Protein 4G5O (pdb70)

InterPro domains:
  IPR001019 Guanine nucleotide binding protein, alpha subunit [PF00503] (14-343)
  IPR001019 Guanine nucleotide binding protein, alpha subunit [PR00318] (35-50)
  IPR001019 Guanine nucleotide binding protein, alpha subunit [PR00318] (167-189)
  IPR001019 Guanine nucleotide binding protein, alpha subunit [PR00318] (196-213)
  IPR001019 Guanine nucleotide binding protein, alpha subunit [PR00318] (218-246)
  IPR001019 Guanine nucleotide binding protein, alpha subunit [PR00318] (264-273)
  IPR001019 Guanine nucleotide binding protein, alpha subunit [PS51882] (32-354)
  IPR001019 Guanine nucleotide binding protein, alpha subunit [PTHR10218] (7-351)
  IPR001019 Guanine nucleotide binding protein, alpha subunit [SM00275] (13-353)
  IPR001019 Guanine nucleotide binding protein, alpha subunit [cd00066] (34-348)
  IPR001408 G-protein alpha subunit, group I [PR00441] (79-88)
  IPR001408 G-protein alpha subunit, group I [PR00441] (185-195)
  IPR001408 G-protein alpha subunit, group I [PR00441] (278-290)
  IPR001408 G-protein alpha subunit, group I [PR00441] (296-307)
  IPR001408 G-protein alpha subunit, group I [PR00441] (343-354)
  IPR011025 G protein alpha subunit, helical insertion [G3DSA:1.10.400.10] (62-180)
  IPR011025 G protein alpha subunit, helical insertion [SSF47895] (61-181)
  IPR027417 P-loop containing nucleoside triphosphate hydrolase [G3DSA:3.40.50.300] (35-343)
  IPR027417 P-loop containing nucleoside triphosphate hydrolase [SSF52540] (32-349)

Sequence (1364 aa):
AKEVKLLLLGAGESGKSTIVKQMKIIHEDGYSEDECKQYKVVVYSNTIQSIIAIIRAMGRLKIDFGEAARADDARQLFVLAGSAEEGVMTPELAGVIKRLWRDGGVQACFSRSREYLLNDSASYYLNDLDRISQSNYIPTQQDVLRTRVKTTGIVETHFTFKDLYFKMFDVGGQRSERKKWIHCFEGVTAIIFCVALSDYDLVLAEDEEMNRMHESMKLFDSICNNKWFTETSIILFLNKKDLFEEKIKRSPLTICYPEYTGSNTYEEAAAYIQCCQFEDLNRRKDTKEIYTHFTCATDTKNVQFVFDAVTDVIIKNNLKEKEVKLLLLGAGESGKSTIVKQMKIIHEDGYSEDECKQYKVVVYSNTIQSIIAIIRAMGRLKIDFGEAARADDARQLFVLAGSAEEGVMTPELAGVIKRLWRDGGVQACFSRSREYLLNDSASYYLNDLDRISQSNYIPTQQDVLRTRVKTTGIVETHFTFKDLYFKMFDVGGSERKKWIHCFEGVTAIIFCVALSDYDLVLAEDEEMNRMHESMKLFDSICNNKWFTETSIILFLNKKDLFEEKIKRSPLTICYPEYTGSNTYEEAAAYIQCCQFEDLNRRKDTKEIYTHFTCATDTKNVQFVFDAVTDVIIKNNLAKEVKLLLLGAGESGKSTIVKQMKIIHEDGYSEDECKQYKVVVYSNTIQSIIAIIRAMGRLKIDFGEAARADDARQLFVLAGVMTPELAGVIKRLWRDGGVQACFSRSREYLLNDSASYYLNDLDRISQSNYIPTQQDVLRTRVKTTGIVETHFTFKDLYFKMFDVGRSERKKWIHCFEGVTAIIFCVALSDYDLVLADEEMNRMHESMKLFDSICNNKWFTETSIILFLNKKDLFEEKIKRSPLTICYPEYTGSNTYEEAAAYIQCQFEDLNRRKDTKEIYTHFTCATDTKNVQFVFDAVTDVIIKNNLKECGLYAKEVKLLLLGAGESGKSTIVKQMKIIHEDGYSEDECKQYKVVVYSNTIQSIIAIIRAMGRLKIDFGEAARADDARQLFVLAGSAEEGVMTPELAGVIKRLWRDGGVQACFSRSREYLLNDSASYYLNDLDRISQSNYIPTQQDVLRTRVKTTGIVETHHFTFKDLYFKMFDVGGQRSERKKWIHCFEGVTAIIFCVALSDYDLVLAEDEEMNRMHESMKLFDSICNNKWFTETSIILFLNKKDLFEEKIKRSPLTICYPEYTGSNTYEEAAAYIQCQFEDLNRRKDTKEIYTHFTCATDTKNVQFVFDAVTDVIIKNNLKECGLYEDFFSLILRSQAKRMDEQRVLLEDFFSLILRSQAKRMDEQRVLLEDFFSLILRSQAKRMDEQRVLLEDFFSLILRSQAKRMDEQRVLLQ

Structure (mmCIF, N/CA/C/O backbone):
data_4G5O
#
_entry.id   4G5O
#
_cell.length_a   207.326
_cell.length_b   207.326
_cell.length_c   236.545
_cell.angle_alpha   90.000
_cell.angle_beta   90.000
_cell.angle_gamma   120.000
#
_symmetry.space_group_name_H-M   'P 61 2 2'
#
loop_
_entity.id
_entity.type
_entity.pdbx_description
1 polymer 'Guanine nucleotide-binding protein G(k) subunit alpha'
2 polymer 'G-protein-signaling modulator 2'
3 non-polymer "GUANOSINE-5'-DIPHOSPHATE"
4 non-polymer 'CITRIC ACID'
5 non-polymer 'SULFATE ION'
6 water water
#
loop_
_atom_site.group_PDB
_atom_site.id
_atom_site.type_symbol
_atom_site.label_atom_id
_atom_site.label_alt_id
_atom_site.label_comp_id
_atom_site.label_asym_id
_atom_site.label_entity_id
_atom_site.label_seq_id
_atom_site.pdbx_PDB_ins_code
_atom_site.Cartn_x
_atom_site.Cartn_y
_atom_site.Cartn_z
_atom_site.occupancy
_atom_site.B_iso_or_equiv
_atom_site.auth_seq_id
_atom_site.auth_comp_id
_atom_site.auth_asym_id
_atom_site.auth_atom_id
_atom_site.pdbx_PDB_model_num
ATOM 1 N N . ALA A 1 7 ? 55.524 -38.957 8.160 1.00 118.97 31 ALA A N 1
ATOM 2 C CA . ALA A 1 7 ? 55.175 -38.832 9.605 1.00 126.44 31 ALA A CA 1
ATOM 3 C C . ALA A 1 7 ? 56.254 -39.437 10.532 1.00 132.50 31 ALA A C 1
ATOM 4 O O . ALA A 1 7 ? 56.469 -40.658 10.545 1.00 135.70 31 ALA A O 1
ATOM 6 N N . LYS A 1 8 ? 56.938 -38.573 11.289 1.00 127.75 32 LYS A N 1
ATOM 7 C CA . LYS A 1 8 ? 57.858 -39.017 12.344 1.00 118.43 32 LYS A CA 1
ATOM 8 C C . LYS A 1 8 ? 57.073 -39.399 13.617 1.00 113.83 32 LYS A C 1
ATOM 9 O O . LYS A 1 8 ? 56.571 -38.541 14.364 1.00 98.79 32 LYS A O 1
ATOM 11 N N . GLU A 1 9 ? 56.963 -40.708 13.832 1.00 105.33 33 GLU A N 1
ATOM 12 C CA . GLU A 1 9 ? 56.173 -41.284 14.913 1.00 92.82 33 GLU A CA 1
ATOM 13 C C . GLU A 1 9 ? 57.103 -42.049 15.863 1.00 83.28 33 GLU A C 1
ATOM 14 O O . GLU A 1 9 ? 57.971 -42.792 15.399 1.00 81.76 33 GLU A O 1
ATOM 20 N N . VAL A 1 10 ? 56.925 -41.871 17.177 1.00 73.48 34 VAL A N 1
ATOM 21 C CA . VAL A 1 10 ? 57.856 -42.428 18.178 1.00 65.28 34 VAL A CA 1
ATOM 22 C C . VAL A 1 10 ? 57.243 -43.552 18.994 1.00 62.16 34 VAL A C 1
ATOM 23 O O . VAL A 1 10 ? 56.177 -43.384 19.593 1.00 62.21 34 VAL A O 1
ATOM 27 N N . LYS A 1 11 ? 57.930 -44.696 19.032 1.00 58.70 35 LYS A N 1
ATOM 28 C CA . LYS A 1 11 ? 57.449 -45.854 19.798 1.00 58.22 35 LYS A CA 1
ATOM 29 C C . LYS A 1 11 ? 58.346 -46.112 20.993 1.00 57.49 35 LYS A C 1
ATOM 30 O O . LYS A 1 11 ? 59.566 -46.300 20.847 1.00 58.06 35 LYS A O 1
ATOM 36 N N . LEU A 1 12 ? 57.739 -46.134 22.176 1.00 51.93 36 LEU A N 1
ATOM 37 C CA . LEU A 1 12 ? 58.498 -46.309 23.405 1.00 51.28 36 LEU A CA 1
ATOM 38 C C . LEU A 1 12 ? 58.024 -47.540 24.137 1.00 53.47 36 LEU A C 1
ATOM 39 O O . LEU A 1 12 ? 56.826 -47.712 24.374 1.00 56.60 36 LEU A O 1
ATOM 44 N N . LEU A 1 13 ? 58.970 -48.406 24.471 1.00 51.82 37 LEU A N 1
ATOM 45 C CA . LEU A 1 13 ? 58.669 -49.603 25.233 1.00 51.29 37 LEU A CA 1
ATOM 46 C C . LEU A 1 13 ? 59.256 -49.532 26.663 1.00 52.96 37 LEU A C 1
ATOM 47 O O . LEU A 1 13 ? 60.477 -49.396 26.841 1.00 54.80 37 LEU A O 1
ATOM 52 N N . LEU A 1 14 ? 58.386 -49.624 27.669 1.00 48.65 38 LEU A N 1
ATOM 53 C CA . LEU A 1 14 ? 58.815 -49.688 29.058 1.00 47.68 38 LEU A CA 1
ATOM 54 C C . LEU A 1 14 ? 59.086 -51.121 29.487 1.00 51.71 38 LEU A C 1
ATOM 55 O O . LEU A 1 14 ? 58.209 -52.002 29.362 1.00 57.88 38 LEU A O 1
ATOM 60 N N . LEU A 1 15 ? 60.294 -51.350 30.004 1.00 50.35 39 LEU A N 1
ATOM 61 C CA . LEU A 1 15 ? 60.666 -52.643 30.576 1.00 49.71 39 LEU A CA 1
ATOM 62 C C . LEU A 1 15 ? 61.278 -52.491 31.967 1.00 52.17 39 LEU A C 1
ATOM 63 O O . LEU A 1 15 ? 61.701 -51.410 32.357 1.00 55.21 39 LEU A O 1
ATOM 68 N N . GLY A 1 16 ? 61.323 -53.589 32.712 1.00 51.25 40 GLY A N 1
ATOM 69 C CA . GLY A 1 16 ? 61.869 -53.596 34.057 1.00 46.90 40 GLY A CA 1
ATOM 70 C C . GLY A 1 16 ? 61.106 -54.572 34.924 1.00 46.45 40 GLY A C 1
ATOM 71 O O . GLY A 1 16 ? 59.926 -54.841 34.672 1.00 43.19 40 GLY A O 1
ATOM 72 N N . ALA A 1 17 ? 61.780 -55.100 35.946 1.00 45.24 41 ALA A N 1
ATOM 73 C CA . ALA A 1 17 ? 61.144 -55.966 36.934 1.00 44.89 41 ALA A CA 1
ATOM 74 C C . ALA A 1 17 ? 59.841 -55.369 37.445 1.00 45.88 41 ALA A C 1
ATOM 75 O O . ALA A 1 17 ? 59.626 -54.158 37.372 1.00 49.40 41 ALA A O 1
ATOM 77 N N . GLY A 1 18 ? 58.955 -56.217 37.952 1.00 48.85 42 GLY A N 1
ATOM 78 C CA . GLY A 1 18 ? 57.736 -55.722 38.599 1.00 49.22 42 GLY A CA 1
ATOM 79 C C . GLY A 1 18 ? 58.124 -54.794 39.731 1.00 48.40 42 GLY A C 1
ATOM 80 O O . GLY A 1 18 ? 59.094 -55.058 40.446 1.00 48.22 42 GLY A O 1
ATOM 81 N N . GLU A 1 19 ? 57.382 -53.704 39.877 1.00 49.71 43 GLU A N 1
ATOM 82 C CA . GLU A 1 19 ? 57.584 -52.767 40.974 1.00 55.36 43 GLU A CA 1
ATOM 83 C C . GLU A 1 19 ? 58.746 -51.806 40.721 1.00 59.32 43 GLU A C 1
ATOM 84 O O . GLU A 1 19 ? 59.302 -51.204 41.669 1.00 61.44 43 GLU A O 1
ATOM 90 N N . SER A 1 20 ? 59.100 -51.642 39.450 1.00 56.02 44 SER A N 1
ATOM 91 C CA . SER A 1 20 ? 60.177 -50.739 39.095 1.00 55.09 44 SER A CA 1
ATOM 92 C C . SER A 1 20 ? 59.681 -49.334 38.718 1.00 55.80 44 SER A C 1
ATOM 93 O O . SER A 1 20 ? 60.482 -48.405 38.575 1.00 58.50 44 SER A O 1
ATOM 96 N N . GLY A 1 21 ? 58.365 -49.178 38.578 1.00 54.02 45 GLY A N 1
ATOM 97 C CA . GLY A 1 21 ? 57.763 -47.873 38.304 1.00 50.01 45 GLY A CA 1
ATOM 98 C C . GLY A 1 21 ? 57.177 -47.708 36.908 1.00 53.12 45 GLY A C 1
ATOM 99 O O . GLY A 1 21 ? 56.856 -46.575 36.484 1.00 49.62 45 GLY A O 1
ATOM 100 N N . LYS A 1 22 ? 57.001 -48.828 36.194 1.00 52.52 46 LYS A N 1
ATOM 101 C CA . LYS A 1 22 ? 56.580 -48.772 34.787 1.00 49.44 46 LYS A CA 1
ATOM 102 C C . LYS A 1 22 ? 55.188 -48.189 34.628 1.00 49.59 46 LYS A C 1
ATOM 103 O O . LYS A 1 22 ? 54.996 -47.287 33.825 1.00 52.70 46 LYS A O 1
ATOM 109 N N . SER A 1 23 ? 54.235 -48.681 35.417 1.00 52.93 47 SER A N 1
ATOM 110 C CA . SER A 1 23 ? 52.836 -48.247 35.313 1.00 54.76 47 SER A CA 1
ATOM 111 C C . SER A 1 23 ? 52.703 -46.787 35.738 1.00 57.29 47 SER A C 1
ATOM 112 O O . SER A 1 23 ? 51.908 -46.037 35.145 1.00 58.08 47 SER A O 1
ATOM 115 N N . THR A 1 24 ? 53.504 -46.404 36.740 1.00 55.91 48 THR A N 1
ATOM 116 C CA . THR A 1 24 ? 53.625 -45.019 37.186 1.00 53.02 48 THR A CA 1
ATOM 117 C C . THR A 1 24 ? 54.075 -44.084 36.066 1.00 53.14 48 THR A C 1
ATOM 118 O O . THR A 1 24 ? 53.464 -43.029 35.877 1.00 56.47 48 THR A O 1
ATOM 122 N N . ILE A 1 25 ? 55.118 -44.462 35.327 1.00 51.34 49 ILE A N 1
ATOM 123 C CA . ILE A 1 25 ? 55.579 -43.652 34.178 1.00 52.26 49 ILE A CA 1
ATOM 124 C C . ILE A 1 25 ? 54.445 -43.468 33.169 1.00 55.55 49 ILE A C 1
ATOM 125 O O . ILE A 1 25 ? 54.247 -42.369 32.632 1.00 58.31 49 ILE A O 1
ATOM 130 N N . VAL A 1 26 ? 53.701 -44.543 32.911 1.00 58.26 50 VAL A N 1
ATOM 131 C CA . VAL A 1 26 ? 52.545 -44.467 32.008 1.00 58.30 50 VAL A CA 1
ATOM 132 C C . VAL A 1 26 ? 51.514 -43.451 32.518 1.00 60.06 50 VAL A C 1
ATOM 133 O O . VAL A 1 26 ? 51.163 -42.516 31.791 1.00 57.92 50 VAL A O 1
ATOM 137 N N . LYS A 1 27 ? 51.054 -43.626 33.762 1.00 58.46 51 LYS A N 1
ATOM 138 C CA . LYS A 1 27 ? 50.103 -42.693 34.368 1.00 58.09 51 LYS A CA 1
ATOM 139 C C . LYS A 1 27 ? 50.629 -41.257 34.252 1.00 62.11 51 LYS A C 1
ATOM 140 O O . LYS A 1 27 ? 49.866 -40.321 33.969 1.00 60.33 51 LYS A O 1
ATOM 146 N N . GLN A 1 28 ? 51.943 -41.117 34.450 1.00 62.32 52 GLN A N 1
ATOM 147 C CA . GLN A 1 28 ? 52.620 -39.835 34.502 1.00 58.77 52 GLN A CA 1
ATOM 148 C C . GLN A 1 28 ? 52.569 -39.112 33.145 1.00 61.14 52 GLN A C 1
ATOM 149 O O . GLN A 1 28 ? 52.427 -37.884 33.100 1.00 60.98 52 GLN A O 1
ATOM 155 N N . MET A 1 29 ? 52.656 -39.865 32.047 1.00 61.11 53 MET A N 1
ATOM 156 C CA . MET A 1 29 ? 52.453 -39.285 30.711 1.00 61.44 53 MET A CA 1
ATOM 157 C C . MET A 1 29 ? 51.044 -38.722 30.546 1.00 66.97 53 MET A C 1
ATOM 158 O O . MET A 1 29 ? 50.853 -37.697 29.869 1.00 67.73 53 MET A O 1
ATOM 163 N N . LYS A 1 30 ? 50.056 -39.395 31.142 1.00 67.62 54 LYS A N 1
ATOM 164 C CA . LYS A 1 30 ? 48.667 -38.934 31.042 1.00 69.83 54 LYS A CA 1
ATOM 165 C C . LYS A 1 30 ? 48.504 -37.593 31.763 1.00 70.91 54 LYS A C 1
ATOM 166 O O . LYS A 1 30 ? 47.862 -36.680 31.247 1.00 69.45 54 LYS A O 1
ATOM 172 N N . ILE A 1 31 ? 49.112 -37.480 32.945 1.00 68.34 55 ILE A N 1
ATOM 173 C CA . ILE A 1 31 ? 49.114 -36.232 33.694 1.00 61.13 55 ILE A CA 1
ATOM 174 C C . ILE A 1 31 ? 49.872 -35.138 32.935 1.00 60.32 55 ILE A C 1
ATOM 175 O O . ILE A 1 31 ? 49.339 -34.059 32.721 1.00 62.42 55 ILE A O 1
ATOM 180 N N . ILE A 1 32 ? 51.096 -35.434 32.509 1.00 59.42 56 ILE A N 1
ATOM 181 C CA . ILE A 1 32 ? 51.975 -34.436 31.892 1.00 59.05 56 ILE A CA 1
ATOM 182 C C . ILE A 1 32 ? 51.581 -34.046 30.462 1.00 63.27 56 ILE A C 1
ATOM 183 O O . ILE A 1 32 ? 51.782 -32.904 30.068 1.00 69.77 56 ILE A O 1
ATOM 188 N N . HIS A 1 33 ? 51.012 -34.969 29.690 1.00 66.65 57 HIS A N 1
ATOM 189 C CA . HIS A 1 33 ? 50.811 -34.720 28.254 1.00 67.46 57 HIS A CA 1
ATOM 190 C C . HIS A 1 33 ? 49.418 -34.952 27.728 1.00 71.89 57 HIS A C 1
ATOM 191 O O . HIS A 1 33 ? 49.160 -34.769 26.537 1.00 68.95 57 HIS A O 1
ATOM 198 N N . GLU A 1 34 ? 48.510 -35.378 28.597 1.00 77.44 58 GLU A N 1
ATOM 199 C CA . GLU A 1 34 ? 47.144 -35.692 28.179 1.00 78.49 58 GLU A CA 1
ATOM 200 C C . GLU A 1 34 ? 46.116 -35.145 29.180 1.00 82.69 58 GLU A C 1
ATOM 201 O O . GLU A 1 34 ? 45.108 -35.795 29.458 1.00 87.69 58 GLU A O 1
ATOM 207 N N . ASP A 1 35 ? 46.389 -33.968 29.745 1.00 86.04 59 ASP A N 1
ATOM 208 C CA . ASP A 1 35 ? 45.441 -33.266 30.642 1.00 90.25 59 ASP A CA 1
ATOM 209 C C . ASP A 1 35 ? 45.035 -33.990 31.932 1.00 86.38 59 ASP A C 1
ATOM 210 O O . ASP A 1 35 ? 44.093 -33.583 32.606 1.00 86.97 59 ASP A O 1
ATOM 215 N N . GLY A 1 36 ? 45.734 -35.069 32.261 1.00 86.01 60 GLY A N 1
ATOM 216 C CA . GLY A 1 36 ? 45.491 -35.794 33.503 1.00 82.13 60 GLY A CA 1
ATOM 217 C C . GLY A 1 36 ? 44.152 -36.495 33.575 1.00 79.53 60 GLY A C 1
ATOM 218 O O . GLY A 1 36 ? 43.606 -36.932 32.559 1.00 75.94 60 GLY A O 1
ATOM 219 N N . TYR A 1 37 ? 43.641 -36.602 34.796 1.00 81.09 61 TYR A N 1
ATOM 220 C CA . TYR A 1 37 ? 42.393 -37.299 35.083 1.00 84.86 61 TYR A CA 1
ATOM 221 C C . TYR A 1 37 ? 41.323 -36.291 35.450 1.00 90.77 61 TYR A C 1
ATOM 222 O O . TYR A 1 37 ? 41.554 -35.418 36.285 1.00 91.43 61 TYR A O 1
ATOM 231 N N . SER A 1 38 ? 40.151 -36.418 34.827 1.00 99.40 62 SER A N 1
ATOM 232 C CA . SER A 1 38 ? 39.001 -35.570 35.144 1.00 101.06 62 SER A CA 1
ATOM 233 C C . SER A 1 38 ? 38.404 -35.976 36.495 1.00 98.07 62 SER A C 1
ATOM 234 O O . SER A 1 38 ? 38.642 -37.090 36.980 1.00 91.26 62 SER A O 1
ATOM 237 N N . GLU A 1 39 ? 37.645 -35.063 37.098 1.00 100.10 63 GLU A N 1
ATOM 238 C CA . GLU A 1 39 ? 37.044 -35.294 38.404 1.00 101.39 63 GLU A CA 1
ATOM 239 C C . GLU A 1 39 ? 36.252 -36.605 38.459 1.00 98.75 63 GLU A C 1
ATOM 240 O O . GLU A 1 39 ? 36.235 -37.276 39.492 1.00 94.12 63 GLU A O 1
ATOM 246 N N . ASP A 1 40 ? 35.608 -36.956 37.347 1.00 96.89 64 ASP A N 1
ATOM 247 C CA . ASP A 1 40 ? 34.937 -38.249 37.196 1.00 101.39 64 ASP A CA 1
ATOM 248 C C . ASP A 1 40 ? 35.887 -39.422 37.417 1.00 101.37 64 ASP A C 1
ATOM 249 O O . ASP A 1 40 ? 35.595 -40.331 38.208 1.00 97.84 64 ASP A O 1
ATOM 254 N N . GLU A 1 41 ? 37.015 -39.395 36.705 1.00 99.95 65 GLU A N 1
ATOM 255 C CA . GLU A 1 41 ? 38.024 -40.449 36.788 1.00 91.23 65 GLU A CA 1
ATOM 256 C C . GLU A 1 41 ? 38.624 -40.561 38.178 1.00 88.73 65 GLU A C 1
ATOM 257 O O . GLU A 1 41 ? 38.812 -41.668 38.675 1.00 89.61 65 GLU A O 1
ATOM 263 N N . CYS A 1 42 ? 38.899 -39.420 38.805 1.00 84.86 66 CYS A N 1
ATOM 264 C CA . CYS A 1 42 ? 39.376 -39.402 40.187 1.00 86.64 66 CYS A CA 1
ATOM 265 C C . CYS A 1 42 ? 38.414 -40.090 41.142 1.00 89.24 66 CYS A C 1
ATOM 266 O O . CYS A 1 42 ? 38.840 -40.815 42.039 1.00 92.22 66 CYS A O 1
ATOM 269 N N . LYS A 1 43 ? 37.121 -39.861 40.941 1.00 92.26 67 LYS A N 1
ATOM 270 C CA . LYS A 1 43 ? 36.087 -40.519 41.729 1.00 91.78 67 LYS A CA 1
ATOM 271 C C . LYS A 1 43 ? 36.161 -42.038 41.596 1.00 90.15 67 LYS A C 1
ATOM 272 O O . LYS A 1 43 ? 35.928 -42.778 42.566 1.00 89.57 67 LYS A O 1
ATOM 278 N N . GLN A 1 44 ? 36.494 -42.505 40.395 1.00 88.38 68 GLN A N 1
ATOM 279 C CA . GLN A 1 44 ? 36.551 -43.945 40.127 1.00 89.89 68 GLN A CA 1
ATOM 280 C C . GLN A 1 44 ? 37.687 -44.630 40.879 1.00 89.43 68 GLN A C 1
ATOM 281 O O . GLN A 1 44 ? 37.617 -45.837 41.126 1.00 91.97 68 GLN A O 1
ATOM 287 N N . TYR A 1 45 ? 38.721 -43.866 41.243 1.00 80.60 69 TYR A N 1
ATOM 288 C CA . TYR A 1 45 ? 39.858 -44.436 41.962 1.00 76.03 69 TYR A CA 1
ATOM 289 C C . TYR A 1 45 ? 39.693 -44.376 43.467 1.00 73.61 69 TYR A C 1
ATOM 290 O O . TYR A 1 45 ? 40.568 -44.840 44.204 1.00 72.39 69 TYR A O 1
ATOM 299 N N . LYS A 1 46 ? 38.570 -43.813 43.904 1.00 73.39 70 LYS A N 1
ATOM 300 C CA . LYS A 1 46 ? 38.231 -43.731 45.320 1.00 77.24 70 LYS A CA 1
ATOM 301 C C . LYS A 1 46 ? 38.348 -45.106 45.978 1.00 76.26 70 LYS A C 1
ATOM 302 O O . LYS A 1 46 ? 39.060 -45.280 46.982 1.00 71.52 70 LYS A O 1
ATOM 308 N N . VAL A 1 47 ? 37.645 -46.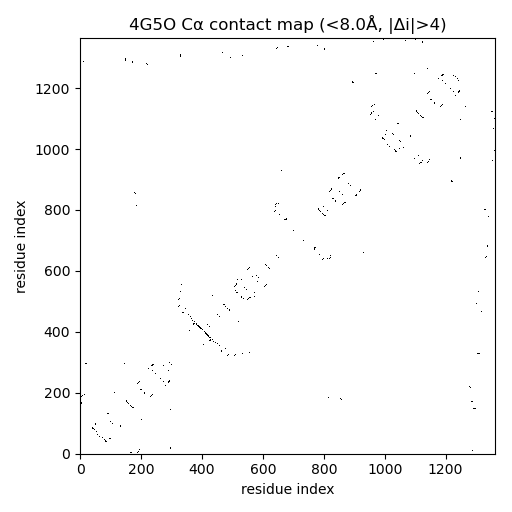075 45.393 1.00 76.93 71 VAL A N 1
ATOM 309 C CA . VAL A 1 47 ? 37.614 -47.452 45.896 1.00 78.32 71 VAL A CA 1
ATOM 310 C C . VAL A 1 47 ? 39.010 -48.103 45.877 1.00 79.19 71 VAL A C 1
ATOM 311 O O . VAL A 1 47 ? 39.373 -48.832 46.813 1.00 78.95 71 VAL A O 1
ATOM 315 N N . VAL A 1 48 ? 39.783 -47.812 44.824 1.00 75.61 72 VAL A N 1
ATOM 316 C CA . VAL A 1 48 ? 41.143 -48.333 44.667 1.00 69.25 72 VAL A CA 1
ATOM 317 C C . VAL A 1 48 ? 42.029 -47.835 45.808 1.00 68.78 72 VAL A C 1
ATOM 318 O O . VAL A 1 48 ? 42.783 -48.609 46.416 1.00 65.63 72 VAL A O 1
ATOM 322 N N . VAL A 1 49 ? 41.916 -46.542 46.101 1.00 66.85 73 VAL A N 1
ATOM 323 C CA . VAL A 1 49 ? 42.673 -45.932 47.180 1.00 67.13 73 VAL A CA 1
ATOM 324 C C . VAL A 1 49 ? 42.355 -46.628 48.485 1.00 68.96 73 VAL A C 1
ATOM 325 O O . VAL A 1 49 ? 43.259 -47.011 49.224 1.00 70.98 73 VAL A O 1
ATOM 329 N N . TYR A 1 50 ? 41.066 -46.810 48.750 1.00 72.77 74 TYR A N 1
ATOM 330 C CA . TYR A 1 50 ? 40.633 -47.481 49.965 1.00 77.49 74 TYR A CA 1
ATOM 331 C C . TYR A 1 50 ? 41.162 -48.914 50.016 1.00 74.80 74 TYR A C 1
ATOM 332 O O . TYR A 1 50 ? 41.771 -49.333 51.013 1.00 70.27 74 TYR A O 1
ATOM 341 N N . SER A 1 51 ? 40.941 -49.649 48.927 1.00 70.18 75 SER A N 1
ATOM 342 C CA . SER A 1 51 ? 41.401 -51.028 48.819 1.00 69.54 75 SER A CA 1
ATOM 343 C C . SER A 1 51 ? 42.911 -51.163 49.089 1.00 73.71 75 SER A C 1
ATOM 344 O O . SER A 1 51 ? 43.326 -51.956 49.949 1.00 73.98 75 SER A O 1
ATOM 347 N N . ASN A 1 52 ? 43.730 -50.379 48.372 1.00 73.73 76 ASN A N 1
ATOM 348 C CA . ASN A 1 52 ? 45.199 -50.423 48.533 1.00 65.44 76 ASN A CA 1
ATOM 349 C C . ASN A 1 52 ? 45.608 -50.120 49.974 1.00 64.56 76 ASN A C 1
ATOM 350 O O . ASN A 1 52 ? 46.556 -50.725 50.489 1.00 63.48 76 ASN A O 1
ATOM 355 N N . THR A 1 53 ? 44.885 -49.198 50.620 1.00 61.17 77 THR A N 1
ATOM 356 C CA . THR A 1 53 ? 45.168 -48.822 52.005 1.00 64.07 77 THR A CA 1
ATOM 357 C C . THR A 1 53 ? 44.934 -50.027 52.901 1.00 64.71 77 THR A C 1
ATOM 358 O O . THR A 1 53 ? 45.767 -50.347 53.760 1.00 60.41 77 THR A O 1
ATOM 362 N N . ILE A 1 54 ? 43.794 -50.683 52.678 1.00 65.61 78 ILE A N 1
ATOM 363 C CA . ILE A 1 54 ? 43.416 -51.886 53.414 1.00 67.12 78 ILE A CA 1
ATOM 364 C C . ILE A 1 54 ? 44.469 -52.979 53.181 1.00 64.50 78 ILE A C 1
ATOM 365 O O . ILE A 1 54 ? 45.001 -53.568 54.134 1.00 61.22 78 ILE A O 1
ATOM 370 N N . GLN A 1 55 ? 44.782 -53.212 51.908 1.00 60.34 79 GLN A N 1
ATOM 371 C CA . GLN A 1 55 ? 45.797 -54.174 51.513 1.00 60.87 79 GLN A CA 1
ATOM 372 C C . GLN A 1 55 ? 47.142 -53.904 52.170 1.00 62.26 79 GLN A C 1
ATOM 373 O O . GLN A 1 55 ? 47.822 -54.853 52.616 1.00 63.49 79 GLN A O 1
ATOM 379 N N . SER A 1 56 ? 47.517 -52.620 52.240 1.00 57.86 80 SER A N 1
ATOM 380 C CA . SER A 1 56 ? 48.834 -52.227 52.754 1.00 55.14 80 SER A CA 1
ATOM 381 C C . SER A 1 56 ? 48.965 -52.504 54.244 1.00 56.35 80 SER A C 1
ATOM 382 O O . SER A 1 56 ? 49.975 -53.063 54.691 1.00 53.22 80 SER A O 1
ATOM 385 N N . ILE A 1 57 ? 47.933 -52.149 55.004 1.00 55.63 81 ILE A N 1
ATOM 386 C CA . ILE A 1 57 ? 47.980 -52.352 56.443 1.00 56.97 81 ILE A CA 1
ATOM 387 C C . ILE A 1 57 ? 47.904 -53.845 56.809 1.00 60.19 81 ILE A C 1
ATOM 388 O O . ILE A 1 57 ? 48.623 -54.315 57.707 1.00 59.24 81 ILE A O 1
ATOM 393 N N . ILE A 1 58 ? 47.060 -54.586 56.086 1.00 60.01 82 ILE A N 1
ATOM 394 C CA . ILE A 1 58 ? 46.998 -56.048 56.205 1.00 61.82 82 ILE A CA 1
ATOM 395 C C . ILE A 1 58 ? 48.394 -56.674 56.004 1.00 61.68 82 ILE A C 1
ATOM 396 O O . ILE A 1 58 ? 48.853 -57.464 56.837 1.00 61.24 82 ILE A O 1
ATOM 401 N N . ALA A 1 59 ? 49.065 -56.293 54.915 1.00 60.00 83 ALA A N 1
ATOM 402 C CA . ALA A 1 59 ? 50.375 -56.843 54.565 1.00 57.56 83 ALA A CA 1
ATOM 403 C C . ALA A 1 59 ? 51.375 -56.706 55.707 1.00 58.94 83 ALA A C 1
ATOM 404 O O . ALA A 1 59 ? 52.165 -57.628 55.958 1.00 59.20 83 ALA A O 1
ATOM 406 N N . ILE A 1 60 ? 51.314 -55.580 56.421 1.00 58.16 84 ILE A N 1
ATOM 407 C CA . ILE A 1 60 ? 52.194 -55.373 57.572 1.00 61.73 84 ILE A CA 1
ATOM 408 C C . ILE A 1 60 ? 51.775 -56.281 58.723 1.00 64.08 84 ILE A C 1
ATOM 409 O O . ILE A 1 60 ? 52.631 -56.927 59.344 1.00 68.11 84 ILE A O 1
ATOM 414 N N . ILE A 1 61 ? 50.466 -56.327 58.981 1.00 62.97 85 ILE A N 1
ATOM 415 C CA . ILE A 1 61 ? 49.902 -57.103 60.078 1.00 63.78 85 ILE A CA 1
ATOM 416 C C . ILE A 1 61 ? 50.284 -58.576 59.940 1.00 71.12 85 ILE A C 1
ATOM 417 O O . ILE A 1 61 ? 50.794 -59.208 60.893 1.00 73.25 85 ILE A O 1
ATOM 422 N N . ARG A 1 62 ? 50.044 -59.117 58.746 1.00 70.55 86 ARG A N 1
ATOM 423 C CA . ARG A 1 62 ? 50.372 -60.504 58.457 1.00 68.28 86 ARG A CA 1
ATOM 424 C C . ARG A 1 62 ? 51.860 -60.756 58.593 1.00 68.37 86 ARG A C 1
ATOM 425 O O . ARG A 1 62 ? 52.267 -61.844 59.005 1.00 71.47 86 ARG A O 1
ATOM 433 N N . ALA A 1 63 ? 52.669 -59.746 58.269 1.00 69.41 87 ALA A N 1
ATOM 434 C CA . ALA A 1 63 ? 54.127 -59.881 58.342 1.00 69.55 87 ALA A CA 1
ATOM 435 C C . ALA A 1 63 ? 54.605 -59.963 59.782 1.00 68.44 87 ALA A C 1
ATOM 436 O O . ALA A 1 63 ? 55.653 -60.545 60.054 1.00 66.81 87 ALA A O 1
ATOM 438 N N . MET A 1 64 ? 53.829 -59.393 60.701 1.00 69.81 88 MET A N 1
ATOM 439 C CA . MET A 1 64 ? 54.194 -59.400 62.116 1.00 78.50 88 MET A CA 1
ATOM 440 C C . MET A 1 64 ? 54.194 -60.826 62.690 1.00 85.14 88 MET A C 1
ATOM 441 O O . MET A 1 64 ? 55.089 -61.212 63.480 1.00 80.34 88 MET A O 1
ATOM 446 N N . GLY A 1 65 ? 53.177 -61.594 62.286 1.00 83.34 89 GLY A N 1
ATOM 447 C CA . GLY A 1 65 ? 53.059 -63.003 62.640 1.00 86.13 89 GLY A CA 1
ATOM 448 C C . GLY A 1 65 ? 54.284 -63.791 62.217 1.00 90.98 89 GLY A C 1
ATOM 449 O O . GLY A 1 65 ? 54.878 -64.505 63.028 1.00 98.41 89 GLY A O 1
ATOM 450 N N . ARG A 1 66 ? 54.680 -63.625 60.955 1.00 89.44 90 ARG A N 1
ATOM 451 C CA . ARG A 1 66 ? 55.830 -64.336 60.387 1.00 86.67 90 ARG A CA 1
ATOM 452 C C . ARG A 1 66 ? 57.166 -63.876 60.979 1.00 81.55 90 ARG A C 1
ATOM 453 O O . ARG A 1 66 ? 57.968 -64.702 61.393 1.00 78.53 90 ARG A O 1
ATOM 461 N N . LEU A 1 67 ? 57.383 -62.563 61.041 1.00 87.33 91 LEU A N 1
ATOM 462 C CA . LEU A 1 67 ? 58.617 -61.989 61.594 1.00 85.97 91 LEU A CA 1
ATOM 463 C C . LEU A 1 67 ? 58.713 -62.051 63.115 1.00 86.08 91 LEU A C 1
ATOM 464 O O . LEU A 1 67 ? 59.734 -61.644 63.686 1.00 79.90 91 LEU A O 1
ATOM 469 N N . LYS A 1 68 ? 57.648 -62.548 63.751 1.00 87.33 92 LYS A N 1
ATOM 470 C CA . LYS A 1 68 ? 57.549 -62.671 65.208 1.00 89.49 92 LYS A CA 1
ATOM 471 C C . LYS A 1 68 ? 57.784 -61.337 65.920 1.00 89.52 92 LYS A C 1
ATOM 472 O O . LYS A 1 68 ? 58.760 -61.154 66.670 1.00 87.17 92 LYS A O 1
ATOM 478 N N . ILE A 1 69 ? 56.868 -60.407 65.656 1.00 82.17 93 ILE A N 1
ATOM 479 C CA . ILE A 1 69 ? 56.898 -59.077 66.241 1.00 82.67 93 ILE A CA 1
ATOM 480 C C . ILE A 1 69 ? 55.589 -58.838 66.988 1.00 83.29 93 ILE A C 1
ATOM 481 O O . ILE A 1 69 ? 54.513 -58.854 66.374 1.00 75.87 93 ILE A O 1
ATOM 486 N N . ASP A 1 70 ? 55.688 -58.626 68.306 1.00 85.26 94 ASP A N 1
ATOM 487 C CA . ASP A 1 70 ? 54.524 -58.306 69.150 1.00 86.15 94 ASP A CA 1
ATOM 488 C C . ASP A 1 70 ? 54.103 -56.865 68.941 1.00 87.27 94 ASP A C 1
ATOM 489 O O . ASP A 1 70 ? 54.950 -56.013 68.644 1.00 91.04 94 ASP A O 1
ATOM 494 N N . PHE A 1 71 ? 52.806 -56.594 69.100 1.00 83.79 95 PHE A N 1
ATOM 495 C CA . PHE A 1 71 ? 52.307 -55.215 69.113 1.00 83.28 95 PHE A CA 1
ATOM 496 C C . PHE A 1 71 ? 52.935 -54.389 70.250 1.00 87.89 95 PHE A C 1
ATOM 497 O O . PHE A 1 71 ? 53.397 -54.944 71.255 1.00 86.13 95 PHE A O 1
ATOM 505 N N . GLY A 1 72 ? 52.950 -53.066 70.074 1.00 90.73 96 GLY A N 1
ATOM 506 C CA . GLY A 1 72 ? 53.373 -52.139 71.119 1.00 93.99 96 GLY A CA 1
ATOM 507 C C . GLY A 1 72 ? 52.415 -52.174 72.296 1.00 100.21 96 GLY A C 1
ATOM 508 O O . GLY A 1 72 ? 52.843 -52.242 73.447 1.00 103.19 96 GLY A O 1
ATOM 509 N N . GLU A 1 73 ? 51.117 -52.121 71.998 1.00 102.74 97 GLU A N 1
ATOM 510 C CA . GLU A 1 73 ? 50.057 -52.247 73.000 1.00 107.91 97 GLU A CA 1
ATOM 511 C C . GLU A 1 73 ? 49.200 -53.485 72.687 1.00 103.54 97 GLU A C 1
ATOM 512 O O . GLU A 1 73 ? 48.748 -53.659 71.555 1.00 99.21 97 GLU A O 1
ATOM 514 N N . ALA A 1 74 ? 48.985 -54.330 73.697 1.00 99.64 98 ALA A N 1
ATOM 515 C CA . ALA A 1 74 ? 48.290 -55.615 73.537 1.00 90.71 98 ALA A CA 1
ATOM 516 C C . ALA A 1 74 ? 46.863 -55.485 72.988 1.00 93.63 98 ALA A C 1
ATOM 517 O O . ALA A 1 74 ? 46.307 -56.437 72.417 1.00 93.29 98 ALA A O 1
ATOM 519 N N . ALA A 1 75 ? 46.277 -54.301 73.157 1.00 97.48 99 ALA A N 1
ATOM 520 C CA . ALA A 1 75 ? 44.899 -54.043 72.730 1.00 94.62 99 ALA A CA 1
ATOM 521 C C . ALA A 1 75 ? 44.709 -54.125 71.205 1.00 95.79 99 ALA A C 1
ATOM 522 O O . ALA A 1 75 ? 43.607 -54.395 70.732 1.00 96.41 99 ALA A O 1
ATOM 524 N N . ARG A 1 76 ? 45.789 -53.918 70.452 1.00 96.37 100 ARG A N 1
ATOM 525 C CA . ARG A 1 76 ? 45.726 -53.819 68.994 1.00 91.99 100 ARG A CA 1
ATOM 526 C C . ARG A 1 76 ? 45.348 -55.140 68.338 1.00 92.89 100 ARG A C 1
ATOM 527 O O . ARG A 1 76 ? 44.876 -55.160 67.192 1.00 91.46 100 ARG A O 1
ATOM 535 N N . ALA A 1 77 ? 45.556 -56.236 69.070 1.00 92.49 101 ALA A N 1
ATOM 536 C CA . ALA A 1 77 ? 45.156 -57.580 68.632 1.00 89.70 101 ALA A CA 1
ATOM 537 C C . ALA A 1 77 ? 43.694 -57.620 68.171 1.00 86.48 101 ALA A C 1
ATOM 538 O O . ALA A 1 77 ? 43.335 -58.317 67.211 1.00 81.20 101 ALA A O 1
ATOM 540 N N . ASP A 1 78 ? 42.861 -56.852 68.866 1.00 90.75 102 ASP A N 1
ATOM 541 C CA . ASP A 1 78 ? 41.441 -56.761 68.566 1.00 92.76 102 ASP A CA 1
ATOM 542 C C . ASP A 1 78 ? 41.226 -56.067 67.238 1.00 89.00 102 ASP A C 1
ATOM 543 O O . ASP A 1 78 ? 40.395 -56.500 66.449 1.00 87.97 102 ASP A O 1
ATOM 548 N N . ASP A 1 79 ? 41.996 -55.004 67.004 1.00 92.40 103 ASP A N 1
ATOM 549 C CA . ASP A 1 79 ? 41.946 -54.244 65.753 1.00 89.31 103 ASP A CA 1
ATOM 550 C C . ASP A 1 79 ? 42.375 -55.098 64.571 1.00 83.94 103 ASP A C 1
ATOM 551 O O . ASP A 1 79 ? 41.790 -55.003 63.489 1.00 77.73 103 ASP A O 1
ATOM 556 N N . ALA A 1 80 ? 43.410 -55.909 64.789 1.00 83.39 104 ALA A N 1
ATOM 557 C CA . ALA A 1 80 ? 43.872 -56.872 63.801 1.00 81.27 104 ALA A CA 1
ATOM 558 C C . ALA A 1 80 ? 42.723 -57.801 63.404 1.00 83.42 104 ALA A C 1
ATOM 559 O O . ALA A 1 80 ? 42.451 -58.012 62.212 1.00 84.50 104 ALA A O 1
ATOM 561 N N . ARG A 1 81 ? 42.035 -58.343 64.407 1.00 83.83 105 ARG A N 1
ATOM 562 C CA . ARG A 1 81 ? 40.885 -59.203 64.155 1.00 83.61 105 ARG A CA 1
ATOM 563 C C . ARG A 1 81 ? 39.755 -58.417 63.508 1.00 80.68 105 ARG A C 1
ATOM 564 O O . ARG A 1 81 ? 39.025 -58.929 62.661 1.00 85.20 105 ARG A O 1
ATOM 572 N N . GLN A 1 82 ? 39.646 -57.150 63.881 1.00 81.55 106 GLN A N 1
ATOM 573 C CA . GLN A 1 82 ? 38.585 -56.287 63.382 1.00 83.37 106 GLN A CA 1
ATOM 574 C C . GLN A 1 82 ? 38.805 -55.890 61.929 1.00 80.08 106 GLN A C 1
ATOM 575 O O . GLN A 1 82 ? 37.849 -55.762 61.156 1.00 73.06 106 GLN A O 1
ATOM 581 N N . LEU A 1 83 ? 40.077 -55.717 61.574 1.00 78.16 107 LEU A N 1
ATOM 582 C CA . LEU A 1 83 ? 40.483 -55.358 60.218 1.00 76.84 107 LEU A CA 1
ATOM 583 C C . LEU A 1 83 ? 40.012 -56.394 59.190 1.00 76.29 107 LEU A C 1
ATOM 584 O O . LEU A 1 83 ? 39.443 -56.044 58.147 1.00 68.22 107 LEU A O 1
ATOM 589 N N . PHE A 1 84 ? 40.226 -57.667 59.509 1.00 81.29 108 PHE A N 1
ATOM 590 C CA . PHE A 1 84 ? 39.841 -58.759 58.614 1.00 91.06 108 PHE A CA 1
ATOM 591 C C . PHE A 1 84 ? 38.324 -58.880 58.452 1.00 87.96 108 PHE A C 1
ATOM 592 O O . PHE A 1 84 ? 37.840 -59.247 57.374 1.00 85.87 108 PHE A O 1
ATOM 600 N N . VAL A 1 85 ? 37.596 -58.550 59.518 1.00 79.43 109 VAL A N 1
ATOM 601 C CA . VAL A 1 85 ? 36.139 -58.490 59.489 1.00 77.81 109 VAL A CA 1
ATOM 602 C C . VAL A 1 85 ? 35.684 -57.356 58.563 1.00 75.36 109 VAL A C 1
ATOM 603 O O . VAL A 1 85 ? 34.788 -57.536 57.737 1.00 71.10 109 VAL A O 1
ATOM 607 N N . LEU A 1 86 ? 36.328 -56.195 58.695 1.00 73.55 110 LEU A N 1
ATOM 608 C CA . LEU A 1 86 ? 35.905 -54.995 57.977 1.00 72.65 110 LEU A CA 1
ATOM 609 C C . LEU A 1 86 ? 36.558 -54.819 56.597 1.00 73.69 110 LEU A C 1
ATOM 610 O O . LEU A 1 86 ? 36.201 -53.911 55.844 1.00 77.21 110 LEU A O 1
ATOM 615 N N . ALA A 1 87 ? 37.506 -55.692 56.270 1.00 69.70 111 ALA A N 1
ATOM 616 C CA . ALA A 1 87 ? 38.248 -55.636 55.015 1.00 67.23 111 ALA A CA 1
ATOM 617 C C . ALA A 1 87 ? 37.410 -55.285 53.771 1.00 71.73 111 ALA A C 1
ATOM 618 O O . ALA A 1 87 ? 37.901 -54.607 52.858 1.00 70.21 111 ALA A O 1
ATOM 620 N N . GLY A 1 88 ? 36.155 -55.739 53.746 1.00 73.71 112 GLY A N 1
ATOM 621 C CA . GLY A 1 88 ? 35.255 -55.511 52.612 1.00 74.80 112 GLY A CA 1
ATOM 622 C C . GLY A 1 88 ? 34.405 -54.246 52.638 1.00 81.09 112 GLY A C 1
ATOM 623 O O . GLY A 1 88 ? 33.854 -53.870 51.593 1.00 81.04 112 GLY A O 1
ATOM 624 N N . SER A 1 89 ? 34.321 -53.599 53.813 1.00 81.02 113 SER A N 1
ATOM 625 C CA . SER A 1 89 ? 33.497 -52.390 54.068 1.00 83.58 113 SER A CA 1
ATOM 626 C C . SER A 1 89 ? 33.588 -51.284 53.023 1.00 91.01 113 SER A C 1
ATOM 627 O O . SER A 1 89 ? 32.611 -50.571 52.771 1.00 96.03 113 SER A O 1
ATOM 630 N N . ALA A 1 90 ? 34.773 -51.124 52.445 1.00 91.91 114 ALA A N 1
ATOM 631 C CA . ALA A 1 90 ? 35.052 -50.012 51.556 1.00 86.26 114 ALA A CA 1
ATOM 632 C C . ALA A 1 90 ? 34.836 -50.334 50.076 1.00 85.44 114 ALA A C 1
ATOM 633 O O . ALA A 1 90 ? 34.957 -49.447 49.229 1.00 87.24 114 ALA A O 1
ATOM 635 N N . GLU A 1 91 ? 34.497 -51.587 49.770 1.00 86.27 115 GLU A N 1
ATOM 636 C CA . GLU A 1 91 ? 34.334 -52.021 48.377 1.00 92.83 115 GLU A CA 1
ATOM 637 C C . GLU A 1 91 ? 33.275 -51.190 47.640 1.00 97.35 115 GLU A C 1
ATOM 638 O O . GLU A 1 91 ? 33.149 -51.243 46.418 1.00 94.09 115 GLU A O 1
ATOM 644 N N . GLU A 1 92 ? 32.523 -50.415 48.404 1.00 103.33 116 GLU A N 1
ATOM 645 C CA . GLU A 1 92 ? 31.727 -49.345 47.848 1.00 102.29 116 GLU A CA 1
ATOM 646 C C . GLU A 1 92 ? 32.026 -48.142 48.685 1.00 105.18 116 GLU A C 1
ATOM 647 O O . GLU A 1 92 ? 32.021 -48.220 49.917 1.00 102.95 116 GLU A O 1
ATOM 653 N N . GLY A 1 93 ? 32.284 -47.030 48.014 1.00 99.47 117 GLY A N 1
ATOM 654 C CA . GLY A 1 93 ? 32.356 -45.737 48.668 1.00 100.57 117 GLY A CA 1
ATOM 655 C C . GLY A 1 93 ? 33.105 -45.678 49.983 1.00 99.42 117 GLY A C 1
ATOM 656 O O . GLY A 1 93 ? 34.307 -45.884 50.019 1.00 104.99 117 GLY A O 1
ATOM 657 N N . VAL A 1 94 ? 32.368 -45.437 51.058 1.00 100.57 118 VAL A N 1
ATOM 658 C CA . VAL A 1 94 ? 32.905 -44.910 52.295 1.00 102.69 118 VAL A CA 1
ATOM 659 C C . VAL A 1 94 ? 33.835 -45.841 53.030 1.00 95.55 118 VAL A C 1
ATOM 660 O O . VAL A 1 94 ? 33.662 -47.046 53.019 1.00 88.82 118 VAL A O 1
ATOM 664 N N . MET A 1 95 ? 34.783 -45.259 53.736 1.00 92.63 119 MET A N 1
ATOM 665 C CA . MET A 1 95 ? 35.448 -45.995 54.764 1.00 91.77 119 MET A CA 1
ATOM 666 C C . MET A 1 95 ? 34.757 -45.615 56.056 1.00 94.73 119 MET A C 1
ATOM 667 O O . MET A 1 95 ? 34.817 -44.460 56.492 1.00 95.26 119 MET A O 1
ATOM 672 N N . THR A 1 96 ? 34.084 -46.566 56.672 1.00 96.84 120 THR A N 1
ATOM 673 C CA . THR A 1 96 ? 33.337 -46.222 57.836 1.00 95.95 120 THR A CA 1
ATOM 674 C C . THR A 1 96 ? 34.330 -45.646 58.780 1.00 98.08 120 THR A C 1
ATOM 675 O O . THR A 1 96 ? 35.520 -45.916 58.684 1.00 93.28 120 THR A O 1
ATOM 679 N N . PRO A 1 97 ? 33.830 -44.862 59.707 1.00 99.94 121 PRO A N 1
ATOM 680 C CA . PRO A 1 97 ? 34.596 -44.302 60.790 1.00 96.59 121 PRO A CA 1
ATOM 681 C C . PRO A 1 97 ? 35.170 -45.422 61.613 1.00 91.29 121 PRO A C 1
ATOM 682 O O . PRO A 1 97 ? 36.267 -45.300 62.157 1.00 84.85 121 PRO A O 1
ATOM 686 N N . GLU A 1 98 ? 34.413 -46.500 61.737 1.00 91.99 122 GLU A N 1
ATOM 687 C CA . GLU A 1 98 ? 34.875 -47.589 62.572 1.00 94.59 122 GLU A CA 1
ATOM 688 C C . GLU A 1 98 ? 36.155 -48.193 61.989 1.00 95.60 122 GLU A C 1
ATOM 689 O O . GLU A 1 98 ? 37.114 -48.485 62.728 1.00 89.80 122 GLU A O 1
ATOM 695 N N . LEU A 1 99 ? 36.160 -48.368 60.663 1.00 94.92 123 LEU A N 1
ATOM 696 C CA . LEU A 1 99 ? 37.311 -48.927 59.938 1.00 92.30 123 LEU A CA 1
ATOM 697 C C . LEU A 1 99 ? 38.536 -48.014 59.992 1.00 90.71 123 LEU A C 1
ATOM 698 O O . LEU A 1 99 ? 39.659 -48.502 60.178 1.00 88.05 123 LEU A O 1
ATOM 703 N N . ALA A 1 100 ? 38.309 -46.707 59.826 1.00 89.42 124 ALA A N 1
ATOM 704 C CA . ALA A 1 100 ? 39.374 -45.702 59.854 1.00 83.04 124 ALA A CA 1
ATOM 705 C C . ALA A 1 100 ? 40.119 -45.693 61.182 1.00 81.13 124 ALA A C 1
ATOM 706 O O . ALA A 1 100 ? 41.337 -45.487 61.217 1.00 83.69 124 ALA A O 1
ATOM 708 N N . GLY A 1 101 ? 39.386 -45.921 62.268 1.00 77.99 125 GLY A N 1
ATOM 709 C CA . GLY A 1 101 ? 39.981 -45.942 63.603 1.00 78.37 125 GLY A CA 1
ATOM 710 C C . GLY A 1 101 ? 40.863 -47.151 63.823 1.00 74.64 125 GLY A C 1
ATOM 711 O O . GLY A 1 101 ? 41.903 -47.061 64.489 1.00 73.07 125 GLY A O 1
ATOM 712 N N . VAL A 1 102 ? 40.420 -48.278 63.272 1.00 72.05 126 VAL A N 1
ATOM 713 C CA . VAL A 1 102 ? 41.168 -49.522 63.289 1.00 74.73 126 VAL A CA 1
ATOM 714 C C . VAL A 1 102 ? 42.548 -49.298 62.664 1.00 76.26 126 VAL A C 1
ATOM 715 O O . VAL A 1 102 ? 43.593 -49.586 63.275 1.00 74.26 126 VAL A O 1
ATOM 719 N N . ILE A 1 103 ? 42.534 -48.768 61.444 1.00 71.68 127 ILE A N 1
ATOM 720 C CA . ILE A 1 103 ? 43.748 -48.502 60.702 1.00 68.72 127 ILE A CA 1
ATOM 721 C C . ILE A 1 103 ? 44.603 -47.444 61.416 1.00 75.01 127 ILE A C 1
ATOM 722 O O . ILE A 1 103 ? 45.808 -47.650 61.606 1.00 74.91 127 ILE A O 1
ATOM 727 N N . LYS A 1 104 ? 43.966 -46.341 61.824 1.00 75.15 128 LYS A N 1
ATOM 728 C CA . LYS A 1 104 ? 44.622 -45.242 62.530 1.00 74.06 128 LYS A CA 1
ATOM 729 C C . LYS A 1 104 ? 45.419 -45.766 63.720 1.00 78.11 128 LYS A C 1
ATOM 730 O O . LYS A 1 104 ? 46.599 -45.419 63.891 1.00 76.86 128 LYS A O 1
ATOM 736 N N . ARG A 1 105 ? 44.765 -46.595 64.537 1.00 80.29 129 ARG A N 1
ATOM 737 C CA . ARG A 1 105 ? 45.360 -47.095 65.775 1.00 87.47 129 ARG A CA 1
ATOM 738 C C . ARG A 1 105 ? 46.459 -48.116 65.523 1.00 89.88 129 ARG A C 1
ATOM 739 O O . ARG A 1 105 ? 47.438 -48.187 66.285 1.00 92.35 129 ARG A O 1
ATOM 747 N N . LEU A 1 106 ? 46.292 -48.904 64.459 1.00 85.58 130 LEU A N 1
ATOM 748 C CA . LEU A 1 106 ? 47.304 -49.889 64.074 1.00 85.70 130 LEU A CA 1
ATOM 749 C C . LEU A 1 106 ? 48.549 -49.204 63.519 1.00 86.78 130 LEU A C 1
ATOM 750 O O . LEU A 1 106 ? 49.662 -49.525 63.932 1.00 82.43 130 LEU A O 1
ATOM 755 N N . TRP A 1 107 ? 48.345 -48.243 62.610 1.00 80.62 131 TRP A N 1
ATOM 756 C CA . TRP A 1 107 ? 49.438 -47.514 61.961 1.00 77.52 131 TRP A CA 1
ATOM 757 C C . TRP A 1 107 ? 50.273 -46.726 62.940 1.00 78.08 131 TRP A C 1
ATOM 758 O O . TRP A 1 107 ? 51.465 -46.526 62.713 1.00 75.27 131 TRP A O 1
ATOM 769 N N . ARG A 1 108 ? 49.639 -46.300 64.037 1.00 84.24 132 ARG A N 1
ATOM 770 C CA . ARG A 1 108 ? 50.270 -45.612 65.170 1.00 82.28 132 ARG A CA 1
ATOM 771 C C . ARG A 1 108 ? 51.181 -46.521 65.984 1.00 78.25 132 ARG A C 1
ATOM 772 O O . ARG A 1 108 ? 52.199 -46.076 66.512 1.00 74.94 132 ARG A O 1
ATOM 780 N N . ASP A 1 109 ? 50.774 -47.780 66.130 1.00 81.14 133 ASP A N 1
ATOM 781 C CA . ASP A 1 109 ? 51.384 -48.708 67.089 1.00 82.39 133 ASP A CA 1
ATOM 782 C C . ASP A 1 109 ? 52.882 -48.972 66.861 1.00 81.40 133 ASP A C 1
ATOM 783 O O . ASP A 1 109 ? 53.330 -49.098 65.722 1.00 87.18 133 ASP A O 1
ATOM 788 N N . GLY A 1 110 ? 53.641 -49.055 67.951 1.00 80.38 134 GLY A N 1
ATOM 789 C CA . GLY A 1 110 ? 55.100 -49.210 67.891 1.00 84.42 134 GLY A CA 1
ATOM 790 C C . GLY A 1 110 ? 55.578 -50.502 67.251 1.00 86.06 134 GLY A C 1
ATOM 791 O O . GLY A 1 110 ? 56.608 -50.520 66.561 1.00 83.87 134 GLY A O 1
ATOM 792 N N . GLY A 1 111 ? 54.833 -51.578 67.509 1.00 88.52 135 GLY A N 1
ATOM 793 C CA . GLY A 1 111 ? 55.104 -52.895 66.936 1.00 84.58 135 GLY A CA 1
ATOM 794 C C . GLY A 1 111 ? 54.902 -52.930 65.433 1.00 80.86 135 GLY A C 1
ATOM 795 O O . GLY A 1 111 ? 55.746 -53.459 64.704 1.00 80.67 135 GLY A O 1
ATOM 796 N N . VAL A 1 112 ? 53.777 -52.381 64.975 1.00 73.95 136 VAL A N 1
ATOM 797 C CA . VAL A 1 112 ? 53.495 -52.241 63.548 1.00 73.20 136 VAL A CA 1
ATOM 798 C C . VAL A 1 112 ? 54.613 -51.464 62.850 1.00 76.19 136 VAL A C 1
ATOM 799 O O . VAL A 1 112 ? 55.053 -51.838 61.755 1.00 78.56 136 VAL A O 1
ATOM 803 N N . GLN A 1 113 ? 55.073 -50.399 63.504 1.00 75.51 137 GLN A N 1
ATOM 804 C CA . GLN A 1 113 ? 56.137 -49.561 62.970 1.00 74.62 137 GLN A CA 1
ATOM 805 C C . GLN A 1 113 ? 57.459 -50.296 62.826 1.00 75.36 137 GLN A C 1
ATOM 806 O O . GLN A 1 113 ? 58.099 -50.191 61.785 1.00 80.24 137 GLN A O 1
ATOM 812 N N . ALA A 1 114 ? 57.862 -51.025 63.866 1.00 78.09 138 ALA A N 1
ATOM 813 C CA . ALA A 1 114 ? 59.089 -51.820 63.827 1.00 75.40 138 ALA A CA 1
ATOM 814 C C . ALA A 1 114 ? 59.063 -52.723 62.607 1.00 74.76 138 ALA A C 1
ATOM 815 O O . ALA A 1 114 ? 60.084 -52.899 61.941 1.00 76.39 138 ALA A O 1
ATOM 817 N N . CYS A 1 115 ? 57.883 -53.276 62.324 1.00 69.81 139 CYS A N 1
ATOM 818 C CA . CYS A 1 115 ? 57.675 -54.159 61.194 1.00 72.20 139 CYS A CA 1
ATOM 819 C C . CYS A 1 115 ? 57.740 -53.401 59.874 1.00 71.58 139 CYS A C 1
ATOM 820 O O . CYS A 1 115 ? 58.209 -53.940 58.855 1.00 69.11 139 CYS A O 1
ATOM 823 N N . PHE A 1 116 ? 57.246 -52.163 59.887 1.00 69.22 140 PHE A N 1
ATOM 824 C CA . PHE A 1 116 ? 57.346 -51.286 58.721 1.00 67.91 140 PHE A CA 1
ATOM 825 C C . PHE A 1 116 ? 58.793 -50.902 58.415 1.00 67.16 140 PHE A C 1
ATOM 826 O O . PHE A 1 116 ? 59.160 -50.854 57.245 1.00 70.93 140 PHE A O 1
ATOM 834 N N . SER A 1 117 ? 59.596 -50.640 59.453 1.00 66.54 141 SER A N 1
ATOM 835 C CA . SER A 1 117 ? 61.040 -50.375 59.309 1.00 69.37 141 SER A CA 1
ATOM 836 C C . SER A 1 117 ? 61.748 -51.539 58.650 1.00 70.89 141 SER A C 1
ATOM 837 O O . SER A 1 117 ? 62.764 -51.362 57.960 1.00 71.77 141 SER A O 1
ATOM 840 N N . ARG A 1 118 ? 61.227 -52.738 58.905 1.00 67.52 142 ARG A N 1
ATOM 841 C CA . ARG A 1 118 ? 61.883 -53.957 58.473 1.00 65.75 142 ARG A CA 1
ATOM 842 C C . ARG A 1 118 ? 61.321 -54.489 57.163 1.00 61.16 142 ARG A C 1
ATOM 843 O O . ARG A 1 118 ? 61.458 -55.674 56.870 1.00 61.73 142 ARG A O 1
ATOM 851 N N . SER A 1 119 ? 60.733 -53.607 56.357 1.00 55.10 143 SER A N 1
ATOM 852 C CA . SER A 1 119 ? 60.075 -54.038 55.133 1.00 53.71 143 SER A CA 1
ATOM 853 C C . SER A 1 119 ? 61.018 -54.703 54.105 1.00 55.28 143 SER A C 1
ATOM 854 O O . SER A 1 119 ? 60.551 -55.390 53.202 1.00 57.39 143 SER A O 1
ATOM 857 N N . ARG A 1 120 ? 62.329 -54.515 54.251 1.00 54.45 144 ARG A N 1
ATOM 858 C CA . ARG A 1 120 ? 63.305 -55.230 53.409 1.00 57.40 144 ARG A CA 1
ATOM 859 C C . ARG A 1 120 ? 63.229 -56.741 53.620 1.00 60.80 144 ARG A C 1
ATOM 860 O O . ARG A 1 120 ? 63.616 -57.518 52.746 1.00 66.00 144 ARG A O 1
ATOM 868 N N . GLU A 1 121 ? 62.713 -57.138 54.782 1.00 60.30 145 GLU A N 1
ATOM 869 C CA . GLU A 1 121 ? 62.614 -58.535 55.178 1.00 57.08 145 GLU A CA 1
ATOM 870 C C . GLU A 1 121 ? 61.376 -59.252 54.643 1.00 58.70 145 GLU A C 1
ATOM 871 O O . GLU A 1 121 ? 61.260 -60.466 54.807 1.00 64.14 145 GLU A O 1
ATOM 877 N N . TYR A 1 122 ? 60.466 -58.512 54.006 1.00 55.68 146 TYR A N 1
ATOM 878 C CA . TYR A 1 122 ? 59.316 -59.104 53.316 1.00 54.05 146 TYR A CA 1
ATOM 879 C C . TYR A 1 122 ? 58.920 -58.289 52.083 1.00 55.12 146 TYR A C 1
ATOM 880 O O . TYR A 1 122 ? 59.786 -57.654 51.487 1.00 59.99 146 TYR A O 1
ATOM 889 N N . LEU A 1 123 ? 57.649 -58.333 51.677 1.00 53.13 147 LEU A N 1
ATOM 890 C CA . LEU A 1 123 ? 57.217 -57.617 50.473 1.00 56.96 147 LEU A CA 1
ATOM 891 C C . LEU A 1 123 ? 56.109 -56.616 50.742 1.00 60.26 147 LEU A C 1
ATOM 892 O O . LEU A 1 123 ? 54.923 -56.970 50.669 1.00 57.68 147 LEU A O 1
ATOM 897 N N . LEU A 1 124 ? 56.507 -55.369 51.032 1.00 57.78 148 LEU A N 1
ATOM 898 C CA . LEU A 1 124 ? 55.582 -54.277 51.307 1.00 53.55 148 LEU A CA 1
ATOM 899 C C . LEU A 1 124 ? 55.605 -53.250 50.208 1.00 53.13 148 LEU A C 1
ATOM 900 O O . LEU A 1 124 ? 56.627 -52.644 49.969 1.00 56.51 148 LEU A O 1
ATOM 905 N N . ASN A 1 125 ? 54.466 -53.007 49.571 1.00 56.55 149 ASN A N 1
ATOM 906 C CA . ASN A 1 125 ? 54.410 -52.078 48.429 1.00 57.39 149 ASN A CA 1
ATOM 907 C C . ASN A 1 125 ? 54.774 -50.636 48.789 1.00 57.93 149 ASN A C 1
ATOM 908 O O . ASN A 1 125 ? 54.517 -50.199 49.906 1.00 56.23 149 ASN A O 1
ATOM 913 N N . ASP A 1 126 ? 55.347 -49.899 47.836 1.00 61.11 150 ASP A N 1
ATOM 914 C CA . ASP A 1 126 ? 55.797 -48.525 48.100 1.00 58.17 150 ASP A CA 1
ATOM 915 C C . ASP A 1 126 ? 54.711 -47.437 48.025 1.00 61.91 150 ASP A C 1
ATOM 916 O O . ASP A 1 126 ? 55.012 -46.239 48.106 1.00 64.72 150 ASP A O 1
ATOM 921 N N . SER A 1 127 ? 53.452 -47.842 47.889 1.00 58.01 151 SER A N 1
ATOM 922 C CA . SER A 1 127 ? 52.360 -46.893 48.064 1.00 59.64 151 SER A CA 1
ATOM 923 C C . SER A 1 127 ? 51.802 -46.948 49.497 1.00 60.83 151 SER A C 1
ATOM 924 O O . SER A 1 127 ? 50.911 -46.166 49.862 1.00 59.74 151 SER A O 1
ATOM 927 N N . ALA A 1 128 ? 52.347 -47.854 50.306 1.00 57.34 152 ALA A N 1
ATOM 928 C CA . ALA A 1 128 ? 51.819 -48.100 51.643 1.00 60.10 152 ALA A CA 1
ATOM 929 C C . ALA A 1 128 ? 51.793 -46.846 52.502 1.00 57.83 152 ALA A C 1
ATOM 930 O O . ALA A 1 128 ? 50.730 -46.303 52.796 1.00 56.69 152 ALA A O 1
ATOM 932 N N . SER A 1 129 ? 52.971 -46.385 52.897 1.00 59.75 153 SER A N 1
ATOM 933 C CA . SER A 1 129 ? 53.073 -45.245 53.795 1.00 60.93 153 SER A CA 1
ATOM 934 C C . SER A 1 129 ? 52.488 -43.968 53.200 1.00 59.81 153 SER A C 1
ATOM 935 O O . SER A 1 129 ? 51.966 -43.146 53.938 1.00 61.49 153 SER A O 1
ATOM 938 N N . TYR A 1 130 ? 52.555 -43.803 51.878 1.00 59.36 154 TYR A N 1
ATOM 939 C CA . TYR A 1 130 ? 51.919 -42.647 51.244 1.00 60.32 154 TYR A CA 1
ATOM 940 C C . TYR A 1 130 ? 50.461 -42.583 51.633 1.00 63.29 154 TYR A C 1
ATOM 941 O O . TYR A 1 130 ? 49.987 -41.545 52.083 1.00 71.09 154 TYR A O 1
ATOM 950 N N . TYR A 1 131 ? 49.750 -43.695 51.470 1.00 64.51 155 TYR A N 1
ATOM 951 C CA . TYR A 1 131 ? 48.322 -43.724 51.785 1.00 64.85 155 TYR A CA 1
ATOM 952 C C . TYR A 1 131 ? 48.023 -43.675 53.277 1.00 65.88 155 TYR A C 1
ATOM 953 O O . TYR A 1 131 ? 47.112 -42.966 53.697 1.00 68.87 155 TYR A O 1
ATOM 962 N N . LEU A 1 132 ? 48.805 -44.397 54.071 1.00 65.96 156 LEU A N 1
ATOM 963 C CA . LEU A 1 132 ? 48.523 -44.526 55.495 1.00 67.77 156 LEU A CA 1
ATOM 964 C C . LEU A 1 132 ? 48.801 -43.252 56.270 1.00 70.61 156 LEU A C 1
ATOM 965 O O . LEU A 1 132 ? 48.077 -42.939 57.216 1.00 75.78 156 LEU A O 1
ATOM 970 N N . ASN A 1 133 ? 49.836 -42.517 55.864 1.00 70.56 157 ASN A N 1
ATOM 971 C CA . ASN A 1 133 ? 50.160 -41.238 56.494 1.00 68.84 157 ASN A CA 1
ATOM 972 C C . ASN A 1 133 ? 49.182 -40.135 56.124 1.00 69.14 157 ASN A C 1
ATOM 973 O O . ASN A 1 133 ? 49.160 -39.089 56.757 1.00 80.48 157 ASN A O 1
ATOM 978 N N . ASP A 1 134 ? 48.373 -40.375 55.104 1.00 67.74 158 ASP A N 1
ATOM 979 C CA . ASP A 1 134 ? 47.321 -39.446 54.727 1.00 70.59 158 ASP A CA 1
ATOM 980 C C . ASP A 1 134 ? 45.954 -40.037 55.049 1.00 71.82 158 ASP A C 1
ATOM 981 O O . ASP A 1 134 ? 44.969 -39.741 54.372 1.00 71.93 158 ASP A O 1
ATOM 986 N N . LEU A 1 135 ? 45.893 -40.869 56.086 1.00 73.27 159 LEU A N 1
ATOM 987 C CA . LEU A 1 135 ? 44.652 -41.562 56.422 1.00 77.87 159 LEU A CA 1
ATOM 988 C C . LEU A 1 135 ? 43.527 -40.589 56.745 1.00 85.52 159 LEU A C 1
ATOM 989 O O . LEU A 1 135 ? 42.416 -40.695 56.198 1.00 85.48 159 LEU A O 1
ATOM 994 N N . ASP A 1 136 ? 43.833 -39.658 57.647 1.00 89.25 160 ASP A N 1
ATOM 995 C CA . ASP A 1 136 ? 42.906 -38.635 58.089 1.00 88.39 160 ASP A CA 1
ATOM 996 C C . ASP A 1 136 ? 42.226 -37.940 56.905 1.00 84.35 160 ASP A C 1
ATOM 997 O O . ASP A 1 136 ? 41.010 -37.743 56.913 1.00 81.64 160 ASP A O 1
ATOM 1002 N N . ARG A 1 137 ? 43.018 -37.588 55.892 1.00 81.10 161 ARG A N 1
ATOM 1003 C CA . ARG A 1 137 ? 42.507 -36.915 54.690 1.00 79.51 161 ARG A CA 1
ATOM 1004 C C . ARG A 1 137 ? 41.563 -37.791 53.834 1.00 79.47 161 ARG A C 1
ATOM 1005 O O . ARG A 1 137 ? 40.513 -37.326 53.366 1.00 75.35 161 ARG A O 1
ATOM 1013 N N . ILE A 1 138 ? 41.937 -39.052 53.628 1.00 84.07 162 ILE A N 1
ATOM 1014 C CA . ILE A 1 138 ? 41.186 -39.941 52.719 1.00 85.41 162 ILE A CA 1
ATOM 1015 C C . ILE A 1 138 ? 39.942 -40.553 53.381 1.00 89.76 162 ILE A C 1
ATOM 1016 O O . ILE A 1 138 ? 39.003 -40.952 52.684 1.00 87.34 162 ILE A O 1
ATOM 1021 N N . SER A 1 139 ? 39.936 -40.607 54.716 1.00 88.44 163 SER A N 1
ATOM 1022 C CA . SER A 1 139 ? 38.811 -41.161 55.483 1.00 88.37 163 SER A CA 1
ATOM 1023 C C . SER A 1 139 ? 37.568 -40.261 55.595 1.00 91.68 163 SER A C 1
ATOM 1024 O O . SER A 1 139 ? 36.544 -40.695 56.117 1.00 90.17 163 SER A O 1
ATOM 1027 N N . GLN A 1 140 ? 37.661 -39.019 55.113 1.00 99.12 164 GLN A N 1
ATOM 1028 C CA . GLN A 1 140 ? 36.513 -38.089 55.060 1.00 99.45 164 GLN A CA 1
ATOM 1029 C C . GLN A 1 140 ? 35.521 -38.571 54.016 1.00 98.35 164 GLN A C 1
ATOM 1030 O O . GLN A 1 140 ? 35.921 -38.940 52.913 1.00 101.45 164 GLN A O 1
ATOM 1036 N N . SER A 1 141 ? 34.235 -38.574 54.350 1.00 94.56 165 SER A N 1
ATOM 1037 C CA . SER A 1 141 ? 33.237 -39.153 53.445 1.00 98.19 165 SER A CA 1
ATOM 1038 C C . SER A 1 141 ? 33.155 -38.429 52.097 1.00 100.47 165 SER A C 1
ATOM 1039 O O . SER A 1 141 ? 32.906 -39.058 51.065 1.00 97.68 165 SER A O 1
ATOM 1042 N N . ASN A 1 142 ? 33.396 -37.118 52.115 1.00 104.09 166 ASN A N 1
ATOM 1043 C CA . ASN A 1 142 ? 33.358 -36.286 50.901 1.00 106.45 166 ASN A CA 1
ATOM 1044 C C . ASN A 1 142 ? 34.591 -36.414 49.995 1.00 105.49 166 ASN A C 1
ATOM 1045 O O . ASN A 1 142 ? 34.593 -35.873 48.885 1.00 104.04 166 ASN A O 1
ATOM 1050 N N . TYR A 1 143 ? 35.617 -37.128 50.475 1.00 99.99 167 TYR A N 1
ATOM 1051 C CA . TYR A 1 143 ? 36.932 -37.238 49.820 1.00 91.19 167 TYR A CA 1
ATOM 1052 C C . TYR A 1 143 ? 36.901 -37.572 48.331 1.00 87.29 167 TYR A C 1
ATOM 1053 O O . TYR A 1 143 ? 36.289 -38.551 47.913 1.00 87.37 167 TYR A O 1
ATOM 1062 N N . ILE A 1 144 ? 37.566 -36.733 47.543 1.00 86.59 168 ILE A N 1
ATOM 1063 C CA . ILE A 1 144 ? 37.808 -37.003 46.129 1.00 87.00 168 ILE A CA 1
ATOM 1064 C C . ILE A 1 144 ? 39.324 -37.143 45.954 1.00 87.74 168 ILE A C 1
ATOM 1065 O O . ILE A 1 144 ? 40.077 -36.256 46.372 1.00 90.98 168 ILE A O 1
ATOM 1070 N N . PRO A 1 145 ? 39.782 -38.267 45.361 1.00 83.52 169 PRO A N 1
ATOM 1071 C CA . PRO A 1 145 ? 41.208 -38.479 45.151 1.00 75.57 169 PRO A CA 1
ATOM 1072 C C . PRO A 1 145 ? 41.856 -37.366 44.333 1.00 73.83 169 PRO A C 1
ATOM 1073 O O . PRO A 1 145 ? 41.329 -36.976 43.272 1.00 73.36 169 PRO A O 1
ATOM 1077 N N . THR A 1 146 ? 42.982 -36.860 44.844 1.00 71.06 170 THR A N 1
ATOM 1078 C CA . THR A 1 146 ? 43.824 -35.908 44.121 1.00 68.02 170 THR A CA 1
ATOM 1079 C C . THR A 1 146 ? 44.524 -36.661 42.997 1.00 68.30 170 THR A C 1
ATOM 1080 O O . THR A 1 146 ? 44.527 -37.887 42.979 1.00 72.84 170 THR A O 1
ATOM 1084 N N . GLN A 1 147 ? 45.109 -35.939 42.052 1.00 70.28 171 GLN A N 1
ATOM 1085 C CA . GLN A 1 147 ? 45.866 -36.582 40.976 1.00 71.91 171 GLN A CA 1
ATOM 1086 C C . GLN A 1 147 ? 47.086 -37.336 41.504 1.00 70.48 171 GLN A C 1
ATOM 1087 O O . GLN A 1 147 ? 47.433 -38.406 40.993 1.00 71.12 171 GLN A O 1
ATOM 1093 N N . GLN A 1 148 ? 47.716 -36.792 42.542 1.00 67.93 172 GLN A N 1
ATOM 1094 C CA . GLN A 1 148 ? 48.813 -37.491 43.200 1.00 69.54 172 GLN A CA 1
ATOM 1095 C C . GLN A 1 148 ? 48.313 -38.797 43.839 1.00 73.38 172 GLN A C 1
ATOM 1096 O O . GLN A 1 148 ? 49.024 -39.800 43.813 1.00 77.38 172 GLN A O 1
ATOM 1102 N N . ASP A 1 149 ? 47.092 -38.790 44.377 1.00 72.55 173 ASP A N 1
ATOM 1103 C CA . ASP A 1 149 ? 46.463 -40.015 44.880 1.00 70.02 173 ASP A CA 1
ATOM 1104 C C . ASP A 1 149 ? 46.252 -41.057 43.775 1.00 68.04 173 ASP A C 1
ATOM 1105 O O . ASP A 1 149 ? 46.562 -42.227 43.959 1.00 70.94 173 ASP A O 1
ATOM 1110 N N . VAL A 1 150 ? 45.731 -40.629 42.629 1.00 65.77 174 VAL A N 1
ATOM 1111 C CA . VAL A 1 150 ? 45.561 -41.533 41.484 1.00 66.00 174 VAL A CA 1
ATOM 1112 C C . VAL A 1 150 ? 46.884 -42.153 41.038 1.00 63.84 174 VAL A C 1
ATOM 1113 O O . VAL A 1 150 ? 46.942 -43.342 40.787 1.00 63.72 174 VAL A O 1
ATOM 1117 N N . LEU A 1 151 ? 47.930 -41.335 40.943 1.00 63.46 175 LEU A N 1
ATOM 1118 C CA . LEU A 1 151 ? 49.266 -41.817 40.613 1.00 61.27 175 LEU A CA 1
ATOM 1119 C C . LEU A 1 151 ? 49.670 -42.981 41.479 1.00 62.99 175 LEU A C 1
ATOM 1120 O O . LEU A 1 151 ? 50.267 -43.946 40.998 1.00 67.30 175 LEU A O 1
ATOM 1125 N N . ARG A 1 152 ? 49.362 -42.865 42.767 1.00 59.62 176 ARG A N 1
ATOM 1126 C CA . ARG A 1 152 ? 49.814 -43.817 43.754 1.00 57.17 176 ARG A CA 1
ATOM 1127 C C . ARG A 1 152 ? 48.970 -45.097 43.795 1.00 59.71 176 ARG A C 1
ATOM 1128 O O . ARG A 1 152 ? 49.314 -46.042 44.502 1.00 58.60 176 ARG A O 1
ATOM 1136 N N . THR A 1 153 ? 47.883 -45.144 43.027 1.00 60.79 177 THR A N 1
ATOM 1137 C CA . THR A 1 153 ? 47.057 -46.354 42.970 1.00 64.98 177 THR A CA 1
ATOM 1138 C C . THR A 1 153 ? 47.813 -47.563 42.394 1.00 64.23 177 THR A C 1
ATOM 1139 O O . THR A 1 153 ? 48.610 -47.425 41.465 1.00 62.62 177 THR A O 1
ATOM 1143 N N . ARG A 1 154 ? 47.549 -48.739 42.959 1.00 62.54 178 ARG A N 1
ATOM 1144 C CA . ARG A 1 154 ? 48.117 -49.985 42.464 1.00 61.84 178 ARG A CA 1
ATOM 1145 C C . ARG A 1 154 ? 47.022 -50.875 41.890 1.00 63.08 178 ARG A C 1
ATOM 1146 O O . ARG A 1 154 ? 46.143 -51.371 42.605 1.00 62.65 178 ARG A O 1
ATOM 1154 N N . VAL A 1 155 ? 47.124 -51.101 40.593 1.00 64.07 179 VAL A N 1
ATOM 1155 C CA . VAL A 1 155 ? 46.091 -51.758 39.825 1.00 64.86 179 VAL A CA 1
ATOM 1156 C C . VAL A 1 155 ? 46.652 -53.048 39.211 1.00 66.18 179 VAL A C 1
ATOM 1157 O O . VAL A 1 155 ? 47.796 -53.085 38.760 1.00 70.19 179 VAL A O 1
ATOM 1161 N N . LYS A 1 156 ? 45.850 -54.108 39.220 1.00 63.95 180 LYS A N 1
ATOM 1162 C CA . LYS A 1 156 ? 46.170 -55.312 38.478 1.00 64.44 180 LYS A CA 1
ATOM 1163 C C . LYS A 1 156 ? 45.794 -55.080 37.039 1.00 71.29 180 LYS A C 1
ATOM 1164 O O . LYS A 1 156 ? 44.657 -54.724 36.764 1.00 79.67 180 LYS A O 1
ATOM 1170 N N . THR A 1 157 ? 46.743 -55.243 36.121 1.00 77.57 181 THR A N 1
ATOM 1171 C CA . THR A 1 157 ? 46.416 -55.287 34.694 1.00 82.69 181 THR A CA 1
ATOM 1172 C C . THR A 1 157 ? 46.633 -56.699 34.226 1.00 86.32 181 THR A C 1
ATOM 1173 O O . THR A 1 157 ? 47.472 -57.417 34.775 1.00 88.44 181 THR A O 1
ATOM 1177 N N . THR A 1 158 ? 45.884 -57.098 33.209 1.00 89.47 182 THR A N 1
ATOM 1178 C CA . THR A 1 158 ? 45.983 -58.461 32.710 1.00 97.09 182 THR A CA 1
ATOM 1179 C C . THR A 1 158 ? 46.451 -58.489 31.251 1.00 92.27 182 THR A C 1
ATOM 1180 O O . THR A 1 158 ? 46.494 -59.548 30.614 1.00 99.11 182 THR A O 1
ATOM 1184 N N . GLY A 1 159 ? 46.835 -57.324 30.738 1.00 86.49 183 GLY A N 1
ATOM 1185 C CA . GLY A 1 159 ? 47.419 -57.243 29.404 1.00 79.29 183 GLY A CA 1
ATOM 1186 C C . GLY A 1 159 ? 48.356 -56.079 29.163 1.00 69.89 183 GLY A C 1
ATOM 1187 O O . GLY A 1 159 ? 48.881 -55.472 30.096 1.00 73.65 183 GLY A O 1
ATOM 1188 N N . ILE A 1 160 ? 48.574 -55.810 27.884 1.00 63.31 184 ILE A N 1
ATOM 1189 C CA . ILE A 1 160 ? 49.335 -54.668 27.412 1.00 62.66 184 ILE A CA 1
ATOM 1190 C C . ILE A 1 160 ? 48.665 -53.350 27.822 1.00 66.41 184 ILE A C 1
ATOM 1191 O O . ILE A 1 160 ? 47.468 -53.135 27.566 1.00 63.71 184 ILE A O 1
ATOM 1196 N N . VAL A 1 161 ? 49.453 -52.476 28.455 1.00 68.96 185 VAL A N 1
ATOM 1197 C CA . VAL A 1 161 ? 49.034 -51.099 28.739 1.00 66.69 185 VAL A CA 1
ATOM 1198 C C . VAL A 1 161 ? 49.658 -50.168 27.701 1.00 65.63 185 VAL A C 1
ATOM 1199 O O . VAL A 1 161 ? 50.819 -50.322 27.333 1.00 64.08 185 VAL A O 1
ATOM 1203 N N . GLU A 1 162 ? 48.857 -49.229 27.211 1.00 64.97 186 GLU A N 1
ATOM 1204 C CA . GLU A 1 162 ? 49.234 -48.362 26.103 1.00 62.58 186 GLU A CA 1
ATOM 1205 C C . GLU A 1 162 ? 48.897 -46.930 26.487 1.00 62.99 186 GLU A C 1
ATOM 1206 O O . GLU A 1 162 ? 47.908 -46.692 27.187 1.00 68.04 186 GLU A O 1
ATOM 1212 N N . THR A 1 163 ? 49.717 -45.979 26.054 1.00 57.98 187 THR A N 1
ATOM 1213 C CA . THR A 1 163 ? 49.313 -44.576 26.080 1.00 57.98 187 THR A CA 1
ATOM 1214 C C . THR A 1 163 ? 49.944 -43.792 24.940 1.00 59.70 187 THR A C 1
ATOM 1215 O O . THR A 1 163 ? 51.062 -44.088 24.485 1.00 56.16 187 THR A O 1
ATOM 1219 N N . HIS A 1 164 ? 49.205 -42.793 24.474 1.00 60.62 188 HIS A N 1
ATOM 1220 C CA . HIS A 1 164 ? 49.600 -42.062 23.282 1.00 66.99 188 HIS A CA 1
ATOM 1221 C C . HIS A 1 164 ? 49.341 -40.604 23.481 1.00 67.66 188 HIS A C 1
ATOM 1222 O O . HIS A 1 164 ? 48.361 -40.223 24.142 1.00 64.19 188 HIS A O 1
ATOM 1229 N N . PHE A 1 165 ? 50.235 -39.784 22.925 1.00 66.70 189 PHE A N 1
ATOM 1230 C CA . PHE A 1 165 ? 50.165 -38.329 23.059 1.00 66.06 189 PHE A CA 1
ATOM 1231 C C . PHE A 1 165 ? 51.000 -37.625 21.997 1.00 67.52 189 PHE A C 1
ATOM 1232 O O . PHE A 1 165 ? 51.885 -38.213 21.377 1.00 68.52 189 PHE A O 1
ATOM 1240 N N . THR A 1 166 ? 50.697 -36.353 21.783 1.00 71.89 190 THR A N 1
ATOM 1241 C CA . THR A 1 166 ? 51.480 -35.525 20.879 1.00 74.18 190 THR A CA 1
ATOM 1242 C C . THR A 1 166 ? 52.253 -34.542 21.737 1.00 70.26 190 THR A C 1
ATOM 1243 O O . THR A 1 166 ? 51.681 -33.872 22.600 1.00 67.99 190 THR A O 1
ATOM 1247 N N . PHE A 1 167 ? 53.562 -34.502 21.524 1.00 66.34 191 PHE A N 1
ATOM 1248 C CA . PHE A 1 167 ? 54.437 -33.620 22.277 1.00 68.96 191 PHE A CA 1
ATOM 1249 C C . PHE A 1 167 ? 55.578 -33.215 21.369 1.00 69.54 191 PHE A C 1
ATOM 1250 O O . PHE A 1 167 ? 56.176 -34.069 20.705 1.00 68.42 191 PHE A O 1
ATOM 1258 N N . LYS A 1 168 ? 55.852 -31.910 21.331 1.00 72.23 192 LYS A N 1
ATOM 1259 C CA . LYS A 1 168 ? 56.878 -31.335 20.449 1.00 75.14 192 LYS A CA 1
ATOM 1260 C C . LYS A 1 168 ? 56.772 -31.845 19.007 1.00 75.06 192 LYS A C 1
ATOM 1261 O O . LYS A 1 168 ? 57.753 -32.356 18.452 1.00 71.87 192 LYS A O 1
ATOM 1267 N N . ASP A 1 169 ? 55.570 -31.709 18.432 1.00 74.54 193 ASP A N 1
ATOM 1268 C CA . ASP A 1 169 ? 55.256 -32.115 17.049 1.00 77.04 193 ASP A CA 1
ATOM 1269 C C . ASP A 1 169 ? 55.654 -33.550 16.729 1.00 77.48 193 ASP A C 1
ATOM 1270 O O . ASP A 1 169 ? 56.128 -33.836 15.624 1.00 79.49 193 ASP A O 1
ATOM 1275 N N . LEU A 1 170 ? 55.485 -34.447 17.692 1.00 72.83 194 LEU A N 1
ATOM 1276 C CA . LEU A 1 170 ? 55.819 -35.847 17.476 1.00 69.88 194 LEU A CA 1
ATOM 1277 C C . LEU A 1 170 ? 54.740 -36.704 18.086 1.00 73.77 194 LEU A C 1
ATOM 1278 O O . LEU A 1 170 ? 54.180 -36.357 19.135 1.00 73.69 194 LEU A O 1
ATOM 1283 N N . TYR A 1 171 ? 54.434 -37.811 17.417 1.00 76.25 195 TYR A N 1
ATOM 1284 C CA . TYR A 1 171 ? 53.410 -38.709 17.918 1.00 80.31 195 TYR A CA 1
ATOM 1285 C C . TYR A 1 171 ? 54.039 -39.843 18.721 1.00 77.26 195 TYR A C 1
ATOM 1286 O O . TYR A 1 171 ? 54.786 -40.654 18.175 1.00 80.84 195 TYR A O 1
ATOM 1295 N N . PHE A 1 172 ? 53.739 -39.876 20.015 1.00 69.69 196 PHE A N 1
ATOM 1296 C CA . PHE A 1 172 ? 54.309 -40.861 20.919 1.00 68.77 196 PHE A CA 1
ATOM 1297 C C . PHE A 1 172 ? 53.327 -42.000 21.201 1.00 70.56 196 PHE A C 1
ATOM 1298 O O . PHE A 1 172 ? 52.155 -41.764 21.533 1.00 70.24 196 PHE A O 1
ATOM 1306 N N . LYS A 1 173 ? 53.817 -43.233 21.084 1.00 69.26 197 LYS A N 1
ATOM 1307 C CA . LYS A 1 173 ? 53.081 -44.422 21.531 1.00 68.33 197 LYS A CA 1
ATOM 1308 C C . LYS A 1 173 ? 53.928 -45.152 22.565 1.00 63.17 197 LYS A C 1
ATOM 1309 O O . LYS A 1 173 ? 55.047 -45.592 22.254 1.00 60.09 197 LYS A O 1
ATOM 1315 N N . MET A 1 174 ? 53.414 -45.270 23.788 1.00 57.78 198 MET A N 1
ATOM 1316 C CA . MET A 1 174 ? 54.182 -45.898 24.862 1.00 56.64 198 MET A CA 1
ATOM 1317 C C . MET A 1 174 ? 53.506 -47.154 25.349 1.00 57.80 198 MET A C 1
ATOM 1318 O O . MET A 1 174 ? 52.320 -47.127 25.679 1.00 62.27 198 MET A O 1
ATOM 1323 N N . PHE A 1 175 ? 54.264 -48.248 25.414 1.00 55.93 199 PHE A N 1
ATOM 1324 C CA . PHE A 1 175 ? 53.712 -49.538 25.833 1.00 53.92 199 PHE A CA 1
ATOM 1325 C C . PHE A 1 175 ? 54.358 -50.078 27.092 1.00 51.36 199 PHE A C 1
ATOM 1326 O O . PHE A 1 175 ? 55.555 -50.298 27.137 1.00 57.08 199 PHE A O 1
ATOM 1334 N N . ASP A 1 176 ? 53.565 -50.291 28.124 1.00 52.55 200 ASP A N 1
ATOM 1335 C CA . ASP A 1 176 ? 53.996 -51.154 29.206 1.00 53.50 200 ASP A CA 1
ATOM 1336 C C . ASP A 1 176 ? 53.423 -52.559 28.975 1.00 60.49 200 ASP A C 1
ATOM 1337 O O . ASP A 1 176 ? 52.386 -52.923 29.553 1.00 69.19 200 ASP A O 1
ATOM 1342 N N . VAL A 1 177 ? 54.075 -53.322 28.096 1.00 62.28 201 VAL A N 1
ATOM 1343 C CA . VAL A 1 177 ? 53.879 -54.773 27.975 1.00 64.47 201 VAL A CA 1
ATOM 1344 C C . VAL A 1 177 ? 53.849 -55.366 29.375 1.00 71.01 201 VAL A C 1
ATOM 1345 O O . VAL A 1 177 ? 54.747 -55.105 30.182 1.00 87.93 201 VAL A O 1
ATOM 1349 N N . GLY A 1 178 ? 52.816 -56.132 29.687 1.00 77.81 202 GLY A N 1
ATOM 1350 C CA . GLY A 1 178 ? 52.636 -56.596 31.061 1.00 88.75 202 GLY A CA 1
ATOM 1351 C C . GLY A 1 178 ? 53.482 -57.803 31.422 1.00 96.37 202 GLY A C 1
ATOM 1352 O O . GLY A 1 178 ? 54.562 -58.012 30.861 1.00 88.28 202 GLY A O 1
ATOM 1353 N N . GLY A 1 179 ? 52.984 -58.586 32.377 1.00 107.09 203 GLY A N 1
ATOM 1354 C CA . GLY A 1 179 ? 53.548 -59.894 32.698 1.00 106.73 203 GLY A CA 1
ATOM 1355 C C . GLY A 1 179 ? 52.746 -61.013 32.047 1.00 110.10 203 GLY A C 1
ATOM 1356 O O . GLY A 1 179 ? 52.928 -62.183 32.392 1.00 110.58 203 GLY A O 1
ATOM 1357 N N . GLN A 1 180 ? 51.864 -60.655 31.106 1.00 104.99 204 GLN A N 1
ATOM 1358 C CA . GLN A 1 180 ? 50.963 -61.620 30.473 1.00 100.39 204 GLN A CA 1
ATOM 1359 C C . GLN A 1 180 ? 51.160 -61.737 28.973 1.00 99.45 204 GLN A C 1
ATOM 1360 O O . GLN A 1 180 ? 50.831 -60.809 28.223 1.00 89.91 204 GLN A O 1
ATOM 1366 N N . ARG A 1 181 ? 51.695 -62.884 28.548 1.00 107.98 205 ARG A N 1
ATOM 1367 C CA . ARG A 1 181 ? 51.757 -63.255 27.123 1.00 109.82 205 ARG A CA 1
ATOM 1368 C C . ARG A 1 181 ? 50.480 -63.991 26.727 1.00 107.46 205 ARG A C 1
ATOM 1369 O O . ARG A 1 181 ? 50.440 -64.662 25.697 1.00 103.93 205 ARG A O 1
ATOM 1371 N N . SER A 1 182 ? 49.444 -63.854 27.559 1.00 110.34 206 SER A N 1
ATOM 1372 C CA . SER A 1 182 ? 48.112 -64.405 27.292 1.00 104.03 206 SER A CA 1
ATOM 1373 C C . SER A 1 182 ? 47.454 -63.742 26.072 1.00 100.56 206 SER A C 1
ATOM 1374 O O . SER A 1 182 ? 46.276 -63.961 25.792 1.00 107.19 206 SER A O 1
ATOM 1377 N N . GLU A 1 183 ? 48.235 -62.930 25.363 1.00 94.86 207 GLU A N 1
ATOM 1378 C CA . GLU A 1 183 ? 47.887 -62.418 24.039 1.00 91.81 207 GLU A CA 1
ATOM 1379 C C . GLU A 1 183 ? 49.143 -62.177 23.184 1.00 87.03 207 GLU A C 1
ATOM 1380 O O . GLU A 1 183 ? 49.431 -61.030 22.829 1.00 88.79 207 GLU A O 1
ATOM 1386 N N . ARG A 1 184 ? 49.887 -63.247 22.871 1.00 77.78 208 ARG A N 1
ATOM 1387 C CA . ARG A 1 184 ? 51.105 -63.176 22.050 1.00 71.90 208 ARG A CA 1
ATOM 1388 C C . ARG A 1 184 ? 50.804 -62.449 20.745 1.00 75.83 208 ARG A C 1
ATOM 1389 O O . ARG A 1 184 ? 49.649 -62.103 20.474 1.00 87.62 208 ARG A O 1
ATOM 1393 N N . LYS A 1 185 ? 51.828 -62.227 19.928 1.00 73.60 209 LYS A N 1
ATOM 1394 C CA . LYS A 1 185 ? 51.684 -61.513 18.638 1.00 76.40 209 LYS A CA 1
ATOM 1395 C C . LYS A 1 185 ? 51.510 -60.008 18.863 1.00 79.24 209 LYS A C 1
ATOM 1396 O O . LYS A 1 185 ? 52.381 -59.233 18.457 1.00 82.05 209 LYS A O 1
ATOM 1402 N N . LYS A 1 186 ? 50.400 -59.597 19.483 1.00 75.14 210 LYS A N 1
ATOM 1403 C CA . LYS A 1 186 ? 50.234 -58.212 19.932 1.00 72.59 210 LYS A CA 1
ATOM 1404 C C . LYS A 1 186 ? 51.329 -57.888 20.955 1.00 72.85 210 LYS A C 1
ATOM 1405 O O . LYS A 1 186 ? 51.924 -56.794 20.943 1.00 74.19 210 LYS A O 1
ATOM 1411 N N . TRP A 1 187 ? 51.587 -58.855 21.833 1.00 64.82 211 TRP A N 1
ATOM 1412 C CA . TRP A 1 187 ? 52.650 -58.776 22.818 1.00 58.90 211 TRP A CA 1
ATOM 1413 C C . TRP A 1 187 ? 54.000 -58.711 22.175 1.00 60.30 211 TRP A C 1
ATOM 1414 O O . TRP A 1 187 ? 54.725 -57.751 22.381 1.00 66.44 211 TRP A O 1
ATOM 1425 N N . ILE A 1 188 ? 54.363 -59.717 21.384 1.00 58.08 212 ILE A N 1
ATOM 1426 C CA . ILE A 1 188 ? 55.615 -59.670 20.621 1.00 54.79 212 ILE A CA 1
ATOM 1427 C C . ILE A 1 188 ? 55.774 -58.361 19.828 1.00 55.73 212 ILE A C 1
ATOM 1428 O O . ILE A 1 188 ? 56.865 -57.814 19.735 1.00 60.19 212 ILE A O 1
ATOM 1433 N N . HIS A 1 189 ? 54.684 -57.846 19.275 1.00 56.29 213 HIS A N 1
ATOM 1434 C CA . HIS A 1 189 ? 54.742 -56.629 18.470 1.00 56.48 213 HIS A CA 1
ATOM 1435 C C . HIS A 1 189 ? 55.231 -55.422 19.217 1.00 58.40 213 HIS A C 1
ATOM 1436 O O . HIS A 1 189 ? 55.790 -54.508 18.617 1.00 55.93 213 HIS A O 1
ATOM 1443 N N . CYS A 1 190 ? 55.007 -55.399 20.526 1.00 54.78 214 CYS A N 1
ATOM 1444 C CA . CYS A 1 190 ? 55.435 -54.293 21.343 1.00 53.84 214 CYS A CA 1
ATOM 1445 C C . CYS A 1 190 ? 56.955 -54.124 21.311 1.00 55.03 214 CYS A C 1
ATOM 1446 O O . CYS A 1 190 ? 57.481 -53.020 21.552 1.00 52.10 214 CYS A O 1
ATOM 1449 N N . PHE A 1 191 ? 57.640 -55.226 21.001 1.00 51.38 215 PHE A N 1
ATOM 1450 C CA . PHE A 1 191 ? 59.089 -55.269 20.925 1.00 49.03 215 PHE A CA 1
ATOM 1451 C C . PHE A 1 191 ? 59.613 -54.872 19.554 1.00 52.29 215 PHE A C 1
ATOM 1452 O O . PHE A 1 191 ? 60.832 -54.708 19.371 1.00 55.09 215 PHE A O 1
ATOM 1460 N N . GLU A 1 192 ? 58.695 -54.701 18.602 1.00 53.19 216 GLU A N 1
ATOM 1461 C CA . GLU A 1 192 ? 59.055 -54.439 17.205 1.00 53.55 216 GLU A CA 1
ATOM 1462 C C . GLU A 1 192 ? 59.006 -52.959 16.847 1.00 53.28 216 GLU A C 1
ATOM 1463 O O . GLU A 1 192 ? 58.087 -52.250 17.259 1.00 52.61 216 GLU A O 1
ATOM 1469 N N . GLY A 1 193 ? 59.998 -52.502 16.079 1.00 52.45 217 GLY A N 1
ATOM 1470 C CA . GLY A 1 193 ? 60.049 -51.124 15.578 1.00 50.36 217 GLY A CA 1
ATOM 1471 C C . GLY A 1 193 ? 59.965 -50.086 16.679 1.00 53.83 217 GLY A C 1
ATOM 1472 O O . GLY A 1 193 ? 59.166 -49.135 16.614 1.00 54.46 217 GLY A O 1
ATOM 1473 N N . VAL A 1 194 ? 60.802 -50.287 17.695 1.00 56.57 218 VAL A N 1
ATOM 1474 C CA . VAL A 1 194 ? 60.862 -49.425 18.865 1.00 53.52 218 VAL A CA 1
ATOM 1475 C C . VAL A 1 194 ? 61.952 -48.353 18.688 1.00 57.06 218 VAL A C 1
ATOM 1476 O O . VAL A 1 194 ? 63.094 -48.662 18.311 1.00 55.75 218 VAL A O 1
ATOM 1480 N N . THR A 1 195 ? 61.587 -47.097 18.942 1.00 55.29 219 THR A N 1
ATOM 1481 C CA . THR A 1 195 ? 62.549 -46.009 18.909 1.00 54.56 219 THR A CA 1
ATOM 1482 C C . THR A 1 195 ? 63.469 -46.099 20.130 1.00 54.39 219 THR A C 1
ATOM 1483 O O . THR A 1 195 ? 64.691 -46.061 20.000 1.00 54.59 219 THR A O 1
ATOM 1487 N N . ALA A 1 196 ? 62.875 -46.236 21.312 1.00 53.38 220 ALA A N 1
ATOM 1488 C CA . ALA A 1 196 ? 63.639 -46.235 22.549 1.00 52.84 220 ALA A CA 1
ATOM 1489 C C . ALA A 1 196 ? 63.034 -47.160 23.593 1.00 52.98 220 ALA A C 1
ATOM 1490 O O . ALA A 1 196 ? 61.812 -47.142 23.807 1.00 58.78 220 ALA A O 1
ATOM 1492 N N . ILE A 1 197 ? 63.886 -47.963 24.233 1.00 48.03 221 ILE A N 1
ATOM 1493 C CA . ILE A 1 197 ? 63.477 -48.834 25.338 1.00 49.31 221 ILE A CA 1
ATOM 1494 C C . ILE A 1 197 ? 63.813 -48.110 26.624 1.00 51.77 221 ILE A C 1
ATOM 1495 O O . ILE A 1 197 ? 64.937 -47.631 26.772 1.00 57.42 221 ILE A O 1
ATOM 1500 N N . ILE A 1 198 ? 62.852 -48.026 27.540 1.00 47.40 222 ILE A N 1
ATOM 1501 C CA . ILE A 1 198 ? 63.105 -47.408 28.824 1.00 46.14 222 ILE A CA 1
ATOM 1502 C C . ILE A 1 198 ? 63.089 -48.461 29.914 1.00 47.06 222 ILE A C 1
ATOM 1503 O O . ILE A 1 198 ? 62.031 -48.882 30.348 1.00 48.75 222 ILE A O 1
ATOM 1508 N N . PHE A 1 199 ? 64.276 -48.885 30.334 1.00 48.29 223 PHE A N 1
ATOM 1509 C CA . PHE A 1 199 ? 64.425 -49.865 31.400 1.00 48.60 223 PHE A CA 1
ATOM 1510 C C . PHE A 1 199 ? 64.414 -49.197 32.777 1.00 50.16 223 PHE A C 1
ATOM 1511 O O . PHE A 1 199 ? 65.248 -48.338 33.064 1.00 54.15 223 PHE A O 1
ATOM 1519 N N . CYS A 1 200 ? 63.454 -49.585 33.615 1.00 47.71 224 CYS A N 1
ATOM 1520 C CA . CYS A 1 200 ? 63.370 -49.106 34.989 1.00 44.16 224 CYS A CA 1
ATOM 1521 C C . CYS A 1 200 ? 64.015 -50.055 35.990 1.00 46.22 224 CYS A C 1
ATOM 1522 O O . CYS A 1 200 ? 63.932 -51.285 35.848 1.00 50.43 224 CYS A O 1
ATOM 1525 N N . VAL A 1 201 ? 64.661 -49.466 36.997 1.00 45.30 225 VAL A N 1
ATOM 1526 C CA . VAL A 1 201 ? 65.279 -50.192 38.094 1.00 42.04 225 VAL A CA 1
ATOM 1527 C C . VAL A 1 201 ? 64.861 -49.540 39.391 1.00 42.81 225 VAL A C 1
ATOM 1528 O O . VAL A 1 201 ? 64.929 -48.327 39.520 1.00 48.82 225 VAL A O 1
ATOM 1532 N N . ALA A 1 202 ? 64.404 -50.334 40.349 1.00 44.26 226 ALA A N 1
ATOM 1533 C CA . ALA A 1 202 ? 64.127 -49.806 41.681 1.00 45.61 226 ALA A CA 1
ATOM 1534 C C . ALA A 1 202 ? 65.439 -49.821 42.419 1.00 48.92 226 ALA A C 1
ATOM 1535 O O . ALA A 1 202 ? 65.912 -50.888 42.849 1.00 52.21 226 ALA A O 1
ATOM 1537 N N . LEU A 1 203 ? 66.042 -48.646 42.562 1.00 47.86 227 LEU A N 1
ATOM 1538 C CA . LEU A 1 203 ? 67.311 -48.550 43.267 1.00 47.00 227 LEU A CA 1
ATOM 1539 C C . LEU A 1 203 ? 67.151 -49.056 44.697 1.00 46.54 227 LEU A C 1
ATOM 1540 O O . LEU A 1 203 ? 68.053 -49.729 45.237 1.00 45.09 227 LEU A O 1
ATOM 1545 N N . SER A 1 204 ? 65.983 -48.775 45.283 1.00 44.59 228 SER A N 1
ATOM 1546 C CA . SER A 1 204 ? 65.726 -49.124 46.680 1.00 47.39 228 SER A CA 1
ATOM 1547 C C . SER A 1 204 ? 65.616 -50.616 46.968 1.00 49.60 228 SER A C 1
ATOM 1548 O O . SER A 1 204 ? 65.479 -50.999 48.131 1.00 55.39 228 SER A O 1
ATOM 1551 N N . ASP A 1 205 ? 65.710 -51.450 45.926 1.00 49.31 229 ASP A N 1
ATOM 1552 C CA . ASP A 1 205 ? 65.729 -52.917 46.065 1.00 47.59 229 ASP A CA 1
ATOM 1553 C C . ASP A 1 205 ? 67.086 -53.429 46.487 1.00 45.44 229 ASP A C 1
ATOM 1554 O O . ASP A 1 205 ? 67.248 -54.620 46.724 1.00 45.29 229 ASP A O 1
ATOM 1559 N N . TYR A 1 206 ? 68.068 -52.538 46.579 1.00 45.11 230 TYR A N 1
ATOM 1560 C CA . TYR A 1 206 ? 69.459 -52.978 46.750 1.00 44.93 230 TYR A CA 1
ATOM 1561 C C . TYR A 1 206 ? 69.627 -53.720 48.063 1.00 44.40 230 TYR A C 1
ATOM 1562 O O . TYR A 1 206 ? 70.510 -54.569 48.182 1.00 45.21 230 TYR A O 1
ATOM 1571 N N . ASP A 1 207 ? 68.777 -53.403 49.041 1.00 43.20 231 ASP A N 1
ATOM 1572 C CA . ASP A 1 207 ? 68.959 -53.940 50.390 1.00 47.07 231 ASP A CA 1
ATOM 1573 C C . ASP A 1 207 ? 67.956 -55.017 50.765 1.00 49.53 231 ASP A C 1
ATOM 1574 O O . ASP A 1 207 ? 67.990 -55.502 51.887 1.00 49.81 231 ASP A O 1
ATOM 1579 N N . LEU A 1 208 ? 67.083 -55.395 49.824 1.00 51.05 232 LEU A N 1
ATOM 1580 C CA . LEU A 1 208 ? 66.102 -56.466 50.041 1.00 49.74 232 LEU A CA 1
ATOM 1581 C C . LEU A 1 208 ? 66.791 -57.794 50.308 1.00 51.77 232 LEU A C 1
ATOM 1582 O O . LEU A 1 208 ? 67.770 -58.129 49.636 1.00 53.34 232 LEU A O 1
ATOM 1587 N N . VAL A 1 209 ? 66.297 -58.527 51.303 1.00 53.37 233 VAL A N 1
ATOM 1588 C CA . VAL A 1 209 ? 66.866 -59.819 51.658 1.00 56.45 233 VAL A CA 1
ATOM 1589 C C . VAL A 1 209 ? 66.707 -60.757 50.471 1.00 56.11 233 VAL A C 1
ATOM 1590 O O . VAL A 1 209 ? 65.671 -60.729 49.784 1.00 54.10 233 VAL A O 1
ATOM 1594 N N . LEU A 1 210 ? 67.724 -61.593 50.241 1.00 54.42 234 LEU A N 1
ATOM 1595 C CA . LEU A 1 210 ? 67.612 -62.659 49.255 1.00 53.61 234 LEU A CA 1
ATOM 1596 C C . LEU A 1 210 ? 66.470 -63.598 49.667 1.00 59.61 234 LEU A C 1
ATOM 1597 O O . LEU A 1 210 ? 66.604 -64.383 50.625 1.00 60.03 234 LEU A O 1
ATOM 1602 N N . ALA A 1 211 ? 65.342 -63.478 48.957 1.00 60.33 235 ALA A N 1
ATOM 1603 C CA . ALA A 1 211 ? 64.154 -64.299 49.202 1.00 56.26 235 ALA A CA 1
ATOM 1604 C C . ALA A 1 211 ? 64.376 -65.777 48.876 1.00 62.86 235 ALA A C 1
ATOM 1605 O O . ALA A 1 211 ? 65.294 -66.168 48.131 1.00 61.19 235 ALA A O 1
ATOM 1607 N N . GLU A 1 212 ? 63.495 -66.599 49.436 1.00 71.10 236 GLU A N 1
ATOM 1608 C CA . GLU A 1 212 ? 63.596 -68.045 49.328 1.00 66.33 236 GLU A CA 1
ATOM 1609 C C . GLU A 1 212 ? 63.357 -68.565 47.908 1.00 60.84 236 GLU A C 1
ATOM 1610 O O . GLU A 1 212 ? 63.755 -69.682 47.582 1.00 60.72 236 GLU A O 1
ATOM 1616 N N . ASP A 1 213 ? 62.738 -67.744 47.069 1.00 53.97 237 ASP A N 1
ATOM 1617 C CA . ASP A 1 213 ? 62.502 -68.103 45.677 1.00 54.23 237 ASP A CA 1
ATOM 1618 C C . ASP A 1 213 ? 63.484 -67.502 44.662 1.00 58.05 237 ASP A C 1
ATOM 1619 O O . ASP A 1 213 ? 63.227 -67.539 43.458 1.00 59.69 237 ASP A O 1
ATOM 1624 N N . GLU A 1 214 ? 64.607 -66.970 45.143 1.00 58.39 238 GLU A N 1
ATOM 1625 C CA . GLU A 1 214 ? 65.558 -66.281 44.280 1.00 57.80 238 GLU A CA 1
ATOM 1626 C C . GLU A 1 214 ? 66.927 -66.959 44.267 1.00 57.32 238 GLU A C 1
ATOM 1627 O O . GLU A 1 214 ? 67.361 -67.487 45.277 1.00 63.54 238 GLU A O 1
ATOM 1633 N N . GLU A 1 215 ? 67.614 -66.925 43.127 1.00 57.94 239 GLU A N 1
ATOM 1634 C CA . GLU A 1 215 ? 68.964 -67.513 43.002 1.00 58.58 239 GLU A CA 1
ATOM 1635 C C . GLU A 1 215 ? 70.096 -66.477 43.057 1.00 61.24 239 GLU A C 1
ATOM 1636 O O . GLU A 1 215 ? 71.274 -66.845 42.963 1.00 56.34 239 GLU A O 1
ATOM 1642 N N . MET A 1 216 ? 69.696 -65.201 43.185 1.00 60.72 240 MET A N 1
ATOM 1643 C CA . MET A 1 216 ? 70.532 -63.990 43.233 1.00 56.55 240 MET A CA 1
ATOM 1644 C C . MET A 1 216 ? 69.584 -62.872 43.705 1.00 56.47 240 MET A C 1
ATOM 1645 O O . MET A 1 216 ? 68.354 -63.037 43.585 1.00 55.14 240 MET A O 1
ATOM 1650 N N . ASN A 1 217 ? 70.109 -61.757 44.239 1.00 53.30 241 ASN A N 1
ATOM 1651 C CA . ASN A 1 217 ? 69.213 -60.705 44.801 1.00 51.17 241 ASN A CA 1
ATOM 1652 C C . ASN A 1 217 ? 68.466 -59.920 43.723 1.00 52.41 241 ASN A C 1
ATOM 1653 O O . ASN A 1 217 ? 68.767 -60.064 42.527 1.00 52.20 241 ASN A O 1
ATOM 1658 N N . ARG A 1 218 ? 67.504 -59.091 44.124 1.00 51.25 242 ARG A N 1
ATOM 1659 C CA . ARG A 1 218 ? 66.648 -58.444 43.127 1.00 51.56 242 ARG A CA 1
ATOM 1660 C C . ARG A 1 218 ? 67.399 -57.560 42.152 1.00 51.69 242 ARG A C 1
ATOM 1661 O O . ARG A 1 218 ? 67.047 -57.489 40.979 1.00 54.23 242 ARG A O 1
ATOM 1669 N N . MET A 1 219 ? 68.436 -56.888 42.637 1.00 53.62 243 MET A N 1
ATOM 1670 C CA . MET A 1 219 ? 69.227 -55.980 41.804 1.00 51.00 243 MET A CA 1
ATOM 1671 C C . MET A 1 219 ? 69.930 -56.748 40.691 1.00 50.90 243 MET A C 1
ATOM 1672 O O . MET A 1 219 ? 69.960 -56.291 39.548 1.00 52.77 243 MET A O 1
ATOM 1677 N N . HIS A 1 220 ? 70.504 -57.903 41.022 1.00 46.47 244 HIS A N 1
ATOM 1678 C CA . HIS A 1 220 ? 71.147 -58.726 40.016 1.00 45.84 244 HIS A CA 1
ATOM 1679 C C . HIS A 1 220 ? 70.166 -59.333 39.051 1.00 48.32 244 HIS A C 1
ATOM 1680 O O . HIS A 1 220 ? 70.497 -59.568 37.901 1.00 50.43 244 HIS A O 1
ATOM 1687 N N . GLU A 1 221 ? 68.943 -59.597 39.505 1.00 52.37 245 GLU A N 1
ATOM 1688 C CA . GLU A 1 221 ? 67.876 -60.032 38.614 1.00 50.53 245 GLU A CA 1
ATOM 1689 C C . GLU A 1 221 ? 67.595 -58.930 37.625 1.00 48.62 245 GLU A C 1
ATOM 1690 O O . GLU A 1 221 ? 67.550 -59.161 36.436 1.00 51.74 245 GLU A O 1
ATOM 1696 N N . SER A 1 222 ? 67.447 -57.708 38.109 1.00 51.51 246 SER A N 1
ATOM 1697 C CA . SER A 1 222 ? 67.300 -56.554 37.217 1.00 48.90 246 SER A CA 1
ATOM 1698 C C . SER A 1 222 ? 68.496 -56.408 36.253 1.00 47.97 246 SER A C 1
ATOM 1699 O O . SER A 1 222 ? 68.324 -56.074 35.095 1.00 49.05 246 SER A O 1
ATOM 1702 N N . MET A 1 223 ? 69.698 -56.683 36.738 1.00 47.41 247 MET A N 1
ATOM 1703 C CA . MET A 1 223 ? 70.893 -56.601 35.921 1.00 47.59 247 MET A CA 1
ATOM 1704 C C . MET A 1 223 ? 70.857 -57.636 34.815 1.00 48.62 247 MET A C 1
ATOM 1705 O O . MET A 1 223 ? 71.032 -57.299 33.648 1.00 51.04 247 MET A O 1
ATOM 1710 N N . LYS A 1 224 ? 70.611 -58.894 35.176 1.00 52.13 248 LYS A N 1
ATOM 1711 C CA . LYS A 1 224 ? 70.514 -59.989 34.192 1.00 54.43 248 LYS A CA 1
ATOM 1712 C C . LYS A 1 224 ? 69.514 -59.667 33.066 1.00 51.04 248 LYS A C 1
ATOM 1713 O O . LYS A 1 224 ? 69.753 -59.929 31.886 1.00 49.59 248 LYS A O 1
ATOM 1719 N N . LEU A 1 225 ? 68.406 -59.066 33.462 1.00 47.67 249 LEU A N 1
ATOM 1720 C CA . LEU A 1 225 ? 67.351 -58.667 32.562 1.00 48.29 249 LEU A CA 1
ATOM 1721 C C . LEU A 1 225 ? 67.854 -57.602 31.609 1.00 49.78 249 LEU A C 1
ATOM 1722 O O . LEU A 1 225 ? 67.664 -57.715 30.386 1.00 50.71 249 LEU A O 1
ATOM 1727 N N . PHE A 1 226 ? 68.505 -56.580 32.179 1.00 50.20 250 PHE A N 1
ATOM 1728 C CA . PHE A 1 226 ? 69.048 -55.460 31.414 1.00 48.16 250 PHE A CA 1
ATOM 1729 C C . PHE A 1 226 ? 70.143 -55.965 30.495 1.00 46.74 250 PHE A C 1
ATOM 1730 O O . PHE A 1 226 ? 70.249 -55.535 29.357 1.00 45.91 250 PHE A O 1
ATOM 1738 N N . ASP A 1 227 ? 70.939 -56.898 30.996 1.00 45.07 251 ASP A N 1
ATOM 1739 C CA . ASP A 1 227 ? 72.009 -57.485 30.221 1.00 47.63 251 ASP A CA 1
ATOM 1740 C C . ASP A 1 227 ? 71.466 -58.064 28.903 1.00 49.13 251 ASP A C 1
ATOM 1741 O O . ASP A 1 227 ? 72.046 -57.858 27.830 1.00 48.88 251 ASP A O 1
ATOM 1746 N N . SER A 1 228 ? 70.325 -58.745 28.980 1.00 51.16 252 SER A N 1
ATOM 1747 C CA . SER A 1 228 ? 69.811 -59.456 27.819 1.00 51.93 252 SER A CA 1
ATOM 1748 C C . SER A 1 228 ? 69.120 -58.514 26.861 1.00 51.23 252 SER A C 1
ATOM 1749 O O . SER A 1 228 ? 69.306 -58.662 25.661 1.00 55.96 252 SER A O 1
ATOM 1752 N N . ILE A 1 229 ? 68.333 -57.565 27.380 1.00 49.36 253 ILE A N 1
ATOM 1753 C CA . ILE A 1 229 ? 67.702 -56.518 26.546 1.00 49.24 253 ILE A CA 1
ATOM 1754 C C . ILE A 1 229 ? 68.759 -55.721 25.774 1.00 51.22 253 ILE A C 1
ATOM 1755 O O . ILE A 1 229 ? 68.753 -55.657 24.543 1.00 52.49 253 ILE A O 1
ATOM 1760 N N . CYS A 1 230 ? 69.676 -55.134 26.524 1.00 53.25 254 CYS A N 1
ATOM 1761 C CA . CYS A 1 230 ? 70.754 -54.310 26.002 1.00 59.12 254 CYS A CA 1
ATOM 1762 C C . CYS A 1 230 ? 71.523 -54.962 24.850 1.00 61.23 254 CYS A C 1
ATOM 1763 O O . CYS A 1 230 ? 71.842 -54.310 23.855 1.00 64.66 254 CYS A O 1
ATOM 1766 N N . ASN A 1 231 ? 71.814 -56.249 24.998 1.00 60.47 255 ASN A N 1
ATOM 1767 C CA . ASN A 1 231 ? 72.673 -56.961 24.063 1.00 61.58 255 ASN A CA 1
ATOM 1768 C C . ASN A 1 231 ? 71.949 -57.824 23.011 1.00 63.74 255 ASN A C 1
ATOM 1769 O O . ASN A 1 231 ? 72.576 -58.624 22.312 1.00 63.05 255 ASN A O 1
ATOM 1774 N N . ASN A 1 232 ? 70.637 -57.649 22.884 1.00 60.49 256 ASN A N 1
ATOM 1775 C CA . ASN A 1 232 ? 69.867 -58.405 21.916 1.00 60.45 256 ASN A CA 1
ATOM 1776 C C . ASN A 1 232 ? 70.026 -57.834 20.515 1.00 63.73 256 ASN A C 1
ATOM 1777 O O . ASN A 1 232 ? 69.744 -56.647 20.321 1.00 70.23 256 ASN A O 1
ATOM 1782 N N . LYS A 1 233 ? 70.444 -58.664 19.545 1.00 62.61 257 LYS A N 1
ATOM 1783 C CA . LYS A 1 233 ? 70.727 -58.192 18.167 1.00 60.18 257 LYS A CA 1
ATOM 1784 C C . LYS A 1 233 ? 69.527 -57.490 17.508 1.00 61.34 257 LYS A C 1
ATOM 1785 O O . LYS A 1 233 ? 69.682 -56.753 16.525 1.00 66.67 257 LYS A O 1
ATOM 1791 N N . TRP A 1 234 ? 68.334 -57.710 18.053 1.00 60.79 258 TRP A N 1
ATOM 1792 C CA . TRP A 1 234 ? 67.117 -57.064 17.563 1.00 61.57 258 TRP A CA 1
ATOM 1793 C C . TRP A 1 234 ? 67.075 -55.591 17.861 1.00 62.69 258 TRP A C 1
ATOM 1794 O O . TRP A 1 234 ? 66.334 -54.857 17.223 1.00 64.44 258 TRP A O 1
ATOM 1805 N N . PHE A 1 235 ? 67.890 -55.147 18.817 1.00 63.87 259 PHE A N 1
ATOM 1806 C CA . PHE A 1 235 ? 67.801 -53.795 19.354 1.00 64.50 259 PHE A CA 1
ATOM 1807 C C . PHE A 1 235 ? 68.983 -52.883 19.001 1.00 69.45 259 PHE A C 1
ATOM 1808 O O . PHE A 1 235 ? 69.063 -51.726 19.459 1.00 69.09 259 PHE A O 1
ATOM 1816 N N . THR A 1 236 ? 69.886 -53.413 18.182 1.00 67.70 260 THR A N 1
ATOM 1817 C CA . THR A 1 236 ? 70.993 -52.665 17.588 1.00 69.88 260 THR A CA 1
ATOM 1818 C C . THR A 1 236 ? 70.680 -51.197 17.246 1.00 71.40 260 THR A C 1
ATOM 1819 O O . THR A 1 236 ? 71.505 -50.327 17.490 1.00 75.38 260 THR A O 1
ATOM 1823 N N . GLU A 1 237 ? 69.500 -50.933 16.689 1.00 71.63 261 GLU A N 1
ATOM 1824 C CA . GLU A 1 237 ? 69.125 -49.588 16.228 1.00 68.02 261 GLU A CA 1
ATOM 1825 C C . GLU A 1 237 ? 68.059 -48.985 17.113 1.00 64.69 261 GLU A C 1
ATOM 1826 O O . GLU A 1 237 ? 67.179 -48.247 16.635 1.00 63.41 261 GLU A O 1
ATOM 1832 N N . THR A 1 238 ? 68.123 -49.319 18.397 1.00 61.30 262 THR A N 1
ATOM 1833 C CA . THR A 1 238 ? 67.162 -48.817 19.373 1.00 59.39 262 THR A CA 1
ATOM 1834 C C . THR A 1 238 ? 67.909 -48.173 20.536 1.00 54.68 262 THR A C 1
ATOM 1835 O O . THR A 1 238 ? 68.828 -48.764 21.104 1.00 52.25 262 THR A O 1
ATOM 1839 N N . SER A 1 239 ? 67.506 -46.960 20.877 1.00 51.50 263 SER A N 1
ATOM 1840 C CA . SER A 1 239 ? 68.040 -46.280 22.029 1.00 50.66 263 SER A CA 1
ATOM 1841 C C . SER A 1 239 ? 67.740 -47.084 23.275 1.00 50.95 263 SER A C 1
ATOM 1842 O O . SER A 1 239 ? 66.612 -47.546 23.466 1.00 55.57 263 SER A O 1
ATOM 1845 N N . ILE A 1 240 ? 68.750 -47.247 24.119 1.00 47.80 264 ILE A N 1
ATOM 1846 C CA . ILE A 1 240 ? 68.547 -47.826 25.433 1.00 47.07 264 ILE A CA 1
ATOM 1847 C C . ILE A 1 240 ? 68.622 -46.707 26.451 1.00 46.92 264 ILE A C 1
ATOM 1848 O O . ILE A 1 240 ? 69.651 -46.029 26.570 1.00 47.79 264 ILE A O 1
ATOM 1853 N N . ILE A 1 241 ? 67.522 -46.520 27.170 1.00 45.72 265 ILE A N 1
ATOM 1854 C CA . ILE A 1 241 ? 67.415 -45.475 28.165 1.00 44.27 265 ILE A CA 1
ATOM 1855 C C . ILE A 1 241 ? 67.222 -46.154 29.502 1.00 46.50 265 ILE A C 1
ATOM 1856 O O . ILE A 1 241 ? 66.343 -46.983 29.673 1.00 49.31 265 ILE A O 1
ATOM 1861 N N . LEU A 1 242 ? 68.050 -45.785 30.466 1.00 48.05 266 LEU A N 1
ATOM 1862 C CA . LEU A 1 242 ? 68.000 -46.385 31.787 1.00 45.47 266 LEU A CA 1
ATOM 1863 C C . LEU A 1 242 ? 67.414 -45.438 32.828 1.00 47.07 266 LEU A C 1
ATOM 1864 O O . LEU A 1 242 ? 67.967 -44.380 33.084 1.00 48.88 266 LEU A O 1
ATOM 1869 N N . PHE A 1 243 ? 66.282 -45.814 33.418 1.00 47.07 267 PHE A N 1
ATOM 1870 C CA . PHE A 1 243 ? 65.724 -45.071 34.546 1.00 45.41 267 PHE A CA 1
ATOM 1871 C C . PHE A 1 243 ? 66.060 -45.763 35.853 1.00 48.58 267 PHE A C 1
ATOM 1872 O O . PHE A 1 243 ? 65.336 -46.667 36.288 1.00 51.13 267 PHE A O 1
ATOM 1880 N N . LEU A 1 244 ? 67.157 -45.346 36.473 1.00 46.34 268 LEU A N 1
ATOM 1881 C CA . LEU A 1 244 ? 67.439 -45.742 37.841 1.00 46.61 268 LEU A CA 1
ATOM 1882 C C . LEU A 1 244 ? 66.470 -44.989 38.744 1.00 46.46 268 LEU A C 1
ATOM 1883 O O . LEU A 1 244 ? 66.663 -43.820 39.046 1.00 48.35 268 LEU A O 1
ATOM 1888 N N . ASN A 1 245 ? 65.405 -45.681 39.132 1.00 47.62 269 ASN A N 1
ATOM 1889 C CA . ASN A 1 245 ? 64.224 -45.082 39.756 1.00 45.81 269 ASN A CA 1
ATOM 1890 C C . ASN A 1 245 ? 64.198 -45.288 41.283 1.00 45.77 269 ASN A C 1
ATOM 1891 O O . ASN A 1 245 ? 65.045 -46.021 41.835 1.00 44.00 269 ASN A O 1
ATOM 1896 N N . LYS A 1 246 ? 63.217 -44.656 41.944 1.00 44.55 270 LYS A N 1
ATOM 1897 C CA . LYS A 1 246 ? 63.040 -44.714 43.401 1.00 45.65 270 LYS A CA 1
ATOM 1898 C C . LYS A 1 246 ? 64.236 -44.148 44.169 1.00 47.74 270 LYS A C 1
ATOM 1899 O O . LYS A 1 246 ? 64.598 -44.642 45.243 1.00 46.02 270 LYS A O 1
ATOM 1905 N N . LYS A 1 247 ? 64.833 -43.089 43.609 1.00 51.23 271 LYS A N 1
ATOM 1906 C CA . LYS A 1 247 ? 66.002 -42.427 44.199 1.00 47.22 271 LYS A CA 1
ATOM 1907 C C . LYS A 1 247 ? 65.687 -41.781 45.547 1.00 48.27 271 LYS A C 1
ATOM 1908 O O . LYS A 1 247 ? 66.548 -41.760 46.430 1.00 51.49 271 LYS A O 1
ATOM 1914 N N . ASP A 1 248 ? 64.463 -41.277 45.708 1.00 44.85 272 ASP A N 1
ATOM 1915 C CA . ASP A 1 248 ? 64.020 -40.800 47.005 1.00 46.49 272 ASP A CA 1
ATOM 1916 C C . ASP A 1 248 ? 64.181 -41.852 48.106 1.00 51.72 272 ASP A C 1
ATOM 1917 O O . ASP A 1 248 ? 64.751 -41.573 49.167 1.00 57.02 272 ASP A O 1
ATOM 1922 N N . LEU A 1 249 ? 63.708 -43.069 47.846 1.00 50.21 273 LEU A N 1
ATOM 1923 C CA . LEU A 1 249 ? 63.790 -44.136 48.831 1.00 49.42 273 LEU A CA 1
ATOM 1924 C C . LEU A 1 249 ? 65.231 -44.617 48.971 1.00 52.54 273 LEU A C 1
ATOM 1925 O O . LEU A 1 249 ? 65.712 -44.925 50.080 1.00 52.63 273 LEU A O 1
ATOM 1930 N N . PHE A 1 250 ? 65.930 -44.658 47.842 1.00 51.55 274 PHE A N 1
ATOM 1931 C CA . PHE A 1 250 ? 67.316 -45.105 47.835 1.00 52.74 274 PHE A CA 1
ATOM 1932 C C . PHE A 1 250 ? 68.201 -44.229 48.723 1.00 58.62 274 PHE A C 1
ATOM 1933 O O . PHE A 1 250 ? 69.083 -44.740 49.416 1.00 61.42 274 PHE A O 1
ATOM 1941 N N . GLU A 1 251 ? 67.953 -42.919 48.695 1.00 57.89 275 GLU A N 1
ATOM 1942 C CA . GLU A 1 251 ? 68.753 -41.974 49.439 1.00 56.86 275 GLU A CA 1
ATOM 1943 C C . GLU A 1 251 ? 68.601 -42.156 50.932 1.00 55.77 275 GLU A C 1
ATOM 1944 O O . GLU A 1 251 ? 69.593 -42.116 51.650 1.00 60.97 275 GLU A O 1
ATOM 1950 N N . GLU A 1 252 ? 67.365 -42.344 51.389 1.00 56.69 276 GLU A N 1
ATOM 1951 C CA . GLU A 1 252 ? 67.082 -42.603 52.803 1.00 57.71 276 GLU A CA 1
ATOM 1952 C C . GLU A 1 252 ? 67.704 -43.911 53.290 1.00 59.36 276 GLU A C 1
ATOM 1953 O O . GLU A 1 252 ? 68.350 -43.950 54.345 1.00 60.73 276 GLU A O 1
ATOM 1959 N N . LYS A 1 253 ? 67.521 -44.966 52.498 1.00 58.99 277 LYS A N 1
ATOM 1960 C CA . LYS A 1 253 ? 67.993 -46.291 52.845 1.00 57.21 277 LYS A CA 1
ATOM 1961 C C . LYS A 1 253 ? 69.503 -46.358 52.983 1.00 60.80 277 LYS A C 1
ATOM 1962 O O . LYS A 1 253 ? 70.009 -46.984 53.928 1.00 64.94 277 LYS A O 1
ATOM 1968 N N . ILE A 1 254 ? 70.212 -45.709 52.055 1.00 57.20 278 ILE A N 1
ATOM 1969 C CA . ILE A 1 254 ? 71.663 -45.852 51.956 1.00 56.01 278 ILE A CA 1
ATOM 1970 C C . ILE A 1 254 ? 72.384 -45.223 53.158 1.00 57.25 278 ILE A C 1
ATOM 1971 O O . ILE A 1 254 ? 73.512 -45.617 53.481 1.00 59.66 278 ILE A O 1
ATOM 1976 N N . LYS A 1 255 ? 71.721 -44.274 53.828 1.00 56.27 279 LYS A N 1
ATOM 1977 C CA . LYS A 1 255 ? 72.214 -43.714 55.102 1.00 60.06 279 LYS A CA 1
ATOM 1978 C C . LYS A 1 255 ? 72.454 -44.802 56.138 1.00 67.39 279 LYS A C 1
ATOM 1979 O O . LYS A 1 255 ? 73.439 -44.747 56.869 1.00 69.95 279 LYS A O 1
ATOM 1985 N N . ARG A 1 256 ? 71.545 -45.781 56.166 1.00 72.59 280 ARG A N 1
ATOM 1986 C CA . ARG A 1 256 ? 71.524 -46.861 57.135 1.00 72.31 280 ARG A CA 1
ATOM 1987 C C . ARG A 1 256 ? 72.058 -48.207 56.581 1.00 72.16 280 ARG A C 1
ATOM 1988 O O . ARG A 1 256 ? 72.956 -48.796 57.184 1.00 72.64 280 ARG A O 1
ATOM 1996 N N . SER A 1 257 ? 71.513 -48.700 55.456 1.00 64.75 281 SER A N 1
ATOM 1997 C CA . SER A 1 257 ? 71.934 -50.000 54.883 1.00 54.80 281 SER A CA 1
ATOM 1998 C C . SER A 1 257 ? 73.065 -49.881 53.858 1.00 50.94 281 SER A C 1
ATOM 1999 O O . SER A 1 257 ? 72.856 -49.353 52.766 1.00 47.90 281 SER A O 1
ATOM 2002 N N . PRO A 1 258 ? 74.251 -50.428 54.172 1.00 47.35 282 PRO A N 1
ATOM 2003 C CA . PRO A 1 258 ? 75.392 -50.384 53.246 1.00 47.45 282 PRO A CA 1
ATOM 2004 C C . PRO A 1 258 ? 75.057 -51.022 51.914 1.00 49.99 282 PRO A C 1
ATOM 2005 O O . PRO A 1 258 ? 74.298 -51.985 51.870 1.00 51.47 282 PRO A O 1
ATOM 2009 N N . LEU A 1 259 ? 75.633 -50.496 50.839 1.00 52.63 283 LEU A N 1
ATOM 2010 C CA . LEU A 1 259 ? 75.440 -51.069 49.519 1.00 48.02 283 LEU A CA 1
ATOM 2011 C C . LEU A 1 259 ? 76.115 -52.440 49.416 1.00 48.44 283 LEU A C 1
ATOM 2012 O O . LEU A 1 259 ? 75.776 -53.220 48.518 1.00 52.78 283 LEU A O 1
ATOM 2017 N N . THR A 1 260 ? 77.059 -52.733 50.315 1.00 46.59 284 THR A N 1
ATOM 2018 C CA . THR A 1 260 ? 77.709 -54.057 50.338 1.00 46.10 284 THR A CA 1
ATOM 2019 C C . THR A 1 260 ? 76.710 -55.200 50.520 1.00 46.31 284 THR A C 1
ATOM 2020 O O . THR A 1 260 ? 76.985 -56.338 50.113 1.00 46.46 284 THR A O 1
ATOM 2024 N N . ILE A 1 261 ? 75.566 -54.893 51.143 1.00 44.77 285 ILE A N 1
ATOM 2025 C CA . ILE A 1 261 ? 74.431 -55.816 51.203 1.00 44.75 285 ILE A CA 1
ATOM 2026 C C . ILE A 1 261 ? 74.073 -56.329 49.813 1.00 46.13 285 ILE A C 1
ATOM 2027 O O . ILE A 1 261 ? 73.776 -57.491 49.657 1.00 47.41 285 ILE A O 1
ATOM 2032 N N . CYS A 1 262 ? 74.126 -55.459 48.806 1.00 48.64 286 CYS A N 1
ATOM 2033 C CA . CYS A 1 262 ? 73.791 -55.820 47.442 1.00 44.25 286 CYS A CA 1
ATOM 2034 C C . CYS A 1 262 ? 75.022 -56.217 46.632 1.00 45.69 286 CYS A C 1
ATOM 2035 O O . CYS A 1 262 ? 74.960 -57.142 45.831 1.00 46.00 286 CYS A O 1
ATOM 2038 N N . TYR A 1 263 ? 76.131 -55.511 46.831 1.00 45.99 287 TYR A N 1
ATOM 2039 C CA . TYR A 1 263 ? 77.375 -55.840 46.157 1.00 47.64 287 TYR A CA 1
ATOM 2040 C C . TYR A 1 263 ? 78.465 -55.950 47.205 1.00 53.40 287 TYR A C 1
ATOM 2041 O O . TYR A 1 263 ? 79.007 -54.933 47.631 1.00 55.50 287 TYR A O 1
ATOM 2050 N N . PRO A 1 264 ? 78.800 -57.181 47.619 1.00 55.82 288 PRO A N 1
ATOM 2051 C CA . PRO A 1 264 ? 79.796 -57.423 48.660 1.00 53.74 288 PRO A CA 1
ATOM 2052 C C . PRO A 1 264 ? 81.144 -56.821 48.303 1.00 55.42 288 PRO A C 1
ATOM 2053 O O . PRO A 1 264 ? 81.850 -56.337 49.181 1.00 59.00 288 PRO A O 1
ATOM 2057 N N . GLU A 1 265 ? 81.487 -56.853 47.018 1.00 55.55 289 GLU A N 1
ATOM 2058 C CA . GLU A 1 265 ? 82.798 -56.418 46.528 1.00 56.61 289 GLU A CA 1
ATOM 2059 C C . GLU A 1 265 ? 82.984 -54.889 46.538 1.00 55.02 289 GLU A C 1
ATOM 2060 O O . GLU A 1 265 ? 84.090 -54.404 46.336 1.00 54.09 289 GLU A O 1
ATOM 2066 N N . TYR A 1 266 ? 81.905 -54.150 46.790 1.00 53.24 290 TYR A N 1
ATOM 2067 C CA . TYR A 1 266 ? 81.924 -52.684 46.793 1.00 53.81 290 TYR A CA 1
ATOM 2068 C C . TYR A 1 266 ? 82.719 -52.067 47.954 1.00 57.72 290 TYR A C 1
ATOM 2069 O O . TYR A 1 266 ? 82.336 -52.177 49.121 1.00 60.17 290 TYR A O 1
ATOM 2078 N N . THR A 1 267 ? 83.813 -51.387 47.606 1.00 61.30 291 THR A N 1
ATOM 2079 C CA . THR A 1 267 ? 84.743 -50.787 48.583 1.00 55.37 291 THR A CA 1
ATOM 2080 C C . THR A 1 267 ? 84.604 -49.256 48.694 1.00 54.47 291 THR A C 1
ATOM 2081 O O . THR A 1 267 ? 85.421 -48.601 49.337 1.00 59.34 291 THR A O 1
ATOM 2085 N N . GLY A 1 268 ? 83.564 -48.693 48.080 1.00 51.97 292 GLY A N 1
ATOM 2086 C CA . GLY A 1 268 ? 83.318 -47.256 48.112 1.00 46.59 292 GLY A CA 1
ATOM 2087 C C . GLY A 1 268 ? 82.693 -46.859 49.426 1.00 49.78 292 GLY A C 1
ATOM 2088 O O . GLY A 1 268 ? 82.957 -47.486 50.442 1.00 53.74 292 GLY A O 1
ATOM 2089 N N . SER A 1 269 ? 81.858 -45.824 49.417 1.00 49.02 293 SER A N 1
ATOM 2090 C CA . SER A 1 269 ? 81.262 -45.324 50.640 1.00 47.86 293 SER A CA 1
ATOM 2091 C C . SER A 1 269 ? 79.755 -45.199 50.518 1.00 54.45 293 SER A C 1
ATOM 2092 O O . SER A 1 269 ? 79.184 -45.249 49.428 1.00 59.66 293 SER A O 1
ATOM 2095 N N . ASN A 1 270 ? 79.089 -45.047 51.648 1.00 55.17 294 ASN A N 1
ATOM 2096 C CA . ASN A 1 270 ? 77.647 -45.148 51.643 1.00 55.13 294 ASN A CA 1
ATOM 2097 C C . ASN A 1 270 ? 77.043 -43.757 51.590 1.00 56.74 294 ASN A C 1
ATOM 2098 O O . ASN A 1 270 ? 76.164 -43.394 52.370 1.00 58.64 294 ASN A O 1
ATOM 2103 N N . THR A 1 271 ? 77.553 -42.966 50.651 1.00 57.24 295 THR A N 1
ATOM 2104 C CA . THR A 1 271 ? 76.912 -41.703 50.272 1.00 54.08 295 THR A CA 1
ATOM 2105 C C . THR A 1 271 ? 75.969 -42.001 49.112 1.00 50.46 295 THR A C 1
ATOM 2106 O O . THR A 1 271 ? 76.269 -42.853 48.273 1.00 47.13 295 THR A O 1
ATOM 2110 N N . TYR A 1 272 ? 74.839 -41.301 49.064 1.00 48.16 296 TYR A N 1
ATOM 2111 C CA . TYR A 1 272 ? 73.929 -41.407 47.935 1.00 46.81 296 TYR A CA 1
ATOM 2112 C C . TYR A 1 272 ? 74.652 -41.252 46.603 1.00 51.86 296 TYR A C 1
ATOM 2113 O O . TYR A 1 272 ? 74.411 -42.017 45.669 1.00 58.19 296 TYR A O 1
ATOM 2122 N N . GLU A 1 273 ? 75.546 -40.271 46.534 1.00 51.36 297 GLU A N 1
ATOM 2123 C CA . GLU A 1 273 ? 76.247 -39.928 45.314 1.00 47.10 297 GLU A CA 1
ATOM 2124 C C . GLU A 1 273 ? 77.138 -41.063 44.852 1.00 47.72 297 GLU A C 1
ATOM 2125 O O . GLU A 1 273 ? 77.140 -41.426 43.679 1.00 52.58 297 GLU A O 1
ATOM 2131 N N . GLU A 1 274 ? 77.909 -41.620 45.771 1.00 47.60 298 GLU A N 1
ATOM 2132 C CA . GLU A 1 274 ? 78.928 -42.579 45.384 1.00 47.75 298 GLU A CA 1
ATOM 2133 C C . GLU A 1 274 ? 78.320 -43.938 45.049 1.00 49.47 298 GLU A C 1
ATOM 2134 O O . GLU A 1 274 ? 78.802 -44.618 44.162 1.00 49.27 298 GLU A O 1
ATOM 2140 N N . ALA A 1 275 ? 77.264 -44.317 45.771 1.00 52.25 299 ALA A N 1
ATOM 2141 C CA . ALA A 1 275 ? 76.559 -45.577 45.555 1.00 49.68 299 ALA A CA 1
ATOM 2142 C C . ALA A 1 275 ? 75.826 -45.544 44.225 1.00 51.20 299 ALA A C 1
ATOM 2143 O O . ALA A 1 275 ? 76.026 -46.419 43.385 1.00 50.93 299 ALA A O 1
ATOM 2145 N N . ALA A 1 276 ? 74.971 -44.534 44.037 1.00 49.99 300 ALA A N 1
ATOM 2146 C CA . ALA A 1 276 ? 74.223 -44.366 42.784 1.00 45.89 300 ALA A CA 1
ATOM 2147 C C . ALA A 1 276 ? 75.164 -44.434 41.585 1.00 47.01 300 ALA A C 1
ATOM 2148 O O . ALA A 1 276 ? 74.825 -44.995 40.551 1.00 49.62 300 ALA A O 1
ATOM 2150 N N . ALA A 1 277 ? 76.357 -43.876 41.725 1.00 44.44 301 ALA A N 1
ATOM 2151 C CA . ALA A 1 277 ? 77.299 -43.909 40.627 1.00 43.89 301 ALA A CA 1
ATOM 2152 C C . ALA A 1 277 ? 77.833 -45.309 40.431 1.00 46.31 301 ALA A C 1
ATOM 2153 O O . ALA A 1 277 ? 78.111 -45.697 39.295 1.00 49.42 301 ALA A O 1
ATOM 2155 N N . TYR A 1 278 ? 77.980 -46.057 41.528 1.00 45.96 302 TYR A N 1
ATOM 2156 C CA . TYR A 1 278 ? 78.513 -47.416 41.457 1.00 44.32 302 TYR A CA 1
ATOM 2157 C C . TYR A 1 278 ? 77.518 -48.308 40.735 1.00 46.01 302 TYR A C 1
ATOM 2158 O O . TYR A 1 278 ? 77.907 -49.074 39.845 1.00 46.20 302 TYR A O 1
ATOM 2167 N N . ILE A 1 279 ? 76.243 -48.187 41.116 1.00 46.67 303 ILE A N 1
ATOM 2168 C CA . ILE A 1 279 ? 75.167 -48.984 40.531 1.00 46.39 303 ILE A CA 1
ATOM 2169 C C . ILE A 1 279 ? 75.106 -48.717 39.042 1.00 47.14 303 ILE A C 1
ATOM 2170 O O . ILE A 1 279 ? 75.168 -49.667 38.250 1.00 50.42 303 ILE A O 1
ATOM 2175 N N . GLN A 1 280 ? 75.004 -47.440 38.667 1.00 44.75 304 GLN A N 1
ATOM 2176 C CA . GLN A 1 280 ? 74.995 -47.048 37.255 1.00 43.50 304 GLN A CA 1
ATOM 2177 C C . GLN A 1 280 ? 76.100 -47.770 36.494 1.00 42.65 304 GLN A C 1
ATOM 2178 O O . GLN A 1 280 ? 75.876 -48.287 35.399 1.00 42.63 304 GLN A O 1
ATOM 2184 N N . CYS A 1 281 ? 77.291 -47.815 37.070 1.00 41.62 305 CYS A N 1
ATOM 2185 C CA A CYS A 1 281 ? 78.395 -48.437 36.377 0.44 45.49 305 CYS A CA 1
ATOM 2186 C CA B CYS A 1 281 ? 78.415 -48.454 36.402 0.56 44.70 305 CYS A CA 1
ATOM 2187 C C . CYS A 1 281 ? 78.151 -49.948 36.235 1.00 48.78 305 CYS A C 1
ATOM 2188 O O . CYS A 1 281 ? 78.470 -50.547 35.189 1.00 48.06 305 CYS A O 1
ATOM 2193 N N . GLN A 1 282 ? 77.555 -50.557 37.261 1.00 49.36 306 GLN A N 1
ATOM 2194 C CA . GLN A 1 282 ? 77.302 -52.001 37.233 1.00 48.33 306 GLN A CA 1
ATOM 2195 C C . GLN A 1 282 ? 76.371 -52.366 36.071 1.00 48.97 306 GLN A C 1
ATOM 2196 O O . GLN A 1 282 ? 76.608 -53.371 35.381 1.00 47.47 306 GLN A O 1
ATOM 2202 N N . PHE A 1 283 ? 75.344 -51.533 35.860 1.00 45.13 307 PHE A N 1
ATOM 2203 C CA . PHE A 1 283 ? 74.453 -51.670 34.725 1.00 44.43 307 PHE A CA 1
ATOM 2204 C C . PHE A 1 283 ? 75.124 -51.360 33.403 1.00 46.78 307 PHE A C 1
ATOM 2205 O O . PHE A 1 283 ? 75.119 -52.200 32.498 1.00 52.29 307 PHE A O 1
ATOM 2213 N N . GLU A 1 284 ? 75.714 -50.173 33.290 1.00 44.27 308 GLU A N 1
ATOM 2214 C CA . GLU A 1 284 ? 76.308 -49.738 32.031 1.00 41.89 308 GLU A CA 1
ATOM 2215 C C . GLU A 1 284 ? 77.440 -50.636 31.557 1.00 40.02 308 GLU A C 1
ATOM 2216 O O . GLU A 1 284 ? 77.657 -50.759 30.356 1.00 41.75 308 GLU A O 1
ATOM 2222 N N . ASP A 1 285 ? 78.153 -51.264 32.484 1.00 42.54 309 ASP A N 1
ATOM 2223 C CA . ASP A 1 285 ? 79.221 -52.211 32.114 1.00 46.85 309 ASP A CA 1
ATOM 2224 C C . ASP A 1 285 ? 78.651 -53.465 31.447 1.00 47.55 309 ASP A C 1
ATOM 2225 O O . ASP A 1 285 ? 79.379 -54.210 30.795 1.00 50.95 309 ASP A O 1
ATOM 2230 N N . LEU A 1 286 ? 77.357 -53.714 31.626 1.00 46.65 310 LEU A N 1
ATOM 2231 C CA . LEU A 1 286 ? 76.733 -54.865 31.006 1.00 46.21 310 LEU A CA 1
ATOM 2232 C C . LEU A 1 286 ? 76.619 -54.726 29.484 1.00 51.00 310 LEU A C 1
ATOM 2233 O O . LEU A 1 286 ? 76.656 -55.734 28.769 1.00 56.77 310 LEU A O 1
ATOM 2238 N N . ASN A 1 287 ? 76.491 -53.489 28.999 1.00 49.87 311 ASN A N 1
ATOM 2239 C CA . ASN A 1 287 ? 76.494 -53.196 27.572 1.00 52.87 311 ASN A CA 1
ATOM 2240 C C . ASN A 1 287 ? 77.772 -53.672 26.887 1.00 55.81 311 ASN A C 1
ATOM 2241 O O . ASN A 1 287 ? 78.839 -53.109 27.109 1.00 62.89 311 ASN A O 1
ATOM 2246 N N . ARG A 1 288 ? 77.663 -54.705 26.056 1.00 59.52 312 ARG A N 1
ATOM 2247 C CA . ARG A 1 288 ? 78.836 -55.334 25.437 1.00 62.18 312 ARG A CA 1
ATOM 2248 C C . ARG A 1 288 ? 79.102 -54.884 23.999 1.00 66.12 312 ARG A C 1
ATOM 2249 O O . ARG A 1 288 ? 79.747 -55.587 23.241 1.00 68.25 312 ARG A O 1
ATOM 2257 N N . ARG A 1 289 ? 78.629 -53.704 23.630 1.00 75.80 313 ARG A N 1
ATOM 2258 C CA . ARG A 1 289 ? 78.851 -53.174 22.283 1.00 83.16 313 ARG A CA 1
ATOM 2259 C C . ARG A 1 289 ? 79.172 -51.655 22.325 1.00 89.50 313 ARG A C 1
ATOM 2260 O O . ARG A 1 289 ? 78.775 -50.903 21.429 1.00 89.31 313 ARG A O 1
ATOM 2268 N N . LYS A 1 290 ? 79.911 -51.229 23.362 1.00 97.00 314 LYS A N 1
ATOM 2269 C CA . LYS A 1 290 ? 80.165 -49.792 23.688 1.00 101.84 314 LYS A CA 1
ATOM 2270 C C . LYS A 1 290 ? 80.607 -48.862 22.540 1.00 106.06 314 LYS A C 1
ATOM 2271 O O . LYS A 1 290 ? 80.346 -47.661 22.589 1.00 96.53 314 LYS A O 1
ATOM 2277 N N . ASP A 1 291 ? 81.268 -49.417 21.524 1.00 113.27 315 ASP A N 1
ATOM 2278 C CA . ASP A 1 291 ? 81.648 -48.660 20.325 1.00 114.74 315 ASP A CA 1
ATOM 2279 C C . ASP A 1 291 ? 80.435 -48.276 19.485 1.00 109.02 315 ASP A C 1
ATOM 2280 O O . ASP A 1 291 ? 80.340 -47.146 19.002 1.00 110.36 315 ASP A O 1
ATOM 2285 N N . THR A 1 292 ? 79.512 -49.222 19.333 1.00 104.80 316 THR A N 1
ATOM 2286 C CA . THR A 1 292 ? 78.333 -49.060 18.476 1.00 102.51 316 THR A CA 1
ATOM 2287 C C . THR A 1 292 ? 77.037 -48.622 19.208 1.00 101.75 316 THR A C 1
ATOM 2288 O O . THR A 1 292 ? 75.995 -48.427 18.576 1.00 96.47 316 THR A O 1
ATOM 2292 N N . LYS A 1 293 ? 77.115 -48.451 20.529 1.00 96.78 317 LYS A N 1
ATOM 2293 C CA . LYS A 1 293 ? 75.939 -48.135 21.351 1.00 93.77 317 LYS A CA 1
ATOM 2294 C C . LYS A 1 293 ? 76.297 -47.427 22.672 1.00 95.53 317 LYS A C 1
ATOM 2295 O O . LYS A 1 293 ? 77.277 -47.784 23.346 1.00 95.88 317 LYS A O 1
ATOM 2301 N N . GLU A 1 294 ? 75.495 -46.422 23.029 1.00 90.24 318 GLU A N 1
ATOM 2302 C CA . GLU A 1 294 ? 75.602 -45.768 24.328 1.00 81.93 318 GLU A CA 1
ATOM 2303 C C . GLU A 1 294 ? 74.268 -45.796 25.100 1.00 74.17 318 GLU A C 1
ATOM 2304 O O . GLU A 1 294 ? 73.177 -45.887 24.513 1.00 77.27 318 GLU A O 1
ATOM 2310 N N . ILE A 1 295 ? 74.372 -45.731 26.421 1.00 60.73 319 ILE A N 1
ATOM 2311 C CA . ILE A 1 295 ? 73.215 -45.779 27.292 1.00 55.11 319 ILE A CA 1
ATOM 2312 C C . ILE A 1 295 ? 72.897 -44.400 27.855 1.00 55.91 319 ILE A C 1
ATOM 2313 O O . ILE A 1 295 ? 73.804 -43.615 28.127 1.00 60.23 319 ILE A O 1
ATOM 2318 N N . TYR A 1 296 ? 71.610 -44.111 28.024 1.00 53.67 320 TYR A N 1
ATOM 2319 C CA . TYR A 1 296 ? 71.157 -42.818 28.519 1.00 51.07 320 TYR A CA 1
ATOM 2320 C C . TYR A 1 296 ? 70.593 -42.995 29.908 1.00 50.14 320 TYR A C 1
ATOM 2321 O O . TYR A 1 296 ? 69.403 -43.250 30.043 1.00 55.66 320 TYR A O 1
ATOM 2330 N N . THR A 1 297 ? 71.437 -42.866 30.930 1.00 47.78 321 THR A N 1
ATOM 2331 C CA . THR A 1 297 ? 71.024 -43.062 32.319 1.00 42.53 321 THR A CA 1
ATOM 2332 C C . THR A 1 297 ? 70.352 -41.829 32.891 1.00 43.37 321 THR A C 1
ATOM 2333 O O . THR A 1 297 ? 70.756 -40.704 32.611 1.00 46.26 321 THR A O 1
ATOM 2337 N N . HIS A 1 298 ? 69.307 -42.043 33.681 1.00 44.63 322 HIS A N 1
ATOM 2338 C CA . HIS A 1 298 ? 68.567 -40.948 34.334 1.00 47.01 322 HIS A CA 1
ATOM 2339 C C . HIS A 1 298 ? 68.214 -41.384 35.715 1.00 47.93 322 HIS A C 1
ATOM 2340 O O . HIS A 1 298 ? 67.866 -42.537 35.914 1.00 53.57 322 HIS A O 1
ATOM 2347 N N . PHE A 1 299 ? 68.334 -40.498 36.694 1.00 44.96 323 PHE A N 1
ATOM 2348 C CA . PHE A 1 299 ? 67.979 -40.881 38.040 1.00 44.45 323 PHE A CA 1
ATOM 2349 C C . PHE A 1 299 ? 66.628 -40.260 38.284 1.00 46.45 323 PHE A C 1
ATOM 2350 O O . PHE A 1 299 ? 66.472 -39.048 38.180 1.00 51.73 323 PHE A O 1
ATOM 2358 N N . THR A 1 300 ? 65.631 -41.089 38.555 1.00 45.65 324 THR A N 1
ATOM 2359 C CA . THR A 1 300 ? 64.267 -40.587 38.596 1.00 45.82 324 THR A CA 1
ATOM 2360 C C . THR A 1 300 ? 63.607 -40.902 39.885 1.00 45.85 324 THR A C 1
ATOM 2361 O O . THR A 1 300 ? 63.994 -41.847 40.564 1.00 49.75 324 THR A O 1
ATOM 2365 N N . CYS A 1 301 ? 62.623 -40.083 40.227 1.00 44.43 325 CYS A N 1
ATOM 2366 C CA . CYS A 1 301 ? 61.609 -40.460 41.179 1.00 46.22 325 CYS A CA 1
ATOM 2367 C C . CYS A 1 301 ? 60.309 -40.434 40.400 1.00 50.37 325 CYS A C 1
ATOM 2368 O O . CYS A 1 301 ? 59.729 -39.373 40.183 1.00 53.33 325 CY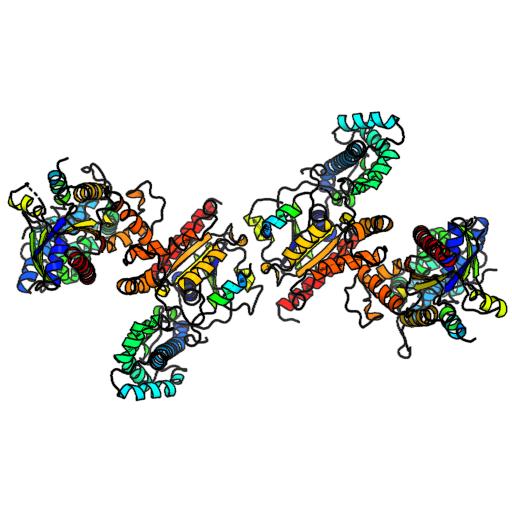S A O 1
ATOM 2371 N N . ALA A 1 302 ? 59.849 -41.610 39.980 1.00 51.67 326 ALA A N 1
ATOM 2372 C CA . ALA A 1 302 ? 58.697 -41.723 39.067 1.00 53.18 326 ALA A CA 1
ATOM 2373 C C . ALA A 1 302 ? 57.385 -41.164 39.616 1.00 53.19 326 ALA A C 1
ATOM 2374 O O . ALA A 1 302 ? 56.536 -40.757 38.836 1.00 54.79 326 ALA A O 1
ATOM 2376 N N . THR A 1 303 ? 57.228 -41.123 40.938 1.00 52.27 327 THR A N 1
ATOM 2377 C CA . THR A 1 303 ? 56.000 -40.585 41.541 1.00 59.66 327 THR A CA 1
ATOM 2378 C C . THR A 1 303 ? 55.972 -39.048 41.602 1.00 62.46 327 THR A C 1
ATOM 2379 O O . THR A 1 303 ? 54.964 -38.446 41.996 1.00 63.58 327 THR A O 1
ATOM 2383 N N . ASP A 1 304 ? 57.088 -38.435 41.221 1.00 60.44 328 ASP A N 1
ATOM 2384 C CA . ASP A 1 304 ? 57.255 -36.999 41.260 1.00 59.17 328 ASP A CA 1
ATOM 2385 C C . ASP A 1 304 ? 57.055 -36.452 39.853 1.00 59.31 328 ASP A C 1
ATOM 2386 O O . ASP A 1 304 ? 57.953 -36.506 39.013 1.00 60.64 328 ASP A O 1
ATOM 2391 N N . THR A 1 305 ? 55.860 -35.927 39.606 1.00 60.75 329 THR A N 1
ATOM 2392 C CA . THR A 1 305 ? 55.455 -35.439 38.286 1.00 56.33 329 THR A CA 1
ATOM 2393 C C . THR A 1 305 ? 56.475 -34.470 37.690 1.00 56.44 329 THR A C 1
ATOM 2394 O O . THR A 1 305 ? 56.841 -34.572 36.509 1.00 57.91 329 THR A O 1
ATOM 2398 N N . LYS A 1 306 ? 56.943 -33.536 38.513 1.00 55.73 330 LYS A N 1
ATOM 2399 C CA . LYS A 1 306 ? 57.875 -32.513 38.039 1.00 56.97 330 LYS A CA 1
ATOM 2400 C C . LYS A 1 306 ? 59.184 -33.159 37.560 1.00 56.27 330 LYS A C 1
ATOM 2401 O O . LYS A 1 306 ? 59.711 -32.807 36.502 1.00 55.79 330 LYS A O 1
ATOM 2404 N N . ASN A 1 307 ? 59.677 -34.137 38.319 1.00 55.61 331 ASN A N 1
ATOM 2405 C CA . ASN A 1 307 ? 60.899 -34.850 37.944 1.00 52.55 331 ASN A CA 1
ATOM 2406 C C . ASN A 1 307 ? 60.780 -35.588 36.615 1.00 54.62 331 ASN A C 1
ATOM 2407 O O . ASN A 1 307 ? 61.712 -35.568 35.807 1.00 53.58 331 ASN A O 1
ATOM 2412 N N . VAL A 1 308 ? 59.631 -36.233 36.403 1.00 55.18 332 VAL A N 1
ATOM 2413 C CA . VAL A 1 308 ? 59.407 -37.056 35.217 1.00 55.33 332 VAL A CA 1
ATOM 2414 C C . VAL A 1 308 ? 59.291 -36.164 33.989 1.00 56.42 332 VAL A C 1
ATOM 2415 O O . VAL A 1 308 ? 59.901 -36.452 32.949 1.00 55.15 332 VAL A O 1
ATOM 2419 N N . GLN A 1 309 ? 58.532 -35.075 34.132 1.00 53.64 333 GLN A N 1
ATOM 2420 C CA . GLN A 1 309 ? 58.401 -34.063 33.086 1.00 52.68 333 GLN A CA 1
ATOM 2421 C C . GLN A 1 309 ? 59.772 -33.652 32.586 1.00 53.16 333 GLN A C 1
ATOM 2422 O O . GLN A 1 309 ? 60.013 -33.602 31.384 1.00 55.57 333 GLN A O 1
ATOM 2428 N N . PHE A 1 310 ? 60.680 -33.377 33.521 1.00 52.32 334 PHE A N 1
ATOM 2429 C CA . PHE A 1 310 ? 62.005 -32.920 33.173 1.00 49.77 334 PHE A CA 1
ATOM 2430 C C . PHE A 1 310 ? 62.804 -34.018 32.488 1.00 55.32 334 PHE A C 1
ATOM 2431 O O . PHE A 1 310 ? 63.420 -33.780 31.447 1.00 57.91 334 PHE A O 1
ATOM 2439 N N . VAL A 1 311 ? 62.795 -35.213 33.079 1.00 57.47 335 VAL A N 1
ATOM 2440 C CA . VAL A 1 311 ? 63.558 -36.342 32.556 1.00 56.77 335 VAL A CA 1
ATOM 2441 C C . VAL A 1 311 ? 63.036 -36.732 31.172 1.00 57.84 335 VAL A C 1
ATOM 2442 O O . VAL A 1 311 ? 63.824 -36.962 30.253 1.00 56.87 335 VAL A O 1
ATOM 2446 N N . PHE A 1 312 ? 61.713 -36.773 31.013 1.00 57.29 336 PHE A N 1
ATOM 2447 C CA . PHE A 1 312 ? 61.125 -37.132 29.727 1.00 57.30 336 PHE A CA 1
ATOM 2448 C C . PHE A 1 312 ? 61.375 -36.066 28.652 1.00 59.13 336 PHE A C 1
ATOM 2449 O O . PHE A 1 312 ? 61.660 -36.384 27.482 1.00 55.00 336 PHE A O 1
ATOM 2457 N N . ASP A 1 313 ? 61.286 -34.802 29.065 1.00 57.57 337 ASP A N 1
ATOM 2458 C CA . ASP A 1 313 ? 61.637 -33.679 28.214 1.00 56.72 337 ASP A CA 1
ATOM 2459 C C . ASP A 1 313 ? 63.026 -33.887 27.613 1.00 58.37 337 ASP A C 1
ATOM 2460 O O . ASP A 1 313 ? 63.221 -33.759 26.400 1.00 59.26 337 ASP A O 1
ATOM 2465 N N . ALA A 1 314 ? 63.981 -34.243 28.468 1.00 59.06 338 ALA A N 1
ATOM 2466 C CA . ALA A 1 314 ? 65.351 -34.512 28.048 1.00 58.69 338 ALA A CA 1
ATOM 2467 C C . ALA A 1 314 ? 65.464 -35.728 27.132 1.00 59.49 338 ALA A C 1
ATOM 2468 O O . ALA A 1 314 ? 66.286 -35.734 26.212 1.00 59.74 338 ALA A O 1
ATOM 2470 N N . VAL A 1 315 ? 64.649 -36.753 27.399 1.00 58.13 339 VAL A N 1
ATOM 2471 C CA . VAL A 1 315 ? 64.643 -37.971 26.599 1.00 59.79 339 VAL A CA 1
ATOM 2472 C C . VAL A 1 315 ? 64.146 -37.643 25.188 1.00 61.22 339 VAL A C 1
ATOM 2473 O O . VAL A 1 315 ? 64.724 -38.090 24.190 1.00 59.75 339 VAL A O 1
ATOM 2477 N N . THR A 1 316 ? 63.092 -36.830 25.121 1.00 58.70 340 THR A N 1
ATOM 2478 C CA . THR A 1 316 ? 62.581 -36.299 23.858 1.00 57.95 340 THR A CA 1
ATOM 2479 C C . THR A 1 316 ? 63.631 -35.489 23.099 1.00 62.69 340 THR A C 1
ATOM 2480 O O . THR A 1 316 ? 63.808 -35.693 21.902 1.00 68.82 340 THR A O 1
ATOM 2484 N N . ASP A 1 317 ? 64.351 -34.599 23.788 1.00 61.17 341 ASP A N 1
ATOM 2485 C CA . ASP A 1 317 ? 65.372 -33.761 23.122 1.00 62.50 341 ASP A CA 1
ATOM 2486 C C . ASP A 1 317 ? 66.419 -34.595 22.403 1.00 64.14 341 ASP A C 1
ATOM 2487 O O . ASP A 1 317 ? 66.937 -34.197 21.366 1.00 66.93 341 ASP A O 1
ATOM 2492 N N . VAL A 1 318 ? 66.713 -35.773 22.941 1.00 67.07 342 VAL A N 1
ATOM 2493 C CA . VAL A 1 318 ? 67.698 -36.670 22.330 1.00 68.31 342 VAL A CA 1
ATOM 2494 C C . VAL A 1 318 ? 67.113 -37.316 21.084 1.00 68.57 342 VAL A C 1
ATOM 2495 O O . VAL A 1 318 ? 67.785 -37.407 20.060 1.00 70.73 342 VAL A O 1
ATOM 2499 N N . ILE A 1 319 ? 65.845 -37.715 21.174 1.00 68.87 343 ILE A N 1
ATOM 2500 C CA . ILE A 1 319 ? 65.094 -38.229 20.025 1.00 69.94 343 ILE A CA 1
ATOM 2501 C C . ILE A 1 319 ? 65.054 -37.213 18.870 1.00 73.14 343 ILE A C 1
ATOM 2502 O O . ILE A 1 319 ? 65.351 -37.568 17.727 1.00 75.91 343 ILE A O 1
ATOM 2507 N N . ILE A 1 320 ? 64.730 -35.959 19.172 1.00 68.64 344 ILE A N 1
ATOM 2508 C CA . ILE A 1 320 ? 64.763 -34.909 18.164 1.00 68.99 344 ILE A CA 1
ATOM 2509 C C . ILE A 1 320 ? 66.156 -34.799 17.523 1.00 74.20 344 ILE A C 1
ATOM 2510 O O . ILE A 1 320 ? 66.300 -34.946 16.306 1.00 81.55 344 ILE A O 1
ATOM 2515 N N . LYS A 1 321 ? 67.182 -34.586 18.349 1.00 77.85 345 LYS A N 1
ATOM 2516 C CA . LYS A 1 321 ? 68.573 -34.486 17.875 1.00 77.46 345 LYS A CA 1
ATOM 2517 C C . LYS A 1 321 ? 69.055 -35.774 17.209 1.00 83.12 345 LYS A C 1
ATOM 2518 O O . LYS A 1 321 ? 70.087 -35.774 16.561 1.00 89.41 345 LYS A O 1
ATOM 2520 N N . ASN A 1 322 ? 68.306 -36.864 17.368 1.00 90.06 346 ASN A N 1
ATOM 2521 C CA . ASN A 1 322 ? 68.639 -38.138 16.731 1.00 93.92 346 ASN A CA 1
ATOM 2522 C C . ASN A 1 322 ? 68.279 -38.210 15.261 1.00 98.83 346 ASN A C 1
ATOM 2523 O O . ASN A 1 322 ? 69.140 -38.498 14.432 1.00 103.80 346 ASN A O 1
ATOM 2528 N N . ASN A 1 323 ? 67.009 -37.978 14.938 1.00 101.71 347 ASN A N 1
ATOM 2529 C CA . ASN A 1 323 ? 66.568 -38.061 13.542 1.00 109.86 347 ASN A CA 1
ATOM 2530 C C . ASN A 1 323 ? 66.926 -36.823 12.705 1.00 113.67 347 ASN A C 1
ATOM 2531 O O . ASN A 1 323 ? 66.658 -36.782 11.503 1.00 117.63 347 ASN A O 1
ATOM 2536 N N . LEU A 1 324 ? 67.538 -35.826 13.347 1.00 114.32 348 LEU A N 1
ATOM 2537 C CA . LEU A 1 324 ? 68.166 -34.712 12.625 1.00 116.63 348 LEU A CA 1
ATOM 2538 C C . LEU A 1 324 ? 69.584 -35.082 12.162 1.00 117.14 348 LEU A C 1
ATOM 2539 O O . LEU A 1 324 ? 70.171 -34.397 11.324 1.00 115.79 348 LEU A O 1
ATOM 2544 N N . LYS A 1 325 ? 70.125 -36.167 12.712 1.00 122.31 349 LYS A N 1
ATOM 2545 C CA . LYS A 1 325 ? 71.355 -36.775 12.195 1.00 128.01 349 LYS A CA 1
ATOM 2546 C C . LYS A 1 325 ? 71.016 -37.911 11.206 1.00 137.19 349 LYS A C 1
ATOM 2547 O O . LYS A 1 325 ? 71.314 -37.808 10.011 1.00 136.41 349 LYS A O 1
ATOM 2549 N N . GLU A 1 326 ? 70.372 -38.972 11.706 1.00 142.73 350 GLU A N 1
ATOM 2550 C CA . GLU A 1 326 ? 70.003 -40.145 10.895 1.00 136.70 350 GLU A CA 1
ATOM 2551 C C . GLU A 1 326 ? 68.726 -39.894 10.093 1.00 133.90 350 GLU A C 1
ATOM 2552 O O . GLU A 1 326 ? 68.716 -39.084 9.162 1.00 127.67 350 GLU A O 1
ATOM 2554 N N . LYS B 1 8 ? 90.985 -36.526 75.416 1.00 89.97 32 LYS B N 1
ATOM 2555 C CA . LYS B 1 8 ? 91.444 -36.171 74.043 1.00 99.91 32 LYS B CA 1
ATOM 2556 C C . LYS B 1 8 ? 90.700 -34.940 73.494 1.00 99.84 32 LYS B C 1
ATOM 2557 O O . LYS B 1 8 ? 89.470 -34.809 73.613 1.00 94.47 32 LYS B O 1
ATOM 2559 N N . GLU B 1 9 ? 91.475 -34.046 72.891 1.00 97.23 33 GLU B N 1
ATOM 2560 C CA . GLU B 1 9 ? 90.983 -32.778 72.384 1.00 93.38 33 GLU B CA 1
ATOM 2561 C C . GLU B 1 9 ? 91.157 -32.707 70.861 1.00 86.35 33 GLU B C 1
ATOM 2562 O O . GLU B 1 9 ? 92.268 -32.831 70.348 1.00 86.23 33 GLU B O 1
ATOM 2568 N N . VAL B 1 10 ? 90.057 -32.505 70.143 1.00 79.47 34 VAL B N 1
ATOM 2569 C CA . VAL B 1 10 ? 90.074 -32.511 68.676 1.00 71.85 34 VAL B CA 1
ATOM 2570 C C . VAL B 1 10 ? 90.085 -31.087 68.102 1.00 69.03 34 VAL B C 1
ATOM 2571 O O . VAL B 1 10 ? 89.173 -30.290 68.362 1.00 72.33 34 VAL B O 1
ATOM 2575 N N . LYS B 1 11 ? 91.123 -30.775 67.329 1.00 63.39 35 LYS B N 1
ATOM 2576 C CA . LYS B 1 11 ? 91.256 -29.468 66.680 1.00 58.98 35 LYS B CA 1
ATOM 2577 C C . LYS B 1 11 ? 90.888 -29.579 65.192 1.00 60.17 35 LYS B C 1
ATOM 2578 O O . LYS B 1 11 ? 91.614 -30.220 64.409 1.00 59.51 35 LYS B O 1
ATOM 2584 N N . LEU B 1 12 ? 89.754 -28.977 64.829 1.00 55.84 36 LEU B N 1
ATOM 2585 C CA . LEU B 1 12 ? 89.248 -28.971 63.464 1.00 53.11 36 LEU B CA 1
ATOM 2586 C C . LEU B 1 12 ? 89.449 -27.625 62.771 1.00 51.97 36 LEU B C 1
ATOM 2587 O O . LEU B 1 12 ? 88.992 -26.585 63.256 1.00 52.95 36 LEU B O 1
ATOM 2592 N N . LEU B 1 13 ? 90.110 -27.642 61.621 1.00 49.59 37 LEU B N 1
ATOM 2593 C CA . LEU B 1 13 ? 90.341 -26.410 60.863 1.00 45.61 37 LEU B CA 1
ATOM 2594 C C . LEU B 1 13 ? 89.543 -26.403 59.550 1.00 44.73 37 LEU B C 1
ATOM 2595 O O . LEU B 1 13 ? 89.784 -27.234 58.678 1.00 43.38 37 LEU B O 1
ATOM 2600 N N . LEU B 1 14 ? 88.586 -25.481 59.435 1.00 42.51 38 LEU B N 1
ATOM 2601 C CA . LEU B 1 14 ? 87.828 -25.279 58.205 1.00 42.47 38 LEU B CA 1
ATOM 2602 C C . LEU B 1 14 ? 88.658 -24.502 57.165 1.00 47.20 38 LEU B C 1
ATOM 2603 O O . LEU B 1 14 ? 89.281 -23.477 57.478 1.00 55.00 38 LEU B O 1
ATOM 2608 N N . LEU B 1 15 ? 88.694 -25.012 55.935 1.00 45.38 39 LEU B N 1
ATOM 2609 C CA . LEU B 1 15 ? 89.375 -24.351 54.829 1.00 44.62 39 LEU B CA 1
ATOM 2610 C C . LEU B 1 15 ? 88.481 -24.376 53.592 1.00 49.86 39 LEU B C 1
ATOM 2611 O O . LEU B 1 15 ? 87.417 -25.005 53.608 1.00 54.13 39 LEU B O 1
ATOM 2616 N N . GLY B 1 16 ? 88.894 -23.690 52.530 1.00 49.07 40 GLY B N 1
ATOM 2617 C CA . GLY B 1 16 ? 88.047 -23.534 51.359 1.00 47.55 40 GLY B CA 1
ATOM 2618 C C . GLY B 1 16 ? 87.887 -22.092 50.901 1.00 49.61 40 GLY B C 1
ATOM 2619 O O . GLY B 1 16 ? 87.973 -21.157 51.694 1.00 53.58 40 GLY B O 1
ATOM 2620 N N . ALA B 1 17 ? 87.644 -21.923 49.608 1.00 48.27 41 ALA B N 1
ATOM 2621 C CA . ALA B 1 17 ? 87.485 -20.619 48.995 1.00 44.52 41 ALA B CA 1
ATOM 2622 C C . ALA B 1 17 ? 86.438 -19.780 49.727 1.00 42.42 41 ALA B C 1
ATOM 2623 O O . ALA B 1 17 ? 85.598 -20.325 50.451 1.00 41.76 41 ALA B O 1
ATOM 2625 N N . GLY B 1 18 ? 86.497 -18.459 49.533 1.00 39.15 42 GLY B N 1
ATOM 2626 C CA . GLY B 1 18 ? 85.457 -17.581 50.007 1.00 38.19 42 GLY B CA 1
ATOM 2627 C C . GLY B 1 18 ? 84.142 -18.085 49.489 1.00 40.20 42 GLY B C 1
ATOM 2628 O O . GLY B 1 18 ? 84.030 -18.445 48.315 1.00 43.25 42 GLY B O 1
ATOM 2629 N N . GLU B 1 19 ? 83.147 -18.150 50.359 1.00 42.29 43 GLU B N 1
ATOM 2630 C CA . GLU B 1 19 ? 81.770 -18.491 49.930 1.00 46.12 43 GLU B CA 1
ATOM 2631 C C . GLU B 1 19 ? 81.511 -19.989 49.733 1.00 45.62 43 GLU B C 1
ATOM 2632 O O . GLU B 1 19 ? 80.480 -20.370 49.182 1.00 45.58 43 GLU B O 1
ATOM 2638 N N . SER B 1 20 ? 82.449 -20.825 50.168 1.00 43.99 44 SER B N 1
ATOM 2639 C CA . SER B 1 20 ? 82.290 -22.258 50.051 1.00 44.16 44 SER B CA 1
ATOM 2640 C C . SER B 1 20 ? 81.423 -22.802 51.173 1.00 47.48 44 SER B C 1
ATOM 2641 O O . SER B 1 20 ? 80.941 -23.924 51.085 1.00 52.85 44 SER B O 1
ATOM 2644 N N . GLY B 1 21 ? 81.236 -22.030 52.238 1.00 47.96 45 GLY B N 1
ATOM 2645 C CA . GLY B 1 21 ? 80.275 -22.407 53.271 1.00 48.55 45 GLY B CA 1
ATOM 2646 C C . GLY B 1 21 ? 80.826 -22.554 54.679 1.00 51.94 45 GLY B C 1
ATOM 2647 O O . GLY B 1 21 ? 80.114 -23.041 55.568 1.00 53.11 45 GLY B O 1
ATOM 2648 N N . LYS B 1 22 ? 82.065 -22.108 54.894 1.00 47.83 46 LYS B N 1
ATOM 2649 C CA . LYS B 1 22 ? 82.739 -22.303 56.175 1.00 45.64 46 LYS B CA 1
ATOM 2650 C C . LYS B 1 22 ? 82.016 -21.648 57.361 1.00 47.45 46 LYS B C 1
ATOM 2651 O O . LYS B 1 22 ? 81.677 -22.313 58.341 1.00 51.29 46 LYS B O 1
ATOM 2657 N N . SER B 1 23 ? 81.773 -20.350 57.274 1.00 46.54 47 SER B N 1
ATOM 2658 C CA . SER B 1 23 ? 81.166 -19.637 58.380 1.00 47.33 47 SER B CA 1
ATOM 2659 C C . SER B 1 23 ? 79.782 -20.210 58.681 1.00 49.36 47 SER B C 1
ATOM 2660 O O . SER B 1 23 ? 79.278 -20.122 59.808 1.00 53.53 47 SER B O 1
ATOM 2663 N N . THR B 1 24 ? 79.171 -20.797 57.657 1.00 50.77 48 THR B N 1
ATOM 2664 C CA . THR B 1 24 ? 77.868 -21.441 57.797 1.00 50.74 48 THR B CA 1
ATOM 2665 C C . THR B 1 24 ? 77.995 -22.729 58.587 1.00 50.43 48 THR B C 1
ATOM 2666 O O . THR B 1 24 ? 77.126 -23.026 59.381 1.00 47.97 48 THR B O 1
ATOM 2670 N N . ILE B 1 25 ? 79.085 -23.473 58.384 1.00 51.73 49 ILE B N 1
ATOM 2671 C CA . ILE B 1 25 ? 79.326 -24.695 59.153 1.00 53.27 49 ILE B CA 1
ATOM 2672 C C . ILE B 1 25 ? 79.536 -24.350 60.633 1.00 57.01 49 ILE B C 1
ATOM 2673 O O . ILE B 1 25 ? 78.948 -25.000 61.509 1.00 57.72 49 ILE B O 1
ATOM 2678 N N . VAL B 1 26 ? 80.344 -23.315 60.894 1.00 55.98 50 VAL B N 1
ATOM 2679 C CA . VAL B 1 26 ? 80.565 -22.804 62.253 1.00 53.99 50 VAL B CA 1
ATOM 2680 C C . VAL B 1 26 ? 79.245 -22.475 62.948 1.00 54.77 50 VAL B C 1
ATOM 2681 O O . VAL B 1 26 ? 78.963 -23.018 64.023 1.00 57.34 50 VAL B O 1
ATOM 2685 N N . LYS B 1 27 ? 78.434 -21.610 62.331 1.00 52.49 51 LYS B N 1
ATOM 2686 C CA . LYS B 1 27 ? 77.126 -21.269 62.878 1.00 55.12 51 LYS B CA 1
ATOM 2687 C C . LYS B 1 27 ? 76.347 -22.553 63.138 1.00 59.55 51 LYS B C 1
ATOM 2688 O O . LYS B 1 27 ? 75.616 -22.656 64.112 1.00 66.81 51 LYS B O 1
ATOM 2694 N N . GLN B 1 28 ? 76.513 -23.538 62.261 1.00 61.06 52 GLN B N 1
ATOM 2695 C CA . GLN B 1 28 ? 75.710 -24.751 62.313 1.00 60.44 52 GLN B CA 1
ATOM 2696 C C . GLN B 1 28 ? 76.153 -25.644 63.484 1.00 59.42 52 GLN B C 1
ATOM 2697 O O . GLN B 1 28 ? 75.326 -26.320 64.073 1.00 59.63 52 GLN B O 1
ATOM 2703 N N . MET B 1 29 ? 77.437 -25.616 63.832 1.00 55.89 53 MET B N 1
ATOM 2704 C CA . MET B 1 29 ? 77.922 -26.318 65.023 1.00 58.96 53 MET B CA 1
ATOM 2705 C C . MET B 1 29 ? 77.284 -25.752 66.293 1.00 64.59 53 MET B C 1
ATOM 2706 O O . MET B 1 29 ? 76.990 -26.479 67.258 1.00 63.57 53 MET B O 1
ATOM 2711 N N . LYS B 1 30 ? 77.078 -24.439 66.289 1.00 66.73 54 LYS B N 1
ATOM 2712 C CA . LYS B 1 30 ? 76.430 -23.772 67.400 1.00 68.39 54 LYS B CA 1
ATOM 2713 C C . LYS B 1 30 ? 74.971 -24.230 67.537 1.00 71.23 54 LYS B C 1
ATOM 2714 O O . LYS B 1 30 ? 74.513 -24.505 68.639 1.00 81.02 54 LYS B O 1
ATOM 2720 N N . ILE B 1 31 ? 74.245 -24.342 66.428 1.00 67.65 55 ILE B N 1
ATOM 2721 C CA . ILE B 1 31 ? 72.845 -24.770 66.504 1.00 69.90 55 ILE B CA 1
ATOM 2722 C C . ILE B 1 31 ? 72.723 -26.227 66.974 1.00 71.47 55 ILE B C 1
ATOM 2723 O O . ILE B 1 31 ? 71.829 -26.557 67.738 1.00 74.69 55 ILE B O 1
ATOM 2728 N N . ILE B 1 32 ? 73.653 -27.076 66.550 1.00 73.39 56 ILE B N 1
ATOM 2729 C CA . ILE B 1 32 ? 73.560 -28.517 66.788 1.00 71.30 56 ILE B CA 1
ATOM 2730 C C . ILE B 1 32 ? 74.175 -28.932 68.124 1.00 72.84 56 ILE B C 1
ATOM 2731 O O . ILE B 1 32 ? 73.617 -29.768 68.818 1.00 72.61 56 ILE B O 1
ATOM 2736 N N . HIS B 1 33 ? 75.314 -28.344 68.480 1.00 75.71 57 HIS B N 1
ATOM 2737 C CA . HIS B 1 33 ? 76.083 -28.819 69.627 1.00 79.66 57 HIS B CA 1
ATOM 2738 C C . HIS B 1 33 ? 76.277 -27.802 70.707 1.00 81.31 57 HIS B C 1
ATOM 2739 O O . HIS B 1 33 ? 77.067 -27.992 71.634 1.00 84.30 57 HIS B O 1
ATOM 2746 N N . GLU B 1 34 ? 75.554 -26.702 70.589 1.00 79.32 58 GLU B N 1
ATOM 2747 C CA . GLU B 1 34 ? 75.542 -25.675 71.609 1.00 79.21 58 GLU B CA 1
ATOM 2748 C C . GLU B 1 34 ? 74.095 -25.241 71.779 1.00 86.66 58 GLU B C 1
ATOM 2749 O O . GLU B 1 34 ? 73.189 -25.986 71.405 1.00 92.20 58 GLU B O 1
ATOM 2755 N N . ASP B 1 35 ? 73.863 -24.065 72.347 1.00 92.58 59 ASP B N 1
ATOM 2756 C CA . ASP B 1 35 ? 72.497 -23.651 72.666 1.00 100.15 59 ASP B CA 1
ATOM 2757 C C . ASP B 1 35 ? 71.667 -23.281 71.447 1.00 92.35 59 ASP B C 1
ATOM 2758 O O . ASP B 1 35 ? 70.440 -23.377 71.470 1.00 90.73 59 ASP B O 1
ATOM 2763 N N . GLY B 1 36 ? 72.352 -22.861 70.390 1.00 88.57 60 GLY B N 1
ATOM 2764 C CA . GLY B 1 36 ? 71.727 -22.188 69.268 1.00 83.53 60 GLY B CA 1
ATOM 2765 C C . GLY B 1 36 ? 71.793 -20.689 69.510 1.00 81.83 60 GLY B C 1
ATOM 2766 O O . GLY B 1 36 ? 72.766 -20.181 70.072 1.00 79.60 60 GLY B O 1
ATOM 2767 N N . TYR B 1 37 ? 70.749 -19.980 69.091 1.00 84.30 61 TYR B N 1
ATOM 2768 C CA . TYR B 1 37 ? 70.667 -18.533 69.252 1.00 84.18 61 TYR B CA 1
ATOM 2769 C C . TYR B 1 37 ? 69.451 -18.131 70.096 1.00 87.07 61 TYR B C 1
ATOM 2770 O O . TYR B 1 37 ? 68.309 -18.464 69.755 1.00 85.11 61 TYR B O 1
ATOM 2779 N N . SER B 1 38 ? 69.711 -17.417 71.194 1.00 89.66 62 SER B N 1
ATOM 2780 C CA . SER B 1 38 ? 68.661 -16.915 72.081 1.00 90.90 62 SER B CA 1
ATOM 2781 C C . SER B 1 38 ? 67.862 -15.815 71.393 1.00 92.90 62 SER B C 1
ATOM 2782 O O . SER B 1 38 ? 68.298 -15.263 70.375 1.00 90.77 62 SER B O 1
ATOM 2785 N N . GLU B 1 39 ? 66.697 -15.508 71.953 1.00 97.76 63 GLU B N 1
ATOM 2786 C CA . GLU B 1 39 ? 65.806 -14.511 71.384 1.00 97.90 63 GLU B CA 1
ATOM 2787 C C . GLU B 1 39 ? 66.489 -13.149 71.309 1.00 98.02 63 GLU B C 1
ATOM 2788 O O . GLU B 1 39 ? 66.332 -12.431 70.321 1.00 100.46 63 GLU B O 1
ATOM 2794 N N . ASP B 1 40 ? 67.241 -12.798 72.353 1.00 98.87 64 ASP B N 1
ATOM 2795 C CA . ASP B 1 40 ? 67.997 -11.538 72.379 1.00 103.13 64 ASP B CA 1
ATOM 2796 C C . ASP B 1 40 ? 68.965 -11.473 71.206 1.00 98.70 64 ASP B C 1
ATOM 2797 O O . ASP B 1 40 ? 69.067 -10.438 70.539 1.00 97.58 64 ASP B O 1
ATOM 2802 N N . GLU B 1 41 ? 69.662 -12.590 70.974 1.00 97.53 65 GLU B N 1
ATOM 2803 C CA . GLU B 1 41 ? 70.658 -12.722 69.907 1.00 91.19 65 GLU B CA 1
ATOM 2804 C C . GLU B 1 41 ? 70.047 -12.543 68.528 1.00 85.53 65 GLU B C 1
ATOM 2805 O O . GLU B 1 41 ? 70.588 -11.796 67.708 1.00 87.79 65 GLU B O 1
ATOM 2811 N N . CYS B 1 42 ? 68.935 -13.232 68.280 1.00 77.55 66 CYS B N 1
ATOM 2812 C CA . CYS B 1 42 ? 68.241 -13.148 67.006 1.00 77.75 66 CYS B CA 1
ATOM 2813 C C . CYS B 1 42 ? 67.882 -11.710 66.657 1.00 84.16 66 CYS B C 1
ATOM 2814 O O . CYS B 1 42 ? 67.974 -11.293 65.497 1.00 91.04 66 CYS B O 1
ATOM 2817 N N . LYS B 1 43 ? 67.489 -10.944 67.668 1.00 86.24 67 LYS B N 1
ATOM 2818 C CA . LYS B 1 43 ? 67.092 -9.558 67.465 1.00 87.39 67 LYS B CA 1
ATOM 2819 C C . LYS B 1 43 ? 68.243 -8.649 67.024 1.00 88.80 67 LYS B C 1
ATOM 2820 O O . LYS B 1 43 ? 68.011 -7.630 66.369 1.00 93.06 67 LYS B O 1
ATOM 2826 N N . GLN B 1 44 ? 69.477 -9.029 67.357 1.00 87.35 68 GLN B N 1
ATOM 2827 C CA . GLN B 1 44 ? 70.656 -8.296 66.898 1.00 81.95 68 GLN B CA 1
ATOM 2828 C C . GLN B 1 44 ? 70.843 -8.462 65.397 1.00 84.21 68 GLN B C 1
ATOM 2829 O O . GLN B 1 44 ? 71.415 -7.583 64.749 1.00 89.53 68 GLN B O 1
ATOM 2835 N N . TYR B 1 45 ? 70.352 -9.583 64.856 1.00 79.84 69 TYR B N 1
ATOM 2836 C CA . TYR B 1 45 ? 70.468 -9.902 63.424 1.00 75.95 69 TYR B CA 1
ATOM 2837 C C . TYR B 1 45 ? 69.375 -9.290 62.555 1.00 76.79 69 TYR B C 1
ATOM 2838 O O . TYR B 1 45 ? 69.467 -9.317 61.326 1.00 78.91 69 TYR B O 1
ATOM 2847 N N . LYS B 1 46 ? 68.350 -8.738 63.195 1.00 75.73 70 LYS B N 1
ATOM 2848 C CA . LYS B 1 46 ? 67.255 -8.080 62.497 1.00 72.20 70 LYS B CA 1
ATOM 2849 C C . LYS B 1 46 ? 67.816 -7.057 61.525 1.00 68.86 70 LYS B C 1
ATOM 2850 O O . LYS B 1 46 ? 67.416 -7.022 60.367 1.00 71.04 70 LYS B O 1
ATOM 2856 N N . VAL B 1 47 ? 68.757 -6.245 61.997 1.00 67.01 71 VAL B N 1
ATOM 2857 C CA . VAL B 1 47 ? 69.379 -5.227 61.158 1.00 65.21 71 VAL B CA 1
ATOM 2858 C C . VAL B 1 47 ? 70.239 -5.869 60.064 1.00 64.20 71 VAL B C 1
ATOM 2859 O O . VAL B 1 47 ? 70.224 -5.417 58.901 1.00 62.60 71 VAL B O 1
ATOM 2863 N N . VAL B 1 48 ? 70.957 -6.931 60.434 1.00 61.35 72 VAL B N 1
ATOM 2864 C CA . VAL B 1 48 ? 71.806 -7.665 59.491 1.00 59.45 72 VAL B CA 1
ATOM 2865 C C . VAL B 1 48 ? 70.962 -8.268 58.377 1.00 58.23 72 VAL B C 1
ATOM 2866 O O . VAL B 1 48 ? 71.329 -8.195 57.202 1.00 57.40 72 VAL B O 1
ATOM 2870 N N . VAL B 1 49 ? 69.823 -8.833 58.750 1.00 56.48 73 VAL B N 1
ATOM 2871 C CA . VAL B 1 49 ? 68.910 -9.396 57.779 1.00 58.11 73 VAL B CA 1
ATOM 2872 C C . VAL B 1 49 ? 68.435 -8.312 56.806 1.00 60.50 73 VAL B C 1
ATOM 2873 O O . VAL B 1 49 ? 68.516 -8.476 55.575 1.00 63.31 73 VAL B O 1
ATOM 2877 N N . TYR B 1 50 ? 67.968 -7.196 57.351 1.00 61.53 74 TYR B N 1
ATOM 2878 C CA . TYR B 1 50 ? 67.522 -6.084 56.517 1.00 64.88 74 TYR B CA 1
ATOM 2879 C C . TYR B 1 50 ? 68.653 -5.614 55.611 1.00 64.19 74 TYR B C 1
ATOM 2880 O O . TYR B 1 50 ? 68.453 -5.394 54.412 1.00 59.51 74 TYR B O 1
ATOM 2889 N N . SER B 1 51 ? 69.849 -5.491 56.186 1.00 63.20 75 SER B N 1
ATOM 2890 C CA . SER B 1 51 ? 71.019 -5.036 55.440 1.00 63.41 75 SER B CA 1
ATOM 2891 C C . SER B 1 51 ? 71.352 -5.948 54.255 1.00 64.09 75 SER B C 1
ATOM 2892 O O . SER B 1 51 ? 71.459 -5.464 53.117 1.00 62.53 75 SER B O 1
ATOM 2895 N N . ASN B 1 52 ? 71.491 -7.249 54.541 1.00 59.24 76 ASN B N 1
ATOM 2896 C CA . ASN B 1 52 ? 71.748 -8.261 53.533 1.00 57.60 76 ASN B CA 1
ATOM 2897 C C . ASN B 1 52 ? 70.737 -8.203 52.389 1.00 58.43 76 ASN B C 1
ATOM 2898 O O . ASN B 1 52 ? 71.123 -8.197 51.215 1.00 55.73 76 ASN B O 1
ATOM 2903 N N . THR B 1 53 ? 69.452 -8.148 52.751 1.00 57.86 77 THR B N 1
ATOM 2904 C CA . THR B 1 53 ? 68.347 -8.045 51.787 1.00 56.08 77 THR B CA 1
ATOM 2905 C C . THR B 1 53 ? 68.537 -6.855 50.852 1.00 56.60 77 THR B C 1
ATOM 2906 O O . THR B 1 53 ? 68.433 -6.990 49.625 1.00 58.92 77 THR B O 1
ATOM 2910 N N . ILE B 1 54 ? 68.822 -5.688 51.425 1.00 55.99 78 ILE B N 1
ATOM 2911 C CA . ILE B 1 54 ? 69.015 -4.490 50.611 1.00 57.75 78 ILE B CA 1
ATOM 2912 C C . ILE B 1 54 ? 70.262 -4.637 49.738 1.00 59.64 78 ILE B C 1
ATOM 2913 O O . ILE B 1 54 ? 70.207 -4.327 48.542 1.00 57.75 78 ILE B O 1
ATOM 2918 N N . GLN B 1 55 ? 71.357 -5.129 50.332 1.00 57.37 79 GLN B N 1
ATOM 2919 C CA . GLN B 1 55 ? 72.593 -5.393 49.595 1.00 55.85 79 GLN B CA 1
ATOM 2920 C C . GLN B 1 55 ? 72.323 -6.285 48.386 1.00 57.44 79 GLN B C 1
ATOM 2921 O O . GLN B 1 55 ? 72.895 -6.070 47.301 1.00 59.48 79 GLN B O 1
ATOM 2927 N N . SER B 1 56 ? 71.443 -7.275 48.584 1.00 54.92 80 SER B N 1
ATOM 2928 C CA . SER B 1 56 ? 71.159 -8.298 47.583 1.00 52.62 80 SER B CA 1
ATOM 2929 C C . SER B 1 56 ? 70.408 -7.728 46.389 1.00 55.56 80 SER B C 1
ATOM 2930 O O . SER B 1 56 ? 70.810 -7.925 45.237 1.00 56.82 80 SER B O 1
ATOM 2933 N N . ILE B 1 57 ? 69.327 -7.005 46.659 1.00 53.91 81 ILE B N 1
ATOM 2934 C CA . ILE B 1 57 ? 68.564 -6.415 45.572 1.00 56.10 81 ILE B CA 1
ATOM 2935 C C . ILE B 1 57 ? 69.363 -5.321 44.839 1.00 56.94 81 ILE B C 1
ATOM 2936 O O . ILE B 1 57 ? 69.259 -5.185 43.614 1.00 56.40 81 ILE B O 1
ATOM 2941 N N . ILE B 1 58 ? 70.173 -4.567 45.586 1.00 54.39 82 ILE B N 1
ATOM 2942 C CA . ILE B 1 58 ? 71.070 -3.591 44.980 1.00 54.14 82 ILE B CA 1
ATOM 2943 C C . ILE B 1 58 ? 71.982 -4.277 43.961 1.00 56.74 82 ILE B C 1
ATOM 2944 O O . ILE B 1 58 ? 72.105 -3.814 42.807 1.00 53.18 82 ILE B O 1
ATOM 2949 N N . ALA B 1 59 ? 72.579 -5.394 44.387 1.00 56.42 83 ALA B N 1
ATOM 2950 C CA . ALA B 1 59 ? 73.486 -6.183 43.544 1.00 54.70 83 ALA B CA 1
ATOM 2951 C C . ALA B 1 59 ? 72.840 -6.579 42.203 1.00 53.94 83 ALA B C 1
ATOM 2952 O O . ALA B 1 59 ? 73.476 -6.474 41.148 1.00 51.96 83 ALA B O 1
ATOM 2954 N N . ILE B 1 60 ? 71.573 -6.997 42.242 1.00 52.49 84 ILE B N 1
ATOM 2955 C CA . ILE B 1 60 ? 70.880 -7.394 41.017 1.00 53.98 84 ILE B CA 1
ATOM 2956 C C . ILE B 1 60 ? 70.571 -6.191 40.121 1.00 59.56 84 ILE B C 1
ATOM 2957 O O . ILE B 1 60 ? 70.802 -6.243 38.902 1.00 62.19 84 ILE B O 1
ATOM 2962 N N . ILE B 1 61 ? 70.074 -5.107 40.719 1.00 59.59 85 ILE B N 1
ATOM 2963 C CA . ILE B 1 61 ? 69.804 -3.883 39.953 1.00 59.74 85 ILE B CA 1
ATOM 2964 C C . ILE B 1 61 ? 71.064 -3.351 39.284 1.00 59.59 85 ILE B C 1
ATOM 2965 O O . ILE B 1 61 ? 71.038 -2.977 38.115 1.00 62.63 85 ILE B O 1
ATOM 2970 N N . ARG B 1 62 ? 72.174 -3.348 40.008 1.00 60.27 86 ARG B N 1
ATOM 2971 C CA . ARG B 1 62 ? 73.402 -2.822 39.438 1.00 61.04 86 ARG B CA 1
ATOM 2972 C C . ARG B 1 62 ? 73.921 -3.722 38.336 1.00 61.82 86 ARG B C 1
ATOM 2973 O O . ARG B 1 62 ? 74.521 -3.226 37.381 1.00 66.54 86 ARG B O 1
ATOM 2981 N N . ALA B 1 63 ? 73.651 -5.026 38.453 1.00 59.41 87 ALA B N 1
ATOM 2982 C CA . ALA B 1 63 ? 74.039 -6.005 37.428 1.00 58.10 87 ALA B CA 1
ATOM 2983 C C . ALA B 1 63 ? 73.298 -5.777 36.116 1.00 58.27 87 ALA B C 1
ATOM 2984 O O . ALA B 1 63 ? 73.852 -5.985 35.034 1.00 56.97 87 ALA B O 1
ATOM 2986 N N . MET B 1 64 ? 72.046 -5.339 36.231 1.00 60.02 88 MET B N 1
ATOM 2987 C CA . MET B 1 64 ? 71.207 -5.023 35.082 1.00 60.46 88 MET B CA 1
ATOM 2988 C C . MET B 1 64 ? 71.820 -3.991 34.165 1.00 63.11 88 MET B C 1
ATOM 2989 O O . MET B 1 64 ? 71.699 -4.105 32.941 1.00 63.79 88 MET B O 1
ATOM 2994 N N . GLY B 1 65 ? 72.447 -2.978 34.767 1.00 63.92 89 GLY B N 1
ATOM 2995 C CA . GLY B 1 65 ? 73.220 -1.991 34.024 1.00 64.95 89 GLY B CA 1
ATOM 2996 C C . GLY B 1 65 ? 74.331 -2.629 33.208 1.00 68.72 89 GLY B C 1
ATOM 2997 O O . GLY B 1 65 ? 74.385 -2.442 31.988 1.00 72.83 89 GLY B O 1
ATOM 2998 N N . ARG B 1 66 ? 75.208 -3.386 33.883 1.00 69.52 90 ARG B N 1
ATOM 2999 C CA . ARG B 1 66 ? 76.367 -4.039 33.245 1.00 68.29 90 ARG B CA 1
ATOM 3000 C C . ARG B 1 66 ? 75.962 -5.011 32.119 1.00 70.97 90 ARG B C 1
ATOM 3001 O O . ARG B 1 66 ? 76.557 -5.002 31.037 1.00 72.85 90 ARG B O 1
ATOM 3003 N N . LEU B 1 67 ? 74.938 -5.826 32.373 1.00 71.55 91 LEU B N 1
ATOM 3004 C CA . LEU B 1 67 ? 74.494 -6.848 31.418 1.00 70.24 91 LEU B CA 1
ATOM 3005 C C . LEU B 1 67 ? 73.501 -6.299 30.404 1.00 73.43 91 LEU B C 1
ATOM 3006 O O . LEU B 1 67 ? 73.112 -7.001 29.457 1.00 74.82 91 LEU B O 1
ATOM 3011 N N . LYS B 1 68 ? 73.080 -5.050 30.620 1.00 77.79 92 LYS B N 1
ATOM 3012 C CA . LYS B 1 68 ? 72.139 -4.349 29.725 1.00 82.12 92 LYS B CA 1
ATOM 3013 C C . LYS B 1 68 ? 70.804 -5.109 29.579 1.00 78.30 92 LYS B C 1
ATOM 3014 O O . LYS B 1 68 ? 70.425 -5.554 28.488 1.00 78.09 92 LYS B O 1
ATOM 3020 N N . ILE B 1 69 ? 70.128 -5.267 30.717 1.00 65.59 93 ILE B N 1
ATOM 3021 C CA . ILE B 1 69 ? 68.862 -5.958 30.798 1.00 65.40 93 ILE B CA 1
ATOM 3022 C C . ILE B 1 69 ? 67.839 -4.928 31.221 1.00 69.12 93 ILE B C 1
ATOM 3023 O O . ILE B 1 69 ? 67.965 -4.317 32.278 1.00 69.02 93 ILE B O 1
ATOM 3028 N N . ASP B 1 70 ? 66.826 -4.738 30.381 1.00 73.66 94 ASP B N 1
ATOM 3029 C CA . ASP B 1 70 ? 65.778 -3.751 30.628 1.00 73.99 94 ASP B CA 1
ATOM 3030 C C . ASP B 1 70 ? 64.771 -4.274 31.645 1.00 72.32 94 ASP B C 1
ATOM 3031 O O . ASP B 1 70 ? 64.526 -5.486 31.718 1.00 72.54 94 ASP B O 1
ATOM 3036 N N . PHE B 1 71 ? 64.214 -3.360 32.439 1.00 68.58 95 PHE B N 1
ATOM 3037 C CA . PHE B 1 71 ? 63.164 -3.693 33.396 1.00 68.88 95 PHE B CA 1
ATOM 3038 C C . PHE B 1 71 ? 61.954 -4.252 32.678 1.00 76.41 95 PHE B C 1
ATOM 3039 O O . PHE B 1 71 ? 61.716 -3.924 31.506 1.00 80.00 95 PHE B O 1
ATOM 3047 N N . GLY B 1 72 ? 61.180 -5.070 33.392 1.00 78.21 96 GLY B N 1
ATOM 3048 C CA . GLY B 1 72 ? 59.916 -5.591 32.879 1.00 77.62 96 GLY B CA 1
ATOM 3049 C C . GLY B 1 72 ? 59.032 -4.448 32.442 1.00 80.36 96 GLY B C 1
ATOM 3050 O O . GLY B 1 72 ? 58.676 -4.345 31.271 1.00 80.27 96 GLY B O 1
ATOM 3051 N N . GLU B 1 73 ? 58.699 -3.577 33.390 1.00 90.08 97 GLU B N 1
ATOM 3052 C CA . GLU B 1 73 ? 57.938 -2.366 33.103 1.00 95.60 97 GLU B CA 1
ATOM 3053 C C . GLU B 1 73 ? 58.696 -1.123 33.538 1.00 92.23 97 GLU B C 1
ATOM 3054 O O . GLU B 1 73 ? 59.243 -1.089 34.637 1.00 88.87 97 GLU B O 1
ATOM 3060 N N . ALA B 1 74 ? 58.713 -0.110 32.666 1.00 93.83 98 ALA B N 1
ATOM 3061 C CA . ALA B 1 74 ? 59.517 1.118 32.848 1.00 89.26 98 ALA B CA 1
ATOM 3062 C C . ALA B 1 74 ? 59.303 1.840 34.187 1.00 83.61 98 ALA B C 1
ATOM 3063 O O . ALA B 1 74 ? 60.158 2.609 34.616 1.00 84.00 98 ALA B O 1
ATOM 3065 N N . ALA B 1 75 ? 58.170 1.570 34.833 1.00 80.67 99 ALA B N 1
ATOM 3066 C CA . ALA B 1 75 ? 57.824 2.139 36.130 1.00 79.26 99 ALA B CA 1
ATOM 3067 C C . ALA B 1 75 ? 58.833 1.797 37.233 1.00 81.79 99 ALA B C 1
ATOM 3068 O O . ALA B 1 75 ? 59.012 2.575 38.173 1.00 82.40 99 ALA B O 1
ATOM 3070 N N . ARG B 1 76 ? 59.475 0.632 37.121 1.00 81.87 100 ARG B N 1
ATOM 3071 C CA . ARG B 1 76 ? 60.413 0.154 38.139 1.00 80.06 100 ARG B CA 1
ATOM 3072 C C . ARG B 1 76 ? 61.664 1.022 38.241 1.00 79.99 100 ARG B C 1
ATOM 3073 O O . ARG B 1 76 ? 62.340 1.004 39.274 1.00 80.31 100 ARG B O 1
ATOM 3081 N N . ALA B 1 77 ? 61.977 1.759 37.176 1.00 75.60 101 ALA B N 1
ATOM 3082 C CA . ALA B 1 77 ? 63.111 2.682 37.188 1.00 78.63 101 ALA B CA 1
ATOM 3083 C C . ALA B 1 77 ? 62.982 3.689 38.330 1.00 78.74 101 ALA B C 1
ATOM 3084 O O . ALA B 1 77 ? 63.981 4.049 38.971 1.00 77.04 101 ALA B O 1
ATOM 3086 N N . ASP B 1 78 ? 61.750 4.129 38.582 1.00 82.21 102 ASP B N 1
ATOM 3087 C CA . ASP B 1 78 ? 61.447 5.009 39.713 1.00 86.26 102 ASP B CA 1
ATOM 3088 C C . ASP B 1 78 ? 61.778 4.327 41.034 1.00 84.70 102 ASP B C 1
ATOM 3089 O O . ASP B 1 78 ? 62.317 4.957 41.949 1.00 84.09 102 ASP B O 1
ATOM 3094 N N . ASP B 1 79 ? 61.463 3.035 41.120 1.00 83.20 103 ASP B N 1
ATOM 3095 C CA . ASP B 1 79 ? 61.765 2.238 42.307 1.00 82.58 103 ASP B CA 1
ATOM 3096 C C . ASP B 1 79 ? 63.268 2.028 42.456 1.00 80.46 103 ASP B C 1
ATOM 3097 O O . ASP B 1 79 ? 63.789 2.063 43.570 1.00 80.13 103 ASP B O 1
ATOM 3102 N N . ALA B 1 80 ? 63.953 1.823 41.331 1.00 76.33 104 ALA B N 1
ATOM 3103 C CA . ALA B 1 80 ? 65.400 1.634 41.322 1.00 75.61 104 ALA B CA 1
ATOM 3104 C C . ALA B 1 80 ? 66.130 2.858 41.888 1.00 77.24 104 ALA B C 1
ATOM 3105 O O . ALA B 1 80 ? 66.994 2.719 42.757 1.00 76.64 104 ALA B O 1
ATOM 3107 N N . ARG B 1 81 ? 65.770 4.046 41.400 1.00 76.67 105 ARG B N 1
ATOM 3108 C CA . ARG B 1 81 ? 66.269 5.305 41.955 1.00 74.76 105 ARG B CA 1
ATOM 3109 C C . ARG B 1 81 ? 65.893 5.434 43.426 1.00 71.02 105 ARG B C 1
ATOM 3110 O O . ARG B 1 81 ? 66.676 5.937 44.241 1.00 69.37 105 ARG B O 1
ATOM 3118 N N . GLN B 1 82 ? 64.686 4.979 43.753 1.00 70.25 106 GLN B N 1
ATOM 3119 C CA . GLN B 1 82 ? 64.145 5.137 45.096 1.00 72.95 106 GLN B CA 1
ATOM 3120 C C . GLN B 1 82 ? 64.867 4.245 46.085 1.00 69.95 106 GLN B C 1
ATOM 3121 O O . GLN B 1 82 ? 65.095 4.634 47.233 1.00 68.75 106 GLN B O 1
ATOM 3127 N N . LEU B 1 83 ? 65.240 3.060 45.612 1.00 68.93 107 LEU B N 1
ATOM 3128 C CA . LEU B 1 83 ? 65.984 2.086 46.395 1.00 68.71 107 LEU B CA 1
ATOM 3129 C C . LEU B 1 83 ? 67.313 2.661 46.905 1.00 68.69 107 LEU B C 1
ATOM 3130 O O . LEU B 1 83 ? 67.645 2.513 48.086 1.00 65.71 107 LEU B O 1
ATOM 3135 N N . PHE B 1 84 ? 68.060 3.311 46.013 1.00 65.41 108 PHE B N 1
ATOM 3136 C CA . PHE B 1 84 ? 69.320 3.951 46.379 1.00 67.49 108 PHE B CA 1
ATOM 3137 C C . PHE B 1 84 ? 69.122 5.102 47.375 1.00 70.70 108 PHE B C 1
ATOM 3138 O O . PHE B 1 84 ? 69.925 5.290 48.302 1.00 69.91 108 PHE B O 1
ATOM 3146 N N . VAL B 1 85 ? 68.035 5.850 47.194 1.00 69.87 109 VAL B N 1
ATOM 3147 C CA . VAL B 1 85 ? 67.655 6.921 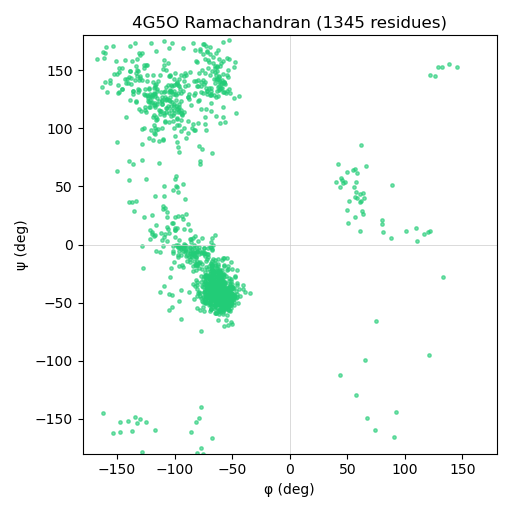48.119 1.00 68.54 109 VAL B CA 1
ATOM 3148 C C . VAL B 1 85 ? 67.307 6.374 49.511 1.00 70.72 109 VAL B C 1
ATOM 3149 O O . VAL B 1 85 ? 67.712 6.951 50.520 1.00 67.88 109 VAL B O 1
ATOM 3153 N N . LEU B 1 86 ? 66.600 5.243 49.550 1.00 69.66 110 LEU B N 1
ATOM 3154 C CA . LEU B 1 86 ? 66.107 4.667 50.804 1.00 72.42 110 LEU B CA 1
ATOM 3155 C C . LEU B 1 86 ? 67.057 3.638 51.438 1.00 73.79 110 LEU B C 1
ATOM 3156 O O . LEU B 1 86 ? 66.817 3.159 52.556 1.00 71.05 110 LEU B O 1
ATOM 3161 N N . ALA B 1 87 ? 68.129 3.316 50.720 1.00 71.84 111 ALA B N 1
ATOM 3162 C CA . ALA B 1 87 ? 69.098 2.296 51.116 1.00 71.76 111 ALA B CA 1
ATOM 3163 C C . ALA B 1 87 ? 69.474 2.273 52.600 1.00 77.45 111 ALA B C 1
ATOM 3164 O O . ALA B 1 87 ? 69.654 1.197 53.176 1.00 80.53 111 ALA B O 1
ATOM 3166 N N . GLY B 1 88 ? 69.594 3.447 53.219 1.00 78.67 112 GLY B N 1
ATOM 3167 C CA . GLY B 1 88 ? 70.043 3.531 54.616 1.00 77.24 112 GLY B CA 1
ATOM 3168 C C . GLY B 1 88 ? 68.969 3.532 55.689 1.00 75.57 112 GLY B C 1
ATOM 3169 O O . GLY B 1 88 ? 69.287 3.596 56.876 1.00 71.80 112 GLY B O 1
ATOM 3170 N N . SER B 1 89 ? 67.703 3.453 55.271 1.00 77.47 113 SER B N 1
ATOM 3171 C CA . SER B 1 89 ? 66.556 3.600 56.174 1.00 77.59 113 SER B CA 1
ATOM 3172 C C . SER B 1 89 ? 66.407 2.447 57.152 1.00 80.77 113 SER B C 1
ATOM 3173 O O . SER B 1 89 ? 65.894 2.626 58.257 1.00 86.52 113 SER B O 1
ATOM 3176 N N . ALA B 1 90 ? 66.883 1.272 56.756 1.00 82.18 114 ALA B N 1
ATOM 3177 C CA . ALA B 1 90 ? 66.758 0.085 57.589 1.00 80.75 114 ALA B CA 1
ATOM 3178 C C . ALA B 1 90 ? 67.813 -0.017 58.684 1.00 79.36 114 ALA B C 1
ATOM 3179 O O . ALA B 1 90 ? 67.694 -0.861 59.580 1.00 77.57 114 ALA B O 1
ATOM 3181 N N . GLU B 1 91 ? 68.827 0.847 58.614 1.00 78.71 115 GLU B N 1
ATOM 3182 C CA . GLU B 1 91 ? 69.959 0.823 59.546 1.00 81.81 115 GLU B CA 1
ATOM 3183 C C . GLU B 1 91 ? 69.543 0.810 61.025 1.00 82.39 115 GLU B C 1
ATOM 3184 O O . GLU B 1 91 ? 70.351 0.488 61.908 1.00 75.11 115 GLU B O 1
ATOM 3190 N N . GLU B 1 92 ? 68.273 1.133 61.275 1.00 84.61 116 GLU B N 1
ATOM 3191 C CA . GLU B 1 92 ? 67.754 1.326 62.626 1.00 83.78 116 GLU B CA 1
ATOM 3192 C C . GLU B 1 92 ? 67.079 0.106 63.219 1.00 83.74 116 GLU B C 1
ATOM 3193 O O . GLU B 1 92 ? 66.908 0.020 64.433 1.00 84.68 116 GLU B O 1
ATOM 3199 N N . GLY B 1 93 ? 66.704 -0.839 62.366 1.00 84.31 117 GLY B N 1
ATOM 3200 C CA . GLY B 1 93 ? 65.997 -2.029 62.818 1.00 82.55 117 GLY B CA 1
ATOM 3201 C C . GLY B 1 93 ? 64.564 -2.010 62.346 1.00 79.87 117 GLY B C 1
ATOM 3202 O O . GLY B 1 93 ? 63.786 -2.907 62.677 1.00 80.74 117 GLY B O 1
ATOM 3203 N N . VAL B 1 94 ? 64.223 -0.984 61.570 1.00 78.51 118 VAL B N 1
ATOM 3204 C CA . VAL B 1 94 ? 62.887 -0.866 60.984 1.00 86.98 118 VAL B CA 1
ATOM 3205 C C . VAL B 1 94 ? 62.951 -0.766 59.467 1.00 84.62 118 VAL B C 1
ATOM 3206 O O . VAL B 1 94 ? 63.688 0.061 58.918 1.00 80.50 118 VAL B O 1
ATOM 3210 N N . MET B 1 95 ? 62.185 -1.620 58.798 1.00 81.91 119 MET B N 1
ATOM 3211 C CA . MET B 1 95 ? 62.012 -1.495 57.361 1.00 84.47 119 MET B CA 1
ATOM 3212 C C . MET B 1 95 ? 60.698 -0.767 57.101 1.00 84.45 119 MET B C 1
ATOM 3213 O O . MET B 1 95 ? 59.619 -1.270 57.455 1.00 82.03 119 MET B O 1
ATOM 3218 N N . THR B 1 96 ? 60.785 0.414 56.487 1.00 78.18 120 THR B N 1
ATOM 3219 C CA . THR B 1 96 ? 59.576 1.166 56.169 1.00 79.16 120 THR B CA 1
ATOM 3220 C C . THR B 1 96 ? 58.745 0.376 55.153 1.00 82.57 120 THR B C 1
ATOM 3221 O O . THR B 1 96 ? 59.303 -0.328 54.308 1.00 84.66 120 THR B O 1
ATOM 3225 N N . PRO B 1 97 ? 57.408 0.470 55.248 1.00 83.82 121 PRO B N 1
ATOM 3226 C CA . PRO B 1 97 ? 56.546 -0.101 54.212 1.00 79.08 121 PRO B CA 1
ATOM 3227 C C . PRO B 1 97 ? 56.844 0.449 52.812 1.00 75.81 121 PRO B C 1
ATOM 3228 O O . PRO B 1 97 ? 56.624 -0.248 51.829 1.00 72.02 121 PRO B O 1
ATOM 3232 N N . GLU B 1 98 ? 57.357 1.680 52.741 1.00 78.09 122 GLU B N 1
ATOM 3233 C CA . GLU B 1 98 ? 57.693 2.338 51.473 1.00 76.12 122 GLU B CA 1
ATOM 3234 C C . GLU B 1 98 ? 58.847 1.615 50.768 1.00 79.17 122 GLU B C 1
ATOM 3235 O O . GLU B 1 98 ? 58.791 1.356 49.551 1.00 79.46 122 GLU B O 1
ATOM 3241 N N . LEU B 1 99 ? 59.887 1.303 51.546 1.00 75.65 123 LEU B N 1
ATOM 3242 C CA . LEU B 1 99 ? 61.027 0.524 51.076 1.00 71.15 123 LEU B CA 1
ATOM 3243 C C . LEU B 1 99 ? 60.630 -0.922 50.773 1.00 73.47 123 LEU B C 1
ATOM 3244 O O . LEU B 1 99 ? 61.022 -1.457 49.733 1.00 77.55 123 LEU B O 1
ATOM 3249 N N . ALA B 1 100 ? 59.867 -1.539 51.679 1.00 70.14 124 ALA B N 1
ATOM 3250 C CA . ALA B 1 100 ? 59.388 -2.913 51.512 1.00 70.01 124 ALA B CA 1
ATOM 3251 C C . ALA B 1 100 ? 58.601 -3.077 50.214 1.00 74.18 124 ALA B C 1
ATOM 3252 O O . ALA B 1 100 ? 58.637 -4.141 49.583 1.00 80.73 124 ALA B O 1
ATOM 3254 N N . GLY B 1 101 ? 57.883 -2.027 49.824 1.00 73.87 125 GLY B N 1
ATOM 3255 C CA . GLY B 1 101 ? 57.138 -2.040 48.570 1.00 72.28 125 GLY B CA 1
ATOM 3256 C C . GLY B 1 101 ? 58.069 -1.919 47.376 1.00 75.29 125 GLY B C 1
ATOM 3257 O O . GLY B 1 101 ? 57.882 -2.581 46.342 1.00 77.33 125 GLY B O 1
ATOM 3258 N N . VAL B 1 102 ? 59.081 -1.065 47.508 1.00 73.67 126 VAL B N 1
ATOM 3259 C CA . VAL B 1 102 ? 60.051 -0.870 46.433 1.00 71.83 126 VAL B CA 1
ATOM 3260 C C . VAL B 1 102 ? 60.816 -2.167 46.157 1.00 70.62 126 VAL B C 1
ATOM 3261 O O . VAL B 1 102 ? 60.945 -2.579 45.006 1.00 73.28 126 VAL B O 1
ATOM 3265 N N . ILE B 1 103 ? 61.271 -2.824 47.219 1.00 68.71 127 ILE B N 1
ATOM 3266 C CA . ILE B 1 103 ? 61.943 -4.116 47.111 1.00 68.32 127 ILE B CA 1
ATOM 3267 C C . ILE B 1 103 ? 61.038 -5.163 46.451 1.00 72.85 127 ILE B C 1
ATOM 3268 O O . ILE B 1 103 ? 61.465 -5.867 45.530 1.00 73.80 127 ILE B O 1
ATOM 3273 N N . LYS B 1 104 ? 59.790 -5.226 46.918 1.00 73.71 128 LYS B N 1
ATOM 3274 C CA . LYS B 1 104 ? 58.785 -6.164 46.439 1.00 74.60 128 LYS B CA 1
ATOM 3275 C C . LYS B 1 104 ? 58.575 -6.048 44.935 1.00 75.81 128 LYS B C 1
ATOM 3276 O O . LYS B 1 104 ? 58.659 -7.045 44.213 1.00 78.53 128 LYS B O 1
ATOM 3282 N N . ARG B 1 105 ? 58.301 -4.830 44.477 1.00 72.83 129 ARG B N 1
ATOM 3283 C CA . ARG B 1 105 ? 57.990 -4.582 43.075 1.00 73.74 129 ARG B CA 1
ATOM 3284 C C . ARG B 1 105 ? 59.162 -4.961 42.182 1.00 76.62 129 ARG B C 1
ATOM 3285 O O . ARG B 1 105 ? 58.977 -5.554 41.115 1.00 82.74 129 ARG B O 1
ATOM 3293 N N . LEU B 1 106 ? 60.370 -4.618 42.630 1.00 76.08 130 LEU B N 1
ATOM 3294 C CA . LEU B 1 106 ? 61.587 -4.904 41.877 1.00 73.28 130 LEU B CA 1
ATOM 3295 C C . LEU B 1 106 ? 61.825 -6.402 41.776 1.00 74.40 130 LEU B C 1
ATOM 3296 O O . LEU B 1 106 ? 62.198 -6.904 40.721 1.00 73.20 130 LEU B O 1
ATOM 3301 N N . TRP B 1 107 ? 61.588 -7.109 42.878 1.00 71.92 131 TRP B N 1
ATOM 3302 C CA . TRP B 1 107 ? 61.833 -8.535 42.946 1.00 69.64 131 TRP B CA 1
ATOM 3303 C C . TRP B 1 107 ? 60.888 -9.330 42.080 1.00 75.18 131 TRP B C 1
ATOM 3304 O O . TRP B 1 107 ? 61.267 -10.385 41.562 1.00 77.30 131 TRP B O 1
ATOM 3315 N N . ARG B 1 108 ? 59.657 -8.845 41.904 1.00 75.91 132 ARG B N 1
ATOM 3316 C CA . ARG B 1 108 ? 58.685 -9.556 41.069 1.00 76.04 132 ARG B CA 1
ATOM 3317 C C . ARG B 1 108 ? 58.823 -9.228 39.576 1.00 74.60 132 ARG B C 1
ATOM 3318 O O . ARG B 1 108 ? 58.340 -9.985 38.735 1.00 77.89 132 ARG B O 1
ATOM 3326 N N . ASP B 1 109 ? 59.490 -8.118 39.263 1.00 66.92 133 ASP B N 1
ATOM 3327 C CA . ASP B 1 109 ? 59.683 -7.672 37.893 1.00 64.62 133 ASP B CA 1
ATOM 3328 C C . ASP B 1 109 ? 60.422 -8.709 37.057 1.00 65.38 133 ASP B C 1
ATOM 3329 O O . ASP B 1 109 ? 61.357 -9.358 37.531 1.00 71.29 133 ASP B O 1
ATOM 3334 N N . GLY B 1 110 ? 60.008 -8.841 35.803 1.00 65.47 134 GLY B N 1
ATOM 3335 C CA . GLY B 1 110 ? 60.512 -9.889 34.918 1.00 64.20 134 GLY B CA 1
ATOM 3336 C C . GLY B 1 110 ? 61.920 -9.641 34.448 1.00 64.93 134 GLY B C 1
ATOM 3337 O O . GLY B 1 110 ? 62.714 -10.571 34.334 1.00 66.09 134 GLY B O 1
ATOM 3338 N N . GLY B 1 111 ? 62.226 -8.377 34.172 1.00 68.40 135 GLY B N 1
ATOM 3339 C CA . GLY B 1 111 ? 63.585 -7.960 33.814 1.00 68.83 135 GLY B CA 1
ATOM 3340 C C . GLY B 1 111 ? 64.594 -8.145 34.942 1.00 66.31 135 GLY B C 1
ATOM 3341 O O . GLY B 1 111 ? 65.750 -8.476 34.696 1.00 65.98 135 GLY B O 1
ATOM 3342 N N . VAL B 1 112 ? 64.161 -7.918 36.178 1.00 62.69 136 VAL B N 1
ATOM 3343 C CA . VAL B 1 112 ? 65.005 -8.185 37.328 1.00 62.46 136 VAL B CA 1
ATOM 3344 C C . VAL B 1 112 ? 65.232 -9.691 37.445 1.00 65.00 136 VAL B C 1
ATOM 3345 O O . VAL B 1 112 ? 66.371 -10.145 37.649 1.00 61.97 136 VAL B O 1
ATOM 3349 N N . GLN B 1 113 ? 64.152 -10.463 37.294 1.00 62.60 137 GLN B N 1
ATOM 3350 C CA . GLN B 1 113 ? 64.239 -11.925 37.400 1.00 61.55 137 GLN B CA 1
ATOM 3351 C C . GLN B 1 113 ? 65.099 -12.521 36.297 1.00 58.06 137 GLN B C 1
ATOM 3352 O O . GLN B 1 113 ? 65.797 -13.503 36.508 1.00 55.85 137 GLN B O 1
ATOM 3358 N N . ALA B 1 114 ? 65.072 -11.894 35.126 1.00 59.30 138 ALA B N 1
ATOM 3359 C CA . ALA B 1 114 ? 65.953 -12.282 34.026 1.00 59.71 138 ALA B CA 1
ATOM 3360 C C . ALA B 1 114 ? 67.401 -12.178 34.486 1.00 63.17 138 ALA B C 1
ATOM 3361 O O . ALA B 1 114 ? 68.208 -13.060 34.186 1.00 67.06 138 ALA B O 1
ATOM 3363 N N . CYS B 1 115 ? 67.704 -11.113 35.234 1.00 60.58 139 CYS B N 1
ATOM 3364 C CA . CYS B 1 115 ? 69.051 -10.854 35.727 1.00 59.07 139 CYS B CA 1
ATOM 3365 C C . CYS B 1 115 ? 69.441 -11.776 36.880 1.00 56.26 139 CYS B C 1
ATOM 3366 O O . CYS B 1 115 ? 70.582 -12.240 36.965 1.00 56.56 139 CYS B O 1
ATOM 3369 N N . PHE B 1 116 ? 68.500 -12.019 37.782 1.00 52.67 140 PHE B N 1
ATOM 3370 C CA . PHE B 1 116 ? 68.715 -12.981 38.840 1.00 54.14 140 PHE B CA 1
ATOM 3371 C C . PHE B 1 116 ? 69.086 -14.340 38.251 1.00 55.20 140 PHE B C 1
ATOM 3372 O O . PHE B 1 116 ? 70.006 -14.989 38.730 1.00 53.05 140 PHE B O 1
ATOM 3380 N N . SER B 1 117 ? 68.355 -14.755 37.217 1.00 57.53 141 SER B N 1
ATOM 3381 C CA . SER B 1 117 ? 68.596 -16.020 36.523 1.00 56.52 141 SER B CA 1
ATOM 3382 C C . SER B 1 117 ? 69.976 -16.046 35.913 1.00 56.90 141 SER B C 1
ATOM 3383 O O . SER B 1 117 ? 70.567 -17.118 35.748 1.00 61.82 141 SER B O 1
ATOM 3386 N N . ARG B 1 118 ? 70.482 -14.869 35.552 1.00 54.33 142 ARG B N 1
ATOM 3387 C CA . ARG B 1 118 ? 71.781 -14.785 34.889 1.00 53.66 142 ARG B CA 1
ATOM 3388 C C . ARG B 1 118 ? 72.938 -14.570 35.875 1.00 52.19 142 ARG B C 1
ATOM 3389 O O . ARG B 1 118 ? 74.020 -14.121 35.472 1.00 48.22 142 ARG B O 1
ATOM 3397 N N . SER B 1 119 ? 72.712 -14.942 37.144 1.00 49.87 143 SER B N 1
ATOM 3398 C CA . SER B 1 119 ? 73.657 -14.656 38.223 1.00 46.01 143 SER B CA 1
ATOM 3399 C C . SER B 1 119 ? 75.035 -15.274 38.045 1.00 46.16 143 SER B C 1
ATOM 3400 O O . SER B 1 119 ? 76.000 -14.775 38.601 1.00 50.18 143 SER B O 1
ATOM 3403 N N . ARG B 1 120 ? 75.139 -16.338 37.263 1.00 46.67 144 ARG B N 1
ATOM 3404 C CA . ARG B 1 120 ? 76.458 -16.897 36.950 1.00 50.01 144 ARG B CA 1
ATOM 3405 C C . ARG B 1 120 ? 77.383 -15.864 36.313 1.00 51.99 144 ARG B C 1
ATOM 3406 O O . ARG B 1 120 ? 78.606 -16.041 36.296 1.00 54.32 144 ARG B O 1
ATOM 3414 N N . GLU B 1 121 ? 76.790 -14.790 35.788 1.00 51.11 145 GLU B N 1
ATOM 3415 C CA . GLU B 1 121 ? 77.529 -13.795 35.029 1.00 49.31 145 GLU B CA 1
ATOM 3416 C C . GLU B 1 121 ? 78.110 -12.678 35.879 1.00 51.58 145 GLU B C 1
ATOM 3417 O O . GLU B 1 121 ? 78.896 -11.871 35.381 1.00 51.40 145 GLU B O 1
ATOM 3423 N N . TYR B 1 122 ? 77.720 -12.637 37.153 1.00 51.60 146 TYR B N 1
ATOM 3424 C CA . TYR B 1 122 ? 78.210 -11.631 38.100 1.00 51.34 146 TYR B CA 1
ATOM 3425 C C . TYR B 1 122 ? 78.307 -12.189 39.543 1.00 54.69 146 TYR B C 1
ATOM 3426 O O . TYR B 1 122 ? 78.368 -13.402 39.729 1.00 56.60 146 TYR B O 1
ATOM 3435 N N . LEU B 1 123 ? 78.358 -11.318 40.549 1.00 58.47 147 LEU B N 1
ATOM 3436 C CA . LEU B 1 123 ? 78.527 -11.743 41.944 1.00 57.84 147 LEU B CA 1
ATOM 3437 C C . LEU B 1 123 ? 77.223 -11.632 42.667 1.00 56.17 147 LEU B C 1
ATOM 3438 O O . LEU B 1 123 ? 76.824 -10.527 43.026 1.00 63.24 147 LEU B O 1
ATOM 3443 N N . LEU B 1 124 ? 76.553 -12.736 42.939 1.00 51.59 148 LEU B N 1
ATOM 3444 C CA . LEU B 1 124 ? 75.360 -12.625 43.761 1.00 47.50 148 LEU B CA 1
ATOM 3445 C C . LEU B 1 124 ? 75.405 -13.645 44.872 1.00 48.63 148 LEU B C 1
ATOM 3446 O O . LEU B 1 124 ? 75.430 -14.841 44.611 1.00 51.76 148 LEU B O 1
ATOM 3451 N N . ASN B 1 125 ? 75.446 -13.170 46.109 1.00 49.23 149 ASN B N 1
ATOM 3452 C CA . ASN B 1 125 ? 75.464 -14.056 47.261 1.00 48.70 149 ASN B CA 1
ATOM 3453 C C . ASN B 1 125 ? 74.313 -15.043 47.274 1.00 48.47 149 ASN B C 1
ATOM 3454 O O . ASN B 1 125 ? 73.194 -14.739 46.850 1.00 48.56 149 ASN B O 1
ATOM 3459 N N . ASP B 1 126 ? 74.594 -16.233 47.789 1.00 50.58 150 ASP B N 1
ATOM 3460 C CA . ASP B 1 126 ? 73.584 -17.283 47.846 1.00 49.11 150 ASP B CA 1
ATOM 3461 C C . ASP B 1 126 ? 72.517 -17.126 48.949 1.00 49.42 150 ASP B C 1
ATOM 3462 O O . ASP B 1 126 ? 71.672 -18.008 49.112 1.00 55.76 150 ASP B O 1
ATOM 3467 N N . SER B 1 127 ? 72.526 -16.008 49.674 1.00 46.40 151 SER B N 1
ATOM 3468 C CA . SER B 1 127 ? 71.440 -15.713 50.613 1.00 47.66 151 SER B CA 1
ATOM 3469 C C . SER B 1 127 ? 70.378 -14.789 50.018 1.00 48.67 151 SER B C 1
ATOM 3470 O O . SER B 1 127 ? 69.311 -14.606 50.603 1.00 46.66 151 SER B O 1
ATOM 3473 N N . ALA B 1 128 ? 70.668 -14.235 48.841 1.00 50.76 152 ALA B N 1
ATOM 3474 C CA . ALA B 1 128 ? 69.805 -13.239 48.202 1.00 51.53 152 ALA B CA 1
ATOM 3475 C C . ALA B 1 128 ? 68.358 -13.711 48.128 1.00 54.08 152 ALA B C 1
ATOM 3476 O O . ALA B 1 128 ? 67.464 -13.159 48.800 1.00 54.50 152 ALA B O 1
ATOM 3478 N N . SER B 1 129 ? 68.146 -14.758 47.334 1.00 55.91 153 SER B N 1
ATOM 3479 C CA . SER B 1 129 ? 66.807 -15.270 47.061 1.00 55.00 153 SER B CA 1
ATOM 3480 C C . SER B 1 129 ? 66.122 -15.753 48.320 1.00 51.56 153 SER B C 1
ATOM 3481 O O . SER B 1 129 ? 64.911 -15.619 48.428 1.00 50.62 153 SER B O 1
ATOM 3484 N N . TYR B 1 130 ? 66.894 -16.309 49.257 1.00 51.61 154 TYR B N 1
ATOM 3485 C CA . TYR B 1 130 ? 66.341 -16.727 50.544 1.00 52.74 154 TYR B CA 1
ATOM 3486 C C . TYR B 1 130 ? 65.562 -15.579 51.182 1.00 56.47 154 TYR B C 1
ATOM 3487 O O . TYR B 1 130 ? 64.367 -15.734 51.475 1.00 62.19 154 TYR B O 1
ATOM 3496 N N . TYR B 1 131 ? 66.230 -14.438 51.379 1.00 54.89 155 TYR B N 1
ATOM 3497 C CA . TYR B 1 131 ? 65.594 -13.267 51.985 1.00 55.28 155 TYR B CA 1
ATOM 3498 C C . TYR B 1 131 ? 64.498 -12.675 51.111 1.00 58.30 155 TYR B C 1
ATOM 3499 O O . TYR B 1 131 ? 63.375 -12.474 51.575 1.00 61.44 155 TYR B O 1
ATOM 3508 N N . LEU B 1 132 ? 64.813 -12.410 49.847 1.00 59.74 156 LEU B N 1
ATOM 3509 C CA . LEU B 1 132 ? 63.863 -11.751 48.946 1.00 60.45 156 LEU B CA 1
ATOM 3510 C C . LEU B 1 132 ? 62.537 -12.520 48.768 1.00 65.17 156 LEU B C 1
ATOM 3511 O O . LEU B 1 132 ? 61.477 -11.919 48.524 1.00 71.29 156 LEU B O 1
ATOM 3516 N N . ASN B 1 133 ? 62.593 -13.844 48.899 1.00 64.07 157 ASN B N 1
ATOM 3517 C CA . ASN B 1 133 ? 61.383 -14.661 48.812 1.00 63.77 157 ASN B CA 1
ATOM 3518 C C . ASN B 1 133 ? 60.609 -14.707 50.112 1.00 66.83 157 ASN B C 1
ATOM 3519 O O . ASN B 1 133 ? 59.441 -15.047 50.112 1.00 75.66 157 ASN B O 1
ATOM 3524 N N . ASP B 1 134 ? 61.254 -14.353 51.214 1.00 66.08 158 ASP B N 1
ATOM 3525 C CA . ASP B 1 134 ? 60.569 -14.265 52.492 1.00 64.80 158 ASP B CA 1
ATOM 3526 C C . ASP B 1 134 ? 60.379 -12.818 52.888 1.00 66.86 158 ASP B C 1
ATOM 3527 O O . ASP B 1 134 ? 60.329 -12.502 54.081 1.00 70.29 158 ASP B O 1
ATOM 3532 N N . LEU B 1 135 ? 60.291 -11.941 51.887 1.00 67.67 159 LEU B N 1
ATOM 3533 C CA . LEU B 1 135 ? 60.198 -10.502 52.133 1.00 69.17 159 LEU B CA 1
ATOM 3534 C C . LEU B 1 135 ? 59.016 -10.198 53.015 1.00 71.24 159 LEU B C 1
ATOM 3535 O O . LEU B 1 135 ? 59.134 -9.467 54.000 1.00 73.79 159 LEU B O 1
ATOM 3540 N N . ASP B 1 136 ? 57.877 -10.774 52.652 1.00 78.86 160 ASP B N 1
ATOM 3541 C CA . ASP B 1 136 ? 56.636 -10.506 53.346 1.00 84.30 160 ASP B CA 1
ATOM 3542 C C . ASP B 1 136 ? 56.756 -10.711 54.860 1.00 80.42 160 ASP B C 1
ATOM 3543 O O . ASP B 1 136 ? 56.251 -9.898 55.646 1.00 80.83 160 ASP B O 1
ATOM 3548 N N . ARG B 1 137 ? 57.436 -11.784 55.252 1.00 79.53 161 ARG B N 1
ATOM 3549 C CA . ARG B 1 137 ? 57.581 -12.142 56.657 1.00 76.47 161 ARG B CA 1
ATOM 3550 C C . ARG B 1 137 ? 58.595 -11.246 57.374 1.00 74.18 161 ARG B C 1
ATOM 3551 O O . ARG B 1 137 ? 58.321 -10.771 58.479 1.00 80.82 161 ARG B O 1
ATOM 3559 N N . ILE B 1 138 ? 59.748 -11.013 56.746 1.00 73.08 162 ILE B N 1
ATOM 3560 C CA . ILE B 1 138 ? 60.822 -10.224 57.368 1.00 76.64 162 ILE B CA 1
ATOM 3561 C C . ILE B 1 138 ? 60.478 -8.735 57.533 1.00 76.95 162 ILE B C 1
ATOM 3562 O O . ILE B 1 138 ? 60.993 -8.064 58.443 1.00 77.27 162 ILE B O 1
ATOM 3567 N N . SER B 1 139 ? 59.610 -8.228 56.659 1.00 77.19 163 SER B N 1
ATOM 3568 C CA . SER B 1 139 ? 59.296 -6.797 56.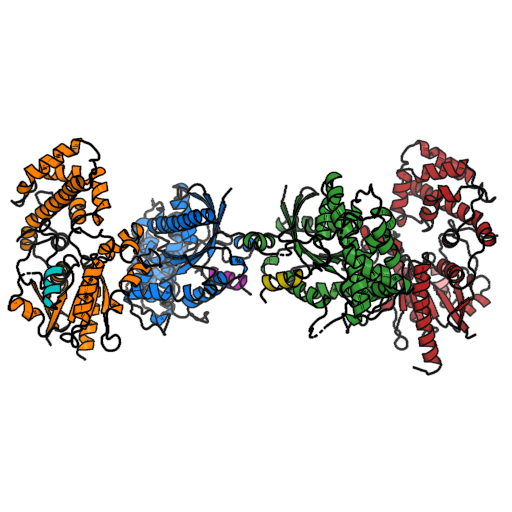610 1.00 78.07 163 SER B CA 1
ATOM 3569 C C . SER B 1 139 ? 58.206 -6.360 57.589 1.00 82.32 163 SER B C 1
ATOM 3570 O O . SER B 1 139 ? 57.964 -5.150 57.759 1.00 83.14 163 SER B O 1
ATOM 3573 N N . GLN B 1 140 ? 57.559 -7.333 58.233 1.00 83.65 164 GLN B N 1
ATOM 3574 C CA . GLN B 1 140 ? 56.637 -7.036 59.334 1.00 87.01 164 GLN B CA 1
ATOM 3575 C C . GLN B 1 140 ? 57.379 -6.250 60.426 1.00 88.75 164 GLN B C 1
ATOM 3576 O O . GLN B 1 140 ? 58.535 -6.549 60.732 1.00 89.37 164 GLN B O 1
ATOM 3582 N N . SER B 1 141 ? 56.722 -5.256 61.021 1.00 89.67 165 SER B N 1
ATOM 3583 C CA . SER B 1 141 ? 57.358 -4.455 62.078 1.00 85.63 165 SER B CA 1
ATOM 3584 C C . SER B 1 141 ? 57.689 -5.268 63.326 1.00 83.97 165 SER B C 1
ATOM 3585 O O . SER B 1 141 ? 58.744 -5.069 63.941 1.00 82.88 165 SER B O 1
ATOM 3588 N N . ASN B 1 142 ? 56.813 -6.212 63.662 1.00 80.63 166 ASN B N 1
ATOM 3589 C CA . ASN B 1 142 ? 57.025 -7.103 64.806 1.00 86.59 166 ASN B CA 1
ATOM 3590 C C . ASN B 1 142 ? 58.071 -8.204 64.577 1.00 88.40 166 ASN B C 1
ATOM 3591 O O . ASN B 1 142 ? 58.366 -8.971 65.493 1.00 89.78 166 ASN B O 1
ATOM 3596 N N . TYR B 1 143 ? 58.623 -8.272 63.365 1.00 90.24 167 TYR B N 1
ATOM 3597 C CA . TYR B 1 143 ? 59.511 -9.366 62.930 1.00 88.71 167 TYR B CA 1
ATOM 3598 C C . TYR B 1 143 ? 60.696 -9.681 63.862 1.00 85.35 167 TYR B C 1
ATOM 3599 O O . TYR B 1 143 ? 61.454 -8.793 64.284 1.00 82.28 167 TYR B O 1
ATOM 3608 N N . ILE B 1 144 ? 60.830 -10.964 64.175 1.00 82.94 168 ILE B N 1
ATOM 3609 C CA . ILE B 1 144 ? 62.002 -11.481 64.878 1.00 88.53 168 ILE B CA 1
ATOM 3610 C C . ILE B 1 144 ? 62.665 -12.530 63.973 1.00 86.90 168 ILE B C 1
ATOM 3611 O O . ILE B 1 144 ? 61.987 -13.428 63.470 1.00 83.23 168 ILE B O 1
ATOM 3616 N N . PRO B 1 145 ? 63.989 -12.408 63.741 1.00 84.38 169 PRO B N 1
ATOM 3617 C CA . PRO B 1 145 ? 64.704 -13.412 62.965 1.00 80.20 169 PRO B CA 1
ATOM 3618 C C . PRO B 1 145 ? 64.612 -14.809 63.567 1.00 75.20 169 PRO B C 1
ATOM 3619 O O . PRO B 1 145 ? 64.753 -14.982 64.779 1.00 71.71 169 PRO B O 1
ATOM 3623 N N . THR B 1 146 ? 64.352 -15.785 62.702 1.00 68.99 170 THR B N 1
ATOM 3624 C CA . THR B 1 146 ? 64.339 -17.185 63.075 1.00 67.00 170 THR B CA 1
ATOM 3625 C C . THR B 1 146 ? 65.780 -17.700 63.068 1.00 68.74 170 THR B C 1
ATOM 3626 O O . THR B 1 146 ? 66.688 -17.032 62.569 1.00 73.76 170 THR B O 1
ATOM 3630 N N . GLN B 1 147 ? 66.011 -18.875 63.632 1.00 69.78 171 GLN B N 1
ATOM 3631 C CA . GLN B 1 147 ? 67.363 -19.434 63.638 1.00 73.52 171 GLN B CA 1
ATOM 3632 C C . GLN B 1 147 ? 67.854 -19.726 62.222 1.00 71.38 171 GLN B C 1
ATOM 3633 O O . GLN B 1 147 ? 69.045 -19.654 61.950 1.00 67.95 171 GLN B O 1
ATOM 3639 N N . GLN B 1 148 ? 66.927 -20.049 61.323 1.00 68.48 172 GLN B N 1
ATOM 3640 C CA . GLN B 1 148 ? 67.269 -20.249 59.927 1.00 67.57 172 GLN B CA 1
ATOM 3641 C C . GLN B 1 148 ? 67.668 -18.916 59.293 1.00 69.92 172 GLN B C 1
ATOM 3642 O O . GLN B 1 148 ? 68.640 -18.854 58.536 1.00 69.68 172 GLN B O 1
ATOM 3648 N N . ASP B 1 149 ? 66.921 -17.856 59.605 1.00 63.30 173 ASP B N 1
ATOM 3649 C CA . ASP B 1 149 ? 67.302 -16.513 59.207 1.00 60.47 173 ASP B CA 1
ATOM 3650 C C . ASP B 1 149 ? 68.732 -16.155 59.638 1.00 61.81 173 ASP B C 1
ATOM 3651 O O . ASP B 1 149 ? 69.480 -15.518 58.892 1.00 62.66 173 ASP B O 1
ATOM 3656 N N . VAL B 1 150 ? 69.125 -16.580 60.831 1.00 60.12 174 VAL B N 1
ATOM 3657 C CA . VAL B 1 150 ? 70.447 -16.252 61.333 1.00 62.17 174 VAL B CA 1
ATOM 3658 C C . VAL B 1 150 ? 71.537 -17.033 60.589 1.00 68.11 174 VAL B C 1
ATOM 3659 O O . VAL B 1 150 ? 72.619 -16.499 60.335 1.00 73.47 174 VAL B O 1
ATOM 3663 N N . LEU B 1 151 ? 71.257 -18.282 60.211 1.00 62.02 175 LEU B N 1
ATOM 3664 C CA . LEU B 1 151 ? 72.213 -19.038 59.386 1.00 61.43 175 LEU B CA 1
ATOM 3665 C C . LEU B 1 151 ? 72.489 -18.349 58.053 1.00 63.48 175 LEU B C 1
ATOM 3666 O O . LEU B 1 151 ? 73.598 -18.411 57.519 1.00 67.57 175 LEU B O 1
ATOM 3671 N N . ARG B 1 152 ? 71.469 -17.686 57.532 1.00 58.09 176 ARG B N 1
ATOM 3672 C CA . ARG B 1 152 ? 71.545 -17.091 56.227 1.00 56.03 176 ARG B CA 1
ATOM 3673 C C . ARG B 1 152 ? 72.155 -15.702 56.242 1.00 58.33 176 ARG B C 1
ATOM 3674 O O . ARG B 1 152 ? 72.427 -15.149 55.184 1.00 61.35 176 ARG B O 1
ATOM 3682 N N . THR B 1 153 ? 72.349 -15.119 57.425 1.00 59.64 177 THR B N 1
ATOM 3683 C CA . THR B 1 153 ? 72.961 -13.786 57.515 1.00 59.29 177 THR B CA 1
ATOM 3684 C C . THR B 1 153 ? 74.399 -13.835 57.036 1.00 58.54 177 THR B C 1
ATOM 3685 O O . THR B 1 153 ? 75.103 -14.810 57.278 1.00 66.22 177 THR B O 1
ATOM 3689 N N . ARG B 1 154 ? 74.827 -12.788 56.347 1.00 56.33 178 ARG B N 1
ATOM 3690 C CA . ARG B 1 154 ? 76.198 -12.705 55.874 1.00 57.62 178 ARG B CA 1
ATOM 3691 C C . ARG B 1 154 ? 76.893 -11.542 56.572 1.00 61.48 178 ARG B C 1
ATOM 3692 O O . ARG B 1 154 ? 76.629 -10.356 56.298 1.00 64.34 178 ARG B O 1
ATOM 3700 N N . VAL B 1 155 ? 77.792 -11.902 57.475 1.00 62.15 179 VAL B N 1
ATOM 3701 C CA . VAL B 1 155 ? 78.519 -10.944 58.289 1.00 58.47 179 VAL B CA 1
ATOM 3702 C C . VAL B 1 155 ? 79.953 -10.797 57.779 1.00 59.04 179 VAL B C 1
ATOM 3703 O O . VAL B 1 155 ? 80.521 -11.748 57.261 1.00 59.36 179 VAL B O 1
ATOM 3707 N N . LYS B 1 156 ? 80.509 -9.592 57.865 1.00 62.65 180 LYS B N 1
ATOM 3708 C CA . LYS B 1 156 ? 81.941 -9.383 57.671 1.00 62.99 180 LYS B CA 1
ATOM 3709 C C . LYS B 1 156 ? 82.628 -9.770 58.974 1.00 66.29 180 LYS B C 1
ATOM 3710 O O . LYS B 1 156 ? 82.110 -9.494 60.060 1.00 65.17 180 LYS B O 1
ATOM 3716 N N . THR B 1 157 ? 83.786 -10.408 58.885 1.00 68.00 181 THR B N 1
ATOM 3717 C CA . THR B 1 157 ? 84.599 -10.634 60.077 1.00 80.11 181 THR B CA 1
ATOM 3718 C C . THR B 1 157 ? 85.967 -10.093 59.784 1.00 88.95 181 THR B C 1
ATOM 3719 O O . THR B 1 157 ? 86.370 -10.026 58.617 1.00 94.02 181 THR B O 1
ATOM 3723 N N . THR B 1 158 ? 86.683 -9.714 60.839 1.00 96.82 182 THR B N 1
ATOM 3724 C CA . THR B 1 158 ? 88.011 -9.131 60.677 1.00 97.75 182 THR B CA 1
ATOM 3725 C C . THR B 1 158 ? 89.134 -10.120 61.025 1.00 96.10 182 THR B C 1
ATOM 3726 O O . THR B 1 158 ? 90.228 -10.034 60.457 1.00 95.20 182 THR B O 1
ATOM 3730 N N . GLY B 1 159 ? 88.854 -11.069 61.924 1.00 89.33 183 GLY B N 1
ATOM 3731 C CA . GLY B 1 159 ? 89.855 -12.072 62.316 1.00 81.97 183 GLY B CA 1
ATOM 3732 C C . GLY B 1 159 ? 89.416 -13.528 62.290 1.00 74.80 183 GLY B C 1
ATOM 3733 O O . GLY B 1 159 ? 88.547 -13.922 61.519 1.00 82.78 183 GLY B O 1
ATOM 3734 N N . ILE B 1 160 ? 90.015 -14.321 63.169 1.00 65.16 184 ILE B N 1
ATOM 3735 C CA . ILE B 1 160 ? 89.741 -15.747 63.284 1.00 60.62 184 ILE B CA 1
ATOM 3736 C C . ILE B 1 160 ? 88.403 -15.995 63.977 1.00 62.73 184 ILE B C 1
ATOM 3737 O O . ILE B 1 160 ? 88.139 -15.415 65.020 1.00 62.05 184 ILE B O 1
ATOM 3742 N N . VAL B 1 161 ? 87.554 -16.828 63.383 1.00 62.60 185 VAL B N 1
ATOM 3743 C CA . VAL B 1 161 ? 86.303 -17.226 64.028 1.00 65.22 185 VAL B CA 1
ATOM 3744 C C . VAL B 1 161 ? 86.519 -18.593 64.663 1.00 68.53 185 VAL B C 1
ATOM 3745 O O . VAL B 1 161 ? 87.149 -19.463 64.066 1.00 74.96 185 VAL B O 1
ATOM 3749 N N . GLU B 1 162 ? 86.007 -18.781 65.873 1.00 66.57 186 GLU B N 1
ATOM 3750 C CA . GLU B 1 162 ? 86.299 -19.988 66.637 1.00 69.56 186 GLU B CA 1
ATOM 3751 C C . GLU B 1 162 ? 85.101 -20.393 67.461 1.00 71.72 186 GLU B C 1
ATOM 3752 O O . GLU B 1 162 ? 84.484 -19.563 68.123 1.00 83.27 186 GLU B O 1
ATOM 3758 N N . THR B 1 163 ? 84.772 -21.674 67.420 1.00 68.63 187 THR B N 1
ATOM 3759 C CA . THR B 1 163 ? 83.701 -22.207 68.248 1.00 66.52 187 THR B CA 1
ATOM 3760 C C . THR B 1 163 ? 84.162 -23.475 68.953 1.00 69.24 187 THR B C 1
ATOM 3761 O O . THR B 1 163 ? 85.023 -24.207 68.443 1.00 70.41 187 THR B O 1
ATOM 3765 N N . HIS B 1 164 ? 83.611 -23.713 70.137 1.00 69.60 188 HIS B N 1
ATOM 3766 C CA . HIS B 1 164 ? 83.972 -24.891 70.907 1.00 71.90 188 HIS B CA 1
ATOM 3767 C C . HIS B 1 164 ? 82.758 -25.635 71.372 1.00 66.53 188 HIS B C 1
ATOM 3768 O O . HIS B 1 164 ? 81.730 -25.033 71.677 1.00 67.52 188 HIS B O 1
ATOM 3775 N N . PHE B 1 165 ? 82.858 -26.959 71.416 1.00 62.63 189 PHE B N 1
ATOM 3776 C CA . PHE B 1 165 ? 81.746 -27.789 71.867 1.00 65.86 189 PHE B CA 1
ATOM 3777 C C . PHE B 1 165 ? 82.176 -29.200 72.261 1.00 67.41 189 PHE B C 1
ATOM 3778 O O . PHE B 1 165 ? 83.293 -29.641 71.958 1.00 62.84 189 PHE B O 1
ATOM 3786 N N . THR B 1 166 ? 81.269 -29.891 72.945 1.00 67.98 190 THR B N 1
ATOM 3787 C CA . THR B 1 166 ? 81.490 -31.263 73.367 1.00 72.87 190 THR B CA 1
ATOM 3788 C C . THR B 1 166 ? 80.484 -32.150 72.650 1.00 75.31 190 THR B C 1
ATOM 3789 O O . THR B 1 166 ? 79.279 -31.851 72.611 1.00 76.87 190 THR B O 1
ATOM 3793 N N . PHE B 1 167 ? 80.989 -33.241 72.081 1.00 69.69 191 PHE B N 1
ATOM 3794 C CA . PHE B 1 167 ? 80.168 -34.167 71.320 1.00 72.23 191 PHE B CA 1
ATOM 3795 C C . PHE B 1 167 ? 80.781 -35.536 71.490 1.00 76.92 191 PHE B C 1
ATOM 3796 O O . PHE B 1 167 ? 82.004 -35.692 71.342 1.00 75.34 191 PHE B O 1
ATOM 3804 N N . LYS B 1 168 ? 79.934 -36.510 71.839 1.00 83.55 192 LYS B N 1
ATOM 3805 C CA . LYS B 1 168 ? 80.349 -37.904 72.023 1.00 88.21 192 LYS B CA 1
ATOM 3806 C C . LYS B 1 168 ? 81.637 -38.045 72.859 1.00 90.77 192 LYS B C 1
ATOM 3807 O O . LYS B 1 168 ? 82.601 -38.695 72.433 1.00 87.30 192 LYS B O 1
ATOM 3813 N N . ASP B 1 169 ? 81.634 -37.422 74.041 1.00 94.44 193 ASP B N 1
ATOM 3814 C CA . ASP B 1 169 ? 82.760 -37.460 74.999 1.00 100.39 193 ASP B CA 1
ATOM 3815 C C . ASP B 1 169 ? 84.082 -36.961 74.409 1.00 98.33 193 ASP B C 1
ATOM 3816 O O . ASP B 1 169 ? 85.139 -37.538 74.671 1.00 100.05 193 ASP B O 1
ATOM 3821 N N . LEU B 1 170 ? 84.010 -35.885 73.621 1.00 95.94 194 LEU B N 1
ATOM 3822 C CA . LEU B 1 170 ? 85.188 -35.272 72.990 1.00 87.36 194 LEU B CA 1
ATOM 3823 C C . LEU B 1 170 ? 85.059 -33.759 72.948 1.00 82.56 194 LEU B C 1
ATOM 3824 O O . LEU B 1 170 ? 83.960 -33.223 72.726 1.00 74.14 194 LEU B O 1
ATOM 3829 N N . TYR B 1 171 ? 86.183 -33.079 73.158 1.00 81.48 195 TYR B N 1
ATOM 3830 C CA . TYR B 1 171 ? 86.183 -31.625 73.130 1.00 86.87 195 TYR B CA 1
ATOM 3831 C C . TYR B 1 171 ? 86.718 -31.106 71.794 1.00 81.79 195 TYR B C 1
ATOM 3832 O O . TYR B 1 171 ? 87.866 -31.377 71.410 1.00 75.57 195 TYR B O 1
ATOM 3841 N N . PHE B 1 172 ? 85.856 -30.361 71.100 1.00 77.96 196 PHE B N 1
ATOM 3842 C CA . PHE B 1 172 ? 86.144 -29.828 69.774 1.00 73.67 196 PHE B CA 1
ATOM 3843 C C . PHE B 1 172 ? 86.478 -28.348 69.815 1.00 71.39 196 PHE B C 1
ATOM 3844 O O . PHE B 1 172 ? 85.706 -27.549 70.354 1.00 70.43 196 PHE B O 1
ATOM 3852 N N . LYS B 1 173 ? 87.624 -27.992 69.240 1.00 70.54 197 LYS B N 1
ATOM 3853 C CA . LYS B 1 173 ? 87.921 -26.603 68.913 1.00 71.91 197 LYS B CA 1
ATOM 3854 C C . LYS B 1 173 ? 87.859 -26.491 67.389 1.00 69.98 197 LYS B C 1
ATOM 3855 O O . LYS B 1 173 ? 88.692 -27.098 66.697 1.00 67.91 197 LYS B O 1
ATOM 3861 N N . MET B 1 174 ? 86.874 -25.742 66.873 1.00 67.07 198 MET B N 1
ATOM 3862 C CA . MET B 1 174 ? 86.743 -25.500 65.421 1.00 62.66 198 MET B CA 1
ATOM 3863 C C . MET B 1 174 ? 87.128 -24.080 64.993 1.00 60.46 198 MET B C 1
ATOM 3864 O O . MET B 1 174 ? 86.596 -23.105 65.500 1.00 67.98 198 MET B O 1
ATOM 3869 N N . PHE B 1 175 ? 88.046 -23.972 64.044 1.00 57.53 199 PHE B N 1
ATOM 3870 C CA . PHE B 1 175 ? 88.561 -22.680 63.602 1.00 58.07 199 PHE B CA 1
ATOM 3871 C C . PHE B 1 175 ? 88.239 -22.394 62.138 1.00 57.57 199 PHE B C 1
ATOM 3872 O O . PHE B 1 175 ? 88.681 -23.115 61.247 1.00 60.75 199 PHE B O 1
ATOM 3880 N N . ASP B 1 176 ? 87.482 -21.339 61.890 1.00 55.47 200 ASP B N 1
ATOM 3881 C CA . ASP B 1 176 ? 87.416 -20.752 60.565 1.00 56.60 200 ASP B CA 1
ATOM 3882 C C . ASP B 1 176 ? 88.424 -19.608 60.516 1.00 59.31 200 ASP B C 1
ATOM 3883 O O . ASP B 1 176 ? 88.255 -18.584 61.193 1.00 63.30 200 ASP B O 1
ATOM 3888 N N . VAL B 1 177 ? 89.458 -19.771 59.704 1.00 59.12 201 VAL B N 1
ATOM 3889 C CA . VAL B 1 177 ? 90.587 -18.850 59.728 1.00 59.73 201 VAL B CA 1
ATOM 3890 C C . VAL B 1 177 ? 90.354 -17.509 58.978 1.00 67.24 201 VAL B C 1
ATOM 3891 O O . VAL B 1 177 ? 91.045 -16.528 59.248 1.00 72.51 201 VAL B O 1
ATOM 3895 N N . GLY B 1 178 ? 89.374 -17.471 58.067 1.00 74.77 202 GLY B N 1
ATOM 3896 C CA . GLY B 1 178 ? 89.005 -16.264 57.293 1.00 80.27 202 GLY B CA 1
ATOM 3897 C C . GLY B 1 178 ? 90.100 -15.604 56.453 1.00 88.53 202 GLY B C 1
ATOM 3898 O O . GLY B 1 178 ? 90.771 -16.281 55.664 1.00 81.97 202 GLY B O 1
ATOM 3899 N N . GLY B 1 179 ? 90.256 -14.279 56.622 1.00 97.93 203 GLY B N 1
ATOM 3900 C CA . GLY B 1 179 ? 91.369 -13.474 56.036 1.00 96.27 203 GLY B CA 1
ATOM 3901 C C . GLY B 1 179 ? 91.869 -12.352 56.971 1.00 88.70 203 GLY B C 1
ATOM 3902 O O . GLY B 1 179 ? 92.967 -11.812 56.788 1.00 78.25 203 GLY B O 1
ATOM 3903 N N . SER B 1 182 ? 97.399 -10.462 55.635 1.00 96.07 206 SER B N 1
ATOM 3904 C CA . SER B 1 182 ? 97.178 -10.419 57.084 1.00 98.30 206 SER B CA 1
ATOM 3905 C C . SER B 1 182 ? 97.539 -11.760 57.795 1.00 102.44 206 SER B C 1
ATOM 3906 O O . SER B 1 182 ? 96.733 -12.312 58.569 1.00 100.29 206 SER B O 1
ATOM 3909 N N . GLU B 1 183 ? 98.751 -12.266 57.523 1.00 94.50 207 GLU B N 1
ATOM 3910 C CA . GLU B 1 183 ? 99.266 -13.509 58.132 1.00 89.59 207 GLU B CA 1
ATOM 3911 C C . GLU B 1 183 ? 99.775 -13.331 59.589 1.00 87.10 207 GLU B C 1
ATOM 3912 O O . GLU B 1 183 ? 100.971 -13.429 59.860 1.00 82.29 207 GLU B O 1
ATOM 3918 N N . ARG B 1 184 ? 98.843 -13.082 60.513 1.00 87.89 208 ARG B N 1
ATOM 3919 C CA . ARG B 1 184 ? 99.106 -12.899 61.953 1.00 83.61 208 ARG B CA 1
ATOM 3920 C C . ARG B 1 184 ? 99.801 -14.096 62.641 1.00 81.04 208 ARG B C 1
ATOM 3921 O O . ARG B 1 184 ? 100.010 -15.154 62.047 1.00 80.54 208 ARG B O 1
ATOM 3929 N N . LYS B 1 185 ? 100.150 -13.914 63.909 1.00 80.20 209 LYS B N 1
ATOM 3930 C CA . LYS B 1 185 ? 100.678 -14.994 64.728 1.00 74.73 209 LYS B CA 1
ATOM 3931 C C . LYS B 1 185 ? 99.533 -15.949 65.086 1.00 68.10 209 LYS B C 1
ATOM 3932 O O . LYS B 1 185 ? 99.665 -17.159 64.934 1.00 66.84 209 LYS B O 1
ATOM 3934 N N . LYS B 1 186 ? 98.405 -15.404 65.538 1.00 67.57 210 LYS B N 1
ATOM 3935 C CA . LYS B 1 186 ? 97.267 -16.228 65.953 1.00 63.14 210 LYS B CA 1
ATOM 3936 C C . LYS B 1 186 ? 96.666 -16.976 64.752 1.00 61.48 210 LYS B C 1
ATOM 3937 O O . LYS B 1 186 ? 96.117 -18.063 64.916 1.00 55.91 210 LYS B O 1
ATOM 3939 N N . TRP B 1 187 ? 96.816 -16.391 63.558 1.00 63.92 211 TRP B N 1
ATOM 3940 C CA . TRP B 1 187 ? 96.383 -16.994 62.286 1.00 59.49 211 TRP B CA 1
ATOM 3941 C C . TRP B 1 187 ? 97.104 -18.276 61.997 1.00 56.80 211 TRP B C 1
ATOM 3942 O O . TRP B 1 187 ? 96.495 -19.350 61.953 1.00 57.37 211 TRP B O 1
ATOM 3953 N N . ILE B 1 188 ? 98.415 -18.165 61.799 1.00 51.18 212 ILE B N 1
ATOM 3954 C CA . ILE B 1 188 ? 99.287 -19.315 61.622 1.00 52.07 212 ILE B CA 1
ATOM 3955 C C . ILE B 1 188 ? 99.058 -20.425 62.651 1.00 52.68 212 ILE B C 1
ATOM 3956 O O . ILE B 1 188 ? 99.058 -21.601 62.315 1.00 54.19 212 ILE B O 1
ATOM 3961 N N . HIS B 1 189 ? 98.834 -20.051 63.894 1.00 53.68 213 HIS B N 1
ATOM 3962 C CA . HIS B 1 189 ? 98.690 -21.043 64.941 1.00 56.96 213 HIS B CA 1
ATOM 3963 C C . HIS B 1 189 ? 97.548 -22.012 64.714 1.00 57.57 213 HIS B C 1
ATOM 3964 O O . HIS B 1 189 ? 97.565 -23.156 65.203 1.00 58.94 213 HIS B O 1
ATOM 3971 N N . CYS B 1 190 ? 96.529 -21.567 63.985 1.00 57.63 214 CYS B N 1
ATOM 3972 C CA . CYS B 1 190 ? 95.408 -22.435 63.636 1.00 56.38 214 CYS B CA 1
ATOM 3973 C C . CYS B 1 190 ? 95.837 -23.663 62.816 1.00 55.85 214 CYS B C 1
ATOM 3974 O O . CYS B 1 190 ? 95.132 -24.657 62.788 1.00 52.35 214 CYS B O 1
ATOM 3977 N N . PHE B 1 191 ? 96.996 -23.569 62.162 1.00 53.62 215 PHE B N 1
ATOM 3978 C CA . PHE B 1 191 ? 97.559 -24.637 61.367 1.00 50.52 215 PHE B CA 1
ATOM 3979 C C . PHE B 1 191 ? 98.493 -25.540 62.166 1.00 54.45 215 PHE B C 1
ATOM 3980 O O . PHE B 1 191 ? 99.002 -26.535 61.644 1.00 61.26 215 PHE B O 1
ATOM 3988 N N . GLU B 1 192 ? 98.743 -25.196 63.424 1.00 56.47 216 GLU B N 1
ATOM 3989 C CA . GLU B 1 192 ? 99.593 -26.025 64.276 1.00 55.00 216 GLU B CA 1
ATOM 3990 C C . GLU B 1 192 ? 98.711 -27.024 64.997 1.00 52.71 216 GLU B C 1
ATOM 3991 O O . GLU B 1 192 ? 97.623 -26.672 65.462 1.00 48.47 216 GLU B O 1
ATOM 3997 N N . GLY B 1 193 ? 99.176 -28.270 65.049 1.00 50.36 217 GLY B N 1
ATOM 3998 C CA . GLY B 1 193 ? 98.531 -29.328 65.806 1.00 46.91 217 GLY B CA 1
ATOM 3999 C C . GLY B 1 193 ? 97.098 -29.593 65.439 1.00 50.90 217 GLY B C 1
ATOM 4000 O O . GLY B 1 193 ? 96.231 -29.612 66.315 1.00 53.09 217 GLY B O 1
ATOM 4001 N N . VAL B 1 194 ? 96.843 -29.831 64.153 1.00 53.53 218 VAL B N 1
ATOM 4002 C CA . VAL B 1 194 ? 95.462 -30.008 63.671 1.00 55.10 218 VAL B CA 1
ATOM 4003 C C . VAL B 1 194 ? 95.063 -31.474 63.514 1.00 53.83 218 VAL B C 1
ATOM 4004 O O . VAL B 1 194 ? 95.756 -32.241 62.853 1.00 49.60 218 VAL B O 1
ATOM 4008 N N . THR B 1 195 ? 93.933 -31.853 64.094 1.00 56.16 219 THR B N 1
ATOM 4009 C CA . THR B 1 195 ? 93.478 -33.238 63.975 1.00 60.00 219 THR B CA 1
ATOM 4010 C C . THR B 1 195 ? 92.899 -33.513 62.585 1.00 58.44 219 THR B C 1
ATOM 4011 O O . THR B 1 195 ? 93.308 -34.454 61.899 1.00 59.03 219 THR B O 1
ATOM 4015 N N . ALA B 1 196 ? 91.943 -32.682 62.182 1.00 58.00 220 ALA B N 1
ATOM 4016 C CA . ALA B 1 196 ? 91.278 -32.826 60.892 1.00 54.54 220 ALA B CA 1
ATOM 4017 C C . ALA B 1 196 ? 91.077 -31.488 60.188 1.00 52.46 220 ALA B C 1
ATOM 4018 O O . ALA B 1 196 ? 90.711 -30.487 60.815 1.00 50.21 220 ALA B O 1
ATOM 4020 N N . ILE B 1 197 ? 91.326 -31.479 58.881 1.00 50.00 221 ILE B N 1
ATOM 4021 C CA . ILE B 1 197 ? 90.938 -30.353 58.042 1.00 45.51 221 ILE B CA 1
ATOM 4022 C C . ILE B 1 197 ? 89.622 -30.685 57.335 1.00 43.46 221 ILE B C 1
ATOM 4023 O O . ILE B 1 197 ? 89.508 -31.704 56.681 1.00 46.27 221 ILE B O 1
ATOM 4028 N N . ILE B 1 198 ? 88.617 -29.840 57.506 1.00 42.57 222 ILE B N 1
ATOM 4029 C CA . ILE B 1 198 ? 87.413 -29.926 56.706 1.00 43.72 222 ILE B CA 1
ATOM 4030 C C . ILE B 1 198 ? 87.515 -28.901 55.573 1.00 45.08 222 ILE B C 1
ATOM 4031 O O . ILE B 1 198 ? 87.420 -27.694 55.808 1.00 49.29 222 ILE B O 1
ATOM 4036 N N . PHE B 1 199 ? 87.708 -29.378 54.348 1.00 42.46 223 PHE B N 1
ATOM 4037 C CA . PHE B 1 199 ? 87.794 -28.489 53.204 1.00 41.52 223 PHE B CA 1
ATOM 4038 C C . PHE B 1 199 ? 86.451 -28.362 52.493 1.00 44.46 223 PHE B C 1
ATOM 4039 O O . PHE B 1 199 ? 85.891 -29.356 52.025 1.00 49.21 223 PHE B O 1
ATOM 4047 N N . CYS B 1 200 ? 85.930 -27.144 52.407 1.00 42.20 224 CYS B N 1
ATOM 4048 C CA . CYS B 1 200 ? 84.659 -26.913 51.727 1.00 40.28 224 CYS B CA 1
ATOM 4049 C C . CYS B 1 200 ? 84.832 -26.515 50.273 1.00 42.05 224 CYS B C 1
ATOM 4050 O O . CYS B 1 200 ? 85.816 -25.863 49.905 1.00 47.59 224 CYS B O 1
ATOM 4053 N N . VAL B 1 201 ? 83.897 -26.953 49.429 1.00 42.15 225 VAL B N 1
ATOM 4054 C CA . VAL B 1 201 ? 83.878 -26.586 47.995 1.00 39.05 225 VAL B CA 1
ATOM 4055 C C . VAL B 1 201 ? 82.456 -26.242 47.637 1.00 38.67 225 VAL B C 1
ATOM 4056 O O . VAL B 1 201 ? 81.557 -26.971 48.012 1.00 43.94 225 VAL B O 1
ATOM 4060 N N . ALA B 1 202 ? 82.233 -25.122 46.966 1.00 37.84 226 ALA B N 1
ATOM 4061 C CA . ALA B 1 202 ? 80.887 -24.813 46.498 1.00 40.38 226 ALA B CA 1
ATOM 4062 C C . ALA B 1 202 ? 80.696 -25.446 45.112 1.00 42.76 226 ALA B C 1
ATOM 4063 O O . ALA B 1 202 ? 81.273 -24.981 44.128 1.00 44.44 226 ALA B O 1
ATOM 4065 N N . LEU B 1 203 ? 79.917 -26.529 45.046 1.00 42.47 227 LEU B N 1
ATOM 4066 C CA . LEU B 1 203 ? 79.693 -27.243 43.788 1.00 40.56 227 LEU B CA 1
ATOM 4067 C C . LEU B 1 203 ? 79.040 -26.331 42.772 1.00 42.97 227 LEU B C 1
ATOM 4068 O O . LEU B 1 203 ? 79.430 -26.341 41.605 1.00 45.20 227 LEU B O 1
ATOM 4073 N N . SER B 1 204 ? 78.082 -25.515 43.223 1.00 41.85 228 SER B N 1
ATOM 4074 C CA . SER B 1 204 ? 77.338 -24.636 42.333 1.00 41.58 228 SER B CA 1
ATOM 4075 C C . SER B 1 204 ? 78.182 -23.527 41.695 1.00 42.89 228 SER B C 1
ATOM 4076 O O . SER B 1 204 ? 77.690 -22.735 40.882 1.00 46.36 228 SER B O 1
ATOM 4079 N N . ASP B 1 205 ? 79.461 -23.502 42.028 1.00 41.85 229 ASP B N 1
ATOM 4080 C CA . ASP B 1 205 ? 80.384 -22.538 41.471 1.00 42.59 229 ASP B CA 1
ATOM 4081 C C . ASP B 1 205 ? 80.925 -22.951 40.121 1.00 43.13 229 ASP B C 1
ATOM 4082 O O . ASP B 1 205 ? 81.607 -22.154 39.502 1.00 44.30 229 ASP B O 1
ATOM 4087 N N . TYR B 1 206 ? 80.659 -24.183 39.677 1.00 43.75 230 TYR B N 1
ATOM 4088 C CA . TYR B 1 206 ? 81.235 -24.707 38.403 1.00 44.11 230 TYR B CA 1
ATOM 4089 C C . TYR B 1 206 ? 80.886 -23.824 37.181 1.00 43.43 230 TYR B C 1
ATOM 4090 O O . TYR B 1 206 ? 81.703 -23.640 36.277 1.00 44.49 230 TYR B O 1
ATOM 4099 N N . ASP B 1 207 ? 79.671 -23.283 37.162 1.00 41.75 231 ASP B N 1
ATOM 4100 C CA . ASP B 1 207 ? 79.182 -22.577 35.984 1.00 43.96 231 ASP B CA 1
ATOM 4101 C C . ASP B 1 207 ? 79.492 -21.089 35.970 1.00 47.87 231 ASP B C 1
ATOM 4102 O O . ASP B 1 207 ? 79.128 -20.414 35.012 1.00 50.19 231 ASP B O 1
ATOM 4107 N N . LEU B 1 208 ? 80.135 -20.568 37.022 1.00 47.05 232 LEU B N 1
ATOM 4108 C CA . LEU B 1 208 ? 80.436 -19.124 37.099 1.00 45.16 232 LEU B CA 1
ATOM 4109 C C . LEU B 1 208 ? 81.382 -18.705 35.980 1.00 46.57 232 LEU B C 1
ATOM 4110 O O . LEU B 1 208 ? 82.383 -19.387 35.726 1.00 47.46 232 LEU B O 1
ATOM 4115 N N . VAL B 1 209 ? 81.042 -17.612 35.294 1.00 45.28 233 VAL B N 1
ATOM 4116 C CA . VAL B 1 209 ? 81.857 -17.131 34.169 1.00 47.55 233 VAL B CA 1
ATOM 4117 C C . VAL B 1 209 ? 83.162 -16.640 34.716 1.00 44.89 233 VAL B C 1
ATOM 4118 O O . VAL B 1 209 ? 83.166 -15.927 35.709 1.00 46.91 233 VAL B O 1
ATOM 4122 N N . LEU B 1 210 ? 84.261 -17.062 34.095 1.00 45.27 234 LEU B N 1
ATOM 4123 C CA . LEU B 1 210 ? 85.604 -16.600 34.479 1.00 45.70 234 LEU B CA 1
ATOM 4124 C C . LEU B 1 210 ? 85.610 -15.087 34.650 1.00 48.63 234 LEU B C 1
ATOM 4125 O O . LEU B 1 210 ? 85.404 -14.364 33.683 1.00 52.52 234 LEU B O 1
ATOM 4130 N N . ALA B 1 211 ? 85.811 -14.595 35.869 1.00 49.75 235 ALA B N 1
ATOM 4131 C CA . ALA B 1 211 ? 85.780 -13.142 36.094 1.00 48.29 235 ALA B CA 1
ATOM 4132 C C . ALA B 1 211 ? 87.038 -12.450 35.588 1.00 52.96 235 ALA B C 1
ATOM 4133 O O . ALA B 1 211 ? 88.081 -13.093 35.327 1.00 55.72 235 ALA B O 1
ATOM 4135 N N . GLU B 1 212 ? 86.937 -11.129 35.454 1.00 60.20 236 GLU B N 1
ATOM 4136 C CA . GLU B 1 212 ? 88.020 -10.327 34.881 1.00 60.95 236 GLU B CA 1
ATOM 4137 C C . GLU B 1 212 ? 89.250 -10.282 35.774 1.00 56.84 236 GLU B C 1
ATOM 4138 O O . GLU B 1 212 ? 90.334 -9.952 35.313 1.00 56.65 236 GLU B O 1
ATOM 4144 N N . ASP B 1 213 ? 89.073 -10.649 37.039 1.00 56.55 237 ASP B N 1
ATOM 4145 C CA . ASP B 1 213 ? 90.166 -10.667 38.012 1.00 58.29 237 ASP B CA 1
ATOM 4146 C C . ASP B 1 213 ? 90.700 -12.053 38.396 1.00 56.09 237 ASP B C 1
ATOM 4147 O O . ASP B 1 213 ? 91.451 -12.168 39.354 1.00 58.00 237 ASP B O 1
ATOM 4152 N N . GLU B 1 214 ? 90.334 -13.088 37.646 1.00 54.16 238 GLU B N 1
ATOM 4153 C CA . GLU B 1 214 ? 90.685 -14.456 38.001 1.00 54.07 238 GLU B CA 1
ATOM 4154 C C . GLU B 1 214 ? 91.613 -15.082 36.980 1.00 53.62 238 GLU B C 1
ATOM 4155 O O . GLU B 1 214 ? 91.340 -15.013 35.792 1.00 54.85 238 GLU B O 1
ATOM 4161 N N . GLU B 1 215 ? 92.678 -15.736 37.437 1.00 56.44 239 GLU B N 1
ATOM 4162 C CA . GLU B 1 215 ? 93.593 -16.418 36.514 1.00 59.10 239 GLU B CA 1
ATOM 4163 C C . GLU B 1 215 ? 93.127 -17.790 36.071 1.00 58.01 239 GLU B C 1
ATOM 4164 O O . GLU B 1 215 ? 93.711 -18.368 35.158 1.00 57.29 239 GLU B O 1
ATOM 4170 N N . MET B 1 216 ? 92.081 -18.294 36.731 1.00 58.29 240 MET B N 1
ATOM 4171 C CA . MET B 1 216 ? 91.411 -19.571 36.415 1.00 53.20 240 MET B CA 1
ATOM 4172 C C . MET B 1 216 ? 90.031 -19.516 37.044 1.00 50.61 240 MET B C 1
ATOM 4173 O O . MET B 1 216 ? 89.788 -18.648 37.894 1.00 53.27 240 MET B O 1
ATOM 4178 N N . ASN B 1 217 ? 89.124 -20.415 36.654 1.00 49.58 241 ASN B N 1
ATOM 4179 C CA . ASN B 1 217 ? 87.750 -20.325 37.186 1.00 50.87 241 ASN B CA 1
ATOM 4180 C C . ASN B 1 217 ? 87.648 -20.727 38.670 1.00 48.02 241 ASN B C 1
ATOM 4181 O O . ASN B 1 217 ? 88.583 -21.299 39.250 1.00 44.85 241 ASN B O 1
ATOM 4186 N N . ARG B 1 218 ? 86.523 -20.411 39.291 1.00 47.24 242 ARG B N 1
ATOM 4187 C CA . ARG B 1 218 ? 86.412 -20.608 40.726 1.00 46.10 242 ARG B CA 1
ATOM 4188 C C . ARG B 1 218 ? 86.602 -22.044 41.181 1.00 45.49 242 ARG B C 1
ATOM 4189 O O . ARG B 1 218 ? 87.136 -22.267 42.257 1.00 50.47 242 ARG B O 1
ATOM 4197 N N . MET B 1 219 ? 86.186 -23.019 40.367 1.00 46.78 243 MET B N 1
ATOM 4198 C CA . MET B 1 219 ? 86.356 -24.449 40.694 1.00 42.28 243 MET B CA 1
ATOM 4199 C C . MET B 1 219 ? 87.826 -24.817 40.685 1.00 43.02 243 MET B C 1
ATOM 4200 O O . MET B 1 219 ? 88.291 -25.495 41.580 1.00 43.37 243 MET B O 1
ATOM 4205 N N . HIS B 1 220 ? 88.555 -24.358 39.681 1.00 40.94 244 HIS B N 1
ATOM 4206 C CA . HIS B 1 220 ? 89.960 -24.630 39.619 1.00 41.53 244 HIS B CA 1
ATOM 4207 C C . HIS B 1 220 ? 90.778 -23.990 40.707 1.00 47.18 244 HIS B C 1
ATOM 4208 O O . HIS B 1 220 ? 91.798 -24.578 41.120 1.00 48.53 244 HIS B O 1
ATOM 4215 N N . GLU B 1 221 ? 90.376 -22.787 41.154 1.00 48.16 245 GLU B N 1
ATOM 4216 C CA . GLU B 1 221 ? 90.987 -22.134 42.318 1.00 49.43 245 GLU B CA 1
ATOM 4217 C C . GLU B 1 221 ? 90.869 -23.053 43.509 1.00 45.50 245 GLU B C 1
ATOM 4218 O O . GLU B 1 221 ? 91.866 -23.365 44.168 1.00 43.11 245 GLU B O 1
ATOM 4224 N N . SER B 1 222 ? 89.633 -23.475 43.770 1.00 41.50 246 SER B N 1
ATOM 4225 C CA . SER B 1 222 ? 89.319 -24.399 44.847 1.00 42.07 246 SER B CA 1
ATOM 4226 C C . SER B 1 222 ? 90.177 -25.660 44.756 1.00 43.42 246 SER B C 1
ATOM 4227 O O . SER B 1 222 ? 90.684 -26.163 45.755 1.00 45.93 246 SER B O 1
ATOM 4230 N N . MET B 1 223 ? 90.358 -26.159 43.542 1.00 44.30 247 MET B N 1
ATOM 4231 C CA . MET B 1 223 ? 91.173 -27.335 43.316 1.00 40.27 247 MET B CA 1
ATOM 4232 C C . MET B 1 223 ? 92.632 -27.050 43.616 1.00 41.25 247 MET B C 1
ATOM 4233 O O . MET B 1 223 ? 93.302 -27.877 44.222 1.00 42.33 247 MET B O 1
ATOM 4238 N N . LYS B 1 224 ? 93.126 -25.883 43.212 1.00 43.53 248 LYS B N 1
ATOM 4239 C CA . LYS B 1 224 ? 94.532 -25.540 43.471 1.00 46.49 248 LYS B CA 1
ATOM 4240 C C . LYS B 1 224 ? 94.781 -25.476 44.970 1.00 46.54 248 LYS B C 1
ATOM 4241 O O . LYS B 1 224 ? 95.827 -25.924 45.445 1.00 45.18 248 LYS B O 1
ATOM 4247 N N . LEU B 1 225 ? 93.785 -24.944 45.686 1.00 45.37 249 LEU B N 1
ATOM 4248 C CA . LEU B 1 225 ? 93.800 -24.825 47.130 1.00 44.26 249 LEU B CA 1
ATOM 4249 C C . LEU B 1 225 ? 93.881 -26.208 47.764 1.00 46.55 249 LEU B C 1
ATOM 4250 O O . LEU B 1 225 ? 94.811 -26.502 48.527 1.00 46.69 249 LEU B O 1
ATOM 4255 N N . PHE B 1 226 ? 92.903 -27.052 47.420 1.00 46.68 250 PHE B N 1
ATOM 4256 C CA . PHE B 1 226 ? 92.835 -28.434 47.897 1.00 43.62 250 PHE B CA 1
ATOM 4257 C C . PHE B 1 226 ? 94.120 -29.208 47.641 1.00 43.54 250 PHE B C 1
ATOM 4258 O O . PHE B 1 226 ? 94.617 -29.956 48.501 1.00 41.96 250 PHE B O 1
ATOM 4266 N N . ASP B 1 227 ? 94.666 -29.004 46.454 1.00 44.56 251 ASP B N 1
ATOM 4267 C CA . ASP B 1 227 ? 95.880 -29.684 46.042 1.00 46.59 251 ASP B CA 1
ATOM 4268 C C . ASP B 1 227 ? 97.025 -29.367 47.018 1.00 47.00 251 ASP B C 1
ATOM 4269 O O . ASP B 1 227 ? 97.752 -30.278 47.460 1.00 42.28 251 ASP B O 1
ATOM 4274 N N . SER B 1 228 ? 97.161 -28.090 47.387 1.00 47.80 252 SER B N 1
ATOM 4275 C CA . SER B 1 228 ? 98.273 -27.697 48.248 1.00 49.48 252 SER B CA 1
ATOM 4276 C C . SER B 1 228 ? 98.101 -28.191 49.692 1.00 49.67 252 SER B C 1
ATOM 4277 O O . SER B 1 228 ? 99.075 -28.563 50.320 1.00 52.87 252 SER B O 1
ATOM 4280 N N . ILE B 1 229 ? 96.872 -28.182 50.203 1.00 45.97 253 ILE B N 1
ATOM 4281 C CA . ILE B 1 229 ? 96.578 -28.677 51.548 1.00 46.50 253 ILE B CA 1
ATOM 4282 C C . ILE B 1 229 ? 96.861 -30.180 51.649 1.00 50.19 253 ILE B C 1
ATOM 4283 O O . ILE B 1 229 ? 97.667 -30.651 52.467 1.00 48.69 253 ILE B O 1
ATOM 4288 N N . CYS B 1 230 ? 96.168 -30.914 50.791 1.00 51.37 254 CYS B N 1
ATOM 4289 C CA . CYS B 1 230 ? 96.238 -32.354 50.691 1.00 52.24 254 CYS B CA 1
ATOM 4290 C C . CYS B 1 230 ? 97.644 -32.906 50.599 1.00 52.52 254 CYS B C 1
ATOM 4291 O O . CYS B 1 230 ? 97.966 -33.871 51.261 1.00 58.38 254 CYS B O 1
ATOM 4294 N N . ASN B 1 231 ? 98.472 -32.285 49.769 1.00 50.85 255 ASN B N 1
ATOM 4295 C CA . ASN B 1 231 ? 99.824 -32.742 49.539 1.00 48.50 255 ASN B CA 1
ATOM 4296 C C . ASN B 1 231 ? 100.872 -31.986 50.362 1.00 50.99 255 ASN B C 1
ATOM 4297 O O . ASN B 1 231 ? 102.059 -32.073 50.080 1.00 49.95 255 ASN B O 1
ATOM 4302 N N . ASN B 1 232 ? 100.438 -31.236 51.370 1.00 51.02 256 ASN B N 1
ATOM 4303 C CA . ASN B 1 232 ? 101.380 -30.577 52.248 1.00 53.67 256 ASN B CA 1
ATOM 4304 C C . ASN B 1 232 ? 101.850 -31.576 53.287 1.00 57.81 256 ASN B C 1
ATOM 4305 O O . ASN B 1 232 ? 101.024 -32.247 53.935 1.00 57.29 256 ASN B O 1
ATOM 4310 N N . LYS B 1 233 ? 103.174 -31.666 53.450 1.00 58.91 257 LYS B N 1
ATOM 4311 C CA . LYS B 1 233 ? 103.768 -32.599 54.406 1.00 60.73 257 LYS B CA 1
ATOM 4312 C C . LYS B 1 233 ? 103.473 -32.308 55.885 1.00 60.73 257 LYS B C 1
ATOM 4313 O O . LYS B 1 233 ? 103.499 -33.202 56.717 1.00 61.22 257 LYS B O 1
ATOM 4319 N N . TRP B 1 234 ? 103.138 -31.058 56.182 1.00 59.49 258 TRP B N 1
ATOM 4320 C CA . TRP B 1 234 ? 102.698 -30.648 57.504 1.00 53.84 258 TRP B CA 1
ATOM 4321 C C . TRP B 1 234 ? 101.437 -31.321 57.908 1.00 52.50 258 TRP B C 1
ATOM 4322 O O . TRP B 1 234 ? 101.083 -31.307 59.093 1.00 56.03 258 TRP B O 1
ATOM 4333 N N . PHE B 1 235 ? 100.712 -31.870 56.939 1.00 52.21 259 PHE B N 1
ATOM 4334 C CA . PHE B 1 235 ? 99.398 -32.417 57.247 1.00 54.03 259 PHE B CA 1
ATOM 4335 C C . PHE B 1 235 ? 99.256 -33.905 57.033 1.00 55.63 259 PHE B C 1
ATOM 4336 O O . PHE B 1 235 ? 98.133 -34.388 57.007 1.00 57.28 259 PHE B O 1
ATOM 4344 N N . THR B 1 236 ? 100.386 -34.614 56.938 1.00 55.28 260 THR B N 1
ATOM 4345 C CA . THR B 1 236 ? 100.391 -36.077 56.866 1.00 57.26 260 THR B CA 1
ATOM 4346 C C . THR B 1 236 ? 99.578 -36.728 57.997 1.00 58.61 260 THR B C 1
ATOM 4347 O O . THR B 1 236 ? 98.769 -37.617 57.740 1.00 62.45 260 THR B O 1
ATOM 4351 N N . GLU B 1 237 ? 99.770 -36.263 59.228 1.00 60.22 261 GLU B N 1
ATOM 4352 C CA . GLU B 1 237 ? 99.029 -36.777 60.391 1.00 59.99 261 GLU B CA 1
ATOM 4353 C C . GLU B 1 237 ? 97.610 -36.215 60.527 1.00 57.06 261 GLU B C 1
ATOM 4354 O O . GLU B 1 237 ? 96.924 -36.510 61.501 1.00 58.53 261 GLU B O 1
ATOM 4360 N N . THR B 1 238 ? 97.166 -35.397 59.580 1.00 53.25 262 THR B N 1
ATOM 4361 C CA . THR B 1 238 ? 95.842 -34.770 59.692 1.00 50.91 262 THR B CA 1
ATOM 4362 C C . THR B 1 238 ? 94.800 -35.410 58.773 1.00 49.31 262 THR B C 1
ATOM 4363 O O . THR B 1 238 ? 95.031 -35.604 57.577 1.00 49.42 262 THR B O 1
ATOM 4367 N N . SER B 1 239 ? 93.645 -35.737 59.329 1.00 45.56 263 SER B N 1
ATOM 4368 C CA . SER B 1 239 ? 92.558 -36.227 58.518 1.00 48.89 263 SER B CA 1
ATOM 4369 C C . SER B 1 239 ? 92.159 -35.142 57.516 1.00 53.98 263 SER B C 1
ATOM 4370 O O . SER B 1 239 ? 92.014 -33.960 57.890 1.00 56.39 263 SER B O 1
ATOM 4373 N N . ILE B 1 240 ? 92.004 -35.534 56.250 1.00 48.87 264 ILE B N 1
ATOM 4374 C CA . ILE B 1 240 ? 91.526 -34.620 55.233 1.00 44.96 264 ILE B CA 1
ATOM 4375 C C . ILE B 1 240 ? 90.072 -34.942 54.907 1.00 45.59 264 ILE B C 1
ATOM 4376 O O . ILE B 1 240 ? 89.766 -35.978 54.351 1.00 45.68 264 ILE B O 1
ATOM 4381 N N . ILE B 1 241 ? 89.174 -34.036 55.248 1.00 45.34 265 ILE B N 1
ATOM 4382 C CA . ILE B 1 241 ? 87.758 -34.248 55.020 1.00 46.94 265 ILE B CA 1
ATOM 4383 C C . ILE B 1 241 ? 87.274 -33.275 53.947 1.00 48.61 265 ILE B C 1
ATOM 4384 O O . ILE B 1 241 ? 87.538 -32.080 54.027 1.00 46.96 265 ILE B O 1
ATOM 4389 N N . LEU B 1 242 ? 86.553 -33.798 52.957 1.00 49.06 266 LEU B N 1
ATOM 4390 C CA . LEU B 1 242 ? 86.084 -33.004 51.824 1.00 45.91 266 LEU B CA 1
ATOM 4391 C C . LEU B 1 242 ? 84.581 -32.794 51.870 1.00 45.06 266 LEU B C 1
ATOM 4392 O O . LEU B 1 242 ? 83.826 -33.749 51.692 1.00 48.89 266 LEU B O 1
ATOM 4397 N N . PHE B 1 243 ? 84.138 -31.559 52.102 1.00 43.31 267 PHE B N 1
ATOM 4398 C CA . PHE B 1 243 ? 82.711 -31.236 51.987 1.00 42.67 267 PHE B CA 1
ATOM 4399 C C . PHE B 1 243 ? 82.434 -30.661 50.610 1.00 44.03 267 PHE B C 1
ATOM 4400 O O . PHE B 1 243 ? 82.748 -29.509 50.342 1.00 47.07 267 PHE B O 1
ATOM 4408 N N . LEU B 1 244 ? 81.859 -31.458 49.720 1.00 40.96 268 LEU B N 1
ATOM 4409 C CA . LEU B 1 244 ? 81.411 -30.943 48.447 1.00 38.70 268 LEU B CA 1
ATOM 4410 C C . LEU B 1 244 ? 80.042 -30.349 48.714 1.00 41.21 268 LEU B C 1
ATOM 4411 O O . LEU B 1 244 ? 79.055 -31.055 48.802 1.00 43.03 268 LEU B O 1
ATOM 4416 N N . ASN B 1 245 ? 80.017 -29.034 48.895 1.00 41.83 269 ASN B N 1
ATOM 4417 C CA . ASN B 1 245 ? 78.890 -28.339 49.476 1.00 42.72 269 ASN B CA 1
ATOM 4418 C C . ASN B 1 245 ? 78.066 -27.581 48.424 1.00 45.20 269 ASN B C 1
ATOM 4419 O O . ASN B 1 245 ? 78.501 -27.440 47.280 1.00 44.61 269 ASN B O 1
ATOM 4424 N N . LYS B 1 246 ? 76.887 -27.097 48.834 1.00 44.83 270 LYS B N 1
ATOM 4425 C CA . LYS B 1 246 ? 75.921 -26.451 47.964 1.00 44.30 270 LYS B CA 1
ATOM 4426 C C . LYS B 1 246 ? 75.394 -27.436 46.933 1.00 48.29 270 LYS B C 1
ATOM 4427 O O . LYS B 1 246 ? 75.182 -27.082 45.772 1.00 52.21 270 LYS B O 1
ATOM 4433 N N . LYS B 1 247 ? 75.151 -28.673 47.365 1.00 49.45 271 LYS B N 1
ATOM 4434 C CA . LYS B 1 247 ? 74.618 -29.708 46.468 1.00 46.73 271 LYS B CA 1
ATOM 4435 C C . LYS B 1 247 ? 73.196 -29.354 46.019 1.00 46.79 271 LYS B C 1
ATOM 4436 O O . LYS B 1 247 ? 72.767 -29.720 44.931 1.00 48.91 271 LYS B O 1
ATOM 4442 N N . ASP B 1 248 ? 72.472 -28.609 46.842 1.00 44.79 272 ASP B N 1
ATOM 4443 C CA . ASP B 1 248 ? 71.120 -28.226 46.472 1.00 48.45 272 ASP B CA 1
ATOM 4444 C C . ASP B 1 248 ? 71.106 -27.300 45.252 1.00 51.74 272 ASP B C 1
ATOM 4445 O O . ASP B 1 248 ? 70.287 -27.472 44.361 1.00 53.88 272 ASP B O 1
ATOM 4450 N N . LEU B 1 249 ? 72.034 -26.346 45.200 1.00 51.69 273 LEU B N 1
ATOM 4451 C CA . LEU B 1 249 ? 72.080 -25.381 44.103 1.00 50.34 273 LEU B CA 1
ATOM 4452 C C . LEU B 1 249 ? 72.766 -25.968 42.873 1.00 49.88 273 LEU B C 1
ATOM 4453 O O . LEU B 1 249 ? 72.453 -25.588 41.745 1.00 49.76 273 LEU B O 1
ATOM 4458 N N . PHE B 1 250 ? 73.713 -26.874 43.102 1.00 46.11 274 PHE B N 1
ATOM 4459 C CA . PHE B 1 250 ? 74.366 -27.602 42.033 1.00 46.01 274 PHE B CA 1
ATOM 4460 C C . PHE B 1 250 ? 73.342 -28.400 41.241 1.00 52.89 274 PHE B C 1
ATOM 4461 O O . PHE B 1 250 ? 73.351 -28.399 40.003 1.00 57.15 274 PHE B O 1
ATOM 4469 N N . GLU B 1 251 ? 72.436 -29.060 41.962 1.00 54.34 275 GLU B N 1
ATOM 4470 C CA . GLU B 1 251 ? 71.427 -29.911 41.354 1.00 51.75 275 GLU B CA 1
ATOM 4471 C C . GLU B 1 251 ? 70.507 -29.125 40.461 1.00 53.23 275 GLU B C 1
ATOM 4472 O O . GLU B 1 251 ? 70.113 -29.623 39.419 1.00 60.25 275 GLU B O 1
ATOM 4478 N N . GLU B 1 252 ? 70.178 -27.899 40.851 1.00 53.48 276 GLU B N 1
ATOM 4479 C CA . GLU B 1 252 ? 69.352 -27.035 40.015 1.00 56.14 276 GLU B CA 1
ATOM 4480 C C . GLU B 1 252 ? 70.123 -26.447 38.830 1.00 56.56 276 GLU B C 1
ATOM 4481 O O . GLU B 1 252 ? 69.592 -26.317 37.732 1.00 54.19 276 GLU B O 1
ATOM 4487 N N . LYS B 1 253 ? 71.392 -26.125 39.052 1.00 53.93 277 LYS B N 1
ATOM 4488 C CA . LYS B 1 253 ? 72.201 -25.503 38.030 1.00 52.30 277 LYS B CA 1
ATOM 4489 C C . LYS B 1 253 ? 72.512 -26.453 36.909 1.00 53.27 277 LYS B C 1
ATOM 4490 O O . LYS B 1 253 ? 72.603 -26.022 35.769 1.00 57.74 277 LYS B O 1
ATOM 4496 N N . ILE B 1 254 ? 72.681 -27.733 37.230 1.00 52.18 278 ILE B N 1
ATOM 4497 C CA . ILE B 1 254 ? 73.222 -28.693 36.263 1.00 51.72 278 ILE B CA 1
ATOM 4498 C C . ILE B 1 254 ? 72.208 -29.043 35.156 1.00 53.99 278 ILE B C 1
ATOM 4499 O O . ILE B 1 254 ? 72.584 -29.385 34.025 1.00 58.55 278 ILE B O 1
ATOM 4504 N N . LYS B 1 255 ? 70.929 -28.940 35.503 1.00 51.26 279 LYS B N 1
ATOM 4505 C CA . LYS B 1 255 ? 69.839 -29.016 34.554 1.00 53.70 279 LYS B CA 1
ATOM 4506 C C . LYS B 1 255 ? 69.969 -27.920 33.501 1.00 59.76 279 LYS B C 1
ATOM 4507 O O . LYS B 1 255 ? 69.854 -28.176 32.313 1.00 65.55 279 LYS B O 1
ATOM 4513 N N . ARG B 1 256 ? 70.179 -26.693 33.970 1.00 65.61 280 ARG B N 1
ATOM 4514 C CA . ARG B 1 256 ? 70.275 -25.503 33.139 1.00 65.25 280 ARG B CA 1
ATOM 4515 C C . ARG B 1 256 ? 71.589 -25.394 32.343 1.00 63.28 280 ARG B C 1
ATOM 4516 O O . ARG B 1 256 ? 71.541 -25.086 31.158 1.00 69.00 280 ARG B O 1
ATOM 4524 N N . SER B 1 257 ? 72.750 -25.622 32.973 1.00 57.29 281 SER B N 1
ATOM 4525 C CA . SER B 1 257 ? 74.047 -25.329 32.326 1.00 51.52 281 SER B CA 1
ATOM 4526 C C . SER B 1 257 ? 75.110 -26.410 32.489 1.00 48.95 281 SER B C 1
ATOM 4527 O O . SER B 1 257 ? 75.426 -26.827 33.591 1.00 50.72 281 SER B O 1
ATOM 4530 N N . PRO B 1 258 ? 75.719 -26.825 31.382 1.00 45.82 282 PRO B N 1
ATOM 4531 C CA . PRO B 1 258 ? 76.560 -28.012 31.334 1.00 45.45 282 PRO B CA 1
ATOM 4532 C C . PRO B 1 258 ? 77.820 -27.932 32.171 1.00 47.24 282 PRO B C 1
ATOM 4533 O O . PRO B 1 258 ? 78.367 -26.846 32.361 1.00 50.84 282 PRO B O 1
ATOM 4537 N N . LEU B 1 259 ? 78.294 -29.093 32.629 1.00 45.48 283 LEU B N 1
ATOM 4538 C CA . LEU B 1 259 ? 79.522 -29.180 33.380 1.00 42.80 283 LEU B CA 1
ATOM 4539 C C . LEU B 1 259 ? 80.723 -28.850 32.490 1.00 46.63 283 LEU B C 1
ATOM 4540 O O . LEU B 1 259 ? 81.813 -28.570 32.993 1.00 52.85 283 LEU B O 1
ATOM 4545 N N . THR B 1 260 ? 80.544 -28.859 31.172 1.00 46.01 284 THR B N 1
ATOM 4546 C CA . THR B 1 260 ? 81.683 -28.575 30.283 1.00 45.16 284 THR B CA 1
ATOM 4547 C C . THR B 1 260 ? 82.147 -27.126 30.411 1.00 43.74 284 THR B C 1
ATOM 4548 O O . THR B 1 260 ? 83.311 -26.809 30.064 1.00 43.46 284 THR B O 1
ATOM 4552 N N . ILE B 1 261 ? 81.232 -26.264 30.894 1.00 40.22 285 ILE B N 1
ATOM 4553 C CA . ILE B 1 261 ? 81.528 -24.853 31.185 1.00 38.41 285 ILE B CA 1
ATOM 4554 C C . ILE B 1 261 ? 82.740 -24.784 32.098 1.00 38.63 285 ILE B C 1
ATOM 4555 O O . ILE B 1 261 ? 83.580 -23.917 31.939 1.00 38.44 285 ILE B O 1
ATOM 4560 N N . CYS B 1 262 ? 82.830 -25.737 33.022 1.00 40.81 286 CYS B N 1
ATOM 4561 C CA . CYS B 1 262 ? 83.899 -25.808 33.990 1.00 41.26 286 CYS B CA 1
ATOM 4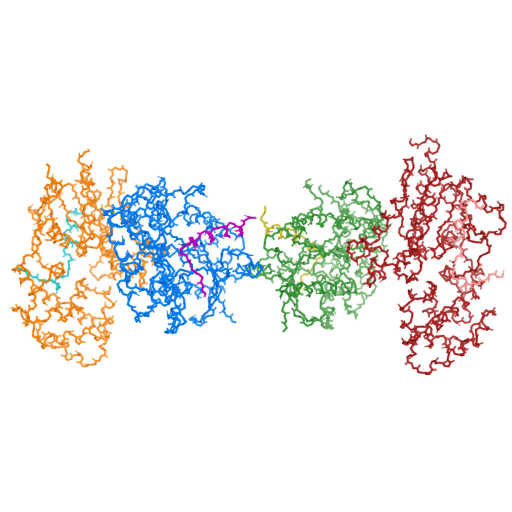562 C C . CYS B 1 262 ? 85.015 -26.752 33.551 1.00 43.56 286 CYS B C 1
ATOM 4563 O O . CYS B 1 262 ? 86.190 -26.394 33.648 1.00 47.12 286 CYS B O 1
ATOM 4566 N N . TYR B 1 263 ? 84.664 -27.966 33.124 1.00 44.08 287 TYR B N 1
ATOM 4567 C CA . TYR B 1 263 ? 85.669 -28.936 32.627 1.00 46.69 287 TYR B CA 1
ATOM 4568 C C . TYR B 1 263 ? 85.370 -29.235 31.167 1.00 53.14 287 TYR B C 1
ATOM 4569 O O . TYR B 1 263 ? 84.518 -30.073 30.854 1.00 55.19 287 TYR B O 1
ATOM 4578 N N . PRO B 1 264 ? 86.040 -28.518 30.255 1.00 56.14 288 PRO B N 1
ATOM 4579 C CA . PRO B 1 264 ? 85.744 -28.593 28.832 1.00 54.82 288 PRO B CA 1
ATOM 4580 C C . PRO B 1 264 ? 85.907 -29.992 28.278 1.00 53.56 288 PRO B C 1
ATOM 4581 O O . PRO B 1 264 ? 85.256 -30.320 27.311 1.00 57.78 288 PRO B O 1
ATOM 4585 N N . GLU B 1 265 ? 86.737 -30.807 28.918 1.00 51.91 289 GLU B N 1
ATOM 4586 C CA . GLU B 1 265 ? 87.052 -32.165 28.467 1.00 52.52 289 GLU B CA 1
ATOM 4587 C C . GLU B 1 265 ? 86.033 -33.239 28.958 1.00 52.32 289 GLU B C 1
ATOM 4588 O O . GLU B 1 265 ? 86.168 -34.426 28.676 1.00 49.99 289 GLU B O 1
ATOM 4594 N N . TYR B 1 266 ? 84.994 -32.811 29.665 1.00 53.24 290 TYR B N 1
ATOM 4595 C CA . TYR B 1 266 ? 84.019 -33.733 30.261 1.00 53.75 290 TYR B CA 1
ATOM 4596 C C . TYR B 1 266 ? 83.037 -34.286 29.233 1.00 57.00 290 TYR B C 1
ATOM 4597 O O . TYR B 1 266 ? 82.242 -33.550 28.658 1.00 60.25 290 TYR B O 1
ATOM 4606 N N . THR B 1 267 ? 83.081 -35.597 29.031 1.00 56.19 291 THR B N 1
ATOM 4607 C CA . THR B 1 267 ? 82.231 -36.241 28.033 1.00 52.90 291 THR B CA 1
ATOM 4608 C C . THR B 1 267 ? 81.017 -36.929 28.656 1.00 49.81 291 THR B C 1
ATOM 4609 O O . THR B 1 267 ? 80.168 -37.435 27.938 1.00 52.95 291 THR B O 1
ATOM 4613 N N . GLY B 1 268 ? 80.961 -36.991 29.979 1.00 46.10 292 GLY B N 1
ATOM 4614 C CA . GLY B 1 268 ? 79.835 -37.585 30.692 1.00 43.51 292 GLY B CA 1
ATOM 4615 C C . GLY B 1 268 ? 78.587 -36.752 30.506 1.00 45.12 292 GLY B C 1
ATOM 4616 O O . GLY B 1 268 ? 78.563 -35.862 29.667 1.00 48.29 292 GLY B O 1
ATOM 4617 N N . SER B 1 269 ? 77.550 -37.004 31.300 1.00 46.93 293 SER B N 1
ATOM 4618 C CA . SER B 1 269 ? 76.257 -36.361 31.058 1.00 46.39 293 SER B CA 1
ATOM 4619 C C . SER B 1 269 ? 75.840 -35.445 32.198 1.00 47.50 293 SER B C 1
ATOM 4620 O O . SER B 1 269 ? 76.408 -35.503 33.292 1.00 48.43 293 SER B O 1
ATOM 4623 N N . ASN B 1 270 ? 74.829 -34.621 31.946 1.00 43.78 294 ASN B N 1
ATOM 4624 C CA . ASN B 1 270 ? 74.519 -33.548 32.857 1.00 44.38 294 ASN B CA 1
ATOM 4625 C C . ASN B 1 270 ? 73.491 -33.904 33.890 1.00 45.42 294 ASN B C 1
ATOM 4626 O O . ASN B 1 270 ? 72.492 -33.187 34.068 1.00 46.25 294 ASN B O 1
ATOM 4631 N N . THR B 1 271 ? 73.730 -35.010 34.581 1.00 44.95 295 THR B N 1
ATOM 4632 C CA . THR B 1 271 ? 72.852 -35.385 35.698 1.00 48.51 295 THR B CA 1
ATOM 4633 C C . THR B 1 271 ? 73.581 -35.053 36.972 1.00 48.56 295 THR B C 1
ATOM 4634 O O . THR B 1 271 ? 74.811 -35.162 37.007 1.00 48.62 295 THR B O 1
ATOM 4638 N N . TYR B 1 272 ? 72.835 -34.644 37.999 1.00 47.45 296 TYR B N 1
ATOM 4639 C CA . TYR B 1 272 ? 73.406 -34.388 39.315 1.00 44.82 296 TYR B CA 1
ATOM 4640 C C . TYR B 1 272 ? 74.334 -35.509 39.752 1.00 47.81 296 TYR B C 1
ATOM 4641 O O . TYR B 1 272 ? 75.452 -35.267 40.219 1.00 56.35 296 TYR B O 1
ATOM 4650 N N . GLU B 1 273 ? 73.879 -36.743 39.584 1.00 45.50 297 GLU B N 1
ATOM 4651 C CA . GLU B 1 273 ? 74.630 -37.912 40.012 1.00 44.54 297 GLU B CA 1
ATOM 4652 C C . GLU B 1 273 ? 75.977 -38.075 39.293 1.00 45.43 297 GLU B C 1
ATOM 4653 O O . GLU B 1 273 ? 77.016 -38.348 39.898 1.00 47.15 297 GLU B O 1
ATOM 4659 N N . GLU B 1 274 ? 75.969 -37.879 37.993 1.00 46.35 298 GLU B N 1
ATOM 4660 C CA . GLU B 1 274 ? 77.142 -38.192 37.222 1.00 46.89 298 GLU B CA 1
ATOM 4661 C C . GLU B 1 274 ? 78.147 -37.034 37.306 1.00 47.82 298 GLU B C 1
ATOM 4662 O O . GLU B 1 274 ? 79.368 -37.258 37.346 1.00 43.97 298 GLU B O 1
ATOM 4668 N N . ALA B 1 275 ? 77.622 -35.805 37.348 1.00 46.54 299 ALA B N 1
ATOM 4669 C CA . ALA B 1 275 ? 78.463 -34.624 37.409 1.00 44.82 299 ALA B CA 1
ATOM 4670 C C . ALA B 1 275 ? 79.120 -34.533 38.782 1.00 46.10 299 ALA B C 1
ATOM 4671 O O . ALA B 1 275 ? 80.335 -34.355 38.857 1.00 46.92 299 ALA B O 1
ATOM 4673 N N . ALA B 1 276 ? 78.330 -34.705 39.853 1.00 43.22 300 ALA B N 1
ATOM 4674 C CA . ALA B 1 276 ? 78.856 -34.765 41.219 1.00 39.50 300 ALA B CA 1
ATOM 4675 C C . ALA B 1 276 ? 79.987 -35.763 41.348 1.00 40.66 300 ALA B C 1
ATOM 4676 O O . ALA B 1 276 ? 81.001 -35.488 41.984 1.00 43.71 300 ALA B O 1
ATOM 4678 N N . ALA B 1 277 ? 79.836 -36.914 40.719 1.00 40.07 301 ALA B N 1
ATOM 4679 C CA . ALA B 1 277 ? 80.864 -37.930 40.810 1.00 42.24 301 ALA B CA 1
ATOM 4680 C C . ALA B 1 277 ? 82.127 -37.474 40.106 1.00 44.45 301 ALA B C 1
ATOM 4681 O O . ALA B 1 277 ? 83.246 -37.850 40.502 1.00 44.41 301 ALA B O 1
ATOM 4683 N N . TYR B 1 278 ? 81.948 -36.667 39.054 1.00 45.10 302 TYR B N 1
ATOM 4684 C CA . TYR B 1 278 ? 83.075 -36.266 38.220 1.00 43.51 302 TYR B CA 1
ATOM 4685 C C . TYR B 1 278 ? 83.910 -35.269 38.983 1.00 46.51 302 TYR B C 1
ATOM 4686 O O . TYR B 1 278 ? 85.146 -35.385 39.004 1.00 48.56 302 TYR B O 1
ATOM 4695 N N . ILE B 1 279 ? 83.227 -34.318 39.630 1.00 45.35 303 ILE B N 1
ATOM 4696 C CA . ILE B 1 279 ? 83.883 -33.301 40.428 1.00 42.38 303 ILE B CA 1
ATOM 4697 C C . ILE B 1 279 ? 84.636 -33.940 41.583 1.00 45.36 303 ILE B C 1
ATOM 4698 O O . ILE B 1 279 ? 85.836 -33.675 41.752 1.00 47.07 303 ILE B O 1
ATOM 4703 N N . GLN B 1 280 ? 83.959 -34.804 42.350 1.00 43.99 304 GLN B N 1
ATOM 4704 C CA . GLN B 1 280 ? 84.619 -35.539 43.445 1.00 41.90 304 GLN B CA 1
ATOM 4705 C C . GLN B 1 280 ? 85.922 -36.161 42.952 1.00 44.35 304 GLN B C 1
ATOM 4706 O O . GLN B 1 280 ? 86.964 -36.096 43.628 1.00 47.44 304 GLN B O 1
ATOM 4712 N N . CYS B 1 281 ? 85.874 -36.744 41.758 1.00 43.42 305 CYS B N 1
ATOM 4713 C CA A CYS B 1 281 ? 87.043 -37.430 41.256 0.53 44.22 305 CYS B CA 1
ATOM 4714 C CA B CYS B 1 281 ? 87.032 -37.426 41.171 0.47 43.29 305 CYS B CA 1
ATOM 4715 C C . CYS B 1 281 ? 88.138 -36.424 40.879 1.00 44.89 305 CYS B C 1
ATOM 4716 O O . CYS B 1 281 ? 89.313 -36.682 41.128 1.00 43.35 305 CYS B O 1
ATOM 4721 N N . GLN B 1 282 ? 87.743 -35.260 40.357 1.00 44.64 306 GLN B N 1
ATOM 4722 C CA . GLN B 1 282 ? 88.707 -34.227 39.997 1.00 45.12 306 GLN B CA 1
ATOM 4723 C C . GLN B 1 282 ? 89.496 -33.768 41.218 1.00 47.18 306 GLN B C 1
ATOM 4724 O O . GLN B 1 282 ? 90.718 -33.586 41.129 1.00 47.99 306 GLN B O 1
ATOM 4730 N N . PHE B 1 283 ? 88.801 -33.599 42.347 1.00 44.08 307 PHE B N 1
ATOM 4731 C CA . PHE B 1 283 ? 89.450 -33.279 43.608 1.00 43.97 307 PHE B CA 1
ATOM 4732 C C . PHE B 1 283 ? 90.306 -34.426 44.161 1.00 43.94 307 PHE B C 1
ATOM 4733 O O . PHE B 1 283 ? 91.500 -34.251 44.413 1.00 45.38 307 PHE B O 1
ATOM 4741 N N . GLU B 1 284 ? 89.710 -35.604 44.328 1.00 42.20 308 GLU B N 1
ATOM 4742 C CA . GLU B 1 284 ? 90.431 -36.753 44.879 1.00 41.73 308 GLU B CA 1
ATOM 4743 C C . GLU B 1 284 ? 91.665 -37.177 44.084 1.00 42.00 308 GLU B C 1
ATOM 4744 O O . GLU B 1 284 ? 92.621 -37.689 44.658 1.00 42.16 308 GLU B O 1
ATOM 4750 N N . ASP B 1 285 ? 91.659 -36.946 42.773 1.00 44.48 309 ASP B N 1
ATOM 4751 C CA . ASP B 1 285 ? 92.823 -37.257 41.937 1.00 45.35 309 ASP B CA 1
ATOM 4752 C C . ASP B 1 285 ? 93.996 -36.364 42.250 1.00 44.42 309 ASP B C 1
ATOM 4753 O O . ASP B 1 285 ? 95.114 -36.678 41.868 1.00 48.06 309 ASP B O 1
ATOM 4758 N N . LEU B 1 286 ? 93.752 -35.241 42.924 1.00 44.80 310 LEU B N 1
ATOM 4759 C CA . LEU B 1 286 ? 94.839 -34.310 43.265 1.00 43.05 310 LEU B CA 1
ATOM 4760 C C . LEU B 1 286 ? 95.772 -34.906 44.310 1.00 45.49 310 LEU B C 1
ATOM 4761 O O . LEU B 1 286 ? 96.964 -34.604 44.320 1.00 44.35 310 LEU B O 1
ATOM 4766 N N . ASN B 1 287 ? 95.223 -35.772 45.165 1.00 46.46 311 ASN B N 1
ATOM 4767 C CA . ASN B 1 287 ? 96.008 -36.511 46.134 1.00 48.17 311 ASN B CA 1
ATOM 4768 C C . ASN B 1 287 ? 97.135 -37.325 45.486 1.00 49.48 311 ASN B C 1
ATOM 4769 O O . ASN B 1 287 ? 96.888 -38.354 44.885 1.00 53.07 311 ASN B O 1
ATOM 4774 N N . ARG B 1 288 ? 98.371 -36.854 45.630 1.00 54.14 312 ARG B N 1
ATOM 4775 C CA . ARG B 1 288 ? 99.541 -37.476 45.008 1.00 60.42 312 ARG B CA 1
ATOM 4776 C C . ARG B 1 288 ? 100.134 -38.599 45.878 1.00 65.48 312 ARG B C 1
ATOM 4777 O O . ARG B 1 288 ? 101.176 -39.165 45.549 1.00 63.39 312 ARG B O 1
ATOM 4785 N N . ARG B 1 289 ? 99.468 -38.913 46.984 1.00 69.61 313 ARG B N 1
ATOM 4786 C CA . ARG B 1 289 ? 99.851 -40.047 47.827 1.00 74.06 313 ARG B CA 1
ATOM 4787 C C . ARG B 1 289 ? 98.588 -40.823 48.240 1.00 75.78 313 ARG B C 1
ATOM 4788 O O . ARG B 1 289 ? 98.183 -40.818 49.415 1.00 72.28 313 ARG B O 1
ATOM 4796 N N . LYS B 1 290 ? 97.981 -41.491 47.251 1.00 76.82 314 LYS B N 1
ATOM 4797 C CA . LYS B 1 290 ? 96.620 -42.051 47.375 1.00 77.29 314 LYS B CA 1
ATOM 4798 C C . LYS B 1 290 ? 96.461 -43.195 48.376 1.00 75.85 314 LYS B C 1
ATOM 4799 O O . LYS B 1 290 ? 95.400 -43.344 48.983 1.00 69.14 314 LYS B O 1
ATOM 4805 N N . ASP B 1 291 ? 97.519 -43.977 48.555 1.00 78.47 315 ASP B N 1
ATOM 4806 C CA . ASP B 1 291 ? 97.460 -45.188 49.371 1.00 85.29 315 ASP B CA 1
ATOM 4807 C C . ASP B 1 291 ? 97.937 -44.995 50.820 1.00 84.80 315 ASP B C 1
ATOM 4808 O O . ASP B 1 291 ? 97.851 -45.914 51.635 1.00 91.75 315 ASP B O 1
ATOM 4813 N N . THR B 1 292 ? 98.439 -43.806 51.134 1.00 83.01 316 THR B N 1
ATOM 4814 C CA . THR B 1 292 ? 98.894 -43.482 52.491 1.00 77.67 316 THR B CA 1
ATOM 4815 C C . THR B 1 292 ? 98.051 -42.372 53.108 1.00 74.75 316 THR B C 1
ATOM 4816 O O . THR B 1 292 ? 98.205 -42.041 54.274 1.00 73.85 316 THR B O 1
ATOM 4820 N N . LYS B 1 293 ? 97.154 -41.806 52.307 1.00 75.66 317 LYS B N 1
ATOM 4821 C CA . LYS B 1 293 ? 96.327 -40.680 52.725 1.00 70.12 317 LYS B CA 1
ATOM 4822 C C . LYS B 1 293 ? 94.930 -40.825 52.153 1.00 67.32 317 LYS B C 1
ATOM 4823 O O . LYS B 1 293 ? 94.730 -40.693 50.946 1.00 68.42 317 LYS B O 1
ATOM 4829 N N . GLU B 1 294 ? 93.973 -41.113 53.027 1.00 64.37 318 GLU B N 1
ATOM 4830 C CA . GLU B 1 294 ? 92.581 -41.223 52.642 1.00 65.31 318 GLU B CA 1
ATOM 4831 C C . GLU B 1 294 ? 91.910 -39.846 52.691 1.00 63.34 318 GLU B C 1
ATOM 4832 O O . GLU B 1 294 ? 92.284 -39.011 53.514 1.00 66.21 318 GLU B O 1
ATOM 4838 N N . ILE B 1 295 ? 90.933 -39.618 51.813 1.00 55.28 319 ILE B N 1
ATOM 4839 C CA . ILE B 1 295 ? 90.120 -38.407 51.841 1.00 49.27 319 ILE B CA 1
ATOM 4840 C C . ILE B 1 295 ? 88.682 -38.826 52.105 1.00 48.15 319 ILE B C 1
ATOM 4841 O O . ILE B 1 295 ? 88.202 -39.775 51.518 1.00 53.58 319 ILE B O 1
ATOM 4846 N N . TYR B 1 296 ? 87.991 -38.098 52.968 1.00 48.07 320 TYR B N 1
ATOM 4847 C CA . TYR B 1 296 ? 86.658 -38.468 53.411 1.00 48.45 320 TYR B CA 1
ATOM 4848 C C . TYR B 1 296 ? 85.616 -37.507 52.858 1.00 49.16 320 TYR B C 1
ATOM 4849 O O . TYR B 1 296 ? 85.288 -36.479 53.478 1.00 53.36 320 TYR B O 1
ATOM 4858 N N . THR B 1 297 ? 85.079 -37.855 51.694 1.00 43.81 321 THR B N 1
ATOM 4859 C CA . THR B 1 297 ? 84.238 -36.952 50.919 1.00 39.97 321 THR B CA 1
ATOM 4860 C C . THR B 1 297 ? 82.789 -37.067 51.329 1.00 39.96 321 THR B C 1
ATOM 4861 O O . THR B 1 297 ? 82.308 -38.158 51.541 1.00 42.21 321 THR B O 1
ATOM 4865 N N . HIS B 1 298 ? 82.101 -35.938 51.448 1.00 40.70 322 HIS B N 1
ATOM 4866 C CA . HIS B 1 298 ? 80.669 -35.907 51.785 1.00 42.60 322 HIS B CA 1
ATOM 4867 C C . HIS B 1 298 ? 79.982 -34.897 50.916 1.00 43.42 322 HIS B C 1
ATOM 4868 O O . HIS B 1 298 ? 80.614 -33.982 50.407 1.00 46.68 322 HIS B O 1
ATOM 4875 N N . PHE B 1 299 ? 78.679 -35.029 50.745 1.00 41.94 323 PHE B N 1
ATOM 4876 C CA . PHE B 1 299 ? 77.962 -34.120 49.898 1.00 42.49 323 PHE B CA 1
ATOM 4877 C C . PHE B 1 299 ? 76.967 -33.406 50.790 1.00 45.59 323 PHE B C 1
ATOM 4878 O O . PHE B 1 299 ? 75.920 -33.951 51.166 1.00 48.30 323 PHE B O 1
ATOM 4886 N N . THR B 1 300 ? 77.305 -32.176 51.132 1.00 46.21 324 THR B N 1
ATOM 4887 C CA . THR B 1 300 ? 76.565 -31.441 52.146 1.00 45.34 324 THR B CA 1
ATOM 4888 C C . THR B 1 300 ? 75.747 -30.312 51.539 1.00 45.30 324 THR B C 1
ATOM 4889 O O . THR B 1 300 ? 76.029 -29.836 50.443 1.00 46.46 324 THR B O 1
ATOM 4893 N N . CYS B 1 301 ? 74.733 -29.890 52.273 1.00 44.17 325 CYS B N 1
ATOM 4894 C CA . CYS B 1 301 ? 74.121 -28.604 52.077 1.00 43.82 325 CYS B CA 1
ATOM 4895 C C . CYS B 1 301 ? 74.290 -27.867 53.405 1.00 48.20 325 CYS B C 1
ATOM 4896 O O . CYS B 1 301 ? 73.503 -28.087 54.333 1.00 48.50 325 CYS B O 1
ATOM 4899 N N . ALA B 1 302 ? 75.313 -27.003 53.485 1.00 48.30 326 ALA B N 1
ATOM 4900 C CA . ALA B 1 302 ? 75.736 -26.388 54.754 1.00 47.68 326 ALA B CA 1
ATOM 4901 C C . ALA B 1 302 ? 74.631 -25.663 55.482 1.00 48.90 326 ALA B C 1
ATOM 4902 O O . ALA B 1 302 ? 74.688 -25.551 56.703 1.00 53.55 326 ALA B O 1
ATOM 4904 N N . THR B 1 303 ? 73.636 -25.170 54.749 1.00 48.13 327 THR B N 1
ATOM 4905 C CA . THR B 1 303 ? 72.532 -24.439 55.370 1.00 49.75 327 THR B CA 1
ATOM 4906 C C . THR B 1 303 ? 71.453 -25.344 55.925 1.00 50.39 327 THR B C 1
ATOM 4907 O O . THR B 1 303 ? 70.518 -24.875 56.569 1.00 51.37 327 THR B O 1
ATOM 4911 N N . ASP B 1 304 ? 71.559 -26.637 55.658 1.00 54.23 328 ASP B N 1
ATOM 4912 C CA . ASP B 1 304 ? 70.559 -27.583 56.131 1.00 55.38 328 ASP B CA 1
ATOM 4913 C C . ASP B 1 304 ? 71.049 -28.259 57.403 1.00 57.28 328 ASP B C 1
ATOM 4914 O O . ASP B 1 304 ? 71.947 -29.111 57.376 1.00 59.56 328 ASP B O 1
ATOM 4919 N N . THR B 1 305 ? 70.433 -27.888 58.523 1.00 57.39 329 THR B N 1
ATOM 4920 C CA . THR B 1 305 ? 70.853 -28.387 59.836 1.00 55.68 329 THR B CA 1
ATOM 4921 C C . THR B 1 305 ? 70.795 -29.909 59.942 1.00 54.15 329 THR B C 1
ATOM 4922 O O . THR B 1 305 ? 71.743 -30.526 60.422 1.00 53.39 329 THR B O 1
ATOM 4926 N N . LYS B 1 306 ? 69.698 -30.502 59.473 1.00 50.62 330 LYS B N 1
ATOM 4927 C CA . LYS B 1 306 ? 69.558 -31.953 59.507 1.00 52.58 330 LYS B CA 1
ATOM 4928 C C . LYS B 1 306 ? 70.708 -32.611 58.737 1.00 54.44 330 LYS B C 1
ATOM 4929 O O . LYS B 1 306 ? 71.291 -33.605 59.220 1.00 55.69 330 LYS B O 1
ATOM 4932 N N . ASN B 1 307 ? 71.058 -32.051 57.568 1.00 51.80 331 ASN B N 1
ATOM 4933 C CA . ASN B 1 307 ? 72.145 -32.622 56.769 1.00 51.05 331 ASN B CA 1
ATOM 4934 C C . ASN B 1 307 ? 73.504 -32.504 57.456 1.00 51.39 331 ASN B C 1
ATOM 4935 O O . ASN B 1 307 ? 74.299 -33.467 57.488 1.00 48.23 331 ASN B O 1
ATOM 4940 N N . VAL B 1 308 ? 73.770 -31.314 57.991 1.00 50.17 332 VAL B N 1
ATOM 4941 C CA . VAL B 1 308 ? 75.068 -31.039 58.574 1.00 51.82 332 VAL B CA 1
ATOM 4942 C C . VAL B 1 308 ? 75.256 -31.871 59.837 1.00 53.55 332 VAL B C 1
ATOM 4943 O O . VAL B 1 308 ? 76.353 -32.377 60.096 1.00 53.03 332 VAL B O 1
ATOM 4947 N N . GLN B 1 309 ? 74.171 -32.033 60.596 1.00 54.19 333 GLN B N 1
ATOM 4948 C CA . GLN B 1 309 ? 74.165 -32.889 61.771 1.00 51.31 333 GLN B CA 1
ATOM 4949 C C . GLN B 1 309 ? 74.570 -34.311 61.405 1.00 50.58 333 GLN B C 1
ATOM 4950 O O . GLN B 1 309 ? 75.493 -34.871 62.015 1.00 49.38 333 GLN B O 1
ATOM 4956 N N . PHE B 1 310 ? 73.882 -34.874 60.405 1.00 49.57 334 PHE B N 1
ATOM 4957 C CA . PHE B 1 310 ? 74.129 -36.237 59.960 1.00 48.61 334 PHE B CA 1
ATOM 4958 C C . PHE B 1 310 ? 75.571 -36.389 59.477 1.00 50.67 334 PHE B C 1
ATOM 4959 O O . PHE B 1 310 ? 76.271 -37.354 59.832 1.00 49.44 334 PHE B O 1
ATOM 4967 N N . VAL B 1 311 ? 76.008 -35.434 58.658 1.00 50.58 335 VAL B N 1
ATOM 4968 C CA . VAL B 1 311 ? 77.328 -35.521 58.060 1.00 51.64 335 VAL B CA 1
ATOM 4969 C C . VAL B 1 311 ? 78.397 -35.376 59.125 1.00 52.09 335 VAL B C 1
ATOM 4970 O O . VAL B 1 311 ? 79.380 -36.111 59.107 1.00 52.57 335 VAL B O 1
ATOM 4974 N N . PHE B 1 312 ? 78.191 -34.458 60.069 1.00 55.77 336 PHE B N 1
ATOM 4975 C CA . PHE B 1 312 ? 79.199 -34.204 61.098 1.00 57.82 336 PHE B CA 1
ATOM 4976 C C . PHE B 1 312 ? 79.300 -35.382 62.047 1.00 61.91 336 PHE B C 1
ATOM 4977 O O . PHE B 1 312 ? 80.398 -35.741 62.498 1.00 64.66 336 PHE B O 1
ATOM 4985 N N . ASP B 1 313 ? 78.143 -35.968 62.349 1.00 62.43 337 ASP B N 1
ATOM 4986 C CA . ASP B 1 313 ? 78.067 -37.197 63.126 1.00 63.72 337 ASP B CA 1
ATOM 4987 C C . ASP B 1 313 ? 78.971 -38.261 62.510 1.00 61.19 337 ASP B C 1
ATOM 4988 O O . ASP B 1 313 ? 79.815 -38.832 63.197 1.00 62.90 337 ASP B O 1
ATOM 4993 N N . ALA B 1 314 ? 78.792 -38.498 61.209 1.00 59.00 338 ALA B N 1
ATOM 4994 C CA . ALA B 1 314 ? 79.567 -39.484 60.473 1.00 56.40 338 ALA B CA 1
ATOM 4995 C C . ALA B 1 314 ? 81.048 -39.154 60.502 1.00 59.94 338 ALA B C 1
ATOM 4996 O O . ALA B 1 314 ? 81.899 -40.054 60.584 1.00 63.52 338 ALA B O 1
ATOM 4998 N N . VAL B 1 315 ? 81.350 -37.858 60.429 1.00 62.26 339 VAL B N 1
ATOM 4999 C CA . VAL B 1 315 ? 82.730 -37.371 60.451 1.00 64.16 339 VAL B CA 1
ATOM 5000 C C . VAL B 1 315 ? 83.380 -37.684 61.788 1.00 64.31 339 VAL B C 1
ATOM 5001 O O . VAL B 1 315 ? 84.523 -38.115 61.819 1.00 67.69 339 VAL B O 1
ATOM 5005 N N . THR B 1 316 ? 82.638 -37.469 62.874 1.00 64.67 340 THR B N 1
ATOM 5006 C CA . THR B 1 316 ? 83.115 -37.697 64.237 1.00 65.97 340 THR B CA 1
ATOM 5007 C C . THR B 1 316 ? 83.566 -39.147 64.449 1.00 67.94 340 THR B C 1
ATOM 5008 O O . THR B 1 316 ? 84.673 -39.388 64.951 1.00 62.61 340 THR B O 1
ATOM 5012 N N . ASP B 1 317 ? 82.712 -40.095 64.047 1.00 67.14 341 ASP B N 1
ATOM 5013 C CA . ASP B 1 317 ? 83.014 -41.528 64.152 1.00 69.67 341 ASP B CA 1
ATOM 5014 C C . ASP B 1 317 ? 84.343 -41.867 63.480 1.00 73.07 341 ASP B C 1
ATOM 5015 O O . ASP B 1 317 ? 85.134 -42.671 63.981 1.00 80.78 341 ASP B O 1
ATOM 5020 N N . VAL B 1 318 ? 84.581 -41.245 62.336 1.00 75.89 342 VAL B N 1
ATOM 5021 C CA . VAL B 1 318 ? 85.808 -41.455 61.582 1.00 79.09 342 VAL B CA 1
ATOM 5022 C C . VAL B 1 318 ? 87.013 -40.947 62.367 1.00 81.08 342 VAL B C 1
ATOM 5023 O O . VAL B 1 318 ? 88.067 -41.578 62.348 1.00 88.99 342 VAL B O 1
ATOM 5027 N N . ILE B 1 319 ? 86.843 -39.829 63.073 1.00 82.61 343 ILE B N 1
ATOM 5028 C CA . ILE B 1 319 ? 87.906 -39.270 63.918 1.00 83.02 343 ILE B CA 1
ATOM 5029 C C . ILE B 1 319 ? 88.145 -40.140 65.164 1.00 84.59 343 ILE B C 1
ATOM 5030 O O . ILE B 1 319 ? 89.289 -40.321 65.581 1.00 87.55 343 ILE B O 1
ATOM 5035 N N . ILE B 1 320 ? 87.063 -40.677 65.732 1.00 80.86 344 ILE B N 1
ATOM 5036 C CA . ILE B 1 320 ? 87.126 -41.639 66.840 1.00 83.18 344 ILE B CA 1
ATOM 5037 C C . ILE B 1 320 ? 87.982 -42.870 66.488 1.00 92.59 344 ILE B C 1
ATOM 5038 O O . ILE B 1 320 ? 88.871 -43.259 67.257 1.00 98.25 344 ILE B O 1
ATOM 5043 N N . LYS B 1 321 ? 87.713 -43.457 65.324 1.00 93.24 345 LYS B N 1
ATOM 5044 C CA . LYS B 1 321 ? 88.433 -44.625 64.834 1.00 97.33 345 LYS B CA 1
ATOM 5045 C C . LYS B 1 321 ? 89.885 -44.292 64.439 1.00 97.56 345 LYS B C 1
ATOM 5046 O O . LYS B 1 321 ? 90.759 -45.158 64.492 1.00 97.25 345 LYS B O 1
ATOM 5052 N N . ASN B 1 322 ? 90.140 -43.036 64.082 1.00 99.62 346 ASN B N 1
ATOM 5053 C CA . ASN B 1 322 ? 91.497 -42.578 63.737 1.00 103.84 346 ASN B CA 1
ATOM 5054 C C . ASN B 1 322 ? 92.358 -42.156 64.937 1.00 114.07 346 ASN B C 1
ATOM 5055 O O . ASN B 1 322 ? 93.530 -41.799 64.773 1.00 113.60 346 ASN B O 1
ATOM 5060 N N . ASN B 1 323 ? 91.771 -42.180 66.136 1.00 122.20 347 ASN B N 1
ATOM 5061 C CA . ASN B 1 323 ? 92.541 -42.090 67.379 1.00 120.43 347 ASN B CA 1
ATOM 5062 C C . ASN B 1 323 ? 93.049 -43.504 67.705 1.00 124.82 347 ASN B C 1
ATOM 5063 O O . ASN B 1 323 ? 94.240 -43.689 67.981 1.00 122.22 347 ASN B O 1
ATOM 5068 N N . LEU B 1 324 ? 92.141 -44.486 67.624 1.00 125.02 348 LEU B N 1
ATOM 5069 C CA . LEU B 1 324 ? 92.438 -45.916 67.813 1.00 119.77 348 LEU B CA 1
ATOM 5070 C C . LEU B 1 324 ? 93.133 -46.544 66.597 1.00 114.64 348 LEU B C 1
ATOM 5071 O O . LEU B 1 324 ? 94.359 -46.531 66.480 1.00 104.58 348 LEU B O 1
ATOM 5076 N N . ALA C 1 7 ? 42.330 -51.491 3.116 1.00 73.57 31 ALA C N 1
ATOM 5077 C CA . ALA C 1 7 ? 42.517 -52.981 3.026 1.00 85.20 31 ALA C CA 1
ATOM 5078 C C . ALA C 1 7 ? 43.453 -53.493 4.124 1.00 90.13 31 ALA C C 1
ATOM 5079 O O . ALA C 1 7 ? 44.408 -52.806 4.498 1.00 97.44 31 ALA C O 1
ATOM 5081 N N . LYS C 1 8 ? 43.180 -54.691 4.643 1.00 88.81 32 LYS C N 1
ATOM 5082 C CA . LYS C 1 8 ? 44.026 -55.277 5.692 1.00 84.07 32 LYS C CA 1
ATOM 5083 C C . LYS C 1 8 ? 45.403 -55.640 5.132 1.00 82.14 32 LYS C C 1
ATOM 5084 O O . LYS C 1 8 ? 45.501 -56.313 4.098 1.00 79.16 32 LYS C O 1
ATOM 5090 N N . GLU C 1 9 ? 46.456 -55.188 5.813 1.00 83.97 33 GLU C N 1
ATOM 5091 C CA . GLU C 1 9 ? 47.824 -55.404 5.333 1.00 83.21 33 GLU C CA 1
ATOM 5092 C C . GLU C 1 9 ? 48.399 -56.804 5.639 1.00 78.19 33 GLU C C 1
ATOM 5093 O O . GLU C 1 9 ? 48.243 -57.336 6.742 1.00 77.74 33 GLU C O 1
ATOM 5099 N N . VAL C 1 10 ? 49.062 -57.383 4.642 1.00 70.53 34 VAL C N 1
ATOM 5100 C CA . VAL C 1 10 ? 49.727 -58.673 4.770 1.00 67.04 34 VAL C CA 1
ATOM 5101 C C . VAL C 1 10 ? 51.210 -58.490 4.425 1.00 66.33 34 VAL C C 1
ATOM 5102 O O . VAL C 1 10 ? 51.542 -58.023 3.333 1.00 67.69 34 VAL C O 1
ATOM 5106 N N . LYS C 1 11 ? 52.097 -58.851 5.352 1.00 62.71 35 LYS C N 1
ATOM 5107 C CA . LYS C 1 11 ? 53.545 -58.676 5.154 1.00 60.15 35 LYS C CA 1
ATOM 5108 C C . LYS C 1 11 ? 54.236 -60.016 4.994 1.00 60.08 35 LYS C C 1
ATOM 5109 O O . LYS C 1 11 ? 54.135 -60.881 5.875 1.00 60.65 35 LYS C O 1
ATOM 5115 N N . LEU C 1 12 ? 54.935 -60.183 3.874 1.00 55.25 36 LEU C N 1
ATOM 5116 C CA . LEU C 1 12 ? 55.574 -61.450 3.565 1.00 53.04 36 LEU C CA 1
ATOM 5117 C C . LEU C 1 12 ? 57.069 -61.281 3.519 1.00 52.58 36 LEU C C 1
ATOM 5118 O O . LEU C 1 12 ? 57.580 -60.311 2.966 1.00 56.14 36 LEU C O 1
ATOM 5123 N N . LEU C 1 13 ? 57.785 -62.237 4.092 1.00 50.93 37 LEU C N 1
ATOM 5124 C CA . LEU C 1 13 ? 59.239 -62.202 4.039 1.00 48.58 37 LEU C CA 1
ATOM 5125 C C . LEU C 1 13 ? 59.784 -63.470 3.407 1.00 46.51 37 LEU C C 1
ATOM 5126 O O . LEU C 1 13 ? 59.485 -64.580 3.844 1.00 46.53 37 LEU C O 1
ATOM 5131 N N . LEU C 1 14 ? 60.560 -63.288 2.351 1.00 46.67 38 LEU C N 1
ATOM 5132 C CA . LEU C 1 14 ? 61.232 -64.392 1.669 1.00 48.94 38 LEU C CA 1
ATOM 5133 C C . LEU C 1 14 ? 62.604 -64.684 2.296 1.00 49.92 38 LEU C C 1
ATOM 5134 O O . LEU C 1 14 ? 63.424 -63.778 2.452 1.00 50.47 38 LEU C O 1
ATOM 5139 N N . LEU C 1 15 ? 62.840 -65.941 2.662 1.00 46.87 39 LEU C N 1
ATOM 5140 C CA . LEU C 1 15 ? 64.148 -66.368 3.139 1.00 44.46 39 LEU C CA 1
ATOM 5141 C C . LEU C 1 15 ? 64.602 -67.638 2.428 1.00 45.68 39 LEU C C 1
ATOM 5142 O O . LEU C 1 15 ? 63.803 -68.313 1.791 1.00 47.22 39 LEU C O 1
ATOM 5147 N N . GLY C 1 16 ? 65.884 -67.958 2.534 1.00 43.52 40 GLY C N 1
ATOM 5148 C CA . GLY C 1 16 ? 66.430 -69.146 1.886 1.00 42.97 40 GLY C CA 1
ATOM 5149 C C . GLY C 1 16 ? 67.778 -68.847 1.258 1.00 43.76 40 GLY C C 1
ATOM 5150 O O . GLY C 1 16 ? 68.065 -67.704 0.898 1.00 44.04 40 GLY C O 1
ATOM 5151 N N . ALA C 1 17 ? 68.601 -69.880 1.094 1.00 44.22 41 ALA C N 1
ATOM 5152 C CA . ALA C 1 17 ? 69.957 -69.727 0.551 1.00 45.31 41 ALA C CA 1
ATOM 5153 C C . ALA C 1 17 ? 69.977 -69.023 -0.787 1.00 46.72 41 ALA C C 1
ATOM 5154 O O . ALA C 1 17 ? 68.974 -68.954 -1.471 1.00 47.39 41 ALA C O 1
ATOM 5156 N N . GLY C 1 18 ? 71.124 -68.487 -1.166 1.00 51.13 42 GLY C N 1
ATOM 5157 C CA . GLY C 1 18 ? 71.243 -67.895 -2.494 1.00 56.15 42 GLY C CA 1
ATOM 5158 C C . GLY C 1 18 ? 71.002 -68.983 -3.521 1.00 54.57 42 GLY C C 1
ATOM 5159 O O . GLY C 1 18 ? 71.389 -70.135 -3.298 1.00 54.68 42 GLY C O 1
ATOM 5160 N N . GLU C 1 19 ? 70.355 -68.627 -4.631 1.00 53.48 43 GLU C N 1
ATOM 5161 C CA . GLU C 1 19 ? 70.074 -69.576 -5.725 1.00 57.53 43 GLU C CA 1
ATOM 5162 C C . GLU C 1 19 ? 68.865 -70.467 -5.452 1.00 59.03 43 GLU C C 1
ATOM 5163 O O . GLU C 1 19 ? 68.720 -71.513 -6.098 1.00 60.37 43 GLU C O 1
ATOM 5169 N N . SER C 1 20 ? 68.015 -70.073 -4.499 1.00 56.36 44 SER C N 1
ATOM 5170 C CA . SER C 1 20 ? 66.885 -70.918 -4.106 1.00 53.69 44 SER C CA 1
ATOM 5171 C C . SER C 1 20 ? 65.567 -70.474 -4.735 1.00 54.02 44 SER C C 1
ATOM 5172 O O . SER C 1 20 ? 64.586 -71.231 -4.750 1.00 59.84 44 SER C O 1
ATOM 5175 N N . GLY C 1 21 ? 65.545 -69.258 -5.267 1.00 49.48 45 GLY C N 1
ATOM 5176 C CA . GLY C 1 21 ? 64.406 -68.804 -6.045 1.00 48.60 45 GLY C CA 1
ATOM 5177 C C . GLY C 1 21 ? 63.699 -67.577 -5.507 1.00 51.48 45 GLY C C 1
ATOM 5178 O O . GLY C 1 21 ? 62.616 -67.223 -6.002 1.00 49.90 45 GLY C O 1
ATOM 5179 N N . LYS C 1 22 ? 64.313 -66.913 -4.520 1.00 50.75 46 LYS C N 1
ATOM 5180 C CA . LYS C 1 22 ? 63.663 -65.797 -3.827 1.00 49.86 46 LYS C CA 1
ATOM 5181 C C . LYS C 1 22 ? 63.281 -64.651 -4.777 1.00 52.75 46 LYS C C 1
ATOM 5182 O O . LYS C 1 22 ? 62.118 -64.227 -4.797 1.00 54.38 46 LYS C O 1
ATOM 5188 N N . SER C 1 23 ? 64.238 -64.165 -5.570 1.00 53.29 47 SER C N 1
ATOM 5189 C CA . SER C 1 23 ? 63.979 -63.010 -6.449 1.00 54.59 47 SER C CA 1
ATOM 5190 C C . SER C 1 23 ? 62.993 -63.362 -7.568 1.00 56.66 47 SER C C 1
ATOM 5191 O O . SER C 1 23 ? 62.166 -62.525 -7.945 1.00 57.45 47 SER C O 1
ATOM 5194 N N . THR C 1 24 ? 63.090 -64.598 -8.071 1.00 53.91 48 THR C N 1
ATOM 5195 C CA . THR C 1 24 ? 62.161 -65.145 -9.052 1.00 51.21 48 THR C CA 1
ATOM 5196 C C . THR C 1 24 ? 60.729 -65.093 -8.523 1.00 53.73 48 THR C C 1
ATOM 5197 O O . THR C 1 24 ? 59.807 -64.758 -9.260 1.00 56.09 48 THR C O 1
ATOM 5201 N N . ILE C 1 25 ? 60.540 -65.425 -7.245 1.00 55.20 49 ILE C N 1
ATOM 5202 C CA . ILE C 1 25 ? 59.223 -65.317 -6.623 1.00 52.21 49 ILE C CA 1
ATOM 5203 C C . ILE C 1 25 ? 58.745 -63.858 -6.617 1.00 56.23 49 ILE C C 1
ATOM 5204 O O . ILE C 1 25 ? 57.586 -63.600 -6.921 1.00 60.60 49 ILE C O 1
ATOM 5209 N N . VAL C 1 26 ? 59.629 -62.911 -6.301 1.00 58.46 50 VAL C N 1
ATOM 5210 C CA . VAL C 1 26 ? 59.284 -61.479 -6.399 1.00 59.46 50 VAL C CA 1
ATOM 5211 C C . VAL C 1 26 ? 58.801 -61.121 -7.811 1.00 58.06 50 VAL C C 1
ATOM 5212 O O . VAL C 1 26 ? 57.700 -60.588 -7.982 1.00 52.76 50 VAL C O 1
ATOM 5216 N N . LYS C 1 27 ? 59.619 -61.444 -8.813 1.00 57.08 51 LYS C N 1
ATOM 5217 C CA . LYS C 1 27 ? 59.286 -61.165 -10.208 1.00 54.76 51 LYS C CA 1
ATOM 5218 C C . LYS C 1 27 ? 57.944 -61.785 -10.575 1.00 55.88 51 LYS C C 1
ATOM 5219 O O . LYS C 1 27 ? 57.118 -61.165 -11.228 1.00 58.79 51 LYS C O 1
ATOM 5225 N N . GLN C 1 28 ? 57.722 -63.003 -10.104 1.00 58.17 52 GLN C N 1
ATOM 5226 C CA . GLN C 1 28 ? 56.511 -63.748 -10.401 1.00 58.61 52 GLN C CA 1
ATOM 5227 C C . GLN C 1 28 ? 55.266 -63.089 -9.780 1.00 60.77 52 GLN C C 1
ATOM 5228 O O . GLN C 1 28 ? 54.164 -63.142 -10.337 1.00 60.42 52 GLN C O 1
ATOM 5234 N N . MET C 1 29 ? 55.444 -62.430 -8.639 1.00 64.24 53 MET C N 1
ATOM 5235 C CA . MET C 1 29 ? 54.335 -61.695 -8.013 1.00 63.37 53 MET C CA 1
ATOM 5236 C C . MET C 1 29 ? 53.901 -60.498 -8.841 1.00 63.20 53 MET C C 1
ATOM 5237 O O . MET C 1 29 ? 52.734 -60.139 -8.810 1.00 62.47 53 MET C O 1
ATOM 5242 N N . LYS C 1 30 ? 54.850 -59.903 -9.561 1.00 63.44 54 LYS C N 1
ATOM 5243 C CA . LYS C 1 30 ? 54.574 -58.794 -10.459 1.00 69.78 54 LYS C CA 1
ATOM 5244 C C . LYS C 1 30 ? 53.759 -59.276 -11.673 1.00 70.13 54 LYS C C 1
ATOM 5245 O O . LYS C 1 30 ? 52.672 -58.771 -11.930 1.00 70.66 54 LYS C O 1
ATOM 5251 N N . ILE C 1 31 ? 54.298 -60.250 -12.404 1.00 61.84 55 ILE C N 1
ATOM 5252 C CA . ILE C 1 31 ? 53.600 -60.882 -13.511 1.00 59.50 55 ILE C CA 1
ATOM 5253 C C . ILE C 1 31 ? 52.158 -61.317 -13.137 1.00 62.52 55 ILE C C 1
ATOM 5254 O O . ILE C 1 31 ? 51.201 -61.003 -13.862 1.00 67.93 55 ILE C O 1
ATOM 5259 N N . ILE C 1 32 ? 52.000 -62.022 -12.018 1.00 58.71 56 ILE C N 1
ATOM 5260 C CA . ILE C 1 32 ? 50.692 -62.568 -11.649 1.00 58.84 56 ILE C CA 1
ATOM 5261 C C . ILE C 1 32 ? 49.735 -61.499 -11.110 1.00 64.47 56 ILE C C 1
ATOM 5262 O O . ILE C 1 32 ? 48.596 -61.422 -11.563 1.00 72.11 56 ILE C O 1
ATOM 5267 N N . HIS C 1 33 ? 50.185 -60.683 -10.156 1.00 67.27 57 HIS C N 1
ATOM 5268 C CA . HIS C 1 33 ? 49.277 -59.832 -9.373 1.00 64.92 57 HIS C CA 1
ATOM 5269 C C . HIS C 1 33 ? 49.409 -58.354 -9.599 1.00 68.07 57 HIS C C 1
ATOM 5270 O O . HIS C 1 33 ? 48.626 -57.580 -9.061 1.00 69.87 57 HIS C O 1
ATOM 5277 N N . GLU C 1 34 ? 50.403 -57.942 -10.376 1.00 71.89 58 GLU C N 1
ATOM 5278 C CA . GLU C 1 34 ? 50.527 -56.549 -10.781 1.00 74.50 58 GLU C CA 1
ATOM 5279 C C . GLU C 1 34 ? 50.397 -56.464 -12.303 1.00 88.66 58 GLU C C 1
ATOM 5280 O O . GLU C 1 34 ? 49.842 -57.374 -12.941 1.00 90.56 58 GLU C O 1
ATOM 5286 N N . ASP C 1 35 ? 50.882 -55.374 -12.892 1.00 99.68 59 ASP C N 1
ATOM 5287 C CA . ASP C 1 35 ? 50.715 -55.156 -14.336 1.00 108.77 59 ASP C CA 1
ATOM 5288 C C . ASP C 1 35 ? 51.501 -56.152 -15.197 1.00 101.25 59 ASP C C 1
ATOM 5289 O O . ASP C 1 35 ? 51.172 -56.368 -16.365 1.00 96.22 59 ASP C O 1
ATOM 5294 N N . GLY C 1 36 ? 52.526 -56.760 -14.607 1.00 95.08 60 GLY C N 1
ATOM 5295 C CA . GLY C 1 36 ? 53.551 -57.461 -15.368 1.00 86.82 60 GLY C CA 1
ATOM 5296 C C . GLY C 1 36 ? 54.658 -56.469 -15.680 1.00 84.21 60 GLY C C 1
ATOM 5297 O O . GLY C 1 36 ? 54.723 -55.391 -15.082 1.00 79.43 60 GLY C O 1
ATOM 5298 N N . TYR C 1 37 ? 55.538 -56.836 -16.606 1.00 84.57 61 TYR C N 1
ATOM 5299 C CA . TYR C 1 37 ? 56.606 -55.946 -17.059 1.00 83.51 61 TYR C CA 1
ATOM 5300 C C . TYR C 1 37 ? 56.207 -55.274 -18.370 1.00 86.99 61 TYR C C 1
ATOM 5301 O O . TYR C 1 37 ? 55.940 -55.951 -19.368 1.00 84.63 61 TYR C O 1
ATOM 5310 N N . SER C 1 38 ? 56.143 -53.943 -18.346 1.00 90.54 62 SER C N 1
ATOM 5311 C CA . SER C 1 38 ? 55.818 -53.142 -19.531 1.00 91.09 62 SER C CA 1
ATOM 5312 C C . SER C 1 38 ? 56.857 -53.319 -20.634 1.00 93.72 62 SER C C 1
ATOM 5313 O O . SER C 1 38 ? 57.954 -53.862 -20.408 1.00 86.37 62 SER C O 1
ATOM 5316 N N . GLU C 1 39 ? 56.521 -52.837 -21.828 1.00 99.16 63 GLU C N 1
ATOM 5317 C CA . GLU C 1 39 ? 57.374 -53.094 -22.981 1.00 99.99 63 GLU C CA 1
ATOM 5318 C C . GLU C 1 39 ? 58.679 -52.303 -22.942 1.00 95.55 63 GLU C C 1
ATOM 5319 O O . GLU C 1 39 ? 59.704 -52.777 -23.428 1.00 91.95 63 GLU C O 1
ATOM 5325 N N . ASP C 1 40 ? 58.647 -51.124 -22.321 1.00 94.49 64 ASP C N 1
ATOM 5326 C CA . ASP C 1 40 ? 59.875 -50.368 -22.033 1.00 99.54 64 ASP C CA 1
ATOM 5327 C C . ASP C 1 40 ? 60.775 -51.147 -21.080 1.00 97.77 64 ASP C C 1
ATOM 5328 O O . ASP C 1 40 ? 61.985 -51.231 -21.299 1.00 95.89 64 ASP C O 1
ATOM 5333 N N . GLU C 1 41 ? 60.159 -51.713 -20.036 1.00 95.82 65 GLU C N 1
ATOM 5334 C CA . GLU C 1 41 ? 60.857 -52.503 -19.011 1.00 92.02 65 GLU C CA 1
ATOM 5335 C C . GLU C 1 41 ? 61.528 -53.748 -19.595 1.00 89.23 65 GLU C C 1
ATOM 5336 O O . GLU C 1 41 ? 62.687 -54.031 -19.293 1.00 87.25 65 GLU C O 1
ATOM 5342 N N . CYS C 1 42 ? 60.807 -54.471 -20.450 1.00 85.08 66 CYS C N 1
ATOM 5343 C CA . CYS C 1 42 ? 61.367 -55.636 -21.133 1.00 82.79 66 CYS C CA 1
ATOM 5344 C C . CYS C 1 42 ? 62.619 -55.309 -21.937 1.00 84.78 66 CYS C C 1
ATOM 5345 O O . CYS C 1 42 ? 63.555 -56.105 -21.992 1.00 82.20 66 CYS C O 1
ATOM 5348 N N . LYS C 1 43 ? 62.626 -54.123 -22.544 1.00 90.01 67 LYS C N 1
ATOM 5349 C CA . LYS C 1 43 ? 63.736 -53.660 -23.380 1.00 92.59 67 LYS C CA 1
ATOM 5350 C C . LYS C 1 43 ? 65.006 -53.402 -22.572 1.00 94.35 67 LYS C C 1
ATOM 5351 O O . LYS C 1 43 ? 66.127 -53.588 -23.064 1.00 89.85 67 LYS C O 1
ATOM 5357 N N . GLN C 1 44 ? 64.829 -52.989 -21.321 1.00 89.61 68 GLN C N 1
ATOM 5358 C CA . GLN C 1 44 ? 65.965 -52.708 -20.462 1.00 90.82 68 GLN C CA 1
ATOM 5359 C C . GLN C 1 44 ? 66.670 -53.968 -20.001 1.00 89.88 68 GLN C C 1
ATOM 5360 O O . GLN C 1 44 ? 67.863 -53.927 -19.716 1.00 97.29 68 GLN C O 1
ATOM 5366 N N . TYR C 1 45 ? 65.934 -55.079 -19.952 1.00 87.87 69 TYR C N 1
ATOM 5367 C CA . TYR C 1 45 ? 66.506 -56.388 -19.609 1.00 87.07 69 TYR C CA 1
ATOM 5368 C C . TYR C 1 45 ? 67.205 -57.058 -20.795 1.00 87.22 69 TYR C C 1
ATOM 5369 O O . TYR C 1 45 ? 67.850 -58.104 -20.636 1.00 82.61 69 TYR C O 1
ATOM 5378 N N . LYS C 1 46 ? 67.081 -56.447 -21.975 1.00 91.29 70 LYS C N 1
ATOM 5379 C CA . LYS C 1 46 ? 67.769 -56.917 -23.180 1.00 90.76 70 LYS C CA 1
ATOM 5380 C C . LYS C 1 46 ? 69.262 -57.099 -22.907 1.00 88.56 70 LYS C C 1
ATOM 5381 O O . LYS C 1 46 ? 69.828 -58.162 -23.192 1.00 87.19 70 LYS C O 1
ATOM 5387 N N . VAL C 1 47 ? 69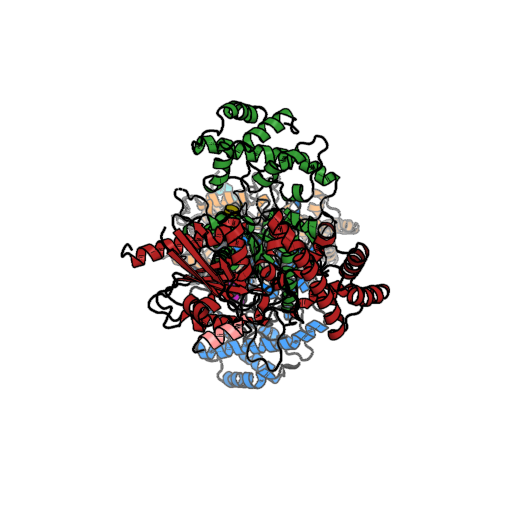.882 -56.069 -22.328 1.00 86.57 71 VAL C N 1
ATOM 5388 C CA . VAL C 1 47 ? 71.316 -56.083 -22.028 1.00 82.72 71 VAL C CA 1
ATOM 5389 C C . VAL C 1 47 ? 71.665 -57.155 -20.974 1.00 81.63 71 VAL C C 1
ATOM 5390 O O . VAL C 1 47 ? 72.702 -57.821 -21.089 1.00 73.88 71 VAL C O 1
ATOM 5394 N N . VAL C 1 48 ? 70.770 -57.342 -19.994 1.00 80.19 72 VAL C N 1
ATOM 5395 C CA . VAL C 1 48 ? 70.925 -58.363 -18.932 1.00 77.18 72 VAL C CA 1
ATOM 5396 C C . VAL C 1 48 ? 70.926 -59.769 -19.528 1.00 72.07 72 VAL C C 1
ATOM 5397 O O . VAL C 1 48 ? 71.831 -60.586 -19.242 1.00 67.72 72 VAL C O 1
ATOM 5401 N N . VAL C 1 49 ? 69.915 -60.029 -20.362 1.00 69.28 73 VAL C N 1
ATOM 5402 C CA . VAL C 1 49 ? 69.771 -61.319 -21.056 1.00 72.63 73 VAL C CA 1
ATOM 5403 C C . VAL C 1 49 ? 71.063 -61.722 -21.773 1.00 71.61 73 VAL C C 1
ATOM 5404 O O . VAL C 1 49 ? 71.547 -62.846 -21.594 1.00 69.74 73 VAL C O 1
ATOM 5408 N N . TYR C 1 50 ? 71.621 -60.796 -22.555 1.00 74.35 74 TYR C N 1
ATOM 5409 C CA . TYR C 1 50 ? 72.869 -61.046 -23.268 1.00 77.02 74 TYR C CA 1
ATOM 5410 C C . TYR C 1 50 ? 74.005 -61.378 -22.313 1.00 76.18 74 TYR C C 1
ATOM 5411 O O . TYR C 1 50 ? 74.670 -62.413 -22.479 1.00 72.84 74 TYR C O 1
ATOM 5420 N N . SER C 1 51 ? 74.204 -60.519 -21.310 1.00 71.61 75 SER C N 1
ATOM 5421 C CA . SER C 1 51 ? 75.282 -60.703 -20.343 1.00 72.99 75 SER C CA 1
ATOM 5422 C C . SER C 1 51 ? 75.191 -62.075 -19.697 1.00 76.27 75 SER C C 1
ATOM 5423 O O . SER C 1 51 ? 76.191 -62.814 -19.660 1.00 71.31 75 SER C O 1
ATOM 5426 N N . ASN C 1 52 ? 73.989 -62.394 -19.195 1.00 73.93 76 ASN C N 1
ATOM 5427 C CA . ASN C 1 52 ? 73.693 -63.680 -18.557 1.00 73.38 76 ASN C CA 1
ATOM 5428 C C . ASN C 1 52 ? 74.059 -64.852 -19.465 1.00 74.84 76 ASN C C 1
ATOM 5429 O O . ASN C 1 52 ? 74.690 -65.829 -19.035 1.00 71.14 76 ASN C O 1
ATOM 5434 N N . THR C 1 53 ? 73.673 -64.721 -20.734 1.00 74.61 77 THR C N 1
ATOM 5435 C CA . THR C 1 53 ? 73.969 -65.715 -21.761 1.00 72.55 77 THR C CA 1
ATOM 5436 C C . THR C 1 53 ? 75.475 -65.898 -21.927 1.00 71.67 77 THR C C 1
ATOM 5437 O O . THR C 1 53 ? 75.953 -67.041 -21.939 1.00 70.72 77 THR C O 1
ATOM 5441 N N . ILE C 1 54 ? 76.203 -64.778 -22.028 1.00 70.37 78 ILE C N 1
ATOM 5442 C CA . ILE C 1 54 ? 77.673 -64.782 -22.109 1.00 68.88 78 ILE C CA 1
ATOM 5443 C C . ILE C 1 54 ? 78.290 -65.451 -20.870 1.00 69.75 78 ILE C C 1
ATOM 5444 O O . ILE C 1 54 ? 79.087 -66.394 -21.002 1.00 63.25 78 ILE C O 1
ATOM 5449 N N . GLN C 1 55 ? 77.913 -64.968 -19.679 1.00 70.95 79 GLN C N 1
ATOM 5450 C CA . GLN C 1 55 ? 78.465 -65.477 -18.416 1.00 70.39 79 GLN C CA 1
ATOM 5451 C C . GLN C 1 55 ? 78.274 -66.985 -18.271 1.00 68.81 79 GLN C C 1
ATOM 5452 O O . GLN C 1 55 ? 79.199 -67.693 -17.816 1.00 61.64 79 GLN C O 1
ATOM 5458 N N . SER C 1 56 ? 77.076 -67.445 -18.659 1.00 67.36 80 SER C N 1
ATOM 5459 C CA . SER C 1 56 ? 76.682 -68.855 -18.570 1.00 66.81 80 SER C CA 1
ATOM 5460 C C . SER C 1 56 ? 77.600 -69.735 -19.395 1.00 70.30 80 SER C C 1
ATOM 5461 O O . SER C 1 56 ? 78.119 -70.741 -18.891 1.00 72.41 80 SER C O 1
ATOM 5464 N N . ILE C 1 57 ? 77.786 -69.367 -20.664 1.00 70.48 81 ILE C N 1
ATOM 5465 C CA . ILE C 1 57 ? 78.681 -70.117 -21.554 1.00 67.12 81 ILE C CA 1
ATOM 5466 C C . ILE C 1 57 ? 80.139 -70.040 -21.083 1.00 69.24 81 ILE C C 1
ATOM 5467 O O . ILE C 1 57 ? 80.848 -71.056 -21.097 1.00 67.81 81 ILE C O 1
ATOM 5472 N N . ILE C 1 58 ? 80.562 -68.842 -20.653 1.00 70.28 82 ILE C N 1
ATOM 5473 C CA . ILE C 1 58 ? 81.879 -68.635 -20.036 1.00 68.54 82 ILE C CA 1
ATOM 5474 C C . ILE C 1 58 ? 82.087 -69.639 -18.903 1.00 72.31 82 ILE C C 1
ATOM 5475 O O . ILE C 1 58 ? 83.120 -70.331 -18.858 1.00 70.89 82 ILE C O 1
ATOM 5480 N N . ALA C 1 59 ? 81.095 -69.724 -18.012 1.00 70.19 83 ALA C N 1
ATOM 5481 C CA . ALA C 1 59 ? 81.151 -70.631 -16.868 1.00 67.47 83 ALA C CA 1
ATOM 5482 C C . ALA C 1 59 ? 81.405 -72.074 -17.273 1.00 68.86 83 ALA C C 1
ATOM 5483 O O . ALA C 1 59 ? 82.195 -72.772 -16.633 1.00 69.81 83 ALA C O 1
ATOM 5485 N N . ILE C 1 60 ? 80.745 -72.518 -18.340 1.00 70.32 84 ILE C N 1
ATOM 5486 C CA . ILE C 1 60 ? 80.867 -73.909 -18.780 1.00 72.36 84 ILE C CA 1
ATOM 5487 C C . ILE C 1 60 ? 82.261 -74.172 -19.363 1.00 77.92 84 ILE C C 1
ATOM 5488 O O . ILE C 1 60 ? 82.874 -75.193 -19.057 1.00 80.35 84 ILE C O 1
ATOM 5493 N N . ILE C 1 61 ? 82.770 -73.233 -20.167 1.00 79.49 85 ILE C N 1
ATOM 5494 C CA . ILE C 1 61 ? 84.118 -73.337 -20.756 1.00 78.66 85 ILE C CA 1
ATOM 5495 C C . ILE C 1 61 ? 85.211 -73.360 -19.678 1.00 79.02 85 ILE C C 1
ATOM 5496 O O . ILE C 1 61 ? 86.053 -74.262 -19.670 1.00 78.29 85 ILE C O 1
ATOM 5501 N N . ARG C 1 62 ? 85.169 -72.389 -18.762 1.00 75.55 86 ARG C N 1
ATOM 5502 C CA . ARG C 1 62 ? 86.119 -72.308 -17.655 1.00 71.77 86 ARG C CA 1
ATOM 5503 C C . ARG C 1 62 ? 86.176 -73.615 -16.874 1.00 72.86 86 ARG C C 1
ATOM 5504 O O . ARG C 1 62 ? 87.221 -73.991 -16.322 1.00 75.59 86 ARG C O 1
ATOM 5512 N N . ALA C 1 63 ? 85.044 -74.310 -16.838 1.00 72.80 87 ALA C N 1
ATOM 5513 C CA . ALA C 1 63 ? 84.947 -75.592 -16.148 1.00 79.99 87 ALA C CA 1
ATOM 5514 C C . ALA C 1 63 ? 85.570 -76.725 -16.956 1.00 80.04 87 ALA C C 1
ATOM 5515 O O . ALA C 1 63 ? 86.116 -77.665 -16.377 1.00 77.40 87 ALA C O 1
ATOM 5517 N N . MET C 1 64 ? 85.492 -76.618 -18.285 1.00 81.69 88 MET C N 1
ATOM 5518 C CA . MET C 1 64 ? 86.073 -77.612 -19.198 1.00 82.79 88 MET C CA 1
ATOM 5519 C C . MET C 1 64 ? 87.566 -77.787 -18.978 1.00 84.00 88 MET C C 1
ATOM 5520 O O . MET C 1 64 ? 88.074 -78.904 -19.049 1.00 80.55 88 MET C O 1
ATOM 5525 N N . GLY C 1 65 ? 88.252 -76.677 -18.704 1.00 85.64 89 GLY C N 1
ATOM 5526 C CA . GLY C 1 65 ? 89.659 -76.706 -18.325 1.00 85.49 89 GLY C CA 1
ATOM 5527 C C . GLY C 1 65 ? 89.843 -77.413 -16.999 1.00 86.61 89 GLY C C 1
ATOM 5528 O O . GLY C 1 65 ? 90.549 -78.436 -16.918 1.00 90.20 89 GLY C O 1
ATOM 5529 N N . ARG C 1 66 ? 89.182 -76.871 -15.974 1.00 84.45 90 ARG C N 1
ATOM 5530 C CA . ARG C 1 66 ? 89.240 -77.380 -14.598 1.00 84.53 90 ARG C CA 1
ATOM 5531 C C . ARG C 1 66 ? 88.952 -78.884 -14.484 1.00 81.55 90 ARG C C 1
ATOM 5532 O O . ARG C 1 66 ? 89.638 -79.597 -13.752 1.00 82.20 90 ARG C O 1
ATOM 5540 N N . LEU C 1 67 ? 87.940 -79.363 -15.202 1.00 80.94 91 LEU C N 1
ATOM 5541 C CA . LEU C 1 67 ? 87.546 -80.776 -15.127 1.00 85.50 91 LEU C CA 1
ATOM 5542 C C . LEU C 1 67 ? 88.212 -81.624 -16.196 1.00 89.23 91 LEU C C 1
ATOM 5543 O O . LEU C 1 67 ? 87.988 -82.843 -16.263 1.00 86.63 91 LEU C O 1
ATOM 5548 N N . LYS C 1 68 ? 89.006 -80.958 -17.041 1.00 95.03 92 LYS C N 1
ATOM 5549 C CA . LYS C 1 68 ? 89.769 -81.589 -18.135 1.00 94.92 92 LYS C CA 1
ATOM 5550 C C . LYS C 1 68 ? 88.889 -82.381 -19.112 1.00 90.16 92 LYS C C 1
ATOM 5551 O O . LYS C 1 68 ? 88.980 -83.609 -19.200 1.00 83.60 92 LYS C O 1
ATOM 5557 N N . ILE C 1 69 ? 88.022 -81.659 -19.819 1.00 88.91 93 ILE C N 1
ATOM 5558 C CA . ILE C 1 69 ? 87.148 -82.251 -20.828 1.00 91.79 93 ILE C CA 1
ATOM 5559 C C . ILE C 1 69 ? 87.508 -81.651 -22.189 1.00 94.25 93 ILE C C 1
ATOM 5560 O O . ILE C 1 69 ? 87.436 -80.430 -22.378 1.00 92.59 93 ILE C O 1
ATOM 5565 N N . ASP C 1 70 ? 87.905 -82.517 -23.123 1.00 94.98 94 ASP C N 1
ATOM 5566 C CA . ASP C 1 70 ? 88.248 -82.113 -24.491 1.00 100.93 94 ASP C CA 1
ATOM 5567 C C . ASP C 1 70 ? 86.993 -81.771 -25.280 1.00 104.06 94 ASP C C 1
ATOM 5568 O O . ASP C 1 70 ? 85.929 -82.381 -25.063 1.00 105.25 94 ASP C O 1
ATOM 5573 N N . PHE C 1 71 ? 87.128 -80.819 -26.208 1.00 99.00 95 PHE C N 1
ATOM 5574 C CA . PHE C 1 71 ? 86.035 -80.444 -27.107 1.00 97.79 95 PHE C CA 1
ATOM 5575 C C . PHE C 1 71 ? 85.682 -81.620 -28.022 1.00 103.89 95 PHE C C 1
ATOM 5576 O O . PHE C 1 71 ? 86.528 -82.485 -28.302 1.00 102.54 95 PHE C O 1
ATOM 5584 N N . GLY C 1 72 ? 84.430 -81.654 -28.478 1.00 107.35 96 GLY C N 1
ATOM 5585 C CA . GLY C 1 72 ? 83.948 -82.710 -29.376 1.00 112.61 96 GLY C CA 1
ATOM 5586 C C . GLY C 1 72 ? 84.654 -82.660 -30.716 1.00 117.80 96 GLY C C 1
ATOM 5587 O O . GLY C 1 72 ? 84.983 -83.697 -31.291 1.00 117.67 96 GLY C O 1
ATOM 5588 N N . GLU C 1 73 ? 84.884 -81.439 -31.196 1.00 120.76 97 GLU C N 1
ATOM 5589 C CA . GLU C 1 73 ? 85.686 -81.173 -32.384 1.00 118.73 97 GLU C CA 1
ATOM 5590 C C . GLU C 1 73 ? 86.772 -80.171 -32.007 1.00 122.39 97 GLU C C 1
ATOM 5591 O O . GLU C 1 73 ? 86.465 -79.044 -31.600 1.00 124.79 97 GLU C O 1
ATOM 5597 N N . ALA C 1 74 ? 88.038 -80.576 -32.138 1.00 122.42 98 ALA C N 1
ATOM 5598 C CA . ALA C 1 74 ? 89.177 -79.729 -31.748 1.00 116.88 98 ALA C CA 1
ATOM 5599 C C . ALA C 1 74 ? 89.179 -78.336 -32.418 1.00 119.66 98 ALA C C 1
ATOM 5600 O O . ALA C 1 74 ? 89.915 -77.441 -32.003 1.00 115.80 98 ALA C O 1
ATOM 5602 N N . ALA C 1 75 ? 88.319 -78.152 -33.424 1.00 124.77 99 ALA C N 1
ATOM 5603 C CA . ALA C 1 75 ? 88.109 -76.853 -34.090 1.00 125.05 99 ALA C CA 1
ATOM 5604 C C . ALA C 1 75 ? 87.525 -75.773 -33.158 1.00 125.34 99 ALA C C 1
ATOM 5605 O O . ALA C 1 75 ? 87.761 -74.582 -33.359 1.00 118.84 99 ALA C O 1
ATOM 5607 N N . ARG C 1 76 ? 86.791 -76.213 -32.135 1.00 126.85 100 ARG C N 1
ATOM 5608 C CA . ARG C 1 76 ? 86.117 -75.328 -31.181 1.00 116.40 100 ARG C CA 1
ATOM 5609 C C . ARG C 1 76 ? 87.082 -74.515 -30.310 1.00 115.50 100 ARG C C 1
ATOM 5610 O O . ARG C 1 76 ? 86.719 -73.440 -29.828 1.00 114.56 100 ARG C O 1
ATOM 5618 N N . ALA C 1 77 ? 88.301 -75.029 -30.116 1.00 111.02 101 ALA C N 1
ATOM 5619 C CA . ALA C 1 77 ? 89.332 -74.375 -29.300 1.00 108.41 101 ALA C CA 1
ATOM 5620 C C . ALA C 1 77 ? 89.570 -72.910 -29.677 1.00 113.24 101 ALA C C 1
ATOM 5621 O O . ALA C 1 77 ? 89.912 -72.098 -28.818 1.00 109.22 101 ALA C O 1
ATOM 5623 N N . ASP C 1 78 ? 89.379 -72.580 -30.956 1.00 116.61 102 ASP C N 1
ATOM 5624 C CA . ASP C 1 78 ? 89.541 -71.204 -31.451 1.00 118.29 102 ASP C CA 1
ATOM 5625 C C . ASP C 1 78 ? 88.458 -70.293 -30.909 1.00 117.11 102 ASP C C 1
ATOM 5626 O O . ASP C 1 78 ? 88.734 -69.185 -30.445 1.00 110.76 102 ASP C O 1
ATOM 5631 N N . ASP C 1 79 ? 87.222 -70.781 -30.959 1.00 122.24 103 ASP C N 1
ATOM 5632 C CA . ASP C 1 79 ? 86.064 -70.052 -30.446 1.00 119.34 103 ASP C CA 1
ATOM 5633 C C . ASP C 1 79 ? 86.194 -69.786 -28.942 1.00 114.71 103 ASP C C 1
ATOM 5634 O O . ASP C 1 79 ? 85.718 -68.771 -28.440 1.00 106.34 103 ASP C O 1
ATOM 5639 N N . ALA C 1 80 ? 86.869 -70.696 -28.239 1.00 115.74 104 ALA C N 1
ATOM 5640 C CA . ALA C 1 80 ? 87.108 -70.563 -26.801 1.00 122.69 104 ALA C CA 1
ATOM 5641 C C . ALA C 1 80 ? 87.946 -69.325 -26.461 1.00 124.45 104 ALA C C 1
ATOM 5642 O O . ALA C 1 80 ? 87.564 -68.544 -25.587 1.00 123.69 104 ALA C O 1
ATOM 5644 N N . ARG C 1 81 ? 89.062 -69.137 -27.169 1.00 120.60 105 ARG C N 1
ATOM 5645 C CA . ARG C 1 81 ? 89.873 -67.928 -27.032 1.00 116.56 105 ARG C CA 1
ATOM 5646 C C . ARG C 1 81 ? 89.090 -66.705 -27.504 1.00 113.24 105 ARG C C 1
ATOM 5647 O O . ARG C 1 81 ? 89.180 -65.636 -26.903 1.00 106.63 105 ARG C O 1
ATOM 5655 N N . GLN C 1 82 ? 88.317 -66.900 -28.572 1.00 113.98 106 GLN C N 1
ATOM 5656 C CA . GLN C 1 82 ? 87.520 -65.853 -29.209 1.00 116.82 106 GLN C CA 1
ATOM 5657 C C . GLN C 1 82 ? 86.410 -65.316 -28.306 1.00 113.30 106 GLN C C 1
ATOM 5658 O O . GLN C 1 82 ? 86.219 -64.095 -28.201 1.00 111.62 106 GLN C O 1
ATOM 5664 N N . LEU C 1 83 ? 85.672 -66.235 -27.678 1.00 109.84 107 LEU C N 1
ATOM 5665 C CA . LEU C 1 83 ? 84.592 -65.897 -26.743 1.00 108.35 107 LEU C CA 1
ATOM 5666 C C . LEU C 1 83 ? 85.087 -64.974 -25.627 1.00 108.90 107 LEU C C 1
ATOM 5667 O O . LEU C 1 83 ? 84.429 -63.982 -25.293 1.00 102.49 107 LEU C O 1
ATOM 5672 N N . PHE C 1 84 ? 86.247 -65.323 -25.069 1.00 113.03 108 PHE C N 1
ATOM 5673 C CA . PHE C 1 84 ? 86.918 -64.540 -24.038 1.00 114.13 108 PHE C CA 1
ATOM 5674 C C . PHE C 1 84 ? 87.207 -63.117 -24.521 1.00 109.29 108 PHE C C 1
ATOM 5675 O O . PHE C 1 84 ? 86.906 -62.143 -23.824 1.00 104.48 108 PHE C O 1
ATOM 5683 N N . VAL C 1 85 ? 87.786 -63.024 -25.718 1.00 107.71 109 VAL C N 1
ATOM 5684 C CA . VAL C 1 85 ? 88.165 -61.758 -26.348 1.00 111.19 109 VAL C CA 1
ATOM 5685 C C . VAL C 1 85 ? 86.964 -60.822 -26.562 1.00 109.06 109 VAL C C 1
ATOM 5686 O O . VAL C 1 85 ? 87.033 -59.620 -26.255 1.00 107.40 109 VAL C O 1
ATOM 5690 N N . LEU C 1 86 ? 85.869 -61.384 -27.072 1.00 101.10 110 LEU C N 1
ATOM 5691 C CA . LEU C 1 86 ? 84.681 -60.606 -27.430 1.00 104.16 110 LEU C CA 1
ATOM 5692 C C . LEU C 1 86 ? 83.881 -60.045 -26.242 1.00 112.99 110 LEU C C 1
ATOM 5693 O O . LEU C 1 86 ? 82.976 -59.217 -26.437 1.00 114.40 110 LEU C O 1
ATOM 5698 N N . ALA C 1 87 ? 84.208 -60.499 -25.030 1.00 117.90 111 ALA C N 1
ATOM 5699 C CA . ALA C 1 87 ? 83.565 -60.012 -23.805 1.00 116.14 111 ALA C CA 1
ATOM 5700 C C . ALA C 1 87 ? 84.366 -58.873 -23.170 1.00 117.44 111 ALA C C 1
ATOM 5701 O O . ALA C 1 87 ? 84.222 -57.705 -23.544 1.00 119.07 111 ALA C O 1
ATOM 5702 N N . GLY C 1 93 ? 79.511 -55.656 -25.427 1.00 123.48 117 GLY C N 1
ATOM 5703 C CA . GLY C 1 93 ? 78.806 -55.870 -26.692 1.00 126.92 117 GLY C CA 1
ATOM 5704 C C . GLY C 1 93 ? 77.284 -56.029 -26.510 1.00 130.31 117 GLY C C 1
ATOM 5705 O O . GLY C 1 93 ? 76.826 -56.574 -25.502 1.00 120.02 117 GLY C O 1
ATOM 5706 N N . VAL C 1 94 ? 76.512 -55.530 -27.483 1.00 138.71 118 VAL C N 1
ATOM 5707 C CA . VAL C 1 94 ? 75.062 -55.805 -27.574 1.00 141.80 118 VAL C CA 1
ATOM 5708 C C . VAL C 1 94 ? 74.800 -56.972 -28.562 1.00 142.83 118 VAL C C 1
ATOM 5709 O O . VAL C 1 94 ? 73.896 -56.914 -29.413 1.00 135.33 118 VAL C O 1
ATOM 5713 N N . MET C 1 95 ? 75.618 -58.024 -28.414 1.00 140.73 119 MET C N 1
ATOM 5714 C CA . MET C 1 95 ? 75.547 -59.273 -29.196 1.00 138.46 119 MET C CA 1
ATOM 5715 C C . MET C 1 95 ? 75.762 -59.075 -30.702 1.00 132.74 119 MET C C 1
ATOM 5716 O O . MET C 1 95 ? 74.801 -58.928 -31.465 1.00 128.99 119 MET C O 1
ATOM 5721 N N . THR C 1 96 ? 77.027 -59.068 -31.121 1.00 127.67 120 THR C N 1
ATOM 5722 C CA . THR C 1 96 ? 77.358 -59.039 -32.547 1.00 122.40 120 THR C CA 1
ATOM 5723 C C . THR C 1 96 ? 77.038 -60.409 -33.135 1.00 120.88 120 THR C C 1
ATOM 5724 O O . THR C 1 96 ? 77.373 -61.428 -32.526 1.00 119.53 120 THR C O 1
ATOM 5728 N N . PRO C 1 97 ? 76.382 -60.443 -34.314 1.00 118.57 121 PRO C N 1
ATOM 5729 C CA . PRO C 1 97 ? 76.055 -61.724 -34.955 1.00 109.22 121 PRO C CA 1
ATOM 5730 C C . PRO C 1 97 ? 77.255 -62.683 -35.072 1.00 108.05 121 PRO C C 1
ATOM 5731 O O . PRO C 1 97 ? 77.057 -63.894 -35.190 1.00 105.19 121 PRO C O 1
ATOM 5735 N N . GLU C 1 98 ? 78.480 -62.154 -35.018 1.00 104.36 122 GLU C N 1
ATOM 5736 C CA . GLU C 1 98 ? 79.683 -62.990 -35.016 1.00 105.80 122 GLU C CA 1
ATOM 5737 C C . GLU C 1 98 ? 79.825 -63.795 -33.716 1.00 107.57 122 GLU C C 1
ATOM 5738 O O . GLU C 1 98 ? 80.115 -64.999 -33.747 1.00 101.91 122 GLU C O 1
ATOM 5744 N N . LEU C 1 99 ? 79.623 -63.124 -32.580 1.00 106.71 123 LEU C N 1
ATOM 5745 C CA . LEU C 1 99 ? 79.660 -63.778 -31.267 1.00 99.30 123 LEU C CA 1
ATOM 5746 C C . LEU C 1 99 ? 78.507 -64.761 -31.093 1.00 96.31 123 LEU C C 1
ATOM 5747 O O . LEU C 1 99 ? 78.690 -65.831 -30.520 1.00 91.04 123 LEU C O 1
ATOM 5752 N N . ALA C 1 100 ? 77.330 -64.383 -31.597 1.00 97.61 124 ALA C N 1
ATOM 5753 C CA . ALA C 1 100 ? 76.137 -65.229 -31.578 1.00 95.16 124 ALA C CA 1
ATOM 5754 C C . ALA C 1 100 ? 76.381 -66.572 -32.267 1.00 93.83 124 ALA C C 1
ATOM 5755 O O . ALA C 1 100 ? 75.819 -67.593 -31.865 1.00 93.86 124 ALA C O 1
ATOM 5757 N N . GLY C 1 101 ? 77.220 -66.558 -33.300 1.00 92.71 125 GLY C N 1
ATOM 5758 C CA . GLY C 1 101 ? 77.682 -67.781 -33.947 1.00 91.96 125 GLY C CA 1
ATOM 5759 C C . GLY C 1 101 ? 78.678 -68.533 -33.080 1.00 89.94 125 GLY C C 1
ATOM 5760 O O . GLY C 1 101 ? 78.586 -69.753 -32.954 1.00 89.96 125 GLY C O 1
ATOM 5761 N N . VAL C 1 102 ? 79.622 -67.801 -32.486 1.00 89.13 126 VAL C N 1
ATOM 5762 C CA . VAL C 1 102 ? 80.635 -68.376 -31.593 1.00 88.26 126 VAL C CA 1
ATOM 5763 C C . VAL C 1 102 ? 79.978 -69.164 -30.456 1.00 87.75 126 VAL C C 1
ATOM 5764 O O . VAL C 1 102 ? 80.276 -70.349 -30.242 1.00 85.19 126 VAL C O 1
ATOM 5768 N N . ILE C 1 103 ? 79.074 -68.499 -29.741 1.00 88.92 127 ILE C N 1
ATOM 5769 C CA . ILE C 1 103 ? 78.314 -69.131 -28.656 1.00 88.48 127 ILE C CA 1
ATOM 5770 C C . ILE C 1 103 ? 77.516 -70.344 -29.161 1.00 89.62 127 ILE C C 1
ATOM 5771 O O . ILE C 1 103 ? 77.564 -71.426 -28.553 1.00 84.65 127 ILE C O 1
ATOM 5776 N N . LYS C 1 104 ? 76.814 -70.166 -30.284 1.00 89.69 128 LYS C N 1
ATOM 5777 C CA . LYS C 1 104 ? 75.956 -71.217 -30.835 1.00 89.90 128 LYS C CA 1
ATOM 5778 C C . LYS C 1 104 ? 76.712 -72.490 -31.205 1.00 91.77 128 LYS C C 1
ATOM 5779 O O . LYS C 1 104 ? 76.179 -73.595 -31.058 1.00 87.23 128 LYS C O 1
ATOM 5785 N N . ARG C 1 105 ? 77.950 -72.328 -31.675 1.00 93.49 129 ARG C N 1
ATOM 5786 C CA . ARG C 1 105 ? 78.785 -73.466 -32.065 1.00 94.07 129 ARG C CA 1
ATOM 5787 C C . ARG C 1 105 ? 79.443 -74.138 -30.859 1.00 91.43 129 ARG C C 1
ATOM 5788 O O . ARG C 1 105 ? 79.607 -75.363 -30.843 1.00 90.08 129 ARG C O 1
ATOM 5796 N N . LEU C 1 106 ? 79.796 -73.335 -29.853 1.00 85.81 130 LEU C N 1
ATOM 5797 C CA . LEU C 1 106 ? 80.323 -73.847 -28.585 1.00 81.20 130 LEU C CA 1
ATOM 5798 C C . LEU C 1 106 ? 79.272 -74.657 -27.839 1.00 81.86 130 LEU C C 1
ATOM 5799 O O . LEU C 1 106 ? 79.552 -75.761 -27.363 1.00 78.42 130 LEU C O 1
ATOM 5804 N N . TRP C 1 107 ? 78.065 -74.089 -27.755 1.00 81.78 131 TRP C N 1
ATOM 5805 C CA . TRP C 1 107 ? 76.912 -74.714 -27.100 1.00 79.99 131 TRP C CA 1
ATOM 5806 C C . TRP C 1 107 ? 76.474 -75.987 -27.785 1.00 81.97 131 TRP C C 1
ATOM 5807 O O . TRP C 1 107 ? 76.044 -76.928 -27.121 1.00 79.38 131 TRP C O 1
ATOM 5818 N N . ARG C 1 108 ? 76.604 -76.029 -29.113 1.00 85.97 132 ARG C N 1
ATOM 5819 C CA . ARG C 1 108 ? 76.261 -77.210 -29.920 1.00 86.08 132 ARG C CA 1
ATOM 5820 C C . ARG C 1 108 ? 77.287 -78.341 -29.781 1.00 80.88 132 ARG C C 1
ATOM 5821 O O . ARG C 1 108 ? 76.964 -79.501 -30.006 1.00 76.91 132 ARG C O 1
ATOM 5823 N N . ASP C 1 109 ? 78.516 -77.999 -29.409 1.00 79.99 133 ASP C N 1
ATOM 5824 C CA . ASP C 1 109 ? 79.595 -78.981 -29.291 1.00 84.96 133 ASP C CA 1
ATOM 5825 C C . ASP C 1 109 ? 79.279 -80.082 -28.294 1.00 87.46 133 ASP C C 1
ATOM 5826 O O . ASP C 1 109 ? 78.757 -79.806 -27.223 1.00 100.13 133 ASP C O 1
ATOM 5831 N N . GLY C 1 110 ? 79.626 -81.320 -28.640 1.00 90.00 134 GLY C N 1
ATOM 5832 C CA . GLY C 1 110 ? 79.415 -82.486 -27.769 1.00 82.84 134 GLY C CA 1
ATOM 5833 C C . GLY C 1 110 ? 80.200 -82.446 -26.464 1.00 83.71 134 GLY C C 1
ATOM 5834 O O . GLY C 1 110 ? 79.711 -82.886 -25.426 1.00 85.47 134 GLY C O 1
ATOM 5835 N N . GLY C 1 111 ? 81.416 -81.905 -26.507 1.00 82.73 135 GLY C N 1
ATOM 5836 C CA . GLY C 1 111 ? 82.262 -81.779 -25.315 1.00 85.82 135 GLY C CA 1
ATOM 5837 C C . GLY C 1 111 ? 81.760 -80.742 -24.317 1.00 89.74 135 GLY C C 1
ATOM 5838 O O . GLY C 1 111 ? 81.904 -80.919 -23.110 1.00 90.77 135 GLY C O 1
ATOM 5839 N N . VAL C 1 112 ? 81.152 -79.674 -24.825 1.00 85.58 136 VAL C N 1
ATOM 5840 C CA . VAL C 1 112 ? 80.561 -78.631 -23.989 1.00 82.77 136 VAL C CA 1
ATOM 5841 C C . VAL C 1 112 ? 79.297 -79.175 -23.324 1.00 80.95 136 VAL C C 1
ATOM 5842 O O . VAL C 1 112 ? 79.026 -78.876 -22.167 1.00 82.44 136 VAL C O 1
ATOM 5846 N N . GLN C 1 113 ? 78.545 -79.996 -24.055 1.00 77.63 137 GLN C N 1
ATOM 5847 C CA . GLN C 1 113 ? 77.362 -80.657 -23.505 1.00 78.08 137 GLN C CA 1
ATOM 5848 C C . GLN C 1 113 ? 77.708 -81.660 -22.404 1.00 80.82 137 GLN C C 1
ATOM 5849 O O . GLN C 1 113 ? 76.991 -81.753 -21.407 1.00 90.25 137 GLN C O 1
ATOM 5855 N N . ALA C 1 114 ? 78.799 -82.404 -22.576 1.00 79.53 138 ALA C N 1
ATOM 5856 C CA . ALA C 1 114 ? 79.263 -83.349 -21.549 1.00 80.33 138 ALA C CA 1
ATOM 5857 C C . ALA C 1 114 ? 79.661 -82.618 -20.260 1.00 79.83 138 ALA C C 1
ATOM 5858 O O . ALA C 1 114 ? 79.599 -83.186 -19.163 1.00 77.23 138 ALA C O 1
ATOM 5860 N N . CYS C 1 115 ? 80.072 -81.357 -20.407 1.00 74.41 139 CYS C N 1
ATOM 5861 C CA . CYS C 1 115 ? 80.445 -80.527 -19.271 1.00 75.40 139 CYS C CA 1
ATOM 5862 C C . CYS C 1 115 ? 79.204 -79.949 -18.599 1.00 76.46 139 CYS C C 1
ATOM 5863 O O . CYS C 1 115 ? 79.147 -79.864 -17.368 1.00 74.01 139 CYS C O 1
ATOM 5866 N N . PHE C 1 116 ? 78.219 -79.572 -19.416 1.00 73.05 140 PHE C N 1
ATOM 5867 C CA . PHE C 1 116 ? 76.935 -79.078 -18.929 1.00 69.68 140 PHE C CA 1
ATOM 5868 C C . PHE C 1 116 ? 76.193 -80.152 -18.135 1.00 68.91 140 PHE C C 1
ATOM 5869 O O . PHE C 1 116 ? 75.553 -79.865 -17.126 1.00 69.07 140 PHE C O 1
ATOM 5877 N N . SER C 1 117 ? 76.298 -81.395 -18.590 1.00 66.34 141 SER C N 1
ATOM 5878 C CA . SER C 1 117 ? 75.727 -82.532 -17.883 1.00 69.93 141 SER C CA 1
ATOM 5879 C C . SER C 1 117 ? 76.325 -82.713 -16.496 1.00 70.06 141 SER C C 1
ATOM 5880 O O . SER C 1 117 ? 75.700 -83.316 -15.635 1.00 73.53 141 SER C O 1
ATOM 5883 N N . ARG C 1 118 ? 77.518 -82.162 -16.283 1.00 68.06 142 ARG C N 1
ATOM 5884 C CA . ARG C 1 118 ? 78.257 -82.354 -15.035 1.00 69.28 142 ARG C CA 1
ATOM 5885 C C . ARG C 1 118 ? 78.281 -81.116 -14.112 1.00 65.86 142 ARG C C 1
ATOM 5886 O O . ARG C 1 118 ? 79.138 -80.974 -13.235 1.00 63.89 142 ARG C O 1
ATOM 5894 N N . SER C 1 119 ? 77.288 -80.251 -14.294 1.00 61.81 143 SER C N 1
ATOM 5895 C CA . SER C 1 119 ? 77.163 -79.007 -13.546 1.00 58.63 143 SER C CA 1
ATOM 5896 C C . SER C 1 119 ? 77.105 -79.155 -12.015 1.00 59.14 143 SER C C 1
ATOM 5897 O O . SER C 1 119 ? 77.241 -78.170 -11.308 1.00 61.84 143 SER C O 1
ATOM 5900 N N . ARG C 1 120 ? 76.937 -80.370 -11.497 1.00 53.82 144 ARG C N 1
ATOM 5901 C CA . ARG C 1 120 ? 76.957 -80.576 -10.054 1.00 52.53 144 ARG C CA 1
ATOM 5902 C C . ARG C 1 120 ? 78.373 -80.457 -9.497 1.00 58.89 144 ARG C C 1
ATOM 5903 O O . ARG C 1 120 ? 78.544 -80.241 -8.298 1.00 61.63 144 ARG C O 1
ATOM 5911 N N . GLU C 1 121 ? 79.366 -80.588 -10.385 1.00 62.18 145 GLU C N 1
ATOM 5912 C CA . GLU C 1 121 ? 80.789 -80.615 -10.035 1.00 61.61 145 GLU C CA 1
ATOM 5913 C C . GLU C 1 121 ? 81.413 -79.218 -10.063 1.00 61.99 145 GLU C C 1
ATOM 5914 O O . GLU C 1 121 ? 82.576 -79.043 -9.690 1.00 65.36 145 GLU C O 1
ATOM 5920 N N . TYR C 1 122 ? 80.652 -78.230 -10.519 1.00 57.05 146 TYR C N 1
ATOM 5921 C CA . TYR C 1 122 ? 81.054 -76.828 -10.391 1.00 58.18 146 TYR C CA 1
ATOM 5922 C C . TYR C 1 122 ? 79.848 -75.956 -10.050 1.00 60.52 146 TYR C C 1
ATOM 5923 O O . TYR C 1 122 ? 78.880 -76.426 -9.428 1.00 61.33 146 TYR C O 1
ATOM 5932 N N . LEU C 1 123 ? 79.908 -74.694 -10.464 1.00 57.04 147 LEU C N 1
ATOM 5933 C CA . LEU C 1 123 ? 78.873 -73.746 -10.148 1.00 56.76 147 LEU C CA 1
ATOM 5934 C C . LEU C 1 123 ? 78.337 -73.073 -11.403 1.00 60.59 147 LEU C C 1
ATOM 5935 O O . LEU C 1 123 ? 78.962 -72.151 -11.933 1.00 61.73 147 LEU C O 1
ATOM 5940 N N . LEU C 1 124 ? 77.184 -73.561 -11.875 1.00 61.42 148 LEU C N 1
ATOM 5941 C CA . LEU C 1 124 ? 76.508 -73.027 -13.066 1.00 58.61 148 LEU C CA 1
ATOM 5942 C C . LEU C 1 124 ? 75.091 -72.609 -12.733 1.00 56.07 148 LEU C C 1
ATOM 5943 O O . LEU C 1 124 ? 74.346 -73.387 -12.182 1.00 55.24 148 LEU C O 1
ATOM 5948 N N . ASN C 1 125 ? 74.716 -71.389 -13.096 1.00 57.19 149 ASN C N 1
ATOM 5949 C CA . ASN C 1 125 ? 73.383 -70.894 -12.801 1.00 57.47 149 ASN C CA 1
ATOM 5950 C C . ASN C 1 125 ? 72.324 -71.658 -13.576 1.00 60.09 149 ASN C C 1
ATOM 5951 O O . ASN C 1 125 ? 72.611 -72.216 -14.633 1.00 66.05 149 ASN C O 1
ATOM 5956 N N . ASP C 1 126 ? 71.102 -71.655 -13.055 1.00 60.76 150 ASP C N 1
ATOM 5957 C CA . ASP C 1 126 ? 70.027 -72.441 -13.617 1.00 58.34 150 ASP C CA 1
ATOM 5958 C C . ASP C 1 126 ? 69.187 -71.693 -14.651 1.00 60.96 150 ASP C C 1
ATOM 5959 O O . ASP C 1 126 ? 68.116 -72.147 -15.050 1.00 67.88 150 ASP C O 1
ATOM 5964 N N . SER C 1 127 ? 69.691 -70.553 -15.097 1.00 62.87 151 SER C N 1
ATOM 5965 C CA . SER C 1 127 ? 69.131 -69.865 -16.254 1.00 65.43 151 SER C CA 1
ATOM 5966 C C . SER C 1 127 ? 69.903 -70.197 -17.531 1.00 66.00 151 SER C C 1
ATOM 5967 O O . SER C 1 127 ? 69.450 -69.870 -18.635 1.00 66.55 151 SER C O 1
ATOM 5970 N N . ALA C 1 128 ? 71.057 -70.851 -17.369 1.00 64.03 152 ALA C N 1
ATOM 5971 C CA . ALA C 1 128 ? 71.992 -71.090 -18.468 1.00 63.55 152 ALA C CA 1
ATOM 5972 C C . ALA C 1 128 ? 71.325 -71.700 -19.708 1.00 62.48 152 ALA C C 1
ATOM 5973 O O . ALA C 1 128 ? 71.196 -71.036 -20.734 1.00 64.66 152 ALA C O 1
ATOM 5975 N N . SER C 1 129 ? 70.881 -72.946 -19.597 1.00 61.18 153 SER C N 1
ATOM 5976 C CA . SER C 1 129 ? 70.276 -73.661 -20.721 1.00 61.49 153 SER C CA 1
ATOM 5977 C C . SER C 1 129 ? 69.018 -72.968 -21.263 1.00 62.33 153 SER C C 1
ATOM 5978 O O . SER C 1 129 ? 68.767 -72.972 -22.483 1.00 60.59 153 SER C O 1
ATOM 5981 N N . TYR C 1 130 ? 68.239 -72.356 -20.367 1.00 62.58 154 TYR C N 1
ATOM 5982 C CA . TYR C 1 130 ? 67.060 -71.606 -20.798 1.00 63.60 154 TYR C CA 1
ATOM 5983 C C . TYR C 1 130 ? 67.420 -70.602 -21.887 1.00 66.94 154 TYR C C 1
ATOM 5984 O O . TYR C 1 130 ? 66.782 -70.579 -22.954 1.00 69.84 154 TYR C O 1
ATOM 5993 N N . TYR C 1 131 ? 68.443 -69.790 -21.614 1.00 63.38 155 TYR C N 1
ATOM 5994 C CA . TYR C 1 131 ? 68.907 -68.783 -22.558 1.00 64.40 155 TYR C CA 1
ATOM 5995 C C . TYR C 1 131 ? 69.623 -69.371 -23.767 1.00 65.99 155 TYR C C 1
ATOM 5996 O O . TYR C 1 131 ? 69.353 -68.974 -24.893 1.00 69.32 155 TYR C O 1
ATOM 6005 N N . LEU C 1 132 ? 70.511 -70.332 -23.535 1.00 66.34 156 LEU C N 1
ATOM 6006 C CA . LEU C 1 132 ? 71.332 -70.884 -24.611 1.00 70.07 156 LEU C CA 1
ATOM 6007 C C . LEU C 1 132 ? 70.563 -71.679 -25.673 1.00 73.11 156 LEU C C 1
ATOM 6008 O O . LEU C 1 132 ? 70.943 -71.642 -26.834 1.00 76.46 156 LEU C O 1
ATOM 6013 N N . ASN C 1 133 ? 69.509 -72.394 -25.275 1.00 69.65 157 ASN C N 1
ATOM 6014 C CA . ASN C 1 133 ? 68.672 -73.134 -26.221 1.00 65.01 157 ASN C CA 1
ATOM 6015 C C . ASN C 1 133 ? 67.793 -72.203 -27.040 1.00 69.63 157 ASN C C 1
ATOM 6016 O O . ASN C 1 133 ? 67.406 -72.536 -28.165 1.00 78.41 157 ASN C O 1
ATOM 6021 N N . ASP C 1 134 ? 67.464 -71.046 -26.467 1.00 66.75 158 ASP C N 1
ATOM 6022 C CA . ASP C 1 134 ? 66.729 -70.005 -27.178 1.00 67.89 158 ASP C CA 1
ATOM 6023 C C . ASP C 1 134 ? 67.670 -68.989 -27.805 1.00 72.65 158 ASP C C 1
ATOM 6024 O O . ASP C 1 134 ? 67.276 -67.847 -28.033 1.00 79.02 158 ASP C O 1
ATOM 6029 N N . LEU C 1 135 ? 68.909 -69.387 -28.085 1.00 74.90 159 LEU C N 1
ATOM 6030 C CA . LEU C 1 135 ? 69.886 -68.440 -28.622 1.00 80.01 159 LEU C CA 1
ATOM 6031 C C . LEU C 1 135 ? 69.419 -67.896 -29.969 1.00 86.34 159 LEU C C 1
ATOM 6032 O O . LEU C 1 135 ? 69.442 -66.682 -30.207 1.00 81.49 159 LEU C O 1
ATOM 6037 N N . ASP C 1 136 ? 68.972 -68.817 -30.823 1.00 94.16 160 ASP C N 1
ATOM 6038 C CA . ASP C 1 136 ? 68.409 -68.516 -32.140 1.00 96.76 160 ASP C CA 1
ATOM 6039 C C . ASP C 1 136 ? 67.448 -67.317 -32.100 1.00 92.20 160 ASP C C 1
ATOM 6040 O O . ASP C 1 136 ? 67.501 -66.433 -32.952 1.00 88.75 160 ASP C O 1
ATOM 6045 N N . ARG C 1 137 ? 66.585 -67.296 -31.084 1.00 90.42 161 ARG C N 1
ATOM 6046 C CA . ARG C 1 137 ? 65.536 -66.285 -30.940 1.00 87.33 161 ARG C CA 1
ATOM 6047 C C . ARG C 1 137 ? 66.031 -64.962 -30.342 1.00 89.65 161 ARG C C 1
ATOM 6048 O O . ARG C 1 137 ? 65.668 -63.897 -30.833 1.00 87.35 161 ARG C O 1
ATOM 6056 N N . ILE C 1 138 ? 66.850 -65.044 -29.293 1.00 91.50 162 ILE C N 1
ATOM 6057 C CA . ILE C 1 138 ? 67.305 -63.862 -28.562 1.00 89.74 162 ILE C CA 1
ATOM 6058 C C . ILE C 1 138 ? 68.380 -63.118 -29.335 1.00 90.54 162 ILE C C 1
ATOM 6059 O O . ILE C 1 138 ? 68.600 -61.925 -29.095 1.00 93.65 162 ILE C O 1
ATOM 6064 N N . SER C 1 139 ? 69.042 -63.819 -30.259 1.00 90.21 163 SER C N 1
ATOM 6065 C CA . SER C 1 139 ? 70.135 -63.222 -31.041 1.00 97.56 163 SER C CA 1
ATOM 6066 C C . SER C 1 139 ? 69.696 -62.361 -32.248 1.00 96.55 163 SER C C 1
ATOM 6067 O O . SER C 1 139 ? 70.545 -61.777 -32.929 1.00 94.42 163 SER C O 1
ATOM 6070 N N . GLN C 1 140 ? 68.383 -62.278 -32.494 1.00 97.41 164 GLN C N 1
ATOM 6071 C CA . GLN C 1 140 ? 67.814 -61.352 -33.492 1.00 95.36 164 GLN C CA 1
ATOM 6072 C C . GLN C 1 140 ? 68.134 -59.915 -33.110 1.00 99.30 164 GLN C C 1
ATOM 6073 O O . GLN C 1 140 ? 68.170 -59.583 -31.927 1.00 106.68 164 GLN C O 1
ATOM 6079 N N . SER C 1 141 ? 68.367 -59.058 -34.099 1.00 100.71 165 SER C N 1
ATOM 6080 C CA . SER C 1 141 ? 68.751 -57.673 -33.808 1.00 106.84 165 SER C CA 1
ATOM 6081 C C . SER C 1 141 ? 67.580 -56.903 -33.205 1.00 105.21 165 SER C C 1
ATOM 6082 O O . SER C 1 141 ? 67.765 -56.081 -32.300 1.00 102.40 165 SER C O 1
ATOM 6085 N N . ASN C 1 142 ? 66.377 -57.223 -33.680 1.00 104.46 166 ASN C N 1
ATOM 6086 C CA . ASN C 1 142 ? 65.152 -56.538 -33.275 1.00 109.46 166 ASN C CA 1
ATOM 6087 C C . ASN C 1 142 ? 64.471 -57.186 -32.066 1.00 111.40 166 ASN C C 1
ATOM 6088 O O . ASN C 1 142 ? 63.255 -57.057 -31.881 1.00 109.15 166 ASN C O 1
ATOM 6093 N N . TYR C 1 143 ? 65.274 -57.863 -31.245 1.00 115.47 167 TYR C N 1
ATOM 6094 C CA . TYR C 1 143 ? 64.796 -58.656 -30.106 1.00 109.44 167 TYR C CA 1
ATOM 6095 C C . TYR C 1 143 ? 64.276 -57.835 -28.914 1.00 106.36 167 TYR C C 1
ATOM 6096 O O . TYR C 1 143 ? 64.908 -56.867 -28.457 1.00 101.87 167 TYR C O 1
ATOM 6105 N N . ILE C 1 144 ? 63.099 -58.238 -28.442 1.00 99.71 168 ILE C N 1
ATOM 6106 C CA . ILE C 1 144 ? 62.474 -57.684 -27.248 1.00 94.83 168 ILE C CA 1
ATOM 6107 C C . ILE C 1 144 ? 62.167 -58.875 -26.334 1.00 89.30 168 ILE C C 1
ATOM 6108 O O . ILE C 1 144 ? 61.387 -59.749 -26.715 1.00 87.32 168 ILE C O 1
ATOM 6113 N N . PRO C 1 145 ? 62.805 -58.929 -25.141 1.00 86.58 169 PRO C N 1
ATOM 6114 C CA . PRO C 1 145 ? 62.595 -60.007 -24.167 1.00 80.88 169 PRO C CA 1
ATOM 6115 C C . PRO C 1 145 ? 61.133 -60.210 -23.776 1.00 75.12 169 PRO C C 1
ATOM 6116 O O . PRO C 1 145 ? 60.430 -59.240 -23.481 1.00 73.69 169 PRO C O 1
ATOM 6120 N N . THR C 1 146 ? 60.687 -61.464 -23.805 1.00 71.35 170 THR C N 1
ATOM 6121 C CA . THR C 1 146 ? 59.341 -61.823 -23.347 1.00 71.20 170 THR C CA 1
ATOM 6122 C C . THR C 1 146 ? 59.330 -61.773 -21.817 1.00 70.00 170 THR C C 1
ATOM 6123 O O . THR C 1 146 ? 60.370 -61.626 -21.189 1.00 72.73 170 THR C O 1
ATOM 6127 N N . GLN C 1 147 ? 58.157 -61.916 -21.217 1.00 69.65 171 GLN C N 1
ATOM 6128 C CA . GLN C 1 147 ? 58.038 -61.935 -19.764 1.00 70.95 171 GLN C CA 1
ATOM 6129 C C . GLN C 1 147 ? 58.746 -63.143 -19.165 1.00 71.61 171 GLN C C 1
ATOM 6130 O O . GLN C 1 147 ? 59.332 -63.055 -18.086 1.00 73.92 171 GLN C O 1
ATOM 6136 N N . GLN C 1 148 ? 58.718 -64.266 -19.875 1.00 67.29 172 GLN C N 1
ATOM 6137 C CA . GLN C 1 148 ? 59.444 -65.439 -19.424 1.00 65.76 172 GLN C CA 1
ATOM 6138 C C . GLN C 1 148 ? 60.937 -65.173 -19.473 1.00 67.94 172 GLN C C 1
ATOM 6139 O O . GLN C 1 148 ? 61.673 -65.643 -18.612 1.00 69.35 172 GLN C O 1
ATOM 6145 N N . ASP C 1 149 ? 61.365 -64.384 -20.456 1.00 68.44 173 ASP C N 1
ATOM 6146 C CA . ASP C 1 149 ? 62.761 -63.979 -20.572 1.00 68.91 173 ASP C CA 1
ATOM 6147 C C . ASP C 1 149 ? 63.212 -63.163 -19.380 1.00 68.36 173 ASP C C 1
ATOM 6148 O O . ASP C 1 149 ? 64.303 -63.383 -18.864 1.00 66.92 173 ASP C O 1
ATOM 6153 N N . VAL C 1 150 ? 62.358 -62.234 -18.951 1.00 66.65 174 VAL C N 1
ATOM 6154 C CA . VAL C 1 150 ? 62.633 -61.366 -17.808 1.00 65.69 174 VAL C CA 1
ATOM 6155 C C . VAL C 1 150 ? 62.775 -62.166 -16.503 1.00 66.95 174 VAL C C 1
ATOM 6156 O O . VAL C 1 150 ? 63.799 -62.056 -15.817 1.00 66.86 174 VAL C O 1
ATOM 6160 N N . LEU C 1 151 ? 61.759 -62.971 -16.180 1.00 67.38 175 LEU C N 1
ATOM 6161 C CA . LEU C 1 151 ? 61.798 -63.908 -15.050 1.00 64.53 175 LEU C CA 1
ATOM 6162 C C . LEU C 1 151 ? 63.150 -64.580 -14.885 1.00 66.44 175 LEU C C 1
ATOM 6163 O O . LEU C 1 151 ? 63.626 -64.761 -13.762 1.00 75.58 175 LEU C O 1
ATOM 6168 N N . ARG C 1 152 ? 63.750 -64.958 -16.011 1.00 61.59 176 ARG C N 1
ATOM 6169 C CA . ARG C 1 152 ? 64.964 -65.762 -16.038 1.00 60.46 176 ARG C CA 1
ATOM 6170 C C . ARG C 1 152 ? 66.249 -64.952 -15.947 1.00 62.15 176 ARG C C 1
ATOM 6171 O O . ARG C 1 152 ? 67.343 -65.532 -15.895 1.00 63.00 176 ARG C O 1
ATOM 6179 N N . THR C 1 153 ? 66.129 -63.626 -15.922 1.00 60.08 177 THR C N 1
ATOM 6180 C CA . THR C 1 153 ? 67.309 -62.774 -15.828 1.00 62.60 177 THR C CA 1
ATOM 6181 C C . THR C 1 153 ? 67.920 -62.889 -14.447 1.00 62.55 177 THR C C 1
ATOM 6182 O O . THR C 1 153 ? 67.204 -63.153 -13.479 1.00 65.08 177 THR C O 1
ATOM 6186 N N . ARG C 1 154 ? 69.235 -62.672 -14.370 1.00 64.01 178 ARG C N 1
ATOM 6187 C CA . ARG C 1 154 ? 69.969 -62.652 -13.099 1.00 62.82 178 ARG C CA 1
ATOM 6188 C C . ARG C 1 154 ? 70.580 -61.274 -12.811 1.00 64.54 178 ARG C C 1
ATOM 6189 O O . ARG C 1 154 ? 71.560 -60.870 -13.440 1.00 65.27 178 ARG C O 1
ATOM 6197 N N . VAL C 1 155 ? 69.990 -60.569 -11.851 1.00 66.89 179 VAL C N 1
ATOM 6198 C CA . VAL C 1 155 ? 70.489 -59.274 -11.411 1.00 66.19 179 VAL C CA 1
ATOM 6199 C C . VAL C 1 155 ? 71.286 -59.445 -10.108 1.00 70.83 179 VAL C C 1
ATOM 6200 O O . VAL C 1 155 ? 70.933 -60.279 -9.268 1.00 72.75 179 VAL C O 1
ATOM 6204 N N . LYS C 1 156 ? 72.378 -58.689 -9.965 1.00 73.29 180 LYS C N 1
ATOM 6205 C CA . LYS C 1 156 ? 73.049 -58.498 -8.674 1.00 72.49 180 LYS C CA 1
ATOM 6206 C C . LYS C 1 156 ? 72.222 -57.562 -7.792 1.00 72.28 180 LYS C C 1
ATOM 6207 O O . LYS C 1 156 ? 71.685 -56.556 -8.267 1.00 66.68 180 LYS C O 1
ATOM 6213 N N . THR C 1 157 ? 72.143 -57.883 -6.504 1.00 77.65 181 THR C N 1
ATOM 6214 C CA . THR C 1 157 ? 71.402 -57.062 -5.538 1.00 79.22 181 THR C CA 1
ATOM 6215 C C . THR C 1 157 ? 72.350 -56.414 -4.542 1.00 74.80 181 THR C C 1
ATOM 6216 O O . THR C 1 157 ? 73.354 -57.014 -4.156 1.00 71.80 181 THR C O 1
ATOM 6220 N N . THR C 1 158 ? 72.025 -55.200 -4.109 1.00 77.48 182 THR C N 1
ATOM 6221 C CA . THR C 1 158 ? 72.814 -54.541 -3.058 1.00 80.87 182 THR C CA 1
ATOM 6222 C C . THR C 1 158 ? 72.078 -54.549 -1.713 1.00 80.23 182 THR C C 1
ATOM 6223 O O . THR C 1 158 ? 72.689 -54.814 -0.677 1.00 80.63 182 THR C O 1
ATOM 6227 N N . GLY C 1 159 ? 70.771 -54.268 -1.748 1.00 77.80 183 GLY C N 1
ATOM 6228 C CA . GLY C 1 159 ? 69.929 -54.244 -0.547 1.00 75.99 183 GLY C CA 1
ATOM 6229 C C . GLY C 1 159 ? 68.588 -54.964 -0.662 1.00 71.78 183 GLY C C 1
ATOM 6230 O O . GLY C 1 159 ? 68.454 -55.946 -1.386 1.00 71.38 183 GLY C O 1
ATOM 6231 N N . ILE C 1 160 ? 67.596 -54.456 0.063 1.00 67.92 184 ILE C N 1
ATOM 6232 C CA . ILE C 1 160 ? 66.241 -55.015 0.127 1.00 66.55 184 ILE C CA 1
ATOM 6233 C C . ILE C 1 160 ? 65.468 -54.859 -1.185 1.00 66.15 184 ILE C C 1
ATOM 6234 O O . ILE C 1 160 ? 65.395 -53.764 -1.731 1.00 65.22 184 ILE C O 1
ATOM 6239 N N . VAL C 1 161 ? 64.900 -55.963 -1.672 1.00 66.16 185 VAL C N 1
ATOM 6240 C CA . VAL C 1 161 ? 64.001 -55.972 -2.832 1.00 64.29 185 VAL C CA 1
ATOM 6241 C C . VAL C 1 161 ? 62.569 -56.057 -2.295 1.00 69.14 185 VAL C C 1
ATOM 6242 O O . VAL C 1 161 ? 62.270 -56.916 -1.462 1.00 73.87 185 VAL C O 1
ATOM 6246 N N . GLU C 1 162 ? 61.687 -55.177 -2.761 1.00 69.43 186 GLU C N 1
ATOM 6247 C CA . GLU C 1 162 ? 60.322 -55.084 -2.237 1.00 72.25 186 GLU C CA 1
ATOM 6248 C C . GLU C 1 162 ? 59.322 -55.076 -3.394 1.00 73.99 186 GLU C C 1
ATOM 6249 O O . GLU C 1 162 ? 59.590 -54.474 -4.426 1.00 85.05 186 GLU C O 1
ATOM 6255 N N . THR C 1 163 ? 58.182 -55.745 -3.230 1.00 70.55 187 THR C N 1
ATOM 6256 C CA . THR C 1 163 ? 57.037 -55.578 -4.146 1.00 69.87 187 THR C CA 1
ATOM 6257 C C . THR C 1 163 ? 55.714 -55.538 -3.381 1.00 72.15 187 THR C C 1
ATOM 6258 O O . THR C 1 163 ? 55.572 -56.139 -2.305 1.00 73.79 187 THR C O 1
ATOM 6262 N N . HIS C 1 164 ? 54.756 -54.800 -3.925 1.00 73.28 188 HIS C N 1
ATOM 6263 C CA . HIS C 1 164 ? 53.466 -54.641 -3.273 1.00 78.52 188 HIS C CA 1
ATOM 6264 C C . HIS C 1 164 ? 52.327 -54.810 -4.249 1.00 76.81 188 HIS C C 1
ATOM 6265 O O . HIS C 1 164 ? 52.430 -54.400 -5.410 1.00 79.75 188 HIS C O 1
ATOM 6272 N N . PHE C 1 165 ? 51.248 -55.450 -3.792 1.00 69.50 189 PHE C N 1
ATOM 6273 C CA . PHE C 1 165 ? 50.080 -55.729 -4.630 1.00 67.54 189 PHE C CA 1
ATOM 6274 C C . PHE C 1 165 ? 48.810 -55.999 -3.830 1.00 68.43 189 PHE C C 1
ATOM 6275 O O . PHE C 1 165 ? 48.835 -56.163 -2.608 1.00 70.87 189 PHE C O 1
ATOM 6283 N N . THR C 1 166 ? 47.692 -56.050 -4.537 1.00 68.28 190 THR C N 1
ATOM 6284 C CA . THR C 1 166 ? 46.398 -56.280 -3.911 1.00 68.64 190 THR C CA 1
ATOM 6285 C C . THR C 1 166 ? 45.839 -57.608 -4.383 1.00 66.90 190 THR C C 1
ATOM 6286 O O . THR C 1 166 ? 45.975 -57.964 -5.552 1.00 73.81 190 THR C O 1
ATOM 6290 N N . PHE C 1 167 ? 45.220 -58.350 -3.479 1.00 63.01 191 PHE C N 1
ATOM 6291 C CA . PHE C 1 167 ? 44.711 -59.664 -3.825 1.00 63.22 191 PHE C CA 1
ATOM 6292 C C . PHE C 1 167 ? 43.704 -60.106 -2.781 1.00 66.26 191 PHE C C 1
ATOM 6293 O O . PHE C 1 167 ? 43.929 -59.943 -1.589 1.00 68.93 191 PHE C O 1
ATOM 6301 N N . LYS C 1 168 ? 42.586 -60.654 -3.248 1.00 67.45 192 LYS C N 1
ATOM 6302 C CA . LYS C 1 168 ? 41.501 -61.150 -2.391 1.00 66.99 192 LYS C CA 1
ATOM 6303 C C . LYS C 1 168 ? 41.209 -60.270 -1.189 1.00 66.80 192 LYS C C 1
ATOM 6304 O O . LYS C 1 168 ? 41.197 -60.748 -0.054 1.00 64.08 192 LYS C O 1
ATOM 6310 N N . ASP C 1 169 ? 40.974 -58.983 -1.455 1.00 73.31 193 ASP C N 1
ATOM 6311 C CA . ASP C 1 169 ? 40.621 -57.991 -0.417 1.00 81.14 193 ASP C CA 1
ATOM 6312 C C . ASP C 1 169 ? 41.740 -57.757 0.626 1.00 80.78 193 ASP C C 1
ATOM 6313 O O . ASP C 1 169 ? 41.470 -57.360 1.780 1.00 82.49 193 ASP C O 1
ATOM 6318 N N . LEU C 1 170 ? 42.985 -58.003 0.211 1.00 76.38 194 LEU C N 1
ATOM 6319 C CA . LEU C 1 170 ? 44.155 -57.811 1.070 1.00 69.02 194 LEU C CA 1
ATOM 6320 C C . LEU C 1 170 ? 45.272 -57.072 0.342 1.00 67.39 194 LEU C C 1
ATOM 6321 O O . LEU C 1 170 ? 45.442 -57.204 -0.871 1.00 72.25 194 LEU C O 1
ATOM 6326 N N . TYR C 1 171 ? 46.027 -56.280 1.094 1.00 64.59 195 TYR C N 1
ATOM 6327 C CA . TYR C 1 171 ? 47.175 -55.555 0.557 1.00 63.21 195 TYR C CA 1
ATOM 6328 C C . TYR C 1 171 ? 48.479 -56.249 0.951 1.00 63.30 195 TYR C C 1
ATOM 6329 O O . TYR C 1 171 ? 48.752 -56.441 2.137 1.00 64.26 195 TYR C O 1
ATOM 6338 N N . PHE C 1 172 ? 49.274 -56.616 -0.049 1.00 61.86 196 PHE C N 1
ATOM 6339 C CA . PHE C 1 172 ? 50.473 -57.424 0.153 1.00 58.58 196 PHE C CA 1
ATOM 6340 C C . PHE C 1 172 ? 51.760 -56.613 0.070 1.00 61.18 196 PHE C C 1
ATOM 6341 O O . PHE C 1 172 ? 51.941 -55.810 -0.850 1.00 63.23 196 PHE C O 1
ATOM 6349 N N . LYS C 1 173 ? 52.652 -56.823 1.036 1.00 61.73 197 LYS C N 1
ATOM 6350 C CA . LYS C 1 173 ? 54.031 -56.329 0.941 1.00 63.25 197 LYS C CA 1
ATOM 6351 C C . LYS C 1 173 ? 54.965 -57.529 1.039 1.00 61.46 197 LYS C C 1
ATOM 6352 O O . LYS C 1 173 ? 54.902 -58.296 2.004 1.00 62.42 197 LYS C O 1
ATOM 6358 N N . MET C 1 174 ? 55.828 -57.701 0.042 1.00 59.14 198 MET C N 1
ATOM 6359 C CA . MET C 1 174 ? 56.742 -58.850 0.017 1.00 61.16 198 MET C CA 1
ATOM 6360 C C . MET C 1 174 ? 58.184 -58.385 -0.045 1.00 60.47 198 MET C C 1
ATOM 6361 O O . MET C 1 174 ? 58.502 -57.507 -0.855 1.00 60.17 198 MET C O 1
ATOM 6366 N N . PHE C 1 175 ? 59.031 -58.990 0.799 1.00 56.86 199 PHE C N 1
ATOM 6367 C CA . PHE C 1 175 ? 60.412 -58.568 1.004 1.00 51.97 199 PHE C CA 1
ATOM 6368 C C . PHE C 1 175 ? 61.410 -59.688 0.788 1.00 54.15 199 PHE C C 1
ATOM 6369 O O . PHE C 1 175 ? 61.227 -60.810 1.278 1.00 52.32 199 PHE C O 1
ATOM 6377 N N . ASP C 1 176 ? 62.466 -59.358 0.050 1.00 58.47 200 ASP C N 1
ATOM 6378 C CA . ASP C 1 176 ? 63.604 -60.230 -0.175 1.00 59.22 200 ASP C CA 1
ATOM 6379 C C . ASP C 1 176 ? 64.784 -59.502 0.426 1.00 66.20 200 ASP C C 1
ATOM 6380 O O . ASP C 1 176 ? 65.395 -58.614 -0.193 1.00 71.82 200 ASP C O 1
ATOM 6385 N N . VAL C 1 177 ? 65.072 -59.871 1.664 1.00 72.63 201 VAL C N 1
ATOM 6386 C CA . VAL C 1 177 ? 66.123 -59.250 2.462 1.00 71.99 201 VAL C CA 1
ATOM 6387 C C . VAL C 1 177 ? 67.500 -59.333 1.794 1.00 73.99 201 VAL C C 1
ATOM 6388 O O . VAL C 1 177 ? 68.144 -58.305 1.610 1.00 80.83 201 VAL C O 1
ATOM 6392 N N . GLY C 1 178 ? 67.930 -60.538 1.416 1.00 79.06 202 GLY C N 1
ATOM 6393 C CA . GLY C 1 178 ? 69.218 -60.751 0.731 1.00 84.70 202 GLY C CA 1
ATOM 6394 C C . GLY C 1 178 ? 70.443 -60.429 1.575 1.00 90.47 202 GLY C C 1
ATOM 6395 O O . GLY C 1 178 ? 70.760 -61.136 2.533 1.00 88.05 202 GLY C O 1
ATOM 6396 N N . ARG C 1 181 ? 73.266 -57.960 2.539 1.00 73.45 205 ARG C N 1
ATOM 6397 C CA . ARG C 1 181 ? 72.778 -56.582 2.547 1.00 84.27 205 ARG C CA 1
ATOM 6398 C C . ARG C 1 181 ? 72.951 -55.867 3.917 1.00 94.61 205 ARG C C 1
ATOM 6399 O O . ARG C 1 181 ? 72.845 -56.498 4.968 1.00 98.47 205 ARG C O 1
ATOM 6401 N N . SER C 1 182 ? 73.223 -54.555 3.893 1.00 105.98 206 SER C N 1
ATOM 6402 C CA . SER C 1 182 ? 73.507 -53.765 5.114 1.00 103.70 206 SER C CA 1
ATOM 6403 C C . SER C 1 182 ? 73.092 -52.270 5.042 1.00 108.77 206 SER C C 1
ATOM 6404 O O . SER C 1 182 ? 73.875 -51.400 4.640 1.00 105.46 206 SER C O 1
ATOM 6407 N N . GLU C 1 183 ? 71.840 -52.003 5.410 1.00 110.66 207 GLU C N 1
ATOM 6408 C CA . GLU C 1 183 ? 71.335 -50.659 5.737 1.00 104.18 207 GLU C CA 1
ATOM 6409 C C . GLU C 1 183 ? 70.431 -50.904 6.957 1.00 103.97 207 GLU C C 1
ATOM 6410 O O . GLU C 1 183 ? 69.199 -50.816 6.872 1.00 101.79 207 GLU C O 1
ATOM 6416 N N . ARG C 1 184 ? 71.078 -51.190 8.091 1.00 98.38 208 ARG C N 1
ATOM 6417 C CA . ARG C 1 184 ? 70.553 -52.135 9.090 1.00 92.07 208 ARG C CA 1
ATOM 6418 C C . ARG C 1 184 ? 69.142 -51.991 9.657 1.00 87.60 208 ARG C C 1
ATOM 6419 O O . ARG C 1 184 ? 68.447 -53.000 9.820 1.00 91.45 208 ARG C O 1
ATOM 6427 N N . LYS C 1 185 ? 68.712 -50.776 9.979 1.00 83.63 209 LYS C N 1
ATOM 6428 C CA . LYS C 1 185 ? 67.378 -50.636 10.584 1.00 84.61 209 LYS C CA 1
ATOM 6429 C C . LYS C 1 185 ? 66.263 -51.143 9.675 1.00 82.50 209 LYS C C 1
ATOM 6430 O O . LYS C 1 185 ? 65.363 -51.849 10.140 1.00 78.08 209 LYS C O 1
ATOM 6436 N N . LYS C 1 186 ? 66.330 -50.768 8.393 1.00 84.59 210 LYS C N 1
ATOM 6437 C CA . LYS C 1 186 ? 65.359 -51.194 7.374 1.00 82.09 210 LYS C CA 1
ATOM 6438 C C . LYS C 1 186 ? 65.403 -52.714 7.205 1.00 79.72 210 LYS C C 1
ATOM 6439 O O . LYS C 1 186 ? 64.360 -53.369 7.072 1.00 74.50 210 LYS C O 1
ATOM 6445 N N . TRP C 1 187 ? 66.621 -53.257 7.229 1.00 72.50 211 TRP C N 1
ATOM 6446 C CA . TRP C 1 187 ? 66.866 -54.693 7.153 1.00 67.76 211 TRP C CA 1
ATOM 6447 C C . TRP C 1 187 ? 66.263 -55.454 8.303 1.00 69.23 211 TRP C C 1
ATOM 6448 O O . TRP C 1 187 ? 65.547 -56.418 8.082 1.00 72.43 211 TRP C O 1
ATOM 6459 N N . ILE C 1 188 ? 66.538 -55.032 9.536 1.00 68.55 212 ILE C N 1
ATOM 6460 C CA . ILE C 1 188 ? 65.945 -55.664 10.713 1.00 67.24 212 ILE C CA 1
ATOM 6461 C C . ILE C 1 188 ? 64.429 -55.569 10.658 1.00 66.00 212 ILE C C 1
ATOM 6462 O O . ILE C 1 188 ? 63.739 -56.535 10.969 1.00 68.16 212 ILE C O 1
ATOM 6467 N N . HIS C 1 189 ? 63.915 -54.416 10.234 1.00 64.22 213 HIS C N 1
ATOM 6468 C CA . HIS C 1 189 ? 62.470 -54.185 10.177 1.00 60.82 213 HIS C CA 1
ATOM 6469 C C . HIS C 1 189 ? 61.761 -55.162 9.265 1.00 61.95 213 HIS C C 1
ATOM 6470 O O . HIS C 1 189 ? 60.586 -55.450 9.469 1.00 64.38 213 HIS C O 1
ATOM 6477 N N . CYS C 1 190 ? 62.466 -55.697 8.271 1.00 56.56 214 CYS C N 1
ATOM 6478 C CA . CYS C 1 190 ? 61.904 -56.729 7.414 1.00 55.25 214 CYS C CA 1
ATOM 6479 C C . CYS C 1 190 ? 61.432 -57.976 8.172 1.00 56.75 214 CYS C C 1
ATOM 6480 O O . CYS C 1 190 ? 60.553 -58.694 7.695 1.00 58.64 214 CYS C O 1
ATOM 6483 N N . PHE C 1 191 ? 62.024 -58.246 9.336 1.00 54.66 215 PHE C N 1
ATOM 6484 C CA . PHE C 1 191 ? 61.672 -59.417 10.137 1.00 49.85 215 PHE C CA 1
ATOM 6485 C C . PHE C 1 191 ? 60.605 -59.095 11.164 1.00 52.35 215 PHE C C 1
ATOM 6486 O O . PHE C 1 191 ? 60.145 -59.984 11.883 1.00 55.18 215 PHE C O 1
ATOM 6494 N N . GLU C 1 192 ? 60.207 -57.829 11.219 1.00 53.14 216 GLU C N 1
ATOM 6495 C CA . GLU C 1 192 ? 59.229 -57.352 12.187 1.00 55.38 216 GLU C CA 1
ATOM 6496 C C . GLU C 1 192 ? 57.787 -57.313 11.656 1.00 56.87 216 GLU C C 1
ATOM 6497 O O . GLU C 1 192 ? 57.516 -56.831 10.544 1.00 53.76 216 GLU C O 1
ATOM 6503 N N . GLY C 1 193 ? 56.864 -57.824 12.470 1.00 55.77 217 GLY C N 1
ATOM 6504 C CA . GLY C 1 193 ? 55.442 -57.799 12.154 1.00 53.95 217 GLY C CA 1
ATOM 6505 C C . GLY C 1 193 ? 55.149 -58.556 10.874 1.00 57.31 217 GLY C C 1
ATOM 6506 O O . GLY C 1 193 ? 54.394 -58.092 10.018 1.00 58.10 217 GLY C O 1
ATOM 6507 N N . VAL C 1 194 ? 55.775 -59.720 10.733 1.00 57.81 218 VAL C N 1
ATOM 6508 C CA . VAL C 1 194 ? 55.648 -60.504 9.517 1.00 52.47 218 VAL C CA 1
ATOM 6509 C C . VAL C 1 194 ? 54.454 -61.417 9.653 1.00 51.30 218 VAL C C 1
ATOM 6510 O O . VAL C 1 194 ? 54.335 -62.148 10.637 1.00 50.09 218 VAL C O 1
ATOM 6514 N N . THR C 1 195 ? 53.567 -61.350 8.662 1.00 54.29 219 THR C N 1
ATOM 6515 C CA . THR C 1 195 ? 52.396 -62.237 8.578 1.00 54.75 219 THR C CA 1
ATOM 6516 C C . THR C 1 195 ? 52.797 -63.671 8.226 1.00 53.52 219 THR C C 1
ATOM 6517 O O . THR C 1 195 ? 52.279 -64.628 8.819 1.00 53.95 219 THR C O 1
ATOM 6521 N N . ALA C 1 196 ? 53.719 -63.812 7.270 1.00 49.34 220 ALA C N 1
ATOM 6522 C CA . ALA C 1 196 ? 54.168 -65.130 6.856 1.00 49.09 220 ALA C CA 1
ATOM 6523 C C . ALA C 1 196 ? 55.535 -65.069 6.234 1.00 48.46 220 ALA C C 1
ATOM 6524 O O . ALA C 1 196 ? 55.851 -64.129 5.487 1.00 48.12 220 ALA C O 1
ATOM 6526 N N . ILE C 1 197 ? 56.330 -66.092 6.553 1.00 45.18 221 ILE C N 1
ATOM 6527 C CA . ILE C 1 197 ? 57.664 -66.270 6.005 1.00 43.90 221 ILE C CA 1
ATOM 6528 C C . ILE C 1 197 ? 57.602 -67.355 4.936 1.00 45.64 221 ILE C C 1
ATOM 6529 O O . ILE C 1 197 ? 57.037 -68.440 5.168 1.00 44.70 221 ILE C O 1
ATOM 6534 N N . ILE C 1 198 ? 58.180 -67.058 3.770 1.00 43.39 222 ILE C N 1
ATOM 6535 C CA . ILE C 1 198 ? 58.305 -68.042 2.717 1.00 42.59 222 ILE C CA 1
ATOM 6536 C C . ILE C 1 198 ? 59.758 -68.456 2.585 1.00 43.21 222 ILE C C 1
ATOM 6537 O O . ILE C 1 198 ? 60.582 -67.705 2.059 1.00 46.90 222 ILE C O 1
ATOM 6542 N N . PHE C 1 199 ? 60.063 -69.653 3.072 1.00 41.60 223 PHE C N 1
ATOM 6543 C CA . PHE C 1 199 ? 61.419 -70.204 3.010 1.00 42.23 223 PHE C CA 1
ATOM 6544 C C . PHE C 1 199 ? 61.588 -71.087 1.779 1.00 43.75 223 PHE C C 1
ATOM 6545 O O . PHE C 1 199 ? 60.950 -72.147 1.659 1.00 45.34 223 PHE C O 1
ATOM 6553 N N . CYS C 1 200 ? 62.463 -70.652 0.876 1.00 43.28 224 CYS C N 1
ATOM 6554 C CA . CYS C 1 200 ? 62.743 -71.367 -0.373 1.00 40.68 224 CYS C CA 1
ATOM 6555 C C . CYS C 1 200 ? 63.906 -72.345 -0.220 1.00 42.78 224 CYS C C 1
ATOM 6556 O O . CYS C 1 200 ? 64.890 -72.052 0.455 1.00 46.26 224 CYS C O 1
ATOM 6559 N N . VAL C 1 201 ? 63.776 -73.514 -0.842 1.00 42.73 225 VAL C N 1
ATOM 6560 C CA . VAL C 1 201 ? 64.833 -74.522 -0.857 1.00 41.85 225 VAL C CA 1
ATOM 6561 C C . VAL C 1 201 ? 65.022 -74.985 -2.285 1.00 44.21 225 VAL C C 1
ATOM 6562 O O . VAL C 1 201 ? 64.049 -75.249 -2.976 1.00 48.47 225 VAL C O 1
ATOM 6566 N N . ALA C 1 202 ? 66.265 -75.063 -2.735 1.00 43.26 226 ALA C N 1
ATOM 6567 C CA . ALA C 1 202 ? 66.537 -75.584 -4.052 1.00 42.81 226 ALA C CA 1
ATOM 6568 C C . ALA C 1 202 ? 66.689 -77.083 -3.909 1.00 44.86 226 ALA C C 1
ATOM 6569 O O . ALA C 1 202 ? 67.765 -77.564 -3.549 1.00 52.35 226 ALA C O 1
ATOM 6571 N N . LEU C 1 203 ? 65.618 -77.831 -4.166 1.00 42.25 227 LEU C N 1
ATOM 6572 C CA . LEU C 1 203 ? 65.687 -79.298 -4.090 1.00 41.02 227 LEU C CA 1
ATOM 6573 C C . LEU C 1 203 ? 66.866 -79.843 -4.875 1.00 41.49 227 LEU C C 1
ATOM 6574 O O . LEU C 1 203 ? 67.486 -80.831 -4.469 1.00 41.21 227 LEU C O 1
ATOM 6579 N N . SER C 1 204 ? 67.185 -79.177 -5.985 1.00 42.39 228 SER C N 1
ATOM 6580 C CA . SER C 1 204 ? 68.174 -79.680 -6.927 1.00 45.56 228 SER C CA 1
ATOM 6581 C C . SER C 1 204 ? 69.608 -79.567 -6.432 1.00 46.97 228 SER C C 1
ATOM 6582 O O . SER C 1 204 ? 70.503 -80.085 -7.080 1.00 48.61 228 SER C O 1
ATOM 6585 N N . ASP C 1 205 ? 69.826 -78.901 -5.297 1.00 46.20 229 ASP C N 1
ATOM 6586 C CA . ASP C 1 205 ? 71.164 -78.813 -4.699 1.00 45.27 229 ASP C CA 1
ATOM 6587 C C . ASP C 1 205 ? 71.593 -80.128 -4.039 1.00 45.37 229 ASP C C 1
ATOM 6588 O O . ASP C 1 205 ? 72.738 -80.285 -3.651 1.00 45.67 229 ASP C O 1
ATOM 6593 N N . TYR C 1 206 ? 70.686 -81.092 -3.931 1.00 45.38 230 TYR C N 1
ATOM 6594 C CA . TYR C 1 206 ? 70.989 -82.320 -3.183 1.00 46.66 230 TYR C CA 1
ATOM 6595 C C . TYR C 1 206 ? 72.179 -83.092 -3.750 1.00 46.82 230 TYR C C 1
ATOM 6596 O O . TYR C 1 206 ? 72.827 -83.827 -3.013 1.00 51.98 230 TYR C O 1
ATOM 6605 N N . ASP C 1 207 ? 72.437 -82.953 -5.050 1.00 45.92 231 ASP C N 1
ATOM 6606 C CA . ASP C 1 207 ? 73.418 -83.799 -5.736 1.00 47.71 231 ASP C CA 1
ATOM 6607 C C . ASP C 1 207 ? 74.759 -83.099 -5.897 1.00 50.12 231 ASP C C 1
ATOM 6608 O O . ASP C 1 207 ? 75.689 -83.681 -6.470 1.00 55.22 231 ASP C O 1
ATOM 6613 N N . LEU C 1 208 ? 74.833 -81.855 -5.410 1.00 49.34 232 LEU C N 1
ATOM 6614 C CA . LEU C 1 208 ? 76.023 -81.012 -5.507 1.00 48.31 232 LEU C CA 1
ATOM 6615 C C . LEU C 1 208 ? 77.238 -81.622 -4.837 1.00 52.55 232 LEU C C 1
ATOM 6616 O O . LEU C 1 208 ? 77.151 -82.177 -3.720 1.00 51.71 232 LEU C O 1
ATOM 6621 N N . VAL C 1 209 ? 78.372 -81.489 -5.529 1.00 53.64 233 VAL C N 1
ATOM 6622 C CA . VAL C 1 209 ? 79.681 -81.940 -5.037 1.00 55.42 233 VAL C CA 1
ATOM 6623 C C . VAL C 1 209 ? 80.102 -81.204 -3.731 1.00 56.08 233 VAL C C 1
ATOM 6624 O O . VAL C 1 209 ? 79.930 -79.986 -3.583 1.00 52.66 233 VAL C O 1
ATOM 6628 N N . LEU C 1 210 ? 80.623 -81.959 -2.774 1.00 57.13 234 LEU C N 1
ATOM 6629 C CA . LEU C 1 210 ? 81.042 -81.383 -1.499 1.00 59.45 234 LEU C CA 1
ATOM 6630 C C . LEU C 1 210 ? 82.555 -81.210 -1.437 1.00 70.09 234 LEU C C 1
ATOM 6631 O O . LEU C 1 210 ? 83.321 -82.109 -1.824 1.00 69.95 234 LEU C O 1
ATOM 6636 N N . ALA C 1 211 ? 82.979 -80.054 -0.933 1.00 79.71 235 ALA C N 1
ATOM 6637 C CA . ALA C 1 211 ? 84.391 -79.803 -0.645 1.00 81.55 235 ALA C CA 1
ATOM 6638 C C . ALA C 1 211 ? 84.865 -80.500 0.657 1.00 81.87 235 ALA C C 1
ATOM 6639 O O . ALA C 1 211 ? 84.632 -81.705 0.900 1.00 75.60 235 ALA C O 1
ATOM 6641 N N . ASP C 1 213 ? 86.887 -80.593 3.988 1.00 89.48 237 ASP C N 1
ATOM 6642 C CA . ASP C 1 213 ? 86.848 -79.243 4.559 1.00 105.65 237 ASP C CA 1
ATOM 6643 C C . ASP C 1 213 ? 85.413 -78.665 4.642 1.00 109.04 237 ASP C C 1
ATOM 6644 O O . ASP C 1 213 ? 85.222 -77.436 4.754 1.00 106.62 237 ASP C O 1
ATOM 6649 N N . GLU C 1 214 ? 84.414 -79.551 4.575 1.00 99.70 238 GLU C N 1
ATOM 6650 C CA . GLU C 1 214 ? 82.998 -79.160 4.682 1.00 80.73 238 GLU C CA 1
ATOM 6651 C C . GLU C 1 214 ? 82.235 -80.140 5.529 1.00 75.55 238 GLU C C 1
ATOM 6652 O O . GLU C 1 214 ? 82.229 -81.346 5.250 1.00 74.43 238 GLU C O 1
ATOM 6658 N N . GLU C 1 215 ? 81.585 -79.614 6.561 1.00 71.09 239 GLU C N 1
ATOM 6659 C CA . GLU C 1 215 ? 80.933 -80.462 7.553 1.00 75.57 239 GLU C CA 1
ATOM 6660 C C . GLU C 1 215 ? 79.534 -80.907 7.132 1.00 72.82 239 GLU C C 1
ATOM 6661 O O . GLU C 1 215 ? 79.030 -81.915 7.638 1.00 76.32 239 GLU C O 1
ATOM 6667 N N . MET C 1 216 ? 78.904 -80.157 6.227 1.00 67.48 240 MET C N 1
ATOM 6668 C CA . MET C 1 216 ? 77.599 -80.556 5.683 1.00 62.01 240 MET C CA 1
ATOM 6669 C C . MET C 1 216 ? 77.345 -80.090 4.247 1.00 57.60 240 MET C C 1
ATOM 6670 O O . MET C 1 216 ? 77.806 -79.011 3.839 1.00 51.87 240 MET C O 1
ATOM 6675 N N . ASN C 1 217 ? 76.601 -80.914 3.496 1.00 54.27 241 ASN C N 1
ATOM 6676 C CA . ASN C 1 217 ? 76.178 -80.565 2.127 1.00 51.47 241 ASN C CA 1
ATOM 6677 C C . ASN C 1 217 ? 75.290 -79.321 2.082 1.00 52.36 241 ASN C C 1
ATOM 6678 O O . ASN C 1 217 ? 74.693 -78.928 3.103 1.00 51.91 241 ASN C O 1
ATOM 6683 N N . ARG C 1 218 ? 75.208 -78.699 0.908 1.00 51.55 242 ARG C N 1
ATOM 6684 C CA . ARG C 1 218 ? 74.413 -77.468 0.740 1.00 54.15 242 ARG C CA 1
ATOM 6685 C C . ARG C 1 218 ? 72.970 -77.587 1.290 1.00 52.81 242 ARG C C 1
ATOM 6686 O O . ARG C 1 218 ? 72.429 -76.621 1.851 1.00 49.44 242 ARG C O 1
ATOM 6694 N N . MET C 1 219 ? 72.375 -78.776 1.132 1.00 51.46 243 MET C N 1
ATOM 6695 C CA . MET C 1 219 ? 71.030 -79.091 1.641 1.00 50.18 243 MET C CA 1
ATOM 6696 C C . MET C 1 219 ? 70.902 -78.951 3.155 1.00 51.43 243 MET C C 1
ATOM 6697 O O . MET C 1 219 ? 69.989 -78.277 3.668 1.00 50.85 243 MET C O 1
ATOM 6702 N N . HIS C 1 220 ? 71.818 -79.590 3.878 1.00 51.22 244 HIS C N 1
ATOM 6703 C CA . HIS C 1 220 ? 71.789 -79.526 5.332 1.00 47.06 244 HIS C CA 1
ATOM 6704 C C . HIS C 1 220 ? 72.065 -78.164 5.898 1.00 47.98 244 HIS C C 1
ATOM 6705 O O . HIS C 1 220 ? 71.631 -77.855 7.010 1.00 44.18 244 HIS C O 1
ATOM 6712 N N . GLU C 1 221 ? 72.740 -77.317 5.109 1.00 49.99 245 GLU C N 1
ATOM 6713 C CA . GLU C 1 221 ? 72.938 -75.912 5.457 1.00 48.16 245 GLU C CA 1
ATOM 6714 C C . GLU C 1 221 ? 71.599 -75.228 5.409 1.00 49.44 245 GLU C C 1
ATOM 6715 O O . GLU C 1 221 ? 71.280 -74.433 6.294 1.00 48.24 245 GLU C O 1
ATOM 6721 N N . SER C 1 222 ? 70.810 -75.564 4.381 1.00 49.67 246 SER C N 1
ATOM 6722 C CA . SER C 1 222 ? 69.465 -75.030 4.237 1.00 45.59 246 SER C CA 1
ATOM 6723 C C . SER C 1 222 ? 68.576 -75.475 5.397 1.00 46.57 246 SER C C 1
ATOM 6724 O O . SER C 1 222 ? 67.860 -74.654 5.997 1.00 45.13 246 SER C O 1
ATOM 6727 N N . MET C 1 223 ? 68.628 -76.771 5.708 1.00 44.30 247 MET C N 1
ATOM 6728 C CA . MET C 1 223 ? 67.907 -77.322 6.853 1.00 44.14 247 MET C CA 1
ATOM 6729 C C . MET C 1 223 ? 68.197 -76.563 8.161 1.00 46.01 247 MET C C 1
ATOM 6730 O O . MET C 1 223 ? 67.279 -76.156 8.874 1.00 46.29 247 MET C O 1
ATOM 6735 N N . LYS C 1 224 ? 69.480 -76.370 8.452 1.00 48.34 248 LYS C N 1
ATOM 6736 C CA . LYS C 1 224 ? 69.944 -75.664 9.644 1.00 50.80 248 LYS C CA 1
ATOM 6737 C C . LYS C 1 224 ? 69.370 -74.251 9.696 1.00 48.42 248 LYS C C 1
ATOM 6738 O O . LYS C 1 224 ? 68.867 -73.780 10.719 1.00 52.79 248 LYS C O 1
ATOM 6744 N N . LEU C 1 225 ? 69.444 -73.569 8.570 1.00 46.37 249 LEU C N 1
ATOM 6745 C CA . LEU C 1 225 ? 68.902 -72.233 8.454 1.00 44.29 249 LEU C CA 1
ATOM 6746 C C . LEU C 1 225 ? 67.391 -72.231 8.678 1.00 46.24 249 LEU C C 1
ATOM 6747 O O . LEU C 1 225 ? 66.878 -71.359 9.374 1.00 47.35 249 LEU C O 1
ATOM 6752 N N . PHE C 1 226 ? 66.692 -73.211 8.096 1.00 46.05 250 PHE C N 1
ATOM 6753 C CA . PHE C 1 226 ? 65.247 -73.334 8.255 1.00 43.95 250 PHE C CA 1
ATOM 6754 C C . PHE C 1 226 ? 64.899 -73.626 9.712 1.00 42.38 250 PHE C C 1
ATOM 6755 O O . PHE C 1 226 ? 63.950 -73.074 10.239 1.00 41.35 250 PHE C O 1
ATOM 6763 N N . ASP C 1 227 ? 65.673 -74.498 10.342 1.00 42.11 251 ASP C N 1
ATOM 6764 C CA . ASP C 1 227 ? 65.475 -74.827 11.735 1.00 45.37 251 ASP C CA 1
ATOM 6765 C C . ASP C 1 227 ? 65.473 -73.552 12.587 1.00 46.41 251 ASP C C 1
ATOM 6766 O O . ASP C 1 227 ? 64.535 -73.312 13.370 1.00 44.92 251 ASP C O 1
ATOM 6771 N N . SER C 1 228 ? 66.517 -72.740 12.433 1.00 46.91 252 SER C N 1
ATOM 6772 C CA . SER C 1 228 ? 66.672 -71.531 13.258 1.00 49.65 252 SER C CA 1
ATOM 6773 C C . SER C 1 228 ? 65.550 -70.519 13.067 1.00 48.64 252 SER C C 1
ATOM 6774 O O . SER C 1 228 ? 65.144 -69.847 14.028 1.00 54.57 252 SER C O 1
ATOM 6777 N N . ILE C 1 229 ? 65.037 -70.421 11.841 1.00 45.92 253 ILE C N 1
ATOM 6778 C CA . ILE C 1 229 ? 63.928 -69.522 11.546 1.00 45.05 253 ILE C CA 1
ATOM 6779 C C . ILE C 1 229 ? 62.655 -70.038 12.201 1.00 47.16 253 ILE C C 1
ATOM 6780 O O . ILE C 1 229 ? 61.968 -69.340 12.941 1.00 47.67 253 ILE C O 1
ATOM 6785 N N . CYS C 1 230 ? 62.375 -71.296 11.940 1.00 51.62 254 CYS C N 1
ATOM 6786 C CA . CYS C 1 230 ? 61.133 -71.927 12.325 1.00 53.06 254 CYS C CA 1
ATOM 6787 C C . CYS C 1 230 ? 60.903 -71.893 13.848 1.00 52.47 254 CYS C C 1
ATOM 6788 O O . CYS C 1 230 ? 59.797 -71.621 14.317 1.00 54.88 254 CYS C O 1
ATOM 6791 N N . ASN C 1 231 ? 61.961 -72.123 14.614 1.00 54.77 255 ASN C N 1
ATOM 6792 C CA . ASN C 1 231 ? 61.851 -72.222 16.068 1.00 56.17 255 ASN C CA 1
ATOM 6793 C C . ASN C 1 231 ? 62.250 -70.944 16.818 1.00 58.15 255 ASN C C 1
ATOM 6794 O O . ASN C 1 231 ? 62.342 -70.932 18.048 1.00 59.48 255 ASN C O 1
ATOM 6799 N N . ASN C 1 232 ? 62.515 -69.881 16.067 1.00 58.07 256 ASN C N 1
ATOM 6800 C CA . ASN C 1 232 ? 62.793 -68.576 16.649 1.00 59.18 256 ASN C CA 1
ATOM 6801 C C . ASN C 1 232 ? 61.589 -68.027 17.400 1.00 60.40 256 ASN C C 1
ATOM 6802 O O . ASN C 1 232 ? 60.482 -67.938 16.838 1.00 63.85 256 ASN C O 1
ATOM 6807 N N . LYS C 1 233 ? 61.813 -67.640 18.657 1.00 61.04 257 LYS C N 1
ATOM 6808 C CA . LYS C 1 233 ? 60.720 -67.204 19.540 1.00 62.51 257 LYS C CA 1
ATOM 6809 C C . LYS C 1 233 ? 60.011 -65.938 19.020 1.00 59.59 257 LYS C C 1
ATOM 6810 O O . LYS C 1 233 ? 58.865 -65.657 19.394 1.00 63.73 257 LYS C O 1
ATOM 6816 N N . TRP C 1 234 ? 60.681 -65.194 18.143 1.00 55.94 258 TRP C N 1
ATOM 6817 C CA . TRP C 1 234 ? 60.083 -64.016 17.511 1.00 55.45 258 TRP C CA 1
ATOM 6818 C C . TRP C 1 234 ? 58.990 -64.332 16.534 1.00 56.82 258 TRP C C 1
ATOM 6819 O O . TRP C 1 234 ? 58.152 -63.468 16.263 1.00 56.30 258 TRP C O 1
ATOM 6830 N N . PHE C 1 235 ? 58.983 -65.560 16.000 1.00 59.40 259 PHE C N 1
ATOM 6831 C CA . PHE C 1 235 ? 58.018 -65.960 14.951 1.00 59.13 259 PHE C CA 1
ATOM 6832 C C . PHE C 1 235 ? 56.933 -66.958 15.375 1.00 62.49 259 PHE C C 1
ATOM 6833 O O . PHE C 1 235 ? 56.176 -67.431 14.519 1.00 64.21 259 PHE C O 1
ATOM 6841 N N . THR C 1 236 ? 56.850 -67.293 16.666 1.00 63.04 260 THR C N 1
ATOM 6842 C CA . THR C 1 236 ? 55.867 -68.295 17.133 1.00 64.18 260 THR C CA 1
ATOM 6843 C C . THR C 1 236 ? 54.456 -68.088 16.558 1.00 66.66 260 THR C C 1
ATOM 6844 O O . THR C 1 236 ? 53.748 -69.056 16.297 1.00 71.60 260 THR C O 1
ATOM 6848 N N . GLU C 1 237 ? 54.076 -66.834 16.331 1.00 66.22 261 GLU C N 1
ATOM 6849 C CA . GLU C 1 237 ? 52.770 -66.507 15.761 1.00 67.53 261 GLU C CA 1
ATOM 6850 C C . GLU C 1 237 ? 52.838 -66.160 14.268 1.00 66.82 261 GLU C C 1
ATOM 6851 O O . GLU C 1 237 ? 51.919 -65.536 13.725 1.00 69.13 261 GLU C O 1
ATOM 6857 N N . THR C 1 238 ? 53.925 -66.545 13.608 1.00 64.01 262 THR C N 1
ATOM 6858 C CA . THR C 1 238 ? 54.106 -66.231 12.192 1.00 61.59 262 THR C CA 1
ATOM 6859 C C . THR C 1 238 ? 53.952 -67.519 11.396 1.00 62.65 262 THR C C 1
ATOM 6860 O O . THR C 1 238 ? 54.539 -68.540 11.765 1.00 66.19 262 THR C O 1
ATOM 6864 N N . SER C 1 239 ? 53.157 -67.469 10.323 1.00 57.56 263 SER C N 1
ATOM 6865 C CA . SER C 1 239 ? 52.943 -68.617 9.458 1.00 52.77 263 SER C CA 1
ATOM 6866 C C . SER C 1 239 ? 54.212 -68.981 8.683 1.00 51.60 263 SER C C 1
ATOM 6867 O O . SER C 1 239 ? 54.751 -68.154 7.945 1.00 54.08 263 SER C O 1
ATOM 6870 N N . ILE C 1 240 ? 54.672 -70.218 8.856 1.00 46.27 264 ILE C N 1
ATOM 6871 C CA . ILE C 1 240 ? 55.870 -70.723 8.183 1.00 46.63 264 ILE C CA 1
ATOM 6872 C C . ILE C 1 240 ? 55.509 -71.521 6.931 1.00 45.62 264 ILE C C 1
ATOM 6873 O O . ILE C 1 240 ? 54.874 -72.577 6.997 1.00 45.85 264 ILE C O 1
ATOM 6878 N N . ILE C 1 241 ? 55.964 -71.028 5.792 1.00 43.98 265 ILE C N 1
ATOM 6879 C CA . ILE C 1 241 ? 55.639 -71.617 4.509 1.00 42.49 265 ILE C CA 1
ATOM 6880 C C . ILE C 1 241 ? 56.922 -72.099 3.853 1.00 40.95 265 ILE C C 1
ATOM 6881 O O . ILE C 1 241 ? 57.893 -71.356 3.741 1.00 42.51 265 ILE C O 1
ATOM 6886 N N . LEU C 1 242 ? 56.910 -73.337 3.396 1.00 39.15 266 LEU C N 1
ATOM 6887 C CA . LEU C 1 242 ? 58.078 -73.934 2.797 1.00 40.12 266 LEU C CA 1
ATOM 6888 C C . LEU C 1 242 ? 57.858 -74.179 1.313 1.00 42.56 266 LEU C C 1
ATOM 6889 O O . LEU C 1 242 ? 57.019 -75.000 0.943 1.00 43.59 266 LEU C O 1
ATOM 6894 N N . PHE C 1 243 ? 58.592 -73.451 0.473 1.00 41.58 267 PHE C N 1
ATOM 6895 C CA . PHE C 1 243 ? 58.643 -73.747 -0.955 1.00 40.53 267 PHE C CA 1
ATOM 6896 C C . PHE C 1 243 ? 59.816 -74.691 -1.203 1.00 42.06 267 PHE C C 1
ATOM 6897 O O . PHE C 1 243 ? 60.976 -74.263 -1.269 1.00 41.28 267 PHE C O 1
ATOM 6905 N N . LEU C 1 244 ? 59.531 -75.978 -1.349 1.00 41.21 268 LEU C N 1
ATOM 6906 C CA . LEU C 1 244 ? 60.553 -76.870 -1.849 1.00 42.89 268 LEU C CA 1
ATOM 6907 C C . LEU C 1 244 ? 60.673 -76.661 -3.368 1.00 45.40 268 LEU C C 1
ATOM 6908 O O . LEU C 1 244 ? 60.099 -77.393 -4.162 1.00 48.73 268 LEU C O 1
ATOM 6913 N N . ASN C 1 245 ? 61.429 -75.629 -3.743 1.00 45.92 269 ASN C N 1
ATOM 6914 C CA . ASN C 1 245 ? 61.580 -75.172 -5.117 1.00 43.07 269 ASN C CA 1
ATOM 6915 C C . ASN C 1 245 ? 62.478 -76.039 -6.013 1.00 46.72 269 ASN C C 1
ATOM 6916 O O . ASN C 1 245 ? 63.146 -76.975 -5.539 1.00 47.65 269 ASN C O 1
ATOM 6921 N N . LYS C 1 246 ? 62.489 -75.701 -7.311 1.00 47.30 270 LYS C N 1
ATOM 6922 C CA . LYS C 1 246 ? 63.243 -76.394 -8.367 1.00 44.07 270 LYS C CA 1
ATOM 6923 C C . LYS C 1 246 ? 62.896 -77.876 -8.514 1.00 46.27 270 LYS C C 1
ATOM 6924 O O . LYS C 1 246 ? 63.782 -78.712 -8.751 1.00 45.33 270 LYS C O 1
ATOM 6930 N N . LYS C 1 247 ? 61.600 -78.186 -8.392 1.00 46.62 271 LYS C N 1
ATOM 6931 C CA . LYS C 1 247 ? 61.098 -79.552 -8.539 1.00 46.04 271 LYS C CA 1
ATOM 6932 C C . LYS C 1 247 ? 61.374 -80.120 -9.925 1.00 46.39 271 LYS C C 1
ATOM 6933 O O . LYS C 1 247 ? 61.590 -81.329 -10.074 1.00 48.54 271 LYS C O 1
ATOM 6939 N N . ASP C 1 248 ? 61.359 -79.258 -10.936 1.00 43.66 272 ASP C N 1
ATOM 6940 C CA . ASP C 1 248 ? 61.610 -79.713 -12.293 1.00 47.80 272 ASP C CA 1
ATOM 6941 C C . ASP C 1 248 ? 63.014 -80.316 -12.438 1.00 49.05 272 ASP C C 1
ATOM 6942 O O . ASP C 1 248 ? 63.168 -81.442 -12.960 1.00 46.77 272 ASP C O 1
ATOM 6947 N N . LEU C 1 249 ? 64.021 -79.581 -11.956 1.00 45.35 273 LEU C N 1
ATOM 6948 C CA . LEU C 1 249 ? 65.396 -80.077 -11.988 1.00 45.89 273 LEU C CA 1
ATOM 6949 C C . LEU C 1 249 ? 65.572 -81.270 -11.055 1.00 45.70 273 LEU C C 1
ATOM 6950 O O . LEU C 1 249 ? 66.277 -82.238 -11.378 1.00 45.12 273 LEU C O 1
ATOM 6955 N N . PHE C 1 250 ? 64.914 -81.215 -9.904 1.00 44.16 274 PHE C N 1
ATOM 6956 C CA . PHE C 1 250 ? 65.048 -82.300 -8.956 1.00 44.32 274 PHE C CA 1
ATOM 6957 C C . PHE C 1 250 ? 64.525 -83.599 -9.545 1.00 45.63 274 PHE C C 1
ATOM 6958 O O . PHE C 1 250 ? 65.072 -84.667 -9.292 1.00 46.59 274 PHE C O 1
ATOM 6966 N N . GLU C 1 251 ? 63.456 -83.497 -10.334 1.00 51.18 275 GLU C N 1
ATOM 6967 C CA . GLU C 1 251 ? 62.853 -84.665 -10.958 1.00 50.79 275 GLU C CA 1
ATOM 6968 C C . GLU C 1 251 ? 63.802 -85.289 -11.958 1.00 53.70 275 GLU C C 1
ATOM 6969 O O . GLU C 1 251 ? 63.901 -86.521 -12.019 1.00 56.20 275 GLU C O 1
ATOM 6975 N N . GLU C 1 252 ? 64.492 -84.433 -12.719 1.00 51.87 276 GLU C N 1
ATOM 6976 C CA . GLU C 1 252 ? 65.482 -84.882 -13.678 1.00 52.53 276 GLU C CA 1
ATOM 6977 C C . GLU C 1 252 ? 66.674 -85.554 -13.010 1.00 54.29 276 GLU C C 1
ATOM 6978 O O . GLU C 1 252 ? 67.052 -86.666 -13.381 1.00 58.71 276 GLU C O 1
ATOM 6984 N N . LYS C 1 253 ? 67.261 -84.871 -12.030 1.00 50.73 277 LYS C N 1
ATOM 6985 C CA . LYS C 1 253 ? 68.465 -85.340 -11.382 1.00 45.74 277 LYS C CA 1
ATOM 6986 C C . LYS C 1 253 ? 68.230 -86.677 -10.731 1.00 48.81 277 LYS C C 1
ATOM 6987 O O . LYS C 1 253 ? 69.116 -87.544 -10.755 1.00 50.31 277 LYS C O 1
ATOM 6993 N N . ILE C 1 254 ? 67.036 -86.854 -10.157 1.00 50.07 278 ILE C N 1
ATOM 6994 C CA . ILE C 1 254 ? 66.741 -88.043 -9.348 1.00 50.24 278 ILE C CA 1
ATOM 6995 C C . ILE C 1 254 ? 66.778 -89.335 -10.166 1.00 48.95 278 ILE C C 1
ATOM 6996 O O . ILE C 1 254 ? 66.937 -90.429 -9.602 1.00 50.09 278 ILE C O 1
ATOM 7001 N N . LYS C 1 255 ? 66.657 -89.189 -11.490 1.00 51.19 279 LYS C N 1
ATOM 7002 C CA . LYS C 1 255 ? 66.753 -90.307 -12.431 1.00 52.43 279 LYS C CA 1
ATOM 7003 C C . LYS C 1 255 ? 68.166 -90.854 -12.476 1.00 57.28 279 LYS C C 1
ATOM 7004 O O . LYS C 1 255 ? 68.359 -92.016 -12.793 1.00 57.22 279 LYS C O 1
ATOM 7010 N N . ARG C 1 256 ? 69.146 -89.995 -12.183 1.00 62.62 280 ARG C N 1
ATOM 7011 C CA . ARG C 1 256 ? 70.569 -90.329 -12.215 1.00 60.94 280 ARG C CA 1
ATOM 7012 C C . ARG C 1 256 ? 71.151 -90.491 -10.802 1.00 59.90 280 ARG C C 1
ATOM 7013 O O . ARG C 1 256 ? 71.714 -91.533 -10.458 1.00 62.11 280 ARG C O 1
ATOM 7021 N N . SER C 1 257 ? 71.006 -89.458 -9.981 1.00 55.17 281 SER C N 1
ATOM 7022 C CA . SER C 1 257 ? 71.699 -89.399 -8.703 1.00 51.45 281 SER C CA 1
ATOM 7023 C C . SER C 1 257 ? 70.778 -89.780 -7.548 1.00 49.74 281 SER C C 1
ATOM 7024 O O . SER C 1 257 ? 69.800 -89.082 -7.269 1.00 45.99 281 SER C O 1
ATOM 7027 N N . PRO C 1 258 ? 71.090 -90.887 -6.858 1.00 48.77 282 PRO C N 1
ATOM 7028 C CA . PRO C 1 258 ? 70.338 -91.250 -5.657 1.00 48.36 282 PRO C CA 1
ATOM 7029 C C . PRO C 1 258 ? 70.272 -90.128 -4.617 1.00 50.35 282 PRO C C 1
ATOM 7030 O O . PRO C 1 258 ? 71.187 -89.305 -4.503 1.00 51.89 282 PRO C O 1
ATOM 7034 N N . LEU C 1 259 ? 69.185 -90.105 -3.854 1.00 49.25 283 LEU C N 1
ATOM 7035 C CA . LEU C 1 259 ? 69.029 -89.149 -2.773 1.00 43.91 283 LEU C CA 1
ATOM 7036 C C . LEU C 1 259 ? 70.035 -89.447 -1.651 1.00 44.82 283 LEU C C 1
ATOM 7037 O O . LEU C 1 259 ? 70.270 -88.612 -0.779 1.00 43.91 283 LEU C O 1
ATOM 7042 N N . THR C 1 260 ? 70.649 -90.630 -1.689 1.00 44.34 284 THR C N 1
ATOM 7043 C CA . THR C 1 260 ? 71.622 -91.010 -0.672 1.00 45.93 284 THR C CA 1
ATOM 7044 C C . THR C 1 260 ? 72.892 -90.165 -0.698 1.00 47.66 284 THR C C 1
ATOM 7045 O O . THR C 1 260 ? 73.555 -90.061 0.321 1.00 51.29 284 THR C O 1
ATOM 7049 N N . ILE C 1 261 ? 73.202 -89.535 -1.833 1.00 48.15 285 ILE C N 1
ATOM 7050 C CA . ILE C 1 261 ? 74.270 -88.544 -1.898 1.00 48.99 285 ILE C CA 1
ATOM 7051 C C . ILE C 1 261 ? 74.134 -87.540 -0.764 1.00 49.69 285 ILE C C 1
ATOM 7052 O O . ILE C 1 261 ? 75.142 -87.090 -0.193 1.00 50.41 285 ILE C O 1
ATOM 7057 N N . CYS C 1 262 ? 72.883 -87.201 -0.454 1.00 48.88 286 CYS C N 1
ATOM 7058 C CA . CYS C 1 262 ? 72.538 -86.072 0.397 1.00 44.70 286 CYS C CA 1
ATOM 7059 C C . CYS C 1 262 ? 72.013 -86.535 1.743 1.00 44.70 286 CYS C C 1
ATOM 7060 O O . CYS C 1 262 ? 72.283 -85.912 2.762 1.00 48.90 286 CYS C O 1
ATOM 7063 N N . TYR C 1 263 ? 71.273 -87.638 1.747 1.00 46.11 287 TYR C N 1
ATOM 7064 C CA . TYR C 1 263 ? 70.723 -88.228 2.975 1.00 44.67 287 TYR C CA 1
ATOM 7065 C C . TYR C 1 263 ? 71.128 -89.679 2.951 1.00 46.65 287 TYR C C 1
ATOM 7066 O O . TYR C 1 263 ? 70.397 -90.523 2.463 1.00 49.30 287 TYR C O 1
ATOM 7075 N N . PRO C 1 264 ? 72.323 -89.982 3.454 1.00 51.03 288 PRO C N 1
ATOM 7076 C CA . PRO C 1 264 ? 72.888 -91.326 3.278 1.00 50.45 288 PRO C CA 1
ATOM 7077 C C . PRO C 1 264 ? 72.086 -92.403 3.983 1.00 51.76 288 PRO C C 1
ATOM 7078 O O . PRO C 1 264 ? 72.296 -93.588 3.703 1.00 53.21 288 PRO C O 1
ATOM 7082 N N . GLU C 1 265 ? 71.175 -91.988 4.868 1.00 48.65 289 GLU C N 1
ATOM 7083 C CA . GLU C 1 265 ? 70.365 -92.910 5.655 1.00 49.73 289 GLU C CA 1
ATOM 7084 C C . GLU C 1 265 ? 69.041 -93.280 4.963 1.00 53.07 289 GLU C C 1
ATOM 7085 O O . GLU C 1 265 ? 68.329 -94.195 5.421 1.00 57.25 289 GLU C O 1
ATOM 7091 N N . TYR C 1 266 ? 68.725 -92.571 3.873 1.00 50.56 290 TYR C N 1
ATOM 7092 C CA . TYR C 1 266 ? 67.528 -92.806 3.068 1.00 53.02 290 TYR C CA 1
ATOM 7093 C C . TYR C 1 266 ? 67.465 -94.223 2.527 1.00 57.10 290 TYR C C 1
ATOM 7094 O O . TYR C 1 266 ? 68.332 -94.625 1.743 1.00 60.79 290 TYR C O 1
ATOM 7103 N N . THR C 1 267 ? 66.434 -94.971 2.922 1.00 58.50 291 THR C N 1
ATOM 7104 C CA . THR C 1 267 ? 66.268 -96.353 2.437 1.00 58.87 291 THR C CA 1
ATOM 7105 C C . THR C 1 267 ? 65.108 -96.503 1.461 1.00 58.79 291 THR C C 1
ATOM 7106 O O . THR C 1 267 ? 64.746 -97.619 1.093 1.00 57.56 291 THR C O 1
ATOM 7110 N N . GLY C 1 268 ? 64.534 -95.379 1.040 1.00 59.46 292 GLY C N 1
ATOM 7111 C CA . GLY C 1 268 ? 63.450 -95.395 0.060 1.00 58.43 292 GLY C CA 1
ATOM 7112 C C . GLY C 1 268 ? 63.919 -95.626 -1.366 1.00 57.13 292 GLY C C 1
ATOM 7113 O O . GLY C 1 268 ? 65.095 -95.871 -1.610 1.00 57.78 292 GLY C O 1
ATOM 7114 N N . SER C 1 269 ? 62.989 -95.551 -2.307 1.00 58.20 293 SER C N 1
ATOM 7115 C CA . SER C 1 269 ? 63.300 -95.780 -3.701 1.00 60.37 293 SER C CA 1
ATOM 7116 C C . SER C 1 269 ? 63.617 -94.453 -4.387 1.00 59.52 293 SER C C 1
ATOM 7117 O O . SER C 1 269 ? 63.388 -93.382 -3.817 1.00 58.20 293 SER C O 1
ATOM 7120 N N . ASN C 1 270 ? 64.131 -94.528 -5.615 1.00 61.78 294 ASN C N 1
ATOM 7121 C CA . ASN C 1 270 ? 64.578 -93.338 -6.343 1.00 62.84 294 ASN C CA 1
ATOM 7122 C C . ASN C 1 270 ? 63.604 -92.855 -7.371 1.00 57.17 294 ASN C C 1
ATOM 7123 O O . ASN C 1 270 ? 63.950 -92.557 -8.514 1.00 63.97 294 ASN C O 1
ATOM 7128 N N . THR C 1 271 ? 62.365 -92.797 -6.917 1.00 57.13 295 THR C N 1
ATOM 7129 C CA . THR C 1 271 ? 61.262 -92.187 -7.633 1.00 50.68 295 THR C CA 1
ATOM 7130 C C . THR C 1 271 ? 61.253 -90.721 -7.190 1.00 49.44 295 THR C C 1
ATOM 7131 O O . THR C 1 271 ? 61.609 -90.400 -6.047 1.00 51.40 295 THR C O 1
ATOM 7135 N N . TYR C 1 272 ? 60.885 -89.823 -8.093 1.00 47.66 296 TYR C N 1
ATOM 7136 C CA . TYR C 1 272 ? 60.776 -88.415 -7.745 1.00 45.13 296 TYR C CA 1
ATOM 7137 C C . TYR C 1 272 ? 59.816 -88.224 -6.578 1.00 49.21 296 TYR C C 1
ATOM 7138 O O . TYR C 1 272 ? 60.096 -87.474 -5.648 1.00 51.07 296 TYR C O 1
ATOM 7147 N N . GLU C 1 273 ? 58.692 -88.924 -6.648 1.00 51.59 297 GLU C N 1
ATOM 7148 C CA . GLU C 1 273 ? 57.614 -88.813 -5.689 1.00 50.04 297 GLU C CA 1
ATOM 7149 C C . GLU C 1 273 ? 58.045 -89.211 -4.266 1.00 49.57 297 GLU C C 1
ATOM 7150 O O . GLU C 1 273 ? 57.792 -88.469 -3.312 1.00 47.10 297 GLU C O 1
ATOM 7156 N N . GLU C 1 274 ? 58.686 -90.368 -4.115 1.00 48.28 298 GLU C N 1
ATOM 7157 C CA . GLU C 1 274 ? 59.016 -90.833 -2.772 1.00 48.13 298 GLU C CA 1
ATOM 7158 C C . GLU C 1 274 ? 60.113 -89.969 -2.142 1.00 49.38 298 GLU C C 1
ATOM 7159 O O . GLU C 1 274 ? 60.098 -89.676 -0.928 1.00 51.30 298 GLU C O 1
ATOM 7165 N N . ALA C 1 275 ? 61.047 -89.540 -2.989 1.00 50.60 299 ALA C N 1
ATOM 7166 C CA . ALA C 1 275 ? 62.184 -88.730 -2.567 1.00 47.42 299 ALA C CA 1
ATOM 7167 C C . ALA C 1 275 ? 61.720 -87.336 -2.150 1.00 46.96 299 ALA C C 1
ATOM 7168 O O . ALA C 1 275 ? 62.049 -86.874 -1.051 1.00 45.68 299 ALA C O 1
ATOM 7170 N N . ALA C 1 276 ? 60.946 -86.673 -3.012 1.00 45.49 300 ALA C N 1
ATOM 7171 C CA . ALA C 1 276 ? 60.423 -85.348 -2.687 1.00 43.68 300 ALA C CA 1
ATOM 7172 C C . ALA C 1 276 ? 59.598 -85.390 -1.398 1.00 46.60 300 ALA C C 1
ATOM 7173 O O . ALA C 1 276 ? 59.687 -84.485 -0.582 1.00 51.49 300 ALA C O 1
ATOM 7175 N N . ALA C 1 277 ? 58.851 -86.464 -1.177 1.00 45.26 301 ALA C N 1
ATOM 7176 C CA . ALA C 1 277 ? 58.114 -86.614 0.074 1.00 47.26 301 ALA C CA 1
ATOM 7177 C C . ALA C 1 277 ? 59.045 -86.727 1.276 1.00 47.32 301 ALA C C 1
ATOM 7178 O O . ALA C 1 277 ? 58.718 -86.264 2.382 1.00 48.47 301 ALA C O 1
ATOM 7180 N N . TYR C 1 278 ? 60.196 -87.364 1.061 1.00 47.13 302 TYR C N 1
ATOM 7181 C CA . TYR C 1 278 ? 61.175 -87.577 2.132 1.00 43.91 302 TYR C CA 1
ATOM 7182 C C . TYR C 1 278 ? 61.793 -86.262 2.574 1.00 42.90 302 TYR C C 1
ATOM 7183 O O . TYR C 1 278 ? 61.864 -85.984 3.773 1.00 42.87 302 TYR C O 1
ATOM 7192 N N . ILE C 1 279 ? 62.183 -85.432 1.604 1.00 40.05 303 ILE C N 1
ATOM 7193 C CA . ILE C 1 279 ? 62.801 -84.158 1.903 1.00 38.62 303 ILE C CA 1
ATOM 7194 C C . ILE C 1 279 ? 61.821 -83.284 2.660 1.00 43.45 303 ILE C C 1
ATOM 7195 O O . ILE C 1 279 ? 62.202 -82.577 3.595 1.00 49.14 303 ILE C O 1
ATOM 7200 N N . GLN C 1 280 ? 60.549 -83.359 2.289 1.00 45.03 304 GLN C N 1
ATOM 7201 C CA . GLN C 1 280 ? 59.510 -82.667 3.039 1.00 44.99 304 GLN C CA 1
ATOM 7202 C C . GLN C 1 280 ? 59.512 -83.052 4.522 1.00 44.00 304 GLN C C 1
ATOM 7203 O O . GLN C 1 280 ? 59.458 -82.167 5.364 1.00 44.72 304 GLN C O 1
ATOM 7209 N N . CYS C 1 281 ? 59.598 -84.341 4.843 1.00 42.00 305 CYS C N 1
ATOM 7210 C CA . CYS C 1 281 ? 59.664 -84.758 6.250 1.00 48.20 305 CYS C CA 1
ATOM 7211 C C . CYS C 1 281 ? 60.882 -84.217 6.967 1.00 50.94 305 CYS C C 1
ATOM 7212 O O . CYS C 1 281 ? 60.780 -83.768 8.122 1.00 50.87 305 CYS C O 1
ATOM 7215 N N . GLN C 1 282 ? 62.036 -84.305 6.301 1.00 47.08 306 GLN C N 1
ATOM 7216 C CA . GLN C 1 282 ? 63.271 -83.895 6.913 1.00 44.72 306 GLN C CA 1
ATOM 7217 C C . GLN C 1 282 ? 63.169 -82.432 7.305 1.00 45.54 306 GLN C C 1
ATOM 7218 O O . GLN C 1 282 ? 63.672 -82.028 8.359 1.00 50.29 306 GLN C O 1
ATOM 7224 N N . PHE C 1 283 ? 62.501 -81.635 6.480 1.00 42.36 307 PHE C N 1
ATOM 7225 C CA . PHE C 1 283 ? 62.336 -80.228 6.813 1.00 42.43 307 PHE C CA 1
ATOM 7226 C C . PHE C 1 283 ? 61.291 -80.009 7.888 1.00 43.28 307 PHE C C 1
ATOM 7227 O O . PHE C 1 283 ? 61.550 -79.328 8.876 1.00 46.72 307 PHE C O 1
ATOM 7235 N N . GLU C 1 284 ? 60.128 -80.624 7.721 1.00 46.12 308 GLU C N 1
ATOM 7236 C CA . GLU C 1 284 ? 59.017 -80.420 8.644 1.00 46.73 308 GLU C CA 1
ATOM 7237 C C . GLU C 1 284 ? 59.307 -80.932 10.052 1.00 47.59 308 GLU C C 1
ATOM 7238 O O . GLU C 1 284 ? 58.791 -80.398 11.010 1.00 48.01 308 GLU C O 1
ATOM 7244 N N . ASP C 1 285 ? 60.164 -81.938 10.170 1.00 48.78 309 ASP C N 1
ATOM 7245 C CA . ASP C 1 285 ? 60.579 -82.461 11.466 1.00 49.59 309 ASP C CA 1
ATOM 7246 C C . ASP C 1 285 ? 61.373 -81.465 12.300 1.00 51.46 309 ASP C C 1
ATOM 7247 O O . ASP C 1 285 ? 61.502 -81.629 13.510 1.00 59.94 309 ASP C O 1
ATOM 7252 N N . LEU C 1 286 ? 61.897 -80.426 11.663 1.00 49.12 310 LEU C N 1
ATOM 7253 C CA . LEU C 1 286 ? 62.709 -79.441 12.350 1.00 47.67 310 LEU C CA 1
ATOM 7254 C C . LEU C 1 286 ? 61.853 -78.440 13.141 1.00 54.48 310 LEU C C 1
ATOM 7255 O O . LEU C 1 286 ? 62.374 -77.625 13.907 1.00 56.89 310 LEU C O 1
ATOM 7260 N N . ASN C 1 287 ? 60.538 -78.506 12.951 1.00 55.35 311 ASN C N 1
ATOM 7261 C CA . ASN C 1 287 ? 59.592 -77.740 13.743 1.00 58.48 311 ASN C CA 1
ATOM 7262 C C . ASN C 1 287 ? 59.485 -78.332 15.148 1.00 61.15 311 ASN C C 1
ATOM 7263 O O . ASN C 1 287 ? 58.862 -79.370 15.327 1.00 61.70 311 ASN C O 1
ATOM 7268 N N . ARG C 1 288 ? 60.110 -77.686 16.135 1.00 64.65 312 ARG C N 1
ATOM 7269 C CA . ARG C 1 288 ? 60.121 -78.198 17.515 1.00 64.72 312 ARG C CA 1
ATOM 7270 C C . ARG C 1 288 ? 58.891 -77.749 18.344 1.00 66.66 312 ARG C C 1
ATOM 7271 O O . ARG C 1 288 ? 58.706 -78.192 19.474 1.00 66.23 312 ARG C O 1
ATOM 7279 N N . ARG C 1 289 ? 58.047 -76.885 17.784 1.00 68.12 313 ARG C N 1
ATOM 7280 C CA . ARG C 1 289 ? 56.768 -76.557 18.422 1.00 70.58 313 ARG C CA 1
ATOM 7281 C C . ARG C 1 289 ? 55.545 -77.145 17.662 1.00 73.05 313 ARG C C 1
ATOM 7282 O O . ARG C 1 289 ? 54.599 -76.408 17.389 1.00 73.30 313 ARG C O 1
ATOM 7284 N N . LYS C 1 290 ? 55.570 -78.455 17.347 1.00 72.58 314 LYS C N 1
ATOM 7285 C CA . LYS C 1 290 ? 54.592 -79.109 16.412 1.00 78.31 314 LYS C CA 1
ATOM 7286 C C . LYS C 1 290 ? 53.080 -79.050 16.808 1.00 83.01 314 LYS C C 1
ATOM 7287 O O . LYS C 1 290 ? 52.189 -78.905 15.947 1.00 76.42 314 LYS C O 1
ATOM 7289 N N . ASP C 1 291 ? 52.807 -79.166 18.107 1.00 86.31 315 ASP C N 1
ATOM 7290 C CA . ASP C 1 291 ? 51.448 -79.048 18.654 1.00 90.94 315 ASP C CA 1
ATOM 7291 C C . ASP C 1 291 ? 50.864 -77.636 18.495 1.00 90.15 315 ASP C C 1
ATOM 7292 O O . ASP C 1 291 ? 49.644 -77.448 18.468 1.00 92.00 315 ASP C O 1
ATOM 7297 N N . THR C 1 292 ? 51.755 -76.657 18.381 1.00 84.79 316 THR C N 1
ATOM 7298 C CA . THR C 1 292 ? 51.415 -75.245 18.492 1.00 75.38 316 THR C CA 1
ATOM 7299 C C . THR C 1 292 ? 51.787 -74.448 17.193 1.00 73.64 316 THR C C 1
ATOM 7300 O O . THR C 1 292 ? 51.620 -73.225 17.103 1.00 68.36 316 THR C O 1
ATOM 7304 N N . LYS C 1 293 ? 52.253 -75.175 16.177 1.00 72.37 317 LYS C N 1
ATOM 7305 C CA . LYS C 1 293 ? 52.651 -74.602 14.891 1.00 65.47 317 LYS C CA 1
ATOM 7306 C C . LYS C 1 293 ? 52.668 -75.702 13.826 1.00 69.02 317 LYS C C 1
ATOM 7307 O O . LYS C 1 293 ? 53.095 -76.842 14.081 1.00 64.30 317 LYS C O 1
ATOM 7313 N N . GLU C 1 294 ? 52.192 -75.355 12.630 1.00 66.54 318 GLU C N 1
ATOM 7314 C CA . GLU C 1 294 ? 52.333 -76.234 11.469 1.00 64.79 318 GLU C CA 1
ATOM 7315 C C . GLU C 1 294 ? 52.983 -75.542 10.258 1.00 61.53 318 GLU C C 1
ATOM 7316 O O . GLU C 1 294 ? 52.895 -74.306 10.088 1.00 59.25 318 GLU C O 1
ATOM 7322 N N . ILE C 1 295 ? 53.649 -76.350 9.436 1.00 51.04 319 ILE C N 1
ATOM 7323 C CA . ILE C 1 295 ? 54.398 -75.840 8.308 1.00 47.47 319 ILE C CA 1
ATOM 7324 C C . ILE C 1 295 ? 53.624 -76.068 7.027 1.00 48.88 319 ILE C C 1
ATOM 7325 O O . ILE C 1 295 ? 53.141 -77.164 6.773 1.00 53.39 319 ILE C O 1
ATOM 7330 N N . TYR C 1 296 ? 53.516 -75.028 6.214 1.00 46.43 320 TYR C N 1
ATOM 7331 C CA . TYR C 1 296 ? 52.800 -75.120 4.961 1.00 45.21 320 TYR C CA 1
ATOM 7332 C C . TYR C 1 296 ? 53.740 -75.360 3.755 1.00 45.52 320 TYR C C 1
ATOM 7333 O O . TYR C 1 296 ? 54.204 -74.425 3.088 1.00 47.27 320 TYR C O 1
ATOM 7342 N N . THR C 1 297 ? 54.005 -76.629 3.475 1.00 43.59 321 THR C N 1
ATOM 7343 C CA . THR C 1 297 ? 54.917 -77.039 2.403 1.00 44.56 321 THR C CA 1
ATOM 7344 C C . THR C 1 297 ? 54.260 -77.071 1.004 1.00 47.20 321 THR C C 1
ATOM 7345 O O . THR C 1 297 ? 53.115 -77.474 0.857 1.00 51.06 321 THR C O 1
ATOM 7349 N N . HIS C 1 298 ? 54.998 -76.637 -0.008 1.00 44.86 322 HIS C N 1
ATOM 7350 C CA . HIS C 1 298 ? 54.540 -76.678 -1.379 1.00 45.28 322 HIS C CA 1
ATOM 7351 C C . HIS C 1 298 ? 55.693 -77.031 -2.248 1.00 47.85 322 HIS C C 1
ATOM 7352 O O . HIS C 1 298 ? 56.807 -76.551 -2.023 1.00 52.64 322 HIS C O 1
ATOM 7359 N N . PHE C 1 299 ? 55.463 -77.883 -3.248 1.00 45.23 323 PHE C N 1
ATOM 7360 C CA . PHE C 1 299 ? 56.516 -78.183 -4.216 1.00 43.13 323 PHE C CA 1
ATOM 7361 C C . PHE C 1 299 ? 56.344 -77.258 -5.407 1.00 43.53 323 PHE C C 1
ATOM 7362 O O . PHE C 1 299 ? 55.278 -77.193 -5.991 1.00 47.16 323 PHE C O 1
ATOM 7370 N N . THR C 1 300 ? 57.381 -76.501 -5.724 1.00 43.02 324 THR C N 1
ATOM 7371 C CA . THR C 1 300 ? 57.248 -75.422 -6.677 1.00 44.57 324 THR C CA 1
ATOM 7372 C C . THR C 1 300 ? 58.343 -75.427 -7.716 1.00 47.65 324 THR C C 1
ATOM 7373 O O . THR C 1 300 ? 59.460 -75.902 -7.465 1.00 47.58 324 THR C O 1
ATOM 7377 N N . CYS C 1 301 ? 57.974 -74.926 -8.893 1.00 47.04 325 CYS C N 1
ATOM 7378 C CA . CYS C 1 301 ? 58.900 -74.509 -9.904 1.00 46.15 325 CYS C CA 1
ATOM 7379 C C . CYS C 1 301 ? 58.708 -73.002 -10.024 1.00 46.35 325 CYS C C 1
ATOM 7380 O O . CYS C 1 301 ? 57.774 -72.534 -10.694 1.00 47.88 325 CYS C O 1
ATOM 7383 N N . ALA C 1 302 ? 59.593 -72.246 -9.376 1.00 46.54 326 ALA C N 1
ATOM 7384 C CA . ALA C 1 302 ? 59.391 -70.803 -9.205 1.00 48.17 326 ALA C CA 1
ATOM 7385 C C . ALA C 1 302 ? 59.375 -70.047 -10.524 1.00 50.46 326 ALA C C 1
ATOM 7386 O O . ALA C 1 302 ? 58.794 -68.965 -10.595 1.00 52.50 326 ALA C O 1
ATOM 7388 N N . THR C 1 303 ? 59.990 -70.619 -11.561 1.00 52.36 327 THR C N 1
ATOM 7389 C CA . THR C 1 303 ? 59.993 -69.990 -12.892 1.00 54.82 327 THR C CA 1
ATOM 7390 C C . THR C 1 303 ? 58.725 -70.255 -13.721 1.00 55.91 327 THR C C 1
ATOM 7391 O O . THR C 1 303 ? 58.547 -69.665 -14.769 1.00 57.67 327 THR C O 1
ATOM 7395 N N . ASP C 1 304 ? 57.865 -71.158 -13.260 1.00 58.41 328 ASP C N 1
ATOM 7396 C CA . ASP C 1 304 ? 56.641 -71.526 -13.969 1.00 53.81 328 ASP C CA 1
ATOM 7397 C C . ASP C 1 304 ? 55.489 -70.689 -13.427 1.00 55.51 328 ASP C C 1
ATOM 7398 O O . ASP C 1 304 ? 54.918 -71.024 -12.374 1.00 56.85 328 ASP C O 1
ATOM 7403 N N . THR C 1 305 ? 55.165 -69.605 -14.139 1.00 54.99 329 THR C N 1
ATOM 7404 C CA . THR C 1 305 ? 54.167 -68.624 -13.689 1.00 51.90 329 THR C CA 1
ATOM 7405 C C . THR C 1 305 ? 52.871 -69.281 -13.219 1.00 53.52 329 THR C C 1
ATOM 7406 O O . THR C 1 305 ? 52.312 -68.911 -12.172 1.00 54.27 329 THR C O 1
ATOM 7410 N N . LYS C 1 306 ? 52.400 -70.265 -13.984 1.00 53.85 330 LYS C N 1
ATOM 7411 C CA . LYS C 1 306 ? 51.146 -70.939 -13.647 1.00 54.34 330 LYS C CA 1
ATOM 7412 C C . LYS C 1 306 ? 51.252 -71.670 -12.314 1.00 54.27 330 LYS C C 1
ATOM 7413 O O . LYS C 1 306 ? 50.336 -71.578 -11.500 1.00 56.07 330 LYS C O 1
ATOM 7416 N N . ASN C 1 307 ? 52.361 -72.375 -12.077 1.00 51.62 331 ASN C N 1
ATOM 7417 C CA . ASN C 1 307 ? 52.527 -73.076 -10.810 1.00 50.22 331 ASN C CA 1
ATOM 7418 C C . ASN C 1 307 ? 52.621 -72.131 -9.597 1.00 51.89 331 ASN C C 1
ATOM 7419 O O . ASN C 1 307 ? 51.999 -72.372 -8.557 1.00 51.18 331 ASN C O 1
ATOM 7424 N N . VAL C 1 308 ? 53.384 -71.053 -9.731 1.00 49.33 332 VAL C N 1
ATOM 7425 C CA . VAL C 1 308 ? 53.481 -70.084 -8.652 1.00 52.10 332 VAL C CA 1
ATOM 7426 C C . VAL C 1 308 ? 52.104 -69.449 -8.370 1.00 56.88 332 VAL C C 1
ATOM 7427 O O . VAL C 1 308 ? 51.743 -69.175 -7.207 1.00 57.22 332 VAL C O 1
ATOM 7431 N N . GLN C 1 309 ? 51.325 -69.235 -9.433 1.00 58.51 333 GLN C N 1
ATOM 7432 C CA . GLN C 1 309 ? 49.983 -68.678 -9.276 1.00 55.57 333 GLN C CA 1
ATOM 7433 C C . GLN C 1 309 ? 49.124 -69.609 -8.438 1.00 52.76 333 GLN C C 1
ATOM 7434 O O . GLN C 1 309 ? 48.475 -69.190 -7.482 1.00 51.50 333 GLN C O 1
ATOM 7440 N N . PHE C 1 310 ? 49.160 -70.888 -8.778 1.00 51.48 334 PHE C N 1
ATOM 7441 C CA . PHE C 1 310 ? 48.354 -71.851 -8.079 1.00 49.44 334 PHE C CA 1
ATOM 7442 C C . PHE C 1 310 ? 48.791 -71.975 -6.626 1.00 53.56 334 PHE C C 1
ATOM 7443 O O . PHE C 1 310 ? 47.948 -72.066 -5.736 1.00 54.24 334 PHE C O 1
ATOM 7451 N N . VAL C 1 311 ? 50.109 -71.975 -6.398 1.00 56.66 335 VAL C N 1
ATOM 7452 C CA . VAL C 1 311 ? 50.670 -72.196 -5.060 1.00 52.89 335 VAL C CA 1
ATOM 7453 C C . VAL C 1 311 ? 50.393 -70.995 -4.184 1.00 50.59 335 VAL C C 1
ATOM 7454 O O . VAL C 1 311 ? 49.926 -71.161 -3.064 1.00 48.84 335 VAL C O 1
ATOM 7458 N N . PHE C 1 312 ? 50.622 -69.795 -4.718 1.00 50.11 336 PHE C N 1
ATOM 7459 C CA . PHE C 1 312 ? 50.356 -68.578 -3.962 1.00 52.44 336 PHE C CA 1
ATOM 7460 C C . PHE C 1 312 ? 48.884 -68.402 -3.575 1.00 55.82 336 PHE C C 1
ATOM 7461 O O . PHE C 1 312 ? 48.569 -67.932 -2.477 1.00 56.65 336 PHE C O 1
ATOM 7469 N N . ASP C 1 313 ? 47.998 -68.778 -4.490 1.00 57.16 337 ASP C N 1
ATOM 7470 C CA . ASP C 1 313 ? 46.582 -68.841 -4.220 1.00 57.21 337 ASP C CA 1
ATOM 7471 C C . ASP C 1 313 ? 46.326 -69.647 -2.934 1.00 59.01 337 ASP C C 1
ATOM 7472 O O . ASP C 1 313 ? 45.632 -69.166 -2.026 1.00 64.10 337 ASP C O 1
ATOM 7477 N N . ALA C 1 314 ? 46.903 -70.851 -2.857 1.00 54.34 338 ALA C N 1
ATOM 7478 C CA . ALA C 1 314 ? 46.722 -71.743 -1.711 1.00 50.86 338 ALA C CA 1
ATOM 7479 C C . ALA C 1 314 ? 47.280 -71.091 -0.461 1.00 58.61 338 ALA C C 1
ATOM 7480 O O . ALA C 1 314 ? 46.701 -71.231 0.639 1.00 60.32 338 ALA C O 1
ATOM 7482 N N . VAL C 1 315 ? 48.410 -70.392 -0.646 1.00 58.71 339 VAL C N 1
ATOM 7483 C CA . VAL C 1 315 ? 49.115 -69.706 0.432 1.00 56.64 339 VAL C CA 1
ATOM 7484 C C . VAL C 1 315 ? 48.205 -68.624 1.021 1.00 59.06 339 VAL C C 1
ATOM 7485 O O . VAL C 1 315 ? 48.079 -68.497 2.257 1.00 57.82 339 VAL C O 1
ATOM 7489 N N . THR C 1 316 ? 47.547 -67.879 0.131 1.00 58.25 340 THR C N 1
ATOM 7490 C CA . THR C 1 316 ? 46.633 -66.812 0.541 1.00 58.10 340 THR C CA 1
ATOM 7491 C C . THR C 1 316 ? 45.482 -67.334 1.391 1.00 59.85 340 THR C C 1
ATOM 7492 O O . THR C 1 316 ? 45.175 -66.749 2.432 1.00 59.59 340 THR C O 1
ATOM 7496 N N . ASP C 1 317 ? 44.875 -68.442 0.974 1.00 61.48 341 ASP C N 1
ATOM 7497 C CA . ASP C 1 317 ? 43.786 -69.038 1.752 1.00 63.21 341 ASP C CA 1
ATOM 7498 C C . ASP C 1 317 ? 44.219 -69.405 3.158 1.00 63.85 341 ASP C C 1
ATOM 7499 O O . ASP C 1 317 ? 43.436 -69.232 4.100 1.00 65.65 341 ASP C O 1
ATOM 7504 N N . VAL C 1 318 ? 45.453 -69.905 3.284 1.00 59.04 342 VAL C N 1
ATOM 7505 C CA . VAL C 1 318 ? 46.024 -70.264 4.581 1.00 54.88 342 VAL C CA 1
ATOM 7506 C C . VAL C 1 318 ? 46.138 -69.026 5.457 1.00 55.22 342 VAL C C 1
ATOM 7507 O O . VAL C 1 318 ? 45.785 -69.057 6.644 1.00 57.92 342 VAL C O 1
ATOM 7511 N N . ILE C 1 319 ? 46.615 -67.941 4.854 1.00 55.17 343 ILE C N 1
ATOM 7512 C CA . ILE C 1 319 ? 46.733 -66.657 5.529 1.00 54.87 343 ILE C CA 1
ATOM 7513 C C . ILE C 1 319 ? 45.354 -66.202 6.014 1.00 59.48 343 ILE C C 1
ATOM 7514 O O . ILE C 1 319 ? 45.184 -65.861 7.194 1.00 63.96 343 ILE C O 1
ATOM 7519 N N . ILE C 1 320 ? 44.377 -66.215 5.107 1.00 57.65 344 ILE C N 1
ATOM 7520 C CA . ILE C 1 320 ? 43.006 -65.825 5.422 1.00 57.86 344 ILE C CA 1
ATOM 7521 C C . ILE C 1 320 ? 42.385 -66.679 6.535 1.00 60.69 344 ILE C C 1
ATOM 7522 O O . ILE C 1 320 ? 41.780 -66.128 7.452 1.00 62.10 344 ILE C O 1
ATOM 7527 N N . LYS C 1 321 ? 42.558 -67.974 6.502 1.00 66.96 345 LYS C N 1
ATOM 7528 C CA . LYS C 1 321 ? 42.067 -68.764 7.596 1.00 75.44 345 LYS C CA 1
ATOM 7529 C C . LYS C 1 321 ? 42.715 -68.292 8.863 1.00 71.43 345 LYS C C 1
ATOM 7530 O O . LYS C 1 321 ? 42.088 -68.178 9.884 1.00 68.91 345 LYS C O 1
ATOM 7536 N N . ASN C 1 322 ? 43.998 -68.023 8.787 1.00 69.01 346 ASN C N 1
ATOM 7537 C CA . ASN C 1 322 ? 44.769 -67.616 9.960 1.00 70.33 346 ASN C CA 1
ATOM 7538 C C . ASN C 1 322 ? 44.469 -66.224 10.488 1.00 68.52 346 ASN C C 1
ATOM 7539 O O . ASN C 1 322 ? 44.632 -65.977 11.679 1.00 65.89 346 ASN C O 1
ATOM 7544 N N . ASN C 1 323 ? 44.019 -65.334 9.607 1.00 65.88 347 ASN C N 1
ATOM 7545 C CA . ASN C 1 323 ? 43.553 -64.019 10.023 1.00 69.50 347 ASN C CA 1
ATOM 7546 C C . ASN C 1 323 ? 42.244 -64.096 10.777 1.00 72.59 347 ASN C C 1
ATOM 7547 O O . ASN C 1 323 ? 42.003 -63.304 11.692 1.00 75.52 347 ASN C O 1
ATOM 7552 N N . LEU C 1 324 ? 41.392 -65.034 10.380 1.00 73.91 348 LEU C N 1
ATOM 7553 C CA . LEU C 1 324 ? 40.171 -65.304 11.127 1.00 76.26 348 LEU C CA 1
ATOM 7554 C C . LEU C 1 324 ? 40.529 -65.806 12.518 1.00 75.48 348 LEU C C 1
ATOM 7555 O O . LEU C 1 324 ? 39.889 -65.415 13.500 1.00 74.30 348 LEU C O 1
ATOM 7560 N N . LYS C 1 325 ? 41.555 -66.662 12.593 1.00 74.85 349 LYS C N 1
ATOM 7561 C CA . LYS C 1 325 ? 42.033 -67.197 13.870 1.00 70.92 349 LYS C CA 1
ATOM 7562 C C . LYS C 1 325 ? 42.478 -66.086 14.804 1.00 70.95 349 LYS C C 1
ATOM 7563 O O . LYS C 1 325 ? 42.189 -66.153 15.990 1.00 68.69 349 LYS C O 1
ATOM 7569 N N . GLU C 1 326 ? 43.157 -65.065 14.262 1.00 75.05 350 GLU C N 1
ATOM 7570 C CA . GLU C 1 326 ? 43.650 -63.924 15.054 1.00 76.24 350 GLU C CA 1
ATOM 7571 C C . GLU C 1 326 ? 42.534 -63.000 15.539 1.00 74.49 350 GLU C C 1
ATOM 7572 O O . GLU C 1 326 ? 42.771 -62.107 16.342 1.00 76.83 350 GLU C O 1
ATOM 7578 N N . CYS C 1 327 ? 41.320 -63.231 15.052 1.00 74.66 351 CYS C N 1
ATOM 7579 C CA . CYS C 1 327 ? 40.146 -62.461 15.449 1.00 70.76 351 CYS C CA 1
ATOM 7580 C C . CYS C 1 327 ? 39.162 -63.302 16.267 1.00 71.94 351 CYS C C 1
ATOM 7581 O O . CYS C 1 327 ? 38.034 -62.872 16.521 1.00 71.82 351 CYS C O 1
ATOM 7584 N N . GLY C 1 328 ? 39.592 -64.498 16.674 1.00 69.05 352 GLY C N 1
ATOM 7585 C CA . GLY C 1 328 ? 38.734 -65.438 17.401 1.00 69.33 352 GLY C CA 1
ATOM 7586 C C . GLY C 1 328 ? 37.526 -65.878 16.592 1.00 71.60 352 GLY C C 1
ATOM 7587 O O . GLY C 1 328 ? 36.438 -66.034 17.136 1.00 73.98 352 GLY C O 1
ATOM 7588 N N . LEU C 1 329 ? 37.727 -66.057 15.286 1.00 72.70 353 LEU C N 1
ATOM 7589 C CA . LEU C 1 329 ? 36.705 -66.570 14.372 1.00 68.99 353 LEU C CA 1
ATOM 7590 C C . LEU C 1 329 ? 37.031 -68.006 13.900 1.00 73.77 353 LEU C C 1
ATOM 7591 O O . LEU C 1 329 ? 36.816 -68.351 12.727 1.00 65.93 353 LEU C O 1
ATOM 7596 N N . TYR C 1 330 ? 37.492 -68.797 14.857 1.00 79.26 354 TYR C N 1
ATOM 7597 C CA . TYR C 1 330 ? 37.782 -70.194 14.661 1.00 87.85 354 TYR C CA 1
ATOM 7598 C C . TYR C 1 330 ? 37.559 -70.978 15.937 1.00 91.09 354 TYR C C 1
ATOM 7599 O O . TYR C 1 330 ? 37.139 -70.425 16.941 1.00 96.35 354 TYR C O 1
ATOM 7609 N N . ALA D 1 7 ? 67.826 -117.398 -26.526 1.00 73.86 31 ALA D N 1
ATOM 7610 C CA . ALA D 1 7 ? 67.853 -116.328 -25.463 1.00 83.04 31 ALA D CA 1
ATOM 7611 C C . ALA D 1 7 ? 67.064 -116.756 -24.231 1.00 82.15 31 ALA D C 1
ATOM 7612 O O . ALA D 1 7 ? 66.159 -117.580 -24.350 1.00 87.76 31 ALA D O 1
ATOM 7614 N N . LYS D 1 8 ? 67.401 -116.211 -23.057 1.00 84.44 32 LYS D N 1
ATOM 7615 C CA . LYS D 1 8 ? 66.744 -116.639 -21.802 1.00 83.76 32 LYS D CA 1
ATOM 7616 C C . LYS D 1 8 ? 65.321 -116.099 -21.686 1.00 82.02 32 LYS D C 1
ATOM 7617 O O . LYS D 1 8 ? 65.072 -114.942 -22.007 1.00 78.78 32 LYS D O 1
ATOM 7623 N N . GLU D 1 9 ? 64.399 -116.943 -21.221 1.00 85.77 33 GLU D N 1
ATOM 7624 C CA . GLU D 1 9 ? 62.980 -116.582 -21.158 1.00 84.92 33 GLU D CA 1
ATOM 7625 C C . GLU D 1 9 ? 62.575 -115.863 -19.865 1.00 80.94 33 GLU D C 1
ATOM 7626 O O . GLU D 1 9 ? 62.883 -116.308 -18.759 1.00 76.54 33 GLU D O 1
ATOM 7632 N N . VAL D 1 10 ? 61.897 -114.733 -20.036 1.00 75.04 34 VAL D N 1
ATOM 7633 C CA . VAL D 1 10 ? 61.284 -114.000 -18.944 1.00 70.32 34 VAL D CA 1
ATOM 7634 C C . VAL D 1 10 ? 59.784 -113.935 -19.226 1.00 70.89 34 VAL D C 1
ATOM 7635 O O . VAL D 1 10 ? 59.355 -113.507 -20.314 1.00 73.35 34 VAL D O 1
ATOM 7639 N N . LYS D 1 11 ? 58.993 -114.362 -18.246 1.00 66.03 35 LYS D N 1
ATOM 7640 C CA . LYS D 1 11 ? 57.543 -114.354 -18.369 1.00 63.65 35 LYS D CA 1
ATOM 7641 C C . LYS D 1 11 ? 56.955 -113.256 -17.498 1.00 63.79 35 LYS D C 1
ATOM 7642 O O . LYS D 1 11 ? 57.054 -113.323 -16.271 1.00 63.68 35 LYS D O 1
ATOM 7648 N N . LEU D 1 12 ? 56.355 -112.248 -18.135 1.00 63.54 36 LEU D N 1
ATOM 7649 C CA . LEU D 1 12 ? 55.730 -111.120 -17.425 1.00 59.96 36 LEU D CA 1
ATOM 7650 C C . LEU D 1 12 ? 54.225 -111.203 -17.499 1.00 61.32 36 LEU D C 1
ATOM 7651 O O . LEU D 1 12 ? 53.657 -111.251 -18.588 1.00 65.15 36 LEU D O 1
ATOM 7656 N N . LEU D 1 13 ? 53.581 -111.200 -16.340 1.00 61.51 37 LEU D N 1
ATOM 7657 C CA . LEU D 1 13 ? 52.130 -111.185 -16.270 1.00 60.33 37 LEU D CA 1
ATOM 7658 C C . LEU D 1 13 ? 51.643 -109.780 -15.901 1.00 60.19 37 LEU D C 1
ATOM 7659 O O . LEU D 1 13 ? 52.044 -109.224 -14.883 1.00 58.69 37 LEU D O 1
ATOM 7664 N N . LEU D 1 14 ? 50.790 -109.210 -16.743 1.00 60.31 38 LEU D N 1
ATOM 7665 C CA . LEU D 1 14 ? 50.154 -107.931 -16.449 1.00 56.94 38 LEU D CA 1
ATOM 7666 C C . LEU D 1 14 ? 48.807 -108.131 -15.775 1.00 57.99 38 LEU D C 1
ATOM 7667 O O . LEU D 1 14 ? 47.964 -108.923 -16.226 1.00 67.24 38 LEU D O 1
ATOM 7672 N N . LEU D 1 15 ? 48.593 -107.397 -14.694 1.00 54.14 39 LEU D N 1
ATOM 7673 C CA . LEU D 1 15 ? 47.334 -107.462 -13.977 1.00 51.56 39 LEU D CA 1
ATOM 7674 C C . LEU D 1 15 ? 46.900 -106.073 -13.545 1.00 52.15 39 LEU D C 1
ATOM 7675 O O . LEU D 1 15 ? 47.659 -105.098 -13.669 1.00 53.42 39 LEU D O 1
ATOM 7680 N N . GLY D 1 16 ? 45.670 -105.985 -13.053 1.00 50.91 40 GLY D N 1
ATOM 7681 C CA . GLY D 1 16 ? 45.142 -104.732 -12.554 1.00 52.58 40 GLY D CA 1
ATOM 7682 C C . GLY D 1 16 ? 43.768 -104.468 -13.110 1.00 51.51 40 GLY D C 1
ATOM 7683 O O . GLY D 1 16 ? 43.448 -104.930 -14.206 1.00 49.66 40 GLY D O 1
ATOM 7684 N N . ALA D 1 17 ? 42.968 -103.714 -12.355 1.00 48.46 41 ALA D N 1
ATOM 7685 C CA . ALA D 1 17 ? 41.611 -103.392 -12.749 1.00 48.23 41 ALA D CA 1
ATOM 7686 C C . ALA D 1 17 ? 41.551 -102.890 -14.190 1.00 48.17 41 ALA D C 1
ATOM 7687 O O . ALA D 1 17 ? 42.535 -102.343 -14.728 1.00 49.98 41 ALA D O 1
ATOM 7689 N N . GLY D 1 18 ? 40.396 -103.097 -14.811 1.00 45.59 42 GLY D N 1
ATOM 7690 C CA . GLY D 1 18 ? 40.140 -102.569 -16.123 1.00 44.44 42 GLY D CA 1
ATOM 7691 C C . GLY D 1 18 ? 40.340 -101.084 -16.053 1.00 43.48 42 GLY D C 1
ATOM 7692 O O . GLY D 1 18 ? 39.942 -100.439 -15.073 1.00 41.77 42 GLY D O 1
ATOM 7693 N N . GLU D 1 19 ? 40.984 -100.559 -17.091 1.00 45.45 43 GLU D N 1
ATOM 7694 C CA . GLU D 1 19 ? 41.264 -99.122 -17.246 1.00 48.08 43 GLU D CA 1
ATOM 7695 C C . GLU D 1 19 ? 42.577 -98.627 -16.608 1.00 47.92 43 GLU D C 1
ATOM 7696 O O . GLU D 1 19 ? 42.851 -97.423 -16.597 1.00 46.67 43 GLU D O 1
ATOM 7702 N N . SER D 1 20 ? 43.386 -99.543 -16.079 1.00 46.72 44 SER D N 1
ATOM 7703 C CA . SER D 1 20 ? 44.593 -99.140 -15.360 1.00 46.56 44 SER D CA 1
ATOM 7704 C C . SER D 1 20 ? 45.799 -98.934 -16.280 1.00 47.58 44 SER D C 1
ATOM 7705 O O . SER D 1 20 ? 46.787 -98.334 -15.873 1.00 49.35 44 SER D O 1
ATOM 7708 N N . GLY D 1 21 ? 45.716 -99.414 -17.514 1.00 44.08 45 GLY D N 1
ATOM 7709 C CA . GLY D 1 21 ? 46.766 -99.156 -18.481 1.00 44.94 45 GLY D CA 1
ATOM 7710 C C . GLY D 1 21 ? 47.478 -100.413 -18.951 1.00 47.71 45 GLY D C 1
ATOM 7711 O O . GLY D 1 21 ? 48.490 -100.321 -19.656 1.00 46.59 45 GLY D O 1
ATOM 7712 N N . LYS D 1 22 ? 46.944 -101.579 -18.575 1.00 47.03 46 LYS D N 1
ATOM 7713 C CA . LYS D 1 22 ? 47.541 -102.864 -18.942 1.00 47.73 46 LYS D CA 1
ATOM 7714 C C . LYS D 1 22 ? 47.825 -102.956 -20.434 1.00 48.42 46 LYS D C 1
ATOM 7715 O O . LYS D 1 22 ? 48.930 -103.321 -20.850 1.00 51.36 46 LYS D O 1
ATOM 7721 N N . SER D 1 23 ? 46.829 -102.616 -21.243 1.00 47.52 47 SER D N 1
ATOM 7722 C CA . SER D 1 23 ? 46.931 -102.837 -22.681 1.00 45.53 47 SER D CA 1
ATOM 7723 C C . SER D 1 23 ? 47.815 -101.776 -23.294 1.00 46.04 47 SER D C 1
ATOM 7724 O O . SER D 1 23 ? 48.451 -102.013 -24.314 1.00 48.76 47 SER D O 1
ATOM 7727 N N . THR D 1 24 ? 47.864 -100.610 -22.658 1.00 45.10 48 THR D N 1
ATOM 7728 C CA . THR D 1 24 ? 48.700 -99.528 -23.157 1.00 46.30 48 THR D CA 1
ATOM 7729 C C . THR D 1 24 ? 50.159 -99.877 -22.983 1.00 47.17 48 THR D C 1
ATOM 7730 O O . THR D 1 24 ? 50.986 -99.520 -23.813 1.00 49.08 48 THR D O 1
ATOM 7734 N N . ILE D 1 25 ? 50.462 -100.601 -21.910 1.00 46.73 49 ILE D N 1
ATOM 7735 C CA . ILE D 1 25 ? 51.815 -101.039 -21.640 1.00 46.06 49 ILE D CA 1
ATOM 7736 C C . ILE D 1 25 ? 52.223 -102.005 -22.739 1.00 50.88 49 ILE D C 1
ATOM 7737 O O . ILE D 1 25 ? 53.341 -101.945 -23.237 1.00 58.74 49 ILE D O 1
ATOM 7742 N N . VAL D 1 26 ? 51.300 -102.868 -23.153 1.00 52.74 50 VAL D N 1
ATOM 7743 C CA . VAL D 1 26 ? 51.564 -103.797 -24.249 1.00 51.43 50 VAL D CA 1
ATOM 7744 C C . VAL D 1 26 ? 51.938 -103.058 -25.535 1.00 50.94 50 VAL D C 1
ATOM 7745 O O . VAL D 1 26 ? 52.987 -103.341 -26.114 1.00 54.42 50 VAL D O 1
ATOM 7749 N N . LYS D 1 27 ? 51.107 -102.107 -25.956 1.00 46.38 51 LYS D N 1
ATOM 7750 C CA . LYS D 1 27 ? 51.404 -101.309 -27.138 1.00 50.57 51 LYS D CA 1
ATOM 7751 C C . LYS D 1 27 ? 52.769 -100.644 -26.995 1.00 53.38 51 LYS D C 1
ATOM 7752 O O . LYS D 1 27 ? 53.565 -100.588 -27.942 1.00 55.57 51 LYS D O 1
ATOM 7758 N N . GLN D 1 28 ? 53.041 -100.162 -25.788 1.00 55.59 52 GLN D N 1
ATOM 7759 C CA . GLN D 1 28 ? 54.291 -99.464 -25.481 1.00 55.50 52 GLN D CA 1
ATOM 7760 C C . GLN D 1 28 ? 55.534 -100.379 -25.594 1.00 54.27 52 GLN D C 1
ATOM 7761 O O . GLN D 1 28 ? 56.594 -99.922 -25.989 1.00 52.91 52 GLN D O 1
ATOM 7767 N N . MET D 1 29 ? 55.395 -101.668 -25.286 1.00 51.33 53 MET D N 1
ATOM 7768 C CA . MET D 1 29 ? 56.489 -102.602 -25.529 1.00 55.55 53 MET D CA 1
ATOM 7769 C C . MET D 1 29 ? 56.763 -102.779 -27.021 1.00 60.68 53 MET D C 1
ATOM 7770 O O . MET D 1 29 ? 57.914 -102.955 -27.439 1.00 63.83 53 MET D O 1
ATOM 7775 N N . LYS D 1 30 ? 55.714 -102.731 -27.833 1.00 60.24 54 LYS D N 1
ATOM 7776 C CA . LYS D 1 30 ? 55.905 -102.893 -29.263 1.00 58.64 54 LYS D CA 1
ATOM 7777 C C . LYS D 1 30 ? 56.630 -101.685 -29.856 1.00 55.21 54 LYS D C 1
ATOM 7778 O O . LYS D 1 30 ? 57.534 -101.836 -30.688 1.00 51.20 54 LYS D O 1
ATOM 7784 N N . ILE D 1 31 ? 56.239 -100.494 -29.407 1.00 52.35 55 ILE D N 1
ATOM 7785 C CA . ILE D 1 31 ? 56.854 -99.262 -29.886 1.00 51.45 55 ILE D CA 1
ATOM 7786 C C . ILE D 1 31 ? 58.332 -99.166 -29.495 1.00 55.48 55 ILE D C 1
ATOM 7787 O O . ILE D 1 31 ? 59.187 -98.941 -30.349 1.00 54.22 55 ILE D O 1
ATOM 7792 N N . ILE D 1 32 ? 58.617 -99.356 -28.207 1.00 58.65 56 ILE D N 1
ATOM 7793 C CA . ILE D 1 32 ? 59.979 -99.301 -27.674 1.00 56.41 56 ILE D CA 1
ATOM 7794 C C . ILE D 1 32 ? 60.867 -100.463 -28.144 1.00 58.08 56 ILE D C 1
ATOM 7795 O O . ILE D 1 32 ? 61.962 -100.220 -28.644 1.00 59.58 56 ILE D O 1
ATOM 7800 N N . HIS D 1 33 ? 60.401 -101.705 -27.978 1.00 59.00 57 HIS D N 1
ATOM 7801 C CA . HIS D 1 33 ? 61.265 -102.891 -28.105 1.00 62.43 57 HIS D CA 1
ATOM 7802 C C . HIS D 1 33 ? 61.049 -103.780 -29.299 1.00 65.06 57 HIS D C 1
ATOM 7803 O O . HIS D 1 33 ? 61.742 -104.779 -29.478 1.00 67.34 57 HIS D O 1
ATOM 7810 N N . GLU D 1 34 ? 60.081 -103.428 -30.128 1.00 67.15 58 GLU D N 1
ATOM 7811 C CA . GLU D 1 34 ? 59.833 -104.142 -31.362 1.00 64.46 58 GLU D CA 1
ATOM 7812 C C . GLU D 1 34 ? 59.890 -103.090 -32.441 1.00 67.98 58 GLU D C 1
ATOM 7813 O O . GLU D 1 34 ? 60.559 -102.076 -32.268 1.00 68.75 58 GLU D O 1
ATOM 7819 N N . ASP D 1 35 ? 59.195 -103.299 -33.548 1.00 72.50 59 ASP D N 1
ATOM 7820 C CA . ASP D 1 35 ? 59.317 -102.361 -34.654 1.00 74.02 59 ASP D CA 1
ATOM 7821 C C . ASP D 1 35 ? 58.273 -101.252 -34.612 1.00 69.75 59 ASP D C 1
ATOM 7822 O O . ASP D 1 35 ? 58.276 -100.351 -35.452 1.00 72.28 59 ASP D O 1
ATOM 7827 N N . GLY D 1 36 ? 57.403 -101.302 -33.609 1.00 64.41 60 GLY D N 1
ATOM 7828 C CA . GLY D 1 36 ? 56.345 -100.318 -33.482 1.00 59.20 60 GLY D CA 1
ATOM 7829 C C . GLY D 1 36 ? 55.292 -100.594 -34.529 1.00 62.45 60 GLY D C 1
ATOM 7830 O O . GLY D 1 36 ? 55.205 -101.703 -35.062 1.00 65.99 60 GLY D O 1
ATOM 7831 N N . TYR D 1 37 ? 54.491 -99.584 -34.833 1.00 61.61 61 TYR D N 1
ATOM 7832 C CA . TYR D 1 37 ? 53.425 -99.732 -35.808 1.00 59.92 61 TYR D CA 1
ATOM 7833 C C . TYR D 1 37 ? 53.792 -99.025 -37.096 1.00 59.97 61 TYR D C 1
ATOM 7834 O O . TYR D 1 37 ? 53.986 -97.817 -37.117 1.00 61.51 61 TYR D O 1
ATOM 7843 N N . SER D 1 38 ? 53.910 -99.799 -38.165 1.00 61.71 62 SER D N 1
ATOM 7844 C CA . SER D 1 38 ? 54.157 -99.265 -39.504 1.00 60.57 62 SER D CA 1
ATOM 7845 C C . SER D 1 38 ? 52.981 -98.411 -39.951 1.00 62.11 62 SER D C 1
ATOM 7846 O O . SER D 1 38 ? 51.885 -98.481 -39.371 1.00 61.95 62 SER D O 1
ATOM 7849 N N . GLU D 1 39 ? 53.199 -97.621 -40.996 1.00 61.93 63 GLU D N 1
ATOM 7850 C CA . GLU D 1 39 ? 52.143 -96.759 -41.501 1.00 66.17 63 GLU D CA 1
ATOM 7851 C C . GLU D 1 39 ? 50.906 -97.538 -41.928 1.00 70.28 63 GLU D C 1
ATOM 7852 O O . GLU D 1 39 ? 49.783 -97.075 -41.696 1.00 73.72 63 GLU D O 1
ATOM 7858 N N . ASP D 1 40 ? 51.111 -98.704 -42.545 1.00 70.26 64 ASP D N 1
ATOM 7859 C CA . ASP D 1 40 ? 50.000 -99.569 -42.936 1.00 73.26 64 ASP D CA 1
ATOM 7860 C C . ASP D 1 40 ? 49.200 -99.987 -41.722 1.00 74.49 64 ASP D C 1
ATOM 7861 O O . ASP D 1 40 ? 47.955 -99.902 -41.721 1.00 74.27 64 ASP D O 1
ATOM 7866 N N . GLU D 1 41 ? 49.921 -100.432 -40.688 1.00 71.82 65 GLU D N 1
ATOM 7867 C CA . GLU D 1 41 ? 49.305 -100.863 -39.433 1.00 68.56 65 GLU D CA 1
ATOM 7868 C C . GLU D 1 41 ? 48.509 -99.748 -38.787 1.00 67.68 65 GLU D C 1
ATOM 7869 O O . GLU D 1 41 ? 47.423 -99.975 -38.256 1.00 67.64 65 GLU D O 1
ATOM 7875 N N . CYS D 1 42 ? 49.052 -98.536 -38.851 1.00 67.87 66 CYS D N 1
ATOM 7876 C CA . CYS D 1 42 ? 48.400 -97.377 -38.266 1.00 67.89 66 CYS D CA 1
ATOM 7877 C C . CYS D 1 42 ? 47.121 -97.043 -39.010 1.00 70.36 66 CYS D C 1
ATOM 7878 O O . CYS D 1 42 ? 46.151 -96.634 -38.387 1.00 70.97 66 CYS D O 1
ATOM 7881 N N . LYS D 1 43 ? 47.126 -97.247 -40.330 1.00 72.38 67 LYS D N 1
ATOM 7882 C CA . LYS D 1 43 ? 45.954 -97.017 -41.177 1.00 70.73 67 LYS D CA 1
ATOM 7883 C C . LYS D 1 43 ? 44.738 -97.833 -40.715 1.00 69.23 67 LYS D C 1
ATOM 7884 O O . LYS D 1 43 ? 43.605 -97.359 -40.788 1.00 66.75 67 LYS D O 1
ATOM 7890 N N . GLN D 1 44 ? 44.989 -99.054 -40.251 1.00 66.95 68 GLN D N 1
ATOM 7891 C CA . GLN D 1 44 ? 43.949 -99.907 -39.703 1.00 68.16 68 GLN D CA 1
ATOM 7892 C C . GLN D 1 44 ? 43.266 -99.275 -38.477 1.00 69.10 68 GLN D C 1
ATOM 7893 O O . GLN D 1 44 ? 42.077 -99.534 -38.204 1.00 80.53 68 GLN D O 1
ATOM 7899 N N . TYR D 1 45 ? 44.001 -98.456 -37.728 1.00 61.61 69 TYR D N 1
ATOM 7900 C CA . TYR D 1 45 ? 43.435 -97.851 -36.522 1.00 57.48 69 TYR D CA 1
ATOM 7901 C C . TYR D 1 45 ? 42.613 -96.594 -36.785 1.00 59.10 69 TYR D C 1
ATOM 7902 O O . TYR D 1 45 ? 42.016 -96.033 -35.854 1.00 56.07 69 TYR D O 1
ATOM 7911 N N . LYS D 1 46 ? 42.558 -96.174 -38.051 1.00 60.95 70 LYS D N 1
ATOM 7912 C CA . LYS D 1 46 ? 41.775 -94.998 -38.456 1.00 61.64 70 LYS D CA 1
ATOM 7913 C C . LYS D 1 46 ? 40.320 -95.142 -38.017 1.00 60.74 70 LYS D C 1
ATOM 7914 O O . LYS D 1 46 ? 39.775 -94.248 -37.390 1.00 60.08 70 LYS D O 1
ATOM 7920 N N . VAL D 1 47 ? 39.711 -96.280 -38.323 1.00 63.40 71 VAL D N 1
ATOM 7921 C CA . VAL D 1 47 ? 38.315 -96.529 -37.953 1.00 64.17 71 VAL D CA 1
ATOM 7922 C C . VAL D 1 47 ? 38.118 -96.582 -36.420 1.00 61.15 71 VAL D C 1
ATOM 7923 O O . VAL D 1 47 ? 37.120 -96.072 -35.898 1.00 63.48 71 VAL D O 1
ATOM 7927 N N . VAL D 1 48 ? 39.082 -97.172 -35.706 1.00 60.17 72 VAL D N 1
ATOM 7928 C CA . VAL D 1 48 ? 39.071 -97.215 -34.228 1.00 55.71 72 VAL D CA 1
ATOM 7929 C C . VAL D 1 48 ? 39.137 -95.801 -33.608 1.00 56.24 72 VAL D C 1
ATOM 7930 O O . VAL D 1 48 ? 38.341 -95.456 -32.735 1.00 51.70 72 VAL D O 1
ATOM 7934 N N . VAL D 1 49 ? 40.068 -94.981 -34.092 1.00 56.36 73 VAL D N 1
ATOM 7935 C CA . VAL D 1 49 ? 40.171 -93.581 -33.668 1.00 55.78 73 VAL D CA 1
ATOM 7936 C C . VAL D 1 49 ? 38.837 -92.852 -33.848 1.00 59.08 73 VAL D C 1
ATOM 7937 O O . VAL D 1 49 ? 38.372 -92.186 -32.931 1.00 58.58 73 VAL D O 1
ATOM 7941 N N . TYR D 1 50 ? 38.219 -92.997 -35.020 1.00 61.17 74 TYR D N 1
ATOM 7942 C CA . TYR D 1 50 ? 36.949 -92.336 -35.285 1.00 62.24 74 TYR D CA 1
ATOM 7943 C C . TYR D 1 50 ? 35.870 -92.851 -34.344 1.00 62.30 74 TYR D C 1
ATOM 7944 O O . TYR D 1 50 ? 35.175 -92.057 -33.725 1.00 63.52 74 TYR D O 1
ATOM 7953 N N . SER D 1 51 ? 35.758 -94.173 -34.223 1.00 59.48 75 SER D N 1
ATOM 7954 C CA . SER D 1 51 ? 34.821 -94.794 -33.295 1.00 60.03 75 SER D CA 1
ATOM 7955 C C . SER D 1 51 ? 34.981 -94.284 -31.861 1.00 60.22 75 SER D C 1
ATOM 7956 O O . SER D 1 51 ? 34.007 -93.801 -31.275 1.00 58.13 75 SER D O 1
ATOM 7959 N N . ASN D 1 52 ? 36.203 -94.396 -31.311 1.00 59.80 76 ASN D N 1
ATOM 7960 C CA . ASN D 1 52 ? 36.546 -93.894 -29.969 1.00 54.89 76 ASN D CA 1
ATOM 7961 C C . ASN D 1 52 ? 36.137 -92.434 -29.780 1.00 54.81 76 ASN D C 1
ATOM 7962 O O . ASN D 1 52 ? 35.580 -92.080 -28.740 1.00 58.63 76 ASN D O 1
ATOM 7967 N N . THR D 1 53 ? 36.385 -91.601 -30.793 1.00 51.49 77 THR D N 1
ATOM 7968 C CA . THR D 1 53 ? 36.048 -90.180 -30.732 1.00 53.58 77 THR D CA 1
ATOM 7969 C C . THR D 1 53 ? 34.541 -89.968 -30.604 1.00 60.07 77 THR D C 1
ATOM 7970 O O . THR D 1 53 ? 34.066 -89.225 -29.738 1.00 64.63 77 THR D O 1
ATOM 7974 N N . ILE D 1 54 ? 33.794 -90.629 -31.480 1.00 63.02 78 ILE D N 1
ATOM 7975 C CA . ILE D 1 54 ? 32.345 -90.518 -31.516 1.00 65.26 78 ILE D CA 1
ATOM 7976 C C . ILE D 1 54 ? 31.739 -91.003 -30.200 1.00 65.34 78 ILE D C 1
ATOM 7977 O O . ILE D 1 54 ? 30.885 -90.327 -29.611 1.00 64.36 78 ILE D O 1
ATOM 7982 N N . GLN D 1 55 ? 32.216 -92.157 -29.729 1.00 62.90 79 GLN D N 1
ATOM 7983 C CA . GLN D 1 55 ? 31.747 -92.736 -28.480 1.00 64.07 79 GLN D CA 1
ATOM 7984 C C . GLN D 1 55 ? 31.954 -91.794 -27.310 1.00 65.78 79 GLN D C 1
ATOM 7985 O O . GLN D 1 55 ? 31.111 -91.743 -26.427 1.00 67.23 79 GLN D O 1
ATOM 7991 N N . SER D 1 56 ? 33.065 -91.048 -27.331 1.00 65.21 80 SER D N 1
ATOM 7992 C CA . SER D 1 56 ? 33.453 -90.147 -26.241 1.00 60.11 80 SER D CA 1
ATOM 7993 C C . SER D 1 56 ? 32.501 -88.977 -26.134 1.00 61.02 80 SER D C 1
ATOM 7994 O O . SER D 1 56 ? 31.962 -88.694 -25.057 1.00 65.55 80 SER D O 1
ATOM 7997 N N . ILE D 1 57 ? 32.277 -88.295 -27.251 1.00 58.77 81 ILE D N 1
ATOM 7998 C CA . ILE D 1 57 ? 31.374 -87.150 -27.242 1.00 59.40 81 ILE D CA 1
ATOM 7999 C C . ILE D 1 57 ? 29.930 -87.563 -26.935 1.00 63.09 81 ILE D C 1
ATOM 8000 O O . ILE D 1 57 ? 29.194 -86.807 -26.298 1.00 62.20 81 ILE D O 1
ATOM 8005 N N . ILE D 1 58 ? 29.552 -88.772 -27.358 1.00 63.46 82 ILE D N 1
ATOM 8006 C CA . ILE D 1 58 ? 28.234 -89.327 -27.049 1.00 65.01 82 ILE D CA 1
ATOM 8007 C C . ILE D 1 58 ? 28.093 -89.442 -25.537 1.00 63.86 82 ILE D C 1
ATOM 8008 O O . ILE D 1 58 ? 27.121 -88.949 -24.959 1.00 66.19 82 ILE D O 1
ATOM 8013 N N . ALA D 1 59 ? 29.091 -90.063 -24.911 1.00 62.40 83 ALA D N 1
ATOM 8014 C CA . ALA D 1 59 ? 29.091 -90.326 -23.476 1.00 60.85 83 ALA D CA 1
ATOM 8015 C C . ALA D 1 59 ? 28.871 -89.055 -22.650 1.00 58.37 83 ALA D C 1
ATOM 8016 O O . ALA D 1 59 ? 28.090 -89.063 -21.682 1.00 56.77 83 ALA D O 1
ATOM 8018 N N . ILE D 1 60 ? 29.559 -87.982 -23.038 1.00 52.35 84 ILE D N 1
ATOM 8019 C CA . ILE D 1 60 ? 29.398 -86.696 -22.379 1.00 55.88 84 ILE D CA 1
ATOM 8020 C C . ILE D 1 60 ? 27.968 -86.188 -22.583 1.00 62.65 84 ILE D C 1
ATOM 8021 O O . ILE D 1 60 ? 27.303 -85.725 -21.634 1.00 64.96 84 ILE D O 1
ATOM 8026 N N . ILE D 1 61 ? 27.491 -86.279 -23.825 1.00 65.33 85 ILE D N 1
ATOM 8027 C CA . ILE D 1 61 ? 26.143 -85.821 -24.150 1.00 68.68 85 ILE D CA 1
ATOM 8028 C C . ILE D 1 61 ? 25.066 -86.554 -23.324 1.00 66.64 85 ILE D C 1
ATOM 8029 O O . ILE D 1 61 ? 24.152 -85.918 -22.804 1.00 68.36 85 ILE D O 1
ATOM 8034 N N . ARG D 1 62 ? 25.205 -87.869 -23.169 1.00 63.33 86 ARG D N 1
ATOM 8035 C CA . ARG D 1 62 ? 24.270 -88.646 -22.359 1.00 69.30 86 ARG D CA 1
ATOM 8036 C C . ARG D 1 62 ? 24.297 -88.239 -20.890 1.00 70.99 86 ARG D C 1
ATOM 8037 O O . ARG D 1 62 ? 23.256 -88.200 -20.229 1.00 75.80 86 ARG D O 1
ATOM 8045 N N . ALA D 1 63 ? 25.497 -87.961 -20.391 1.00 69.04 87 ALA D N 1
ATOM 8046 C CA . ALA D 1 63 ? 25.695 -87.558 -19.021 1.00 65.34 87 ALA D CA 1
ATOM 8047 C C . ALA D 1 63 ? 25.009 -86.230 -18.757 1.00 66.41 87 ALA D C 1
ATOM 8048 O O . ALA D 1 63 ? 24.443 -86.024 -17.680 1.00 66.89 87 ALA D O 1
ATOM 8050 N N . MET D 1 64 ? 25.070 -85.329 -19.739 1.00 64.64 88 MET D N 1
ATOM 8051 C CA . MET D 1 64 ? 24.364 -84.052 -19.669 1.00 67.28 88 MET D CA 1
ATOM 8052 C C . MET D 1 64 ? 22.881 -84.221 -19.405 1.00 71.50 88 MET D C 1
ATOM 8053 O O . MET D 1 64 ? 22.285 -83.414 -18.688 1.00 72.73 88 MET D O 1
ATOM 8058 N N . GLY D 1 65 ? 22.300 -85.263 -20.006 1.00 71.67 89 GLY D N 1
ATOM 8059 C CA . GLY D 1 65 ? 20.927 -85.669 -19.735 1.00 70.06 89 GLY D CA 1
ATOM 8060 C C . GLY D 1 65 ? 20.736 -86.061 -18.284 1.00 74.90 89 GLY D C 1
ATOM 8061 O O . GLY D 1 65 ? 19.936 -85.449 -17.561 1.00 78.82 89 GLY D O 1
ATOM 8062 N N . ARG D 1 66 ? 21.486 -87.069 -17.842 1.00 76.11 90 ARG D N 1
ATOM 8063 C CA . ARG D 1 66 ? 21.354 -87.555 -16.473 1.00 78.73 90 ARG D CA 1
ATOM 8064 C C . ARG D 1 66 ? 21.677 -86.504 -15.379 1.00 80.45 90 ARG D C 1
ATOM 8065 O O . ARG D 1 66 ? 20.991 -86.444 -14.362 1.00 80.58 90 ARG D O 1
ATOM 8073 N N . LEU D 1 67 ? 22.681 -85.656 -15.607 1.00 78.77 91 LEU D N 1
ATOM 8074 C CA . LEU D 1 67 ? 23.072 -84.628 -14.627 1.00 72.17 91 LEU D CA 1
ATOM 8075 C C . LEU D 1 67 ? 22.337 -83.313 -14.839 1.00 74.47 91 LEU D C 1
ATOM 8076 O O . LEU D 1 67 ? 22.525 -82.378 -14.063 1.00 74.51 91 LEU D O 1
ATOM 8081 N N . LYS D 1 68 ? 21.520 -83.251 -15.896 1.00 76.85 92 LYS D N 1
ATOM 8082 C CA . LYS D 1 68 ? 20.721 -82.061 -16.269 1.00 71.55 92 LYS D CA 1
ATOM 8083 C C . LYS D 1 68 ? 21.549 -80.786 -16.317 1.00 69.28 92 LYS D C 1
ATOM 8084 O O . LYS D 1 68 ? 21.324 -79.841 -15.560 1.00 66.68 92 LYS D O 1
ATOM 8090 N N . ILE D 1 69 ? 22.518 -80.799 -17.227 1.00 69.81 93 ILE D N 1
ATOM 8091 C CA . ILE D 1 69 ? 23.356 -79.653 -17.543 1.00 68.20 93 ILE D CA 1
ATOM 8092 C C . ILE D 1 69 ? 22.915 -79.137 -18.918 1.00 71.40 93 ILE D C 1
ATOM 8093 O O . ILE D 1 69 ? 22.884 -79.897 -19.887 1.00 68.09 93 ILE D O 1
ATOM 8098 N N . ASP D 1 70 ? 22.579 -77.850 -18.998 1.00 77.00 94 ASP D N 1
ATOM 8099 C CA . ASP D 1 70 ? 22.116 -77.232 -20.252 1.00 82.30 94 ASP D CA 1
ATOM 8100 C C . ASP D 1 70 ? 23.265 -76.866 -21.188 1.00 84.18 94 ASP D C 1
ATOM 8101 O O . ASP D 1 70 ? 24.390 -76.663 -20.742 1.00 86.37 94 ASP D O 1
ATOM 8106 N N . PHE D 1 71 ? 22.973 -76.759 -22.485 1.00 83.50 95 PHE D N 1
ATOM 8107 C CA . PHE D 1 71 ? 23.971 -76.336 -23.478 1.00 78.26 95 PHE D CA 1
ATOM 8108 C C . PHE D 1 71 ? 24.324 -74.845 -23.346 1.00 77.22 95 PHE D C 1
ATOM 8109 O O . PHE D 1 71 ? 23.567 -74.080 -22.758 1.00 75.66 95 PHE D O 1
ATOM 8117 N N . GLY D 1 72 ? 25.483 -74.454 -23.873 1.00 78.68 96 GLY D N 1
ATOM 8118 C CA . GLY D 1 72 ? 25.895 -73.047 -23.933 1.00 86.73 96 GLY D CA 1
ATOM 8119 C C . GLY D 1 72 ? 24.845 -72.221 -24.641 1.00 94.45 96 GLY D C 1
ATOM 8120 O O . GLY D 1 72 ? 24.233 -71.352 -24.028 1.00 101.31 96 GLY D O 1
ATOM 8121 N N . GLU D 1 73 ? 24.647 -72.491 -25.933 1.00 100.59 97 GLU D N 1
ATOM 8122 C CA . GLU D 1 73 ? 23.485 -71.985 -26.679 1.00 103.11 97 GLU D CA 1
ATOM 8123 C C . GLU D 1 73 ? 22.512 -73.119 -26.947 1.00 100.06 97 GLU D C 1
ATOM 8124 O O . GLU D 1 73 ? 22.926 -74.271 -27.085 1.00 94.52 97 GLU D O 1
ATOM 8130 N N . ALA D 1 74 ? 21.226 -72.784 -27.030 1.00 100.15 98 ALA D N 1
ATOM 8131 C CA . ALA D 1 74 ? 20.187 -73.769 -27.328 1.00 102.55 98 ALA D CA 1
ATOM 8132 C C . ALA D 1 74 ? 20.349 -74.368 -28.734 1.00 105.60 98 ALA D C 1
ATOM 8133 O O . ALA D 1 74 ? 19.872 -75.482 -28.996 1.00 102.27 98 ALA D O 1
ATOM 8135 N N . ALA D 1 75 ? 21.032 -73.622 -29.613 1.00 103.20 99 ALA D N 1
ATOM 8136 C CA . ALA D 1 75 ? 21.367 -74.044 -30.984 1.00 99.89 99 ALA D CA 1
ATOM 8137 C C . ALA D 1 75 ? 22.031 -75.433 -31.061 1.00 98.78 99 ALA D C 1
ATOM 8138 O O . ALA D 1 75 ? 21.902 -76.162 -32.049 1.00 102.15 99 ALA D O 1
ATOM 8140 N N . ARG D 1 76 ? 22.750 -75.797 -30.006 1.00 102.03 100 ARG D N 1
ATOM 8141 C CA . ARG D 1 76 ? 23.543 -77.022 -29.999 1.00 94.78 100 ARG D CA 1
ATOM 8142 C C . ARG D 1 76 ? 22.685 -78.265 -29.815 1.00 89.90 100 ARG D C 1
ATOM 8143 O O . ARG D 1 76 ? 23.129 -79.361 -30.108 1.00 86.59 100 ARG D O 1
ATOM 8151 N N . ALA D 1 77 ? 21.448 -78.092 -29.357 1.00 89.91 101 ALA D N 1
ATOM 8152 C CA . ALA D 1 77 ? 20.566 -79.234 -29.096 1.00 92.20 101 ALA D CA 1
ATOM 8153 C C . ALA D 1 77 ? 20.272 -80.043 -30.357 1.00 95.76 101 ALA D C 1
ATOM 8154 O O . ALA D 1 77 ? 19.957 -81.233 -30.268 1.00 94.07 101 ALA D O 1
ATOM 8156 N N . ASP D 1 78 ? 20.391 -79.393 -31.518 1.00 95.76 102 ASP D N 1
ATOM 8157 C CA . ASP D 1 78 ? 20.187 -80.047 -32.814 1.00 100.85 102 ASP D CA 1
ATOM 8158 C C . ASP D 1 78 ? 21.355 -80.959 -33.134 1.00 97.03 102 ASP D C 1
ATOM 8159 O O . ASP D 1 78 ? 21.150 -82.133 -33.466 1.00 93.87 102 ASP D O 1
ATOM 8164 N N . ASP D 1 79 ? 22.565 -80.401 -33.019 1.00 91.06 103 ASP D N 1
ATOM 8165 C CA . ASP D 1 79 ? 23.826 -81.138 -33.150 1.00 83.34 103 ASP D CA 1
ATOM 8166 C C . ASP D 1 79 ? 23.854 -82.410 -32.305 1.00 81.45 103 ASP D C 1
ATOM 8167 O O . ASP D 1 79 ? 24.410 -83.430 -32.723 1.00 80.64 103 ASP D O 1
ATOM 8172 N N . ALA D 1 80 ? 23.273 -82.337 -31.109 1.00 81.11 104 ALA D N 1
ATOM 8173 C CA . ALA D 1 80 ? 23.168 -83.498 -30.236 1.00 87.49 104 ALA D CA 1
ATOM 8174 C C . ALA D 1 80 ? 22.310 -84.580 -30.878 1.00 91.84 104 ALA D C 1
ATOM 8175 O O . ALA D 1 80 ? 22.723 -85.740 -30.932 1.00 89.23 104 ALA D O 1
ATOM 8177 N N . ARG D 1 81 ? 21.129 -84.192 -31.372 1.00 98.85 105 ARG D N 1
ATOM 8178 C CA . ARG D 1 81 ? 20.235 -85.125 -32.060 1.00 101.94 105 ARG D CA 1
ATOM 8179 C C . ARG D 1 81 ? 20.842 -85.584 -33.374 1.00 96.38 105 ARG D C 1
ATOM 8180 O O . ARG D 1 81 ? 20.742 -86.761 -33.726 1.00 96.85 105 ARG D O 1
ATOM 8188 N N . GLN D 1 82 ? 21.481 -84.646 -34.069 1.00 89.23 106 GLN D N 1
ATOM 8189 C CA . GLN D 1 82 ? 22.134 -84.904 -35.344 1.00 93.56 106 GLN D CA 1
ATOM 8190 C C . GLN D 1 82 ? 23.291 -85.899 -35.209 1.00 93.96 106 GLN D C 1
ATOM 8191 O O . GLN D 1 82 ? 23.462 -86.778 -36.062 1.00 93.38 106 GLN D O 1
ATOM 8197 N N . LEU D 1 83 ? 24.071 -85.746 -34.140 1.00 95.50 107 LEU D N 1
ATOM 8198 C CA . LEU D 1 83 ? 25.176 -86.648 -33.833 1.00 91.83 107 LEU D CA 1
ATOM 8199 C C . LEU D 1 83 ? 24.662 -88.075 -33.746 1.00 93.54 107 LEU D C 1
ATOM 8200 O O . LEU D 1 83 ? 25.195 -88.970 -34.416 1.00 96.58 107 LEU D O 1
ATOM 8205 N N . PHE D 1 84 ? 23.633 -88.279 -32.919 1.00 94.31 108 PHE D N 1
ATOM 8206 C CA . PHE D 1 84 ? 23.051 -89.608 -32.714 1.00 99.06 108 PHE D CA 1
ATOM 8207 C C . PHE D 1 84 ? 22.638 -90.249 -34.044 1.00 99.47 108 PHE D C 1
ATOM 8208 O O . PHE D 1 84 ? 22.829 -91.454 -34.246 1.00 93.87 108 PHE D O 1
ATOM 8216 N N . VAL D 1 85 ? 22.086 -89.428 -34.937 1.00 96.29 109 VAL D N 1
ATOM 8217 C CA . VAL D 1 85 ? 21.690 -89.855 -36.274 1.00 96.51 109 VAL D CA 1
ATOM 8218 C C . VAL D 1 85 ? 22.929 -90.202 -37.106 1.00 94.13 109 VAL D C 1
ATOM 8219 O O . VAL D 1 85 ? 22.999 -91.255 -37.744 1.00 94.07 109 VAL D O 1
ATOM 8223 N N . LEU D 1 86 ? 23.914 -89.319 -37.077 1.00 92.82 110 LEU D N 1
ATOM 8224 C CA . LEU D 1 86 ? 25.120 -89.506 -37.864 1.00 96.32 110 LEU D CA 1
ATOM 8225 C C . LEU D 1 86 ? 26.076 -90.575 -37.320 1.00 103.63 110 LEU D C 1
ATOM 8226 O O . LEU D 1 86 ? 27.060 -90.912 -37.980 1.00 109.67 110 LEU D O 1
ATOM 8231 N N . ALA D 1 87 ? 25.780 -91.106 -36.133 1.00 108.62 111 ALA D N 1
ATOM 8232 C CA . ALA D 1 87 ? 26.652 -92.066 -35.432 1.00 113.09 111 ALA D CA 1
ATOM 8233 C C . ALA D 1 87 ? 27.237 -93.179 -36.308 1.00 123.47 111 ALA D C 1
ATOM 8234 O O . ALA D 1 87 ? 28.397 -93.565 -36.125 1.00 118.27 111 ALA D O 1
ATOM 8236 N N . GLY D 1 88 ? 26.436 -93.684 -37.251 1.00 133.99 112 GLY D N 1
ATOM 8237 C CA . GLY D 1 88 ? 26.859 -94.771 -38.142 1.00 133.00 112 GLY D CA 1
ATOM 8238 C C . GLY D 1 88 ? 27.319 -94.339 -39.525 1.00 130.37 112 GLY D C 1
ATOM 8239 O O . GLY D 1 88 ? 26.787 -94.818 -40.531 1.00 121.74 112 GLY D O 1
ATOM 8240 N N . SER D 1 89 ? 28.313 -93.444 -39.568 1.00 130.02 113 SER D N 1
ATOM 8241 C CA . SER D 1 89 ? 28.865 -92.918 -40.830 1.00 127.30 113 SER D CA 1
ATOM 8242 C C . SER D 1 89 ? 30.396 -93.030 -40.954 1.00 120.10 113 SER D C 1
ATOM 8243 O O . SER D 1 89 ? 30.928 -92.988 -42.063 1.00 125.53 113 SER D O 1
ATOM 8246 N N . ALA D 1 90 ? 31.091 -93.175 -39.828 1.00 108.48 114 ALA D N 1
ATOM 8247 C CA . ALA D 1 90 ? 32.556 -93.151 -39.819 1.00 99.18 114 ALA D CA 1
ATOM 8248 C C . ALA D 1 90 ? 33.207 -94.527 -39.602 1.00 100.79 114 ALA D C 1
ATOM 8249 O O . ALA D 1 90 ? 34.408 -94.627 -39.323 1.00 94.72 114 ALA D O 1
ATOM 8251 N N . GLU D 1 91 ? 32.413 -95.583 -39.752 1.00 106.21 115 GLU D N 1
ATOM 8252 C CA . GLU D 1 91 ? 32.921 -96.958 -39.709 1.00 110.27 115 GLU D CA 1
ATOM 8253 C C . GLU D 1 91 ? 33.499 -97.370 -41.066 1.00 113.84 115 GLU D C 1
ATOM 8254 O O . GLU D 1 91 ? 34.086 -98.446 -41.194 1.00 106.30 115 GLU D O 1
ATOM 8260 N N . GLU D 1 92 ? 33.317 -96.508 -42.068 1.00 125.65 116 GLU D N 1
ATOM 8261 C CA . GLU D 1 92 ? 33.851 -96.707 -43.422 1.00 132.24 116 GLU D CA 1
ATOM 8262 C C . GLU D 1 92 ? 35.323 -96.290 -43.507 1.00 127.16 116 GLU D C 1
ATOM 8263 O O . GLU D 1 92 ? 36.033 -96.669 -44.443 1.00 119.16 116 GLU D O 1
ATOM 8269 N N . GLY D 1 93 ? 35.766 -95.503 -42.527 1.00 126.89 117 GLY D N 1
ATOM 8270 C CA . GLY D 1 93 ? 37.104 -94.919 -42.528 1.00 126.01 117 GLY D CA 1
ATOM 8271 C C . GLY D 1 93 ? 37.090 -93.459 -42.956 1.00 129.16 117 GLY D C 1
ATOM 8272 O O . GLY D 1 93 ? 38.144 -92.871 -43.229 1.00 130.83 117 GLY D O 1
ATOM 8273 N N . VAL D 1 94 ? 35.891 -92.878 -43.025 1.00 123.25 118 VAL D N 1
ATOM 8274 C CA . VAL D 1 94 ? 35.718 -91.465 -43.373 1.00 117.04 118 VAL D CA 1
ATOM 8275 C C . VAL D 1 94 ? 34.752 -90.779 -42.409 1.00 114.40 118 VAL D C 1
ATOM 8276 O O . VAL D 1 94 ? 33.616 -91.217 -42.219 1.00 112.65 118 VAL D O 1
ATOM 8280 N N . MET D 1 95 ? 35.234 -89.714 -41.780 1.00 111.06 119 MET D N 1
ATOM 8281 C CA . MET D 1 95 ? 34.414 -88.900 -40.898 1.00 105.48 119 MET D CA 1
ATOM 8282 C C . MET D 1 95 ? 33.867 -87.763 -41.751 1.00 100.30 119 MET D C 1
ATOM 8283 O O . MET D 1 95 ? 34.632 -86.898 -42.201 1.00 92.33 119 MET D O 1
ATOM 8288 N N . THR D 1 96 ? 32.554 -87.780 -41.993 1.00 98.35 120 THR D N 1
ATOM 8289 C CA . THR D 1 96 ? 31.933 -86.791 -42.887 1.00 99.33 120 THR D CA 1
ATOM 8290 C C . THR D 1 96 ? 32.271 -85.383 -42.395 1.00 96.26 120 THR D C 1
ATOM 8291 O O . THR D 1 96 ? 32.127 -85.104 -41.208 1.00 97.85 120 THR D O 1
ATOM 8295 N N . PRO D 1 97 ? 32.759 -84.506 -43.294 1.00 95.26 121 PRO D N 1
ATOM 8296 C CA . PRO D 1 97 ? 32.980 -83.103 -42.949 1.00 96.27 121 PRO D CA 1
ATOM 8297 C C . PRO D 1 97 ? 31.800 -82.490 -42.186 1.00 99.53 121 PRO D C 1
ATOM 8298 O O . PRO D 1 97 ? 31.972 -81.486 -41.479 1.00 103.80 121 PRO D O 1
ATOM 8302 N N . GLU D 1 98 ? 30.620 -83.097 -42.325 1.00 96.13 122 GLU D N 1
ATOM 8303 C CA . GLU D 1 98 ? 29.428 -82.657 -41.605 1.00 96.42 122 GLU D CA 1
ATOM 8304 C C . GLU D 1 98 ? 29.505 -83.038 -40.129 1.00 93.01 122 GLU D C 1
ATOM 8305 O O . GLU D 1 98 ? 29.278 -82.192 -39.263 1.00 93.13 122 GLU D O 1
ATOM 8311 N N . LEU D 1 99 ? 29.827 -84.308 -39.870 1.00 90.51 123 LEU D N 1
ATOM 8312 C CA . LEU D 1 99 ? 30.002 -84.849 -38.517 1.00 82.38 123 LEU D CA 1
ATOM 8313 C C . LEU D 1 99 ? 31.156 -84.177 -37.764 1.00 79.87 123 LEU D C 1
ATOM 8314 O O . LEU D 1 99 ? 31.029 -83.824 -36.592 1.00 83.24 123 LEU D O 1
ATOM 8319 N N . ALA D 1 100 ? 32.281 -83.988 -38.445 1.00 77.27 124 ALA D N 1
ATOM 8320 C CA . ALA D 1 100 ? 33.433 -83.311 -37.853 1.00 77.41 124 ALA D CA 1
ATOM 8321 C C . ALA D 1 100 ? 33.091 -81.892 -37.401 1.00 78.08 124 ALA D C 1
ATOM 8322 O O . ALA D 1 100 ? 33.712 -81.363 -36.489 1.00 83.03 124 ALA D O 1
ATOM 8324 N N . GLY D 1 101 ? 32.092 -81.284 -38.026 1.00 73.71 125 GLY D N 1
ATOM 8325 C CA . GLY D 1 101 ? 31.637 -79.972 -37.605 1.00 72.81 125 GLY D CA 1
ATOM 8326 C C . GLY D 1 101 ? 30.650 -80.084 -36.457 1.00 72.80 125 GLY D C 1
ATOM 8327 O O . GLY D 1 101 ? 30.610 -79.220 -35.578 1.00 74.53 125 GLY D O 1
ATOM 8328 N N . VAL D 1 102 ? 29.847 -81.147 -36.467 1.00 72.65 126 VAL D N 1
ATOM 8329 C CA . VAL D 1 102 ? 28.859 -81.391 -35.410 1.00 75.63 126 VAL D CA 1
ATOM 8330 C C . VAL D 1 102 ? 29.571 -81.548 -34.072 1.00 77.34 126 VAL D C 1
ATOM 8331 O O . VAL D 1 102 ? 29.212 -80.907 -33.078 1.00 76.09 126 VAL D O 1
ATOM 8335 N N . ILE D 1 103 ? 30.605 -82.383 -34.085 1.00 74.55 127 ILE D N 1
ATOM 8336 C CA . ILE D 1 103 ? 31.419 -82.656 -32.922 1.00 71.85 127 ILE D CA 1
ATOM 8337 C C . ILE D 1 103 ? 32.179 -81.406 -32.458 1.00 71.27 127 ILE D C 1
ATOM 8338 O O . ILE D 1 103 ? 32.066 -81.014 -31.298 1.00 74.54 127 ILE D O 1
ATOM 8343 N N . LYS D 1 104 ? 32.919 -80.774 -33.367 1.00 69.99 128 LYS D N 1
ATOM 8344 C CA . LYS D 1 104 ? 33.669 -79.552 -33.068 1.00 69.53 128 LYS D CA 1
ATOM 8345 C C . LYS D 1 104 ? 32.811 -78.512 -32.346 1.00 70.66 128 LYS D C 1
ATOM 8346 O O . LYS D 1 104 ? 33.252 -77.927 -31.352 1.00 70.97 128 LYS D O 1
ATOM 8352 N N . ARG D 1 105 ? 31.591 -78.290 -32.837 1.00 71.43 129 ARG D N 1
ATOM 8353 C CA . ARG D 1 105 ? 30.690 -77.306 -32.232 1.00 70.54 129 ARG D CA 1
ATOM 8354 C C . ARG D 1 105 ? 30.248 -77.736 -30.834 1.00 67.45 129 ARG D C 1
ATOM 8355 O O . ARG D 1 105 ? 30.239 -76.927 -29.902 1.00 66.25 129 ARG D O 1
ATOM 8363 N N . LEU D 1 106 ? 29.907 -79.013 -30.700 1.00 62.30 130 LEU D N 1
ATOM 8364 C CA . LEU D 1 106 ? 29.520 -79.573 -29.421 1.00 64.77 130 LEU D CA 1
ATOM 8365 C C . LEU D 1 106 ? 30.650 -79.509 -28.384 1.00 65.13 130 LEU D C 1
ATOM 8366 O O . LEU D 1 106 ? 30.416 -79.164 -27.227 1.00 65.46 130 LEU D O 1
ATOM 8371 N N . TRP D 1 107 ? 31.866 -79.840 -28.814 1.00 63.82 131 TRP D N 1
ATOM 8372 C CA . TRP D 1 107 ? 33.042 -79.878 -27.951 1.00 62.51 131 TRP D CA 1
ATOM 8373 C C . TRP D 1 107 ? 33.422 -78.515 -27.423 1.00 66.26 131 TRP D C 1
ATOM 8374 O O . TRP D 1 107 ? 33.898 -78.393 -26.287 1.00 69.47 131 TRP D O 1
ATOM 8385 N N . ARG D 1 108 ? 33.213 -77.478 -28.234 1.00 67.38 132 ARG D N 1
ATOM 8386 C CA . ARG D 1 108 ? 33.552 -76.103 -27.847 1.00 64.90 132 ARG D CA 1
ATOM 8387 C C . ARG D 1 108 ? 32.429 -75.458 -27.023 1.00 64.30 132 ARG D C 1
ATOM 8388 O O . ARG D 1 108 ? 32.596 -74.366 -26.489 1.00 64.66 132 ARG D O 1
ATOM 8390 N N . ASP D 1 109 ? 31.293 -76.142 -26.911 1.00 63.04 133 ASP D N 1
ATOM 8391 C CA . ASP D 1 109 ? 30.163 -75.632 -26.143 1.00 68.02 133 ASP D CA 1
ATOM 8392 C C . ASP D 1 109 ? 30.410 -75.588 -24.630 1.00 72.71 133 ASP D C 1
ATOM 8393 O O . ASP D 1 109 ? 30.903 -76.567 -24.041 1.00 74.60 133 ASP D O 1
ATOM 8398 N N . GLY D 1 110 ? 30.031 -74.458 -24.017 1.00 74.78 134 GLY D N 1
ATOM 8399 C CA . GLY D 1 110 ? 30.197 -74.208 -22.577 1.00 73.09 134 GLY D CA 1
ATOM 8400 C C . GLY D 1 110 ? 29.561 -75.243 -21.664 1.00 73.57 134 GLY D C 1
ATOM 8401 O O . GLY D 1 110 ? 30.072 -75.529 -20.587 1.00 69.49 134 GLY D O 1
ATOM 8402 N N . GLY D 1 111 ? 28.448 -75.819 -22.103 1.00 75.81 135 GLY D N 1
ATOM 8403 C CA . GLY D 1 111 ? 27.749 -76.826 -21.323 1.00 71.85 135 GLY D CA 1
ATOM 8404 C C . GLY D 1 111 ? 28.424 -78.175 -21.409 1.00 68.92 135 GLY D C 1
ATOM 8405 O O . GLY D 1 111 ? 28.541 -78.890 -20.406 1.00 68.43 135 GLY D O 1
ATOM 8406 N N . VAL D 1 112 ? 28.868 -78.532 -22.610 1.00 67.77 136 VAL D N 1
ATOM 8407 C CA . VAL D 1 112 ? 29.527 -79.822 -22.814 1.00 69.91 136 VAL D CA 1
ATOM 8408 C C . VAL D 1 112 ? 30.832 -79.879 -22.012 1.00 69.66 136 VAL D C 1
ATOM 8409 O O . VAL D 1 112 ? 31.158 -80.916 -21.417 1.00 66.50 136 VAL D O 1
ATOM 8413 N N . GLN D 1 113 ? 31.542 -78.750 -21.979 1.00 66.47 137 GLN D N 1
ATOM 8414 C CA . GLN D 1 113 ? 32.738 -78.587 -21.157 1.00 62.59 137 GLN D CA 1
ATOM 8415 C C . GLN D 1 113 ? 32.463 -78.738 -19.666 1.00 61.18 137 GLN D C 1
ATOM 8416 O O . GLN D 1 113 ? 33.183 -79.458 -18.979 1.00 65.05 137 GLN D O 1
ATOM 8422 N N . ALA D 1 114 ? 31.429 -78.060 -19.178 1.00 61.46 138 ALA D N 1
ATOM 8423 C CA . ALA D 1 114 ? 31.014 -78.164 -17.775 1.00 63.63 138 ALA D CA 1
ATOM 8424 C C . ALA D 1 114 ? 30.842 -79.619 -17.368 1.00 63.18 138 ALA D C 1
ATOM 8425 O O . ALA D 1 114 ? 31.272 -80.029 -16.270 1.00 63.82 138 ALA D O 1
ATOM 8427 N N . CYS D 1 115 ? 30.219 -80.384 -18.263 1.00 61.05 139 CYS D N 1
ATOM 8428 C CA . CYS D 1 115 ? 29.979 -81.810 -18.057 1.00 61.05 139 CYS D CA 1
ATOM 8429 C C . CYS D 1 115 ? 31.270 -82.647 -18.137 1.00 56.35 139 CYS D C 1
ATOM 8430 O O . CYS D 1 115 ? 31.444 -83.612 -17.392 1.00 53.72 139 CYS D O 1
ATOM 8433 N N . PHE D 1 116 ? 32.169 -82.255 -19.033 1.00 53.93 140 PHE D N 1
ATOM 8434 C CA . PHE D 1 116 ? 33.461 -82.913 -19.177 1.00 54.08 140 PHE D CA 1
ATOM 8435 C C . PHE D 1 116 ? 34.238 -82.801 -17.865 1.00 54.79 140 PHE D C 1
ATOM 8436 O O . PHE D 1 116 ? 34.741 -83.820 -17.331 1.00 53.19 140 PHE D O 1
ATOM 8444 N N . SER D 1 117 ? 34.295 -81.566 -17.345 1.00 51.83 141 SER D N 1
ATOM 8445 C CA . SER D 1 117 ? 34.835 -81.268 -16.016 1.00 52.09 141 SER D CA 1
ATOM 8446 C C . SER D 1 117 ? 34.322 -82.185 -14.920 1.00 54.29 141 SER D C 1
ATOM 8447 O O . SER D 1 117 ? 34.999 -82.379 -13.911 1.00 61.22 141 SER D O 1
ATOM 8450 N N . ARG D 1 118 ? 33.125 -82.727 -15.103 1.00 50.10 142 ARG D N 1
ATOM 8451 C CA . ARG D 1 118 ? 32.495 -83.494 -14.058 1.00 48.34 142 ARG D CA 1
ATOM 8452 C C . ARG D 1 118 ? 32.598 -84.990 -14.294 1.00 50.50 142 ARG D C 1
ATOM 8453 O O . ARG D 1 118 ? 31.878 -85.763 -13.668 1.00 50.79 142 ARG D O 1
ATOM 8461 N N . SER D 1 119 ? 33.531 -85.399 -15.155 1.00 48.64 143 SER D N 1
ATOM 8462 C CA . SER D 1 119 ? 33.645 -86.811 -15.540 1.00 48.65 143 SER D CA 1
ATOM 8463 C C . SER D 1 119 ? 33.760 -87.833 -14.393 1.00 49.66 143 SER D C 1
ATOM 8464 O O . SER D 1 119 ? 33.503 -89.030 -14.595 1.00 53.76 143 SER D O 1
ATOM 8467 N N . ARG D 1 120 ? 34.129 -87.384 -13.196 1.00 50.22 144 ARG D N 1
ATOM 8468 C CA . ARG D 1 120 ? 34.191 -88.301 -12.038 1.00 54.67 144 ARG D CA 1
ATOM 8469 C C . ARG D 1 120 ? 32.778 -88.783 -11.659 1.00 60.86 144 ARG D C 1
ATOM 8470 O O . ARG D 1 120 ? 32.609 -89.860 -11.048 1.00 63.08 144 ARG D O 1
ATOM 8478 N N . GLU D 1 121 ? 31.780 -87.966 -12.015 1.00 57.07 145 GLU D N 1
ATOM 8479 C CA . GLU D 1 121 ? 30.386 -88.242 -11.709 1.00 52.83 145 GLU D CA 1
ATOM 8480 C C . GLU D 1 121 ? 29.768 -89.272 -12.666 1.00 55.69 145 GLU D C 1
ATOM 8481 O O . GLU D 1 121 ? 28.719 -89.822 -12.378 1.00 60.84 145 GLU D O 1
ATOM 8487 N N . TYR D 1 122 ? 30.410 -89.542 -13.798 1.00 54.19 146 TYR D N 1
ATOM 8488 C CA . TYR D 1 122 ? 29.954 -90.619 -14.672 1.00 52.49 146 TYR D CA 1
ATOM 8489 C C . TYR D 1 122 ? 31.099 -91.520 -15.130 1.00 55.86 146 TYR D C 1
ATOM 8490 O O . TYR D 1 122 ? 32.086 -91.651 -14.412 1.00 63.03 146 TYR D O 1
ATOM 8499 N N . LEU D 1 123 ? 30.959 -92.166 -16.287 1.00 53.60 147 LEU D N 1
ATOM 8500 C CA . LEU D 1 123 ? 32.039 -92.978 -16.844 1.00 51.97 147 LEU D CA 1
ATOM 8501 C C . LEU D 1 123 ? 32.456 -92.400 -18.167 1.00 53.82 147 LEU D C 1
ATOM 8502 O O . LEU D 1 123 ? 31.702 -92.452 -19.123 1.00 58.34 147 LEU D O 1
ATOM 8507 N N . LEU D 1 124 ? 33.664 -91.847 -18.212 1.00 54.73 148 LEU D N 1
ATOM 8508 C CA . LEU D 1 124 ? 34.217 -91.257 -19.424 1.00 51.88 148 LEU D CA 1
ATOM 8509 C C . LEU D 1 124 ? 35.640 -91.745 -19.599 1.00 52.02 148 LEU D C 1
ATOM 8510 O O . LEU D 1 124 ? 36.475 -91.556 -18.738 1.00 56.95 148 LEU D O 1
ATOM 8515 N N . ASN D 1 125 ? 35.924 -92.370 -20.727 1.00 56.85 149 ASN D N 1
ATOM 8516 C CA . ASN D 1 125 ? 37.264 -92.888 -20.992 1.00 54.34 149 ASN D CA 1
ATOM 8517 C C . ASN D 1 125 ? 38.321 -91.782 -21.059 1.00 54.53 149 ASN D C 1
ATOM 8518 O O . ASN D 1 125 ? 38.022 -90.628 -21.415 1.00 52.11 149 ASN D O 1
ATOM 8523 N N . ASP D 1 126 ? 39.555 -92.157 -20.729 1.00 55.77 150 ASP D N 1
ATOM 8524 C CA . ASP D 1 126 ? 40.665 -91.219 -20.629 1.00 54.67 150 ASP D CA 1
ATOM 8525 C C . ASP D 1 126 ? 41.373 -90.891 -21.947 1.00 58.22 150 ASP D C 1
ATOM 8526 O O . ASP D 1 126 ? 42.390 -90.182 -21.947 1.00 59.18 150 ASP D O 1
ATOM 8531 N N . SER D 1 127 ? 40.832 -91.400 -23.059 1.00 58.74 151 SER D N 1
ATOM 8532 C CA . SER D 1 127 ? 41.238 -90.966 -24.402 1.00 53.89 151 SER D CA 1
ATOM 8533 C C . SER D 1 127 ? 40.303 -89.914 -24.969 1.00 52.34 151 SER D C 1
ATOM 8534 O O . SER D 1 127 ? 40.529 -89.424 -26.069 1.00 50.53 151 SER D O 1
ATOM 8537 N N . ALA D 1 128 ? 39.259 -89.572 -24.215 1.00 51.37 152 ALA D N 1
ATOM 8538 C CA . ALA D 1 128 ? 38.244 -88.631 -24.678 1.00 50.90 152 ALA D CA 1
ATOM 8539 C C . ALA D 1 128 ? 38.812 -87.304 -25.155 1.00 50.43 152 ALA D C 1
ATOM 8540 O O . ALA D 1 128 ? 38.787 -87.033 -26.345 1.00 57.59 152 ALA D O 1
ATOM 8542 N N . SER D 1 129 ? 39.342 -86.484 -24.250 1.00 51.87 153 SER D N 1
ATOM 8543 C CA . SER D 1 129 ? 39.870 -85.161 -24.630 1.00 52.43 153 SER D CA 1
ATOM 8544 C C . SER D 1 129 ? 41.044 -85.268 -25.597 1.00 51.39 153 SER D C 1
ATOM 8545 O O . SER D 1 129 ? 41.216 -84.400 -26.445 1.00 48.84 153 SER D O 1
ATOM 8548 N N . TYR D 1 130 ? 41.833 -86.334 -25.483 1.00 51.06 154 TYR D N 1
ATOM 8549 C CA . TYR D 1 130 ? 42.987 -86.489 -26.352 1.00 54.72 154 TYR D CA 1
ATOM 8550 C C . TYR D 1 130 ? 42.564 -86.411 -27.794 1.00 56.61 154 TYR D C 1
ATOM 8551 O O . TYR D 1 130 ? 43.163 -85.649 -28.561 1.00 61.89 154 TYR D O 1
ATOM 8560 N N . TYR D 1 131 ? 41.551 -87.205 -28.158 1.00 54.98 155 TYR D N 1
ATOM 8561 C CA . TYR D 1 131 ? 41.007 -87.192 -29.523 1.00 54.95 155 TYR D CA 1
ATOM 8562 C C . TYR D 1 131 ? 40.259 -85.900 -29.824 1.00 56.73 155 TYR D C 1
ATOM 8563 O O . TYR D 1 131 ? 40.550 -85.253 -30.828 1.00 62.11 155 TYR D O 1
ATOM 8572 N N . LEU D 1 132 ? 39.334 -85.504 -28.955 1.00 52.56 156 LEU D N 1
ATOM 8573 C CA . LEU D 1 132 ? 38.513 -84.323 -29.231 1.00 56.31 156 LEU D CA 1
ATOM 8574 C C . LEU D 1 132 ? 39.302 -83.020 -29.379 1.00 59.15 156 LEU D C 1
ATOM 8575 O O . LEU D 1 132 ? 38.882 -82.107 -30.100 1.00 67.10 156 LEU D O 1
ATOM 8580 N N . ASN D 1 133 ? 40.451 -82.928 -28.716 1.00 57.55 157 ASN D N 1
ATOM 8581 C CA . ASN D 1 133 ? 41.305 -81.744 -28.867 1.00 57.30 157 ASN D CA 1
ATOM 8582 C C . ASN D 1 133 ? 42.159 -81.783 -30.123 1.00 57.13 157 ASN D C 1
ATOM 8583 O O . ASN D 1 133 ? 42.688 -80.763 -30.532 1.00 60.56 157 ASN D O 1
ATOM 8588 N N . ASP D 1 134 ? 42.307 -82.962 -30.712 1.00 58.59 158 ASP D N 1
ATOM 8589 C CA . ASP D 1 134 ? 43.044 -83.116 -31.965 1.00 63.37 158 ASP D CA 1
ATOM 8590 C C . ASP D 1 134 ? 42.072 -83.402 -33.123 1.00 65.75 158 ASP D C 1
ATOM 8591 O O . ASP D 1 134 ? 42.404 -84.100 -34.090 1.00 64.91 158 ASP D O 1
ATOM 8596 N N . LEU D 1 135 ? 40.859 -82.862 -33.025 1.00 67.00 159 LEU D N 1
ATOM 8597 C CA . LEU D 1 135 ? 39.839 -83.122 -34.036 1.00 66.56 159 LEU D CA 1
ATOM 8598 C C . LEU D 1 135 ? 40.275 -82.586 -35.393 1.00 69.68 159 LEU D C 1
ATOM 8599 O O . LEU D 1 135 ? 40.166 -83.261 -36.405 1.00 73.60 159 LEU D O 1
ATOM 8604 N N . ASP D 1 136 ? 40.813 -81.377 -35.388 1.00 71.43 160 ASP D N 1
ATOM 8605 C CA . ASP D 1 136 ? 41.276 -80.733 -36.591 1.00 71.59 160 ASP D CA 1
ATOM 8606 C C . ASP D 1 136 ? 42.210 -81.607 -37.434 1.00 67.66 160 ASP D C 1
ATOM 8607 O O . ASP D 1 136 ? 42.097 -81.650 -38.649 1.00 70.56 160 ASP D O 1
ATOM 8612 N N . ARG D 1 137 ? 43.113 -82.309 -36.770 1.00 63.90 161 ARG D N 1
ATOM 8613 C CA . ARG D 1 137 ? 44.100 -83.148 -37.422 1.00 65.64 161 ARG D CA 1
ATOM 8614 C C . ARG D 1 137 ? 43.481 -84.470 -37.906 1.00 71.65 161 ARG D C 1
ATOM 8615 O O . ARG D 1 137 ? 43.698 -84.893 -39.053 1.00 73.44 161 ARG D O 1
ATOM 8623 N N . ILE D 1 138 ? 42.699 -85.111 -37.040 1.00 72.09 162 ILE D N 1
ATOM 8624 C CA . ILE D 1 138 ? 42.198 -86.461 -37.317 1.00 72.01 162 ILE D CA 1
ATOM 8625 C C . ILE D 1 138 ? 41.022 -86.463 -38.286 1.00 74.07 162 ILE D C 1
ATOM 8626 O O . ILE D 1 138 ? 40.687 -87.492 -38.829 1.00 79.89 162 ILE D O 1
ATOM 8631 N N . SER D 1 139 ? 40.408 -85.308 -38.510 1.00 72.33 163 SER D N 1
ATOM 8632 C CA . SER D 1 139 ? 39.284 -85.224 -39.433 1.00 69.17 163 SER D CA 1
ATOM 8633 C C . SER D 1 139 ? 39.704 -84.998 -40.896 1.00 71.44 163 SER D C 1
ATOM 8634 O O . SER D 1 139 ? 38.875 -85.140 -41.779 1.00 75.00 163 SER D O 1
ATOM 8637 N N . GLN D 1 140 ? 40.970 -84.649 -41.154 1.00 70.97 164 GLN D N 1
ATOM 8638 C CA . GLN D 1 140 ? 41.492 -84.550 -42.531 1.00 71.23 164 GLN D CA 1
ATOM 8639 C C . GLN D 1 140 ? 41.401 -85.910 -43.215 1.00 76.13 164 GLN D C 1
ATOM 8640 O O . GLN D 1 140 ? 41.657 -86.939 -42.578 1.00 73.40 164 GLN D O 1
ATOM 8646 N N . SER D 1 141 ? 41.026 -85.909 -44.494 1.00 78.51 165 SER D N 1
ATOM 8647 C CA . SER D 1 141 ? 40.660 -87.153 -45.180 1.00 81.30 165 SER D CA 1
ATOM 8648 C C . SER D 1 141 ? 41.840 -88.112 -45.338 1.00 79.50 165 SER D C 1
ATOM 8649 O O . SER D 1 141 ? 41.698 -89.319 -45.111 1.00 78.71 165 SER D O 1
ATOM 8652 N N . ASN D 1 142 ? 43.000 -87.588 -45.727 1.00 76.72 166 ASN D N 1
ATOM 8653 C CA . ASN D 1 142 ? 44.202 -88.428 -45.776 1.00 80.43 166 ASN D CA 1
ATOM 8654 C C . ASN D 1 142 ? 44.979 -88.393 -44.451 1.00 76.06 166 ASN D C 1
ATOM 8655 O O . ASN D 1 142 ? 46.204 -88.379 -44.416 1.00 69.79 166 ASN D O 1
ATOM 8660 N N . TYR D 1 143 ? 44.229 -88.395 -43.358 1.00 75.05 167 TYR D N 1
ATOM 8661 C CA . TYR D 1 143 ? 44.777 -88.606 -42.040 1.00 67.22 167 TYR D CA 1
ATOM 8662 C C . TYR D 1 143 ? 45.200 -90.067 -41.871 1.00 70.79 167 TYR D C 1
ATOM 8663 O O . TYR D 1 143 ? 44.462 -91.001 -42.221 1.00 72.57 167 TYR D O 1
ATOM 8672 N N . ILE D 1 144 ? 46.410 -90.248 -41.357 1.00 69.08 168 ILE D N 1
ATOM 8673 C CA . ILE D 1 144 ? 46.907 -91.548 -40.922 1.00 66.93 168 ILE D CA 1
ATOM 8674 C C . ILE D 1 144 ? 47.303 -91.371 -39.470 1.00 65.61 168 ILE D C 1
ATOM 8675 O O . ILE D 1 144 ? 48.065 -90.457 -39.161 1.00 77.34 168 ILE D O 1
ATOM 8680 N N . PRO D 1 145 ? 46.771 -92.220 -38.574 1.00 66.19 169 PRO D N 1
ATOM 8681 C CA . PRO D 1 145 ? 47.096 -92.140 -37.155 1.00 62.98 169 PRO D CA 1
ATOM 8682 C C . PRO D 1 145 ? 48.597 -92.249 -36.838 1.00 60.58 169 PRO D C 1
ATOM 8683 O O . PRO D 1 145 ? 49.320 -93.070 -37.430 1.00 56.34 169 PRO D O 1
ATOM 8687 N N . THR D 1 146 ? 49.049 -91.424 -35.896 1.00 59.01 170 THR D N 1
ATOM 8688 C CA . THR D 1 146 ? 50.398 -91.548 -35.343 1.00 56.51 170 THR D CA 1
ATOM 8689 C C . THR D 1 146 ? 50.450 -92.686 -34.335 1.00 54.67 170 THR D C 1
ATOM 8690 O O . THR D 1 146 ? 49.407 -93.188 -33.897 1.00 55.96 170 THR D O 1
ATOM 8694 N N . GLN D 1 147 ? 51.661 -93.094 -33.967 1.00 53.41 171 GLN D N 1
ATOM 8695 C CA . GLN D 1 147 ? 51.824 -94.100 -32.914 1.00 55.77 171 GLN D CA 1
ATOM 8696 C C . GLN D 1 147 ? 51.214 -93.624 -31.606 1.00 57.99 171 GLN D C 1
ATOM 8697 O O . GLN D 1 147 ? 50.708 -94.437 -30.832 1.00 62.35 171 GLN D O 1
ATOM 8703 N N . GLN D 1 148 ? 51.243 -92.311 -31.374 1.00 53.84 172 GLN D N 1
ATOM 8704 C CA . GLN D 1 148 ? 50.596 -91.754 -30.206 1.00 53.96 172 GLN D CA 1
ATOM 8705 C C . GLN D 1 148 ? 49.085 -91.965 -30.285 1.00 57.91 172 GLN D C 1
ATOM 8706 O O . GLN D 1 148 ? 48.439 -92.265 -29.270 1.00 55.61 172 GLN D O 1
ATOM 8712 N N . ASP D 1 149 ? 48.527 -91.807 -31.489 1.00 60.41 173 ASP D N 1
ATOM 8713 C CA . ASP D 1 149 ? 47.095 -92.062 -31.721 1.00 60.84 173 ASP D CA 1
ATOM 8714 C C . ASP D 1 149 ? 46.753 -93.522 -31.457 1.00 58.61 173 ASP D C 1
ATOM 8715 O O . ASP D 1 149 ? 45.739 -93.831 -30.810 1.00 54.48 173 ASP D O 1
ATOM 8720 N N . VAL D 1 150 ? 47.614 -94.406 -31.956 1.00 57.10 174 VAL D N 1
ATOM 8721 C CA . VAL D 1 150 ? 47.430 -95.837 -31.789 1.00 57.69 174 VAL D CA 1
ATOM 8722 C C . VAL D 1 150 ? 47.459 -96.189 -30.303 1.00 58.44 174 VAL D C 1
ATOM 8723 O O . VAL D 1 150 ? 46.607 -96.948 -29.836 1.00 63.88 174 VAL D O 1
ATOM 8727 N N . LEU D 1 151 ? 48.418 -95.621 -29.563 1.00 58.13 175 LEU D N 1
ATOM 8728 C CA . LEU D 1 151 ? 48.507 -95.787 -28.101 1.00 52.92 175 LEU D CA 1
ATOM 8729 C C . LEU D 1 151 ? 47.194 -95.458 -27.390 1.00 54.19 175 LEU D C 1
ATOM 8730 O O . LEU D 1 151 ? 46.814 -96.124 -26.422 1.00 54.87 175 LEU D O 1
ATOM 8735 N N . ARG D 1 152 ? 46.500 -94.444 -27.905 1.00 53.79 176 ARG D N 1
ATOM 8736 C CA . ARG D 1 152 ? 45.302 -93.904 -27.287 1.00 54.89 176 ARG D CA 1
ATOM 8737 C C . ARG D 1 152 ? 44.013 -94.608 -27.689 1.00 57.97 176 ARG D C 1
ATOM 8738 O O . ARG D 1 152 ? 42.959 -94.350 -27.112 1.00 57.51 176 ARG D O 1
ATOM 8746 N N . THR D 1 153 ? 44.093 -95.468 -28.704 1.00 59.12 177 THR D N 1
ATOM 8747 C CA . THR D 1 153 ? 42.936 -96.239 -29.144 1.00 55.31 177 THR D CA 1
ATOM 8748 C C . THR D 1 153 ? 42.496 -97.202 -28.052 1.00 56.17 177 THR D C 1
ATOM 8749 O O . THR D 1 153 ? 43.310 -97.704 -27.262 1.00 53.08 177 THR D O 1
ATOM 8753 N N . ARG D 1 154 ? 41.186 -97.435 -28.030 1.00 58.44 178 ARG D N 1
ATOM 8754 C CA . ARG D 1 154 ? 40.552 -98.345 -27.100 1.00 59.08 178 ARG D CA 1
ATOM 8755 C C . ARG D 1 154 ? 39.857 -99.420 -27.913 1.00 63.22 178 ARG D C 1
ATOM 8756 O O . ARG D 1 154 ? 38.981 -99.140 -28.734 1.00 70.40 178 ARG D O 1
ATOM 8764 N N . VAL D 1 155 ? 40.241 -100.659 -27.663 1.00 62.64 179 VAL D N 1
ATOM 8765 C CA . VAL D 1 155 ? 39.788 -101.788 -28.447 1.00 59.17 179 VAL D CA 1
ATOM 8766 C C . VAL D 1 155 ? 39.137 -102.791 -27.497 1.00 67.35 179 VAL D C 1
ATOM 8767 O O . VAL D 1 155 ? 39.610 -102.964 -26.359 1.00 75.96 179 VAL D O 1
ATOM 8771 N N . LYS D 1 156 ? 38.033 -103.404 -27.938 1.00 70.67 180 LYS D N 1
ATOM 8772 C CA . LYS D 1 156 ? 37.432 -104.534 -27.225 1.00 73.07 180 LYS D CA 1
ATOM 8773 C C . LYS D 1 156 ? 38.320 -105.756 -27.409 1.00 72.31 180 LYS D C 1
ATOM 8774 O O . LYS D 1 156 ? 38.711 -106.092 -28.540 1.00 69.71 180 LYS D O 1
ATOM 8780 N N . THR D 1 157 ? 38.640 -106.404 -26.294 1.00 74.07 181 THR D N 1
ATOM 8781 C CA . THR D 1 157 ? 39.428 -107.629 -26.313 1.00 80.32 181 THR D CA 1
ATOM 8782 C C . THR D 1 157 ? 38.627 -108.783 -25.737 1.00 83.63 181 THR D C 1
ATOM 8783 O O . THR D 1 157 ? 37.973 -108.654 -24.699 1.00 87.30 181 THR D O 1
ATOM 8787 N N . THR D 1 158 ? 38.670 -109.915 -26.425 1.00 87.15 182 THR D N 1
ATOM 8788 C CA . THR D 1 158 ? 37.865 -111.063 -26.018 1.00 91.58 182 THR D CA 1
ATOM 8789 C C . THR D 1 158 ? 38.677 -112.127 -25.276 1.00 95.78 182 THR D C 1
ATOM 8790 O O . THR D 1 158 ? 38.108 -113.103 -24.779 1.00 111.36 182 THR D O 1
ATOM 8794 N N . GLY D 1 159 ? 39.995 -111.945 -25.200 1.00 84.82 183 GLY D N 1
ATOM 8795 C CA . GLY D 1 159 ? 40.839 -112.900 -24.497 1.00 73.28 183 GLY D CA 1
ATOM 8796 C C . GLY D 1 159 ? 42.190 -112.334 -24.150 1.00 71.88 183 GLY D C 1
ATOM 8797 O O . GLY D 1 159 ? 42.312 -111.150 -23.834 1.00 78.72 183 GLY D O 1
ATOM 8798 N N . ILE D 1 160 ? 43.200 -113.195 -24.204 1.00 66.73 184 ILE D N 1
ATOM 8799 C CA . ILE D 1 160 ? 44.579 -112.827 -23.892 1.00 66.71 184 ILE D CA 1
ATOM 8800 C C . ILE D 1 160 ? 45.166 -111.873 -24.947 1.00 65.27 184 ILE D C 1
ATOM 8801 O O . ILE D 1 160 ? 45.072 -112.130 -26.145 1.00 64.58 184 ILE D O 1
ATOM 8806 N N . VAL D 1 161 ? 45.746 -110.762 -24.494 1.00 63.33 185 VAL D N 1
ATOM 8807 C CA . VAL D 1 161 ? 46.641 -109.977 -25.335 1.00 63.12 185 VAL D CA 1
ATOM 8808 C C . VAL D 1 161 ? 48.054 -110.289 -24.879 1.00 64.46 185 VAL D C 1
ATOM 8809 O O . VAL D 1 161 ? 48.314 -110.374 -23.680 1.00 66.11 185 VAL D O 1
ATOM 8813 N N . GLU D 1 162 ? 48.962 -110.479 -25.825 1.00 63.95 186 GLU D N 1
ATOM 8814 C CA . GLU D 1 162 ? 50.334 -110.802 -25.475 1.00 66.41 186 GLU D CA 1
ATOM 8815 C C . GLU D 1 162 ? 51.291 -110.234 -26.517 1.00 69.13 186 GLU D C 1
ATOM 8816 O O . GLU D 1 162 ? 50.912 -110.051 -27.676 1.00 76.42 186 GLU D O 1
ATOM 8822 N N . THR D 1 163 ? 52.516 -109.928 -26.089 1.00 63.45 187 THR D N 1
ATOM 8823 C CA . THR D 1 163 ? 53.556 -109.445 -26.986 1.00 57.23 187 THR D CA 1
ATOM 8824 C C . THR D 1 163 ? 54.891 -110.107 -26.636 1.00 61.74 187 THR D C 1
ATOM 8825 O O . THR D 1 163 ? 55.118 -110.474 -25.492 1.00 66.57 187 THR D O 1
ATOM 8829 N N . HIS D 1 164 ? 55.741 -110.300 -27.639 1.00 65.14 188 HIS D N 1
ATOM 8830 C CA A HIS D 1 164 ? 57.051 -110.913 -27.446 0.40 63.54 188 HIS D CA 1
ATOM 8831 C CA B HIS D 1 164 ? 57.057 -110.911 -27.434 0.60 64.77 188 HIS D CA 1
ATOM 8832 C C . HIS D 1 164 ? 58.140 -109.993 -27.920 1.00 62.89 188 HIS D C 1
ATOM 8833 O O . HIS D 1 164 ? 58.019 -109.386 -28.991 1.00 62.24 188 HIS D O 1
ATOM 8846 N N . PHE D 1 165 ? 59.208 -109.862 -27.130 1.00 60.79 189 PHE D N 1
ATOM 8847 C CA . PHE D 1 165 ? 60.340 -109.005 -27.515 1.00 61.52 189 PHE D CA 1
ATOM 8848 C C . PHE D 1 165 ? 61.688 -109.403 -26.908 1.00 64.63 189 PHE D C 1
ATOM 8849 O O . PHE D 1 165 ? 61.761 -110.270 -26.016 1.00 63.12 189 PHE D O 1
ATOM 8857 N N . THR D 1 166 ? 62.734 -108.741 -27.411 1.00 64.80 190 THR D N 1
ATOM 8858 C CA . THR D 1 166 ? 64.120 -108.963 -27.013 1.00 65.99 190 THR D CA 1
ATOM 8859 C C . THR D 1 166 ? 64.749 -107.677 -26.459 1.00 66.94 190 THR D C 1
ATOM 8860 O O . THR D 1 166 ? 64.677 -106.607 -27.089 1.00 64.04 190 THR D O 1
ATOM 8864 N N . PHE D 1 167 ? 65.356 -107.795 -25.275 1.00 64.21 191 PHE D N 1
ATOM 8865 C CA . PHE D 1 167 ? 65.917 -106.637 -24.568 1.00 64.61 191 PHE D CA 1
ATOM 8866 C C . PHE D 1 167 ? 66.952 -107.116 -23.584 1.00 65.63 191 PHE D C 1
ATOM 8867 O O . PHE D 1 167 ? 66.692 -108.048 -22.824 1.00 66.05 191 PHE D O 1
ATOM 8875 N N . LYS D 1 168 ? 68.124 -106.474 -23.620 1.00 66.67 192 LYS D N 1
ATOM 8876 C CA . LYS D 1 168 ? 69.259 -106.799 -22.755 1.00 67.91 192 LYS D CA 1
ATOM 8877 C C . LYS D 1 168 ? 69.534 -108.302 -22.646 1.00 71.78 192 LYS D C 1
ATOM 8878 O O . LYS D 1 168 ? 69.551 -108.859 -21.543 1.00 69.94 192 LYS D O 1
ATOM 8884 N N . ASP D 1 169 ? 69.727 -108.940 -23.809 1.00 77.17 193 ASP D N 1
ATOM 8885 C CA . ASP D 1 169 ? 70.038 -110.383 -23.936 1.00 79.89 193 ASP D CA 1
ATOM 8886 C C . ASP D 1 169 ? 69.001 -111.314 -23.288 1.00 84.56 193 ASP D C 1
ATOM 8887 O O . ASP D 1 169 ? 69.319 -112.459 -22.923 1.00 93.43 193 ASP D O 1
ATOM 8892 N N . LEU D 1 170 ? 67.771 -110.817 -23.150 1.00 82.58 194 LEU D N 1
ATOM 8893 C CA . LEU D 1 170 ? 66.649 -111.601 -22.626 1.00 73.94 194 LEU D CA 1
ATOM 8894 C C . LEU D 1 170 ? 65.463 -111.643 -23.600 1.00 72.76 194 LEU D C 1
ATOM 8895 O O . LEU D 1 170 ? 65.199 -110.672 -24.331 1.00 72.36 194 LEU D O 1
ATOM 8900 N N . TYR D 1 171 ? 64.764 -112.778 -23.602 1.00 72.73 195 TYR D N 1
ATOM 8901 C CA . TYR D 1 171 ? 63.524 -112.962 -24.365 1.00 72.76 195 TYR D CA 1
ATOM 8902 C C . TYR D 1 171 ? 62.256 -112.825 -23.496 1.00 69.61 195 TYR D C 1
ATOM 8903 O O . TYR D 1 171 ? 61.985 -113.666 -22.625 1.00 65.94 195 TYR D O 1
ATOM 8912 N N . PHE D 1 172 ? 61.483 -111.770 -23.754 1.00 65.74 196 PHE D N 1
ATOM 8913 C CA . PHE D 1 172 ? 60.341 -111.414 -22.910 1.00 66.48 196 PHE D CA 1
ATOM 8914 C C . PHE D 1 172 ? 59.026 -111.885 -23.503 1.00 67.60 196 PHE D C 1
ATOM 8915 O O . PHE D 1 172 ? 58.747 -111.625 -24.668 1.00 69.40 196 PHE D O 1
ATOM 8923 N N . LYS D 1 173 ? 58.215 -112.568 -22.700 1.00 68.73 197 LYS D N 1
ATOM 8924 C CA . LYS D 1 173 ? 56.842 -112.894 -23.088 1.00 67.80 197 LYS D CA 1
ATOM 8925 C C . LYS D 1 173 ? 55.940 -112.175 -22.106 1.00 64.60 197 LYS D C 1
ATOM 8926 O O . LYS D 1 173 ? 55.906 -112.522 -20.921 1.00 65.52 197 LYS D O 1
ATOM 8932 N N . MET D 1 174 ? 55.243 -111.152 -22.593 1.00 59.54 198 MET D N 1
ATOM 8933 C CA . MET D 1 174 ? 54.350 -110.362 -21.754 1.00 60.46 198 MET D CA 1
ATOM 8934 C C . MET D 1 174 ? 52.905 -110.735 -22.022 1.00 62.69 198 MET D C 1
ATOM 8935 O O . MET D 1 174 ? 52.487 -110.787 -23.184 1.00 62.39 198 MET D O 1
ATOM 8940 N N . PHE D 1 175 ? 52.145 -110.967 -20.951 1.00 58.82 199 PHE D N 1
ATOM 8941 C CA . PHE D 1 175 ? 50.753 -111.376 -21.073 1.00 56.95 199 PHE D CA 1
ATOM 8942 C C . PHE D 1 175 ? 49.793 -110.474 -20.318 1.00 58.23 199 PHE D C 1
ATOM 8943 O O . PHE D 1 175 ? 49.801 -110.431 -19.083 1.00 58.30 199 PHE D O 1
ATOM 8951 N N . ASP D 1 176 ? 48.954 -109.772 -21.069 1.00 58.41 200 ASP D N 1
ATOM 8952 C CA . ASP D 1 176 ? 47.756 -109.149 -20.515 1.00 60.21 200 ASP D CA 1
ATOM 8953 C C . ASP D 1 176 ? 46.667 -110.236 -20.443 1.00 63.93 200 ASP D C 1
ATOM 8954 O O . ASP D 1 176 ? 46.030 -110.515 -21.460 1.00 63.36 200 ASP D O 1
ATOM 8959 N N . VAL D 1 177 ? 46.470 -110.839 -19.255 1.00 69.69 201 VAL D N 1
ATOM 8960 C CA . VAL D 1 177 ? 45.570 -112.009 -19.079 1.00 70.26 201 VAL D CA 1
ATOM 8961 C C . VAL D 1 177 ? 44.122 -111.723 -19.469 1.00 76.22 201 VAL D C 1
ATOM 8962 O O . VAL D 1 177 ? 43.416 -112.616 -19.927 1.00 87.27 201 VAL D O 1
ATOM 8964 N N . GLY D 1 178 ? 43.680 -110.482 -19.311 1.00 80.72 202 GLY D N 1
ATOM 8965 C CA . GLY D 1 178 ? 42.413 -110.076 -19.904 1.00 93.67 202 GLY D CA 1
ATOM 8966 C C . GLY D 1 178 ? 41.322 -109.566 -18.978 1.00 105.48 202 GLY D C 1
ATOM 8967 O O . GLY D 1 178 ? 41.291 -108.379 -18.644 1.00 113.55 202 GLY D O 1
ATOM 8968 N N . GLY D 1 179 ? 40.425 -110.466 -18.572 1.00 106.03 203 GLY D N 1
ATOM 8969 C CA . GLY D 1 179 ? 39.143 -110.091 -17.961 1.00 107.03 203 GLY D CA 1
ATOM 8970 C C . GLY D 1 179 ? 38.015 -110.890 -18.598 1.00 107.34 203 GLY D C 1
ATOM 8971 O O . GLY D 1 179 ? 36.988 -111.143 -17.974 1.00 109.36 203 GLY D O 1
ATOM 8972 N N . GLN D 1 180 ? 38.219 -111.273 -19.855 1.00 106.68 204 GLN D N 1
ATOM 8973 C CA . GLN D 1 180 ? 37.409 -112.278 -20.529 1.00 98.70 204 GLN D CA 1
ATOM 8974 C C . GLN D 1 180 ? 38.247 -113.568 -20.679 1.00 98.09 204 GLN D C 1
ATOM 8975 O O . GLN D 1 180 ? 39.432 -113.525 -21.047 1.00 92.06 204 GLN D O 1
ATOM 8977 N N . ARG D 1 181 ? 37.627 -114.709 -20.378 1.00 104.31 205 ARG D N 1
ATOM 8978 C CA . ARG D 1 181 ? 38.314 -116.008 -20.351 1.00 108.39 205 ARG D CA 1
ATOM 8979 C C . ARG D 1 181 ? 37.849 -116.995 -21.447 1.00 114.80 205 ARG D C 1
ATOM 8980 O O . ARG D 1 181 ? 37.191 -117.995 -21.158 1.00 112.93 205 ARG D O 1
ATOM 8988 N N . SER D 1 182 ? 38.189 -116.703 -22.701 1.00 122.10 206 SER D N 1
ATOM 8989 C CA . SER D 1 182 ? 38.002 -117.655 -23.799 1.00 127.19 206 SER D CA 1
ATOM 8990 C C . SER D 1 182 ? 39.320 -118.400 -24.025 1.00 136.83 206 SER D C 1
ATOM 8991 O O . SER D 1 182 ? 40.390 -117.784 -24.044 1.00 144.15 206 SER D O 1
ATOM 8994 N N . GLU D 1 183 ? 39.228 -119.720 -24.207 1.00 139.55 207 GLU D N 1
ATOM 8995 C CA . GLU D 1 183 ? 40.368 -120.647 -24.069 1.00 135.86 207 GLU D CA 1
ATOM 8996 C C . GLU D 1 183 ? 40.827 -120.686 -22.598 1.00 130.40 207 GLU D C 1
ATOM 8997 O O . GLU D 1 183 ? 41.916 -120.220 -22.260 1.00 124.04 207 GLU D O 1
ATOM 8999 N N . ARG D 1 184 ? 39.968 -121.240 -21.736 1.00 124.95 208 ARG D N 1
ATOM 9000 C CA . ARG D 1 184 ? 40.217 -121.348 -20.292 1.00 110.97 208 ARG D CA 1
ATOM 9001 C C . ARG D 1 184 ? 41.467 -122.166 -19.962 1.00 110.08 208 ARG D C 1
ATOM 9002 O O . ARG D 1 184 ? 42.047 -121.997 -18.894 1.00 101.45 208 ARG D O 1
ATOM 9004 N N . LYS D 1 185 ? 41.875 -123.043 -20.883 1.00 116.31 209 LYS D N 1
ATOM 9005 C CA . LYS D 1 185 ? 43.083 -123.863 -20.716 1.00 118.95 209 LYS D CA 1
ATOM 9006 C C . LYS D 1 185 ? 44.360 -123.018 -20.863 1.00 121.73 209 LYS D C 1
ATOM 9007 O O . LYS D 1 185 ? 45.228 -123.048 -19.984 1.00 117.90 209 LYS D O 1
ATOM 9009 N N . LYS D 1 186 ? 44.447 -122.228 -21.929 1.00 118.23 210 LYS D N 1
ATOM 9010 C CA . LYS D 1 186 ? 45.586 -121.342 -22.136 1.00 108.73 210 LYS D CA 1
ATOM 9011 C C . LYS D 1 186 ? 45.668 -120.328 -21.014 1.00 111.47 210 LYS D C 1
ATOM 9012 O O . LYS D 1 186 ? 46.734 -119.970 -20.547 1.00 113.12 210 LYS D O 1
ATOM 9018 N N . TRP D 1 187 ? 44.510 -119.862 -20.601 1.00 108.05 211 TRP D N 1
ATOM 9019 C CA . TRP D 1 187 ? 44.361 -118.738 -19.677 1.00 102.12 211 TRP D CA 1
ATOM 9020 C C . TRP D 1 187 ? 44.970 -119.002 -18.333 1.00 105.67 211 TRP D C 1
ATOM 9021 O O . TRP D 1 187 ? 45.613 -118.121 -17.761 1.00 108.32 211 TRP D O 1
ATOM 9032 N N . ILE D 1 188 ? 44.776 -120.213 -17.814 1.00 107.16 212 ILE D N 1
ATOM 9033 C CA . ILE D 1 188 ? 45.366 -120.620 -16.536 1.00 106.64 212 ILE D CA 1
ATOM 9034 C C . ILE D 1 188 ? 46.885 -120.751 -16.670 1.00 101.85 212 ILE D C 1
ATOM 9035 O O . ILE D 1 188 ? 47.621 -120.554 -15.705 1.00 104.34 212 ILE D O 1
ATOM 9040 N N . HIS D 1 189 ? 47.348 -121.063 -17.877 1.00 98.85 213 HIS D N 1
ATOM 9041 C CA . HIS D 1 189 ? 48.771 -121.251 -18.144 1.00 97.24 213 HIS D CA 1
ATOM 9042 C C . HIS D 1 189 ? 49.586 -119.990 -17.938 1.00 97.08 213 HIS D C 1
ATOM 9043 O O . HIS D 1 189 ? 50.746 -120.047 -17.516 1.00 96.05 213 HIS D O 1
ATOM 9050 N N . CYS D 1 190 ? 48.975 -118.836 -18.209 1.00 91.97 214 CYS D N 1
ATOM 9051 C CA . CYS D 1 190 ? 49.605 -117.527 -18.001 1.00 84.39 214 CYS D CA 1
ATOM 9052 C C . CYS D 1 190 ? 50.133 -117.301 -16.579 1.00 82.76 214 CYS D C 1
ATOM 9053 O O . CYS D 1 190 ? 51.015 -116.477 -16.384 1.00 84.04 214 CYS D O 1
ATOM 9056 N N . PHE D 1 191 ? 49.609 -118.045 -15.606 1.00 79.43 215 PHE D N 1
ATOM 9057 C CA . PHE D 1 191 ? 49.936 -117.853 -14.193 1.00 76.94 215 PHE D CA 1
ATOM 9058 C C . PHE D 1 191 ? 51.021 -118.805 -13.681 1.00 81.42 215 PHE D C 1
ATOM 9059 O O . PHE D 1 191 ? 51.424 -118.725 -12.517 1.00 87.76 215 PHE D O 1
ATOM 9067 N N . GLU D 1 192 ? 51.490 -119.701 -14.545 1.00 84.22 216 GLU D N 1
ATOM 9068 C CA . GLU D 1 192 ? 52.551 -120.647 -14.181 1.00 89.41 216 GLU D CA 1
ATOM 9069 C C . GLU D 1 192 ? 53.916 -120.158 -14.630 1.00 87.24 216 GLU D C 1
ATOM 9070 O O . GLU D 1 192 ? 54.075 -119.657 -15.751 1.00 79.36 216 GLU D O 1
ATOM 9076 N N . GLY D 1 193 ? 54.895 -120.311 -13.738 1.00 90.48 217 GLY D N 1
ATOM 9077 C CA . GLY D 1 193 ? 56.296 -120.006 -14.034 1.00 83.59 217 GLY D CA 1
ATOM 9078 C C . GLY D 1 193 ? 56.490 -118.573 -14.473 1.00 79.76 217 GLY D C 1
ATOM 9079 O O . GLY D 1 193 ? 57.180 -118.303 -15.464 1.00 75.42 217 GLY D O 1
ATOM 9080 N N . VAL D 1 194 ? 55.844 -117.668 -13.742 1.00 75.83 218 VAL D N 1
ATOM 9081 C CA . VAL D 1 194 ? 55.920 -116.246 -14.022 1.00 71.40 218 VAL D CA 1
ATOM 9082 C C . VAL D 1 194 ? 57.193 -115.704 -13.379 1.00 66.27 218 VAL D C 1
ATOM 9083 O O . VAL D 1 194 ? 57.449 -115.933 -12.199 1.00 67.22 218 VAL D O 1
ATOM 9087 N N . THR D 1 195 ? 57.993 -114.994 -14.164 1.00 62.92 219 THR D N 1
ATOM 9088 C CA . THR D 1 195 ? 59.220 -114.394 -13.658 1.00 63.82 219 THR D CA 1
ATOM 9089 C C . THR D 1 195 ? 58.889 -113.111 -12.885 1.00 65.36 219 THR D C 1
ATOM 9090 O O . THR D 1 195 ? 59.454 -112.863 -11.818 1.00 65.97 219 THR D O 1
ATOM 9094 N N . ALA D 1 196 ? 57.954 -112.316 -13.412 1.00 61.92 220 ALA D N 1
ATOM 9095 C CA . ALA D 1 196 ? 57.533 -111.092 -12.755 1.00 56.22 220 ALA D CA 1
ATOM 9096 C C . ALA D 1 196 ? 56.096 -110.671 -13.089 1.00 58.89 220 ALA D C 1
ATOM 9097 O O . ALA D 1 196 ? 55.616 -110.877 -14.203 1.00 57.30 220 ALA D O 1
ATOM 9099 N N . ILE D 1 197 ? 55.431 -110.057 -12.113 1.00 57.57 221 ILE D N 1
ATOM 9100 C CA . ILE D 1 197 ? 54.118 -109.465 -12.309 1.00 55.18 221 ILE D CA 1
ATOM 9101 C C . ILE D 1 197 ? 54.222 -107.938 -12.361 1.00 54.11 221 ILE D C 1
ATOM 9102 O O . ILE D 1 197 ? 54.951 -107.331 -11.571 1.00 57.98 221 ILE D O 1
ATOM 9107 N N . ILE D 1 198 ? 53.497 -107.319 -13.290 1.00 51.47 222 ILE D N 1
ATOM 9108 C CA . ILE D 1 198 ? 53.339 -105.869 -13.283 1.00 50.69 222 ILE D CA 1
ATOM 9109 C C . ILE D 1 198 ? 51.882 -105.571 -12.975 1.00 53.55 222 ILE D C 1
ATOM 9110 O O . ILE D 1 198 ? 50.995 -105.896 -13.758 1.00 56.53 222 ILE D O 1
ATOM 9115 N N . PHE D 1 199 ? 51.641 -104.944 -11.826 1.00 53.43 223 PHE D N 1
ATOM 9116 C CA . PHE D 1 199 ? 50.290 -104.607 -11.399 1.00 50.56 223 PHE D CA 1
ATOM 9117 C C . PHE D 1 199 ? 50.039 -103.137 -11.621 1.00 49.90 223 PHE D C 1
ATOM 9118 O O . PHE D 1 199 ? 50.719 -102.299 -11.012 1.00 57.65 223 PHE D O 1
ATOM 9126 N N . CYS D 1 200 ? 49.096 -102.816 -12.499 1.00 45.01 224 CYS D N 1
ATOM 9127 C CA . CYS D 1 200 ? 48.771 -101.420 -12.766 1.00 44.43 224 CYS D CA 1
ATOM 9128 C C . CYS D 1 200 ? 47.662 -100.937 -11.847 1.00 45.91 224 CYS D C 1
ATOM 9129 O O . CYS D 1 200 ? 46.793 -101.717 -11.430 1.00 51.95 224 CYS D O 1
ATOM 9132 N N . VAL D 1 201 ? 47.730 -99.651 -11.515 1.00 41.48 225 VAL D N 1
ATOM 9133 C CA . VAL D 1 201 ? 46.732 -98.972 -10.732 1.00 38.69 225 VAL D CA 1
ATOM 9134 C C . VAL D 1 201 ? 46.475 -97.622 -11.382 1.00 40.04 225 VAL D C 1
ATOM 9135 O O . VAL D 1 201 ? 47.416 -96.891 -11.716 1.00 42.23 225 VAL D O 1
ATOM 9139 N N . ALA D 1 202 ? 45.207 -97.290 -11.572 1.00 40.05 226 ALA D N 1
ATOM 9140 C CA . ALA D 1 202 ? 44.848 -95.987 -12.078 1.00 41.58 226 ALA D CA 1
ATOM 9141 C C . ALA D 1 202 ? 44.796 -95.067 -10.879 1.00 45.43 226 ALA D C 1
ATOM 9142 O O . ALA D 1 202 ? 43.824 -95.078 -10.126 1.00 51.49 226 ALA D O 1
ATOM 9144 N N . LEU D 1 203 ? 45.852 -94.283 -10.684 1.00 46.07 227 LEU D N 1
ATOM 9145 C CA . LEU D 1 203 ? 45.900 -93.343 -9.574 1.00 44.01 227 LEU D CA 1
ATOM 9146 C C . LEU D 1 203 ? 44.694 -92.431 -9.602 1.00 43.95 227 LEU D C 1
ATOM 9147 O O . LEU D 1 203 ? 44.150 -92.104 -8.542 1.00 45.37 227 LEU D O 1
ATOM 9152 N N . SER D 1 204 ? 44.270 -92.039 -10.806 1.00 43.74 228 SER D N 1
ATOM 9153 C CA . SER D 1 204 ? 43.198 -91.056 -10.968 1.00 45.42 228 SER D CA 1
ATOM 9154 C C . SER D 1 204 ? 41.800 -91.562 -10.606 1.00 44.97 228 SER D C 1
ATOM 9155 O O . SER D 1 204 ? 40.874 -90.771 -10.534 1.00 47.74 228 SER D O 1
ATOM 9158 N N . ASP D 1 205 ? 41.648 -92.857 -10.354 1.00 43.70 229 ASP D N 1
ATOM 9159 C CA . ASP D 1 205 ? 40.367 -93.409 -9.884 1.00 45.49 229 ASP D CA 1
ATOM 9160 C C . ASP D 1 205 ? 39.962 -92.938 -8.461 1.00 45.00 229 ASP D C 1
ATOM 9161 O O . ASP D 1 205 ? 38.821 -93.145 -8.009 1.00 41.60 229 ASP D O 1
ATOM 9166 N N . TYR D 1 206 ? 40.902 -92.323 -7.749 1.00 44.10 230 TYR D N 1
ATOM 9167 C CA . TYR D 1 206 ? 40.673 -91.924 -6.363 1.00 42.18 230 TYR D CA 1
ATOM 9168 C C . TYR D 1 206 ? 39.482 -90.972 -6.185 1.00 42.19 230 TYR D C 1
ATOM 9169 O O . TYR D 1 206 ? 38.843 -91.003 -5.135 1.00 44.28 230 TYR D O 1
ATOM 9178 N N . ASP D 1 207 ? 39.198 -90.128 -7.177 1.00 39.61 231 ASP D N 1
ATOM 9179 C CA . ASP D 1 207 ? 38.129 -89.161 -7.017 1.00 42.28 231 ASP D CA 1
ATOM 9180 C C . ASP D 1 207 ? 36.789 -89.593 -7.609 1.00 46.23 231 ASP D C 1
ATOM 9181 O O . ASP D 1 207 ? 35.817 -88.803 -7.591 1.00 51.24 231 ASP D O 1
ATOM 9186 N N . LEU D 1 208 ? 36.728 -90.827 -8.121 1.00 44.95 232 LEU D N 1
ATOM 9187 C CA . LEU D 1 208 ? 35.474 -91.362 -8.676 1.00 45.47 232 LEU D CA 1
ATOM 9188 C C . LEU D 1 208 ? 34.363 -91.398 -7.639 1.00 50.04 232 LEU D C 1
ATOM 9189 O O . LEU D 1 208 ? 34.585 -91.834 -6.492 1.00 52.14 232 LEU D O 1
ATOM 9194 N N . VAL D 1 209 ? 33.178 -90.941 -8.054 1.00 52.01 233 VAL D N 1
ATOM 9195 C CA . VAL D 1 209 ? 31.962 -91.003 -7.230 1.00 52.91 233 VAL D CA 1
ATOM 9196 C C . VAL D 1 209 ? 31.532 -92.456 -6.922 1.00 53.25 233 VAL D C 1
ATOM 9197 O O . VAL D 1 209 ? 31.826 -93.398 -7.675 1.00 52.04 233 VAL D O 1
ATOM 9201 N N . LEU D 1 210 ? 30.837 -92.625 -5.805 1.00 55.59 234 LEU D N 1
ATOM 9202 C CA . LEU D 1 210 ? 30.525 -93.947 -5.279 1.00 55.68 234 LEU D CA 1
ATOM 9203 C C . LEU D 1 210 ? 29.028 -94.104 -4.978 1.00 59.65 234 LEU D C 1
ATOM 9204 O O . LEU D 1 210 ? 28.370 -93.172 -4.512 1.00 57.60 234 LEU D O 1
ATOM 9209 N N . ALA D 1 211 ? 28.494 -95.289 -5.272 1.00 68.09 235 ALA D N 1
ATOM 9210 C CA . ALA D 1 211 ? 27.118 -95.633 -4.919 1.00 63.18 235 ALA D CA 1
ATOM 9211 C C . ALA D 1 211 ? 27.057 -95.930 -3.408 1.00 69.18 235 ALA D C 1
ATOM 9212 O O . ALA D 1 211 ? 27.998 -96.522 -2.839 1.00 70.11 235 ALA D O 1
ATOM 9214 N N . GLU D 1 212 ? 25.970 -95.489 -2.764 1.00 67.62 236 GLU D N 1
ATOM 9215 C CA . GLU D 1 212 ? 25.758 -95.662 -1.314 1.00 64.95 236 GLU D CA 1
ATOM 9216 C C . GLU D 1 212 ? 25.905 -97.129 -0.856 1.00 68.35 236 GLU D C 1
ATOM 9217 O O . GLU D 1 212 ? 26.462 -97.411 0.225 1.00 69.35 236 GLU D O 1
ATOM 9223 N N . ASP D 1 213 ? 25.425 -98.049 -1.694 1.00 68.40 237 ASP D N 1
ATOM 9224 C CA . ASP D 1 213 ? 25.420 -99.474 -1.377 1.00 68.74 237 ASP D CA 1
ATOM 9225 C C . ASP D 1 213 ? 26.772 -100.156 -1.607 1.00 67.89 237 ASP D C 1
ATOM 9226 O O . ASP D 1 213 ? 26.990 -101.259 -1.084 1.00 67.90 237 ASP D O 1
ATOM 9231 N N . GLU D 1 214 ? 27.662 -99.518 -2.381 1.00 65.41 238 GLU D N 1
ATOM 9232 C CA . GLU D 1 214 ? 29.006 -100.067 -2.669 1.00 61.69 238 GLU D CA 1
ATOM 9233 C C . GLU D 1 214 ? 29.835 -100.334 -1.417 1.00 62.25 238 GLU D C 1
ATOM 9234 O O . GLU D 1 214 ? 29.959 -99.458 -0.531 1.00 68.50 238 GLU D O 1
ATOM 9240 N N . GLU D 1 215 ? 30.407 -101.533 -1.361 1.00 56.92 239 GLU D N 1
ATOM 9241 C CA . GLU D 1 215 ? 31.202 -101.953 -0.224 1.00 62.10 239 GLU D CA 1
ATOM 9242 C C . GLU D 1 215 ? 32.511 -101.154 -0.082 1.00 66.15 239 GLU D C 1
ATOM 9243 O O . GLU D 1 215 ? 32.912 -100.811 1.040 1.00 62.66 239 GLU D O 1
ATOM 9249 N N . MET D 1 216 ? 33.177 -100.873 -1.209 1.00 63.60 240 MET D N 1
ATOM 9250 C CA . MET D 1 216 ? 34.392 -100.048 -1.210 1.00 58.92 240 MET D CA 1
ATOM 9251 C C . MET D 1 216 ? 34.561 -99.302 -2.515 1.00 58.02 240 MET D C 1
ATOM 9252 O O . MET D 1 216 ? 34.001 -99.701 -3.543 1.00 62.48 240 MET D O 1
ATOM 9257 N N . ASN D 1 217 ? 35.337 -98.218 -2.478 1.00 56.94 241 ASN D N 1
ATOM 9258 C CA . ASN D 1 217 ? 35.628 -97.451 -3.704 1.00 58.68 241 ASN D CA 1
ATOM 9259 C C . ASN D 1 217 ? 36.539 -98.222 -4.677 1.00 59.28 241 ASN D C 1
ATOM 9260 O O . ASN D 1 217 ? 37.093 -99.279 -4.328 1.00 54.80 241 ASN D O 1
ATOM 9265 N N . ARG D 1 218 ? 36.679 -97.690 -5.889 1.00 60.15 242 ARG D N 1
ATOM 9266 C CA . ARG D 1 218 ? 37.466 -98.344 -6.938 1.00 57.48 242 ARG D CA 1
ATOM 9267 C C . ARG D 1 218 ? 38.919 -98.577 -6.525 1.00 53.80 242 ARG D C 1
ATOM 9268 O O . ARG D 1 218 ? 39.482 -99.641 -6.800 1.00 53.61 242 ARG D O 1
ATOM 9276 N N . MET D 1 219 ? 39.514 -97.584 -5.863 1.00 53.34 243 MET D N 1
ATOM 9277 C CA . MET D 1 219 ? 40.905 -97.684 -5.390 1.00 52.64 243 MET D CA 1
ATOM 9278 C C . MET D 1 219 ? 41.103 -98.835 -4.409 1.00 54.87 243 MET D C 1
ATOM 9279 O O . MET D 1 219 ? 42.067 -99.603 -4.519 1.00 57.24 243 MET D O 1
ATOM 9284 N N . HIS D 1 220 ? 40.190 -98.966 -3.449 1.00 53.76 244 HIS D N 1
ATOM 9285 C CA . HIS D 1 220 ? 40.276 -100.080 -2.502 1.00 55.06 244 HIS D CA 1
ATOM 9286 C C . HIS D 1 220 ? 39.980 -101.413 -3.142 1.00 56.06 244 HIS D C 1
ATOM 9287 O O . HIS D 1 220 ? 40.510 -102.443 -2.720 1.00 54.75 244 HIS D O 1
ATOM 9294 N N . GLU D 1 221 ? 39.147 -101.411 -4.182 1.00 56.70 245 GLU D N 1
ATOM 9295 C CA . GLU D 1 221 ? 38.909 -102.636 -4.933 1.00 58.97 245 GLU D CA 1
ATOM 9296 C C . GLU D 1 221 ? 40.211 -103.091 -5.537 1.00 59.72 245 GLU D C 1
ATOM 9297 O O . GLU D 1 221 ? 40.546 -104.281 -5.468 1.00 57.29 245 GLU D O 1
ATOM 9303 N N . SER D 1 222 ? 40.947 -102.127 -6.106 1.00 58.16 246 SER D N 1
ATOM 9304 C CA . SER D 1 222 ? 42.281 -102.371 -6.649 1.00 52.36 246 SER D CA 1
ATOM 9305 C C . SER D 1 222 ? 43.240 -102.879 -5.567 1.00 51.26 246 SER D C 1
ATOM 9306 O O . SER D 1 222 ? 43.951 -103.859 -5.773 1.00 49.25 246 SER D O 1
ATOM 9309 N N . MET D 1 223 ? 43.233 -102.230 -4.405 1.00 51.29 247 MET D N 1
ATOM 9310 C CA . MET D 1 223 ? 44.080 -102.659 -3.295 1.00 54.17 247 MET D CA 1
ATOM 9311 C C . MET D 1 223 ? 43.797 -104.103 -2.915 1.00 57.88 247 MET D C 1
ATOM 9312 O O . MET D 1 223 ? 44.720 -104.885 -2.702 1.00 59.08 247 MET D O 1
ATOM 9317 N N . LYS D 1 224 ? 42.511 -104.440 -2.849 1.00 62.44 248 LYS D N 1
ATOM 9318 C CA . LYS D 1 224 ? 42.047 -105.780 -2.506 1.00 62.30 248 LYS D CA 1
ATOM 9319 C C . LYS D 1 224 ? 42.607 -106.835 -3.474 1.00 60.63 248 LYS D C 1
ATOM 9320 O O . LYS D 1 224 ? 43.120 -107.874 -3.050 1.00 58.25 248 LYS D O 1
ATOM 9326 N N . LEU D 1 225 ? 42.514 -106.546 -4.775 1.00 59.45 249 LEU D N 1
ATOM 9327 C CA . LEU D 1 225 ? 43.089 -107.397 -5.821 1.00 56.63 249 LEU D CA 1
ATOM 9328 C C . LEU D 1 225 ? 44.591 -107.564 -5.628 1.00 60.30 249 LEU D C 1
ATOM 9329 O O . LEU D 1 225 ? 45.119 -108.682 -5.680 1.00 59.96 249 LEU D O 1
ATOM 9334 N N . PHE D 1 226 ? 45.270 -106.441 -5.380 1.00 60.81 250 PHE D N 1
ATOM 9335 C CA . PHE D 1 226 ? 46.715 -106.444 -5.194 1.00 60.35 250 PHE D CA 1
ATOM 9336 C C . PHE D 1 226 ? 47.119 -107.226 -3.965 1.00 61.28 250 PHE D C 1
ATOM 9337 O O . PHE D 1 226 ? 48.146 -107.888 -3.972 1.00 66.15 250 PHE D O 1
ATOM 9345 N N . ASP D 1 227 ? 46.297 -107.156 -2.924 1.00 63.31 251 ASP D N 1
ATOM 9346 C CA . ASP D 1 227 ? 46.502 -107.947 -1.721 1.00 63.87 251 ASP D CA 1
ATOM 9347 C C . ASP D 1 227 ? 46.461 -109.438 -2.045 1.00 63.37 251 ASP D C 1
ATOM 9348 O O . ASP D 1 227 ? 47.385 -110.179 -1.703 1.00 64.55 251 ASP D O 1
ATOM 9353 N N . SER D 1 228 ? 45.396 -109.870 -2.718 1.00 64.21 252 SER D N 1
ATOM 9354 C CA . SER D 1 228 ? 45.232 -111.286 -3.028 1.00 68.51 252 SER D CA 1
ATOM 9355 C C . SER D 1 228 ? 46.359 -111.818 -3.915 1.00 66.88 252 SER D C 1
ATOM 9356 O O . SER D 1 228 ? 46.698 -112.997 -3.842 1.00 71.60 252 SER D O 1
ATOM 9359 N N . ILE D 1 229 ? 46.963 -110.944 -4.719 1.00 65.43 253 ILE D N 1
ATOM 9360 C CA . ILE D 1 229 ? 48.065 -111.357 -5.587 1.00 67.47 253 ILE D CA 1
ATOM 9361 C C . ILE D 1 229 ? 49.372 -111.578 -4.822 1.00 66.23 253 ILE D C 1
ATOM 9362 O O . ILE D 1 229 ? 49.916 -112.668 -4.868 1.00 71.29 253 ILE D O 1
ATOM 9367 N N . CYS D 1 230 ? 49.847 -110.556 -4.121 1.00 66.53 254 CYS D N 1
ATOM 9368 C CA . CYS D 1 230 ? 51.074 -110.638 -3.334 1.00 71.90 254 CYS D CA 1
ATOM 9369 C C . CYS D 1 230 ? 51.159 -111.859 -2.431 1.00 76.42 254 CYS D C 1
ATOM 9370 O O . CYS D 1 230 ? 52.156 -112.599 -2.405 1.00 77.77 254 CYS D O 1
ATOM 9373 N N . ASN D 1 231 ? 50.102 -112.031 -1.655 1.00 79.29 255 ASN D N 1
ATOM 9374 C CA . ASN D 1 231 ? 50.079 -113.011 -0.600 1.00 82.13 255 ASN D CA 1
ATOM 9375 C C . ASN D 1 231 ? 49.641 -114.389 -1.081 1.00 85.13 255 ASN D C 1
ATOM 9376 O O . ASN D 1 231 ? 49.367 -115.281 -0.272 1.00 87.34 255 ASN D O 1
ATOM 9381 N N . ASN D 1 232 ? 49.603 -114.555 -2.403 1.00 85.24 256 ASN D N 1
ATOM 9382 C CA . ASN D 1 232 ? 49.227 -115.815 -3.031 1.00 87.35 256 ASN D CA 1
ATOM 9383 C C . ASN D 1 232 ? 50.351 -116.848 -2.980 1.00 91.19 256 ASN D C 1
ATOM 9384 O O . ASN D 1 232 ? 51.522 -116.517 -3.184 1.00 87.11 256 ASN D O 1
ATOM 9389 N N . LYS D 1 233 ? 49.971 -118.095 -2.714 1.00 95.02 257 LYS D N 1
ATOM 9390 C CA . LYS D 1 233 ? 50.913 -119.201 -2.580 1.00 93.28 257 LYS D CA 1
ATOM 9391 C C . LYS D 1 233 ? 51.798 -119.380 -3.820 1.00 88.46 257 LYS D C 1
ATOM 9392 O O . LYS D 1 233 ? 52.947 -119.766 -3.694 1.00 87.33 257 LYS D O 1
ATOM 9398 N N . TRP D 1 234 ? 51.252 -119.083 -4.999 1.00 87.53 258 TRP D N 1
ATOM 9399 C CA . TRP D 1 234 ? 51.965 -119.214 -6.276 1.00 89.76 258 TRP D CA 1
ATOM 9400 C C . TRP D 1 234 ? 53.083 -118.219 -6.437 1.00 88.22 258 TRP D C 1
ATOM 9401 O O . TRP D 1 234 ? 54.041 -118.465 -7.178 1.00 82.89 258 TRP D O 1
ATOM 9412 N N . PHE D 1 235 ? 52.959 -117.069 -5.778 1.00 89.24 259 PHE D N 1
ATOM 9413 C CA . PHE D 1 235 ? 53.868 -115.951 -6.023 1.00 84.30 259 PHE D CA 1
ATOM 9414 C C . PHE D 1 235 ? 54.704 -115.568 -4.806 1.00 85.60 259 PHE D C 1
ATOM 9415 O O . PHE D 1 235 ? 54.901 -114.385 -4.526 1.00 90.55 259 PHE D O 1
ATOM 9423 N N . THR D 1 236 ? 55.203 -116.561 -4.080 1.00 88.74 260 THR D N 1
ATOM 9424 C CA . THR D 1 236 ? 56.106 -116.275 -2.969 1.00 88.95 260 THR D CA 1
ATOM 9425 C C . THR D 1 236 ? 57.481 -115.903 -3.512 1.00 93.82 260 THR D C 1
ATOM 9426 O O . THR D 1 236 ? 58.201 -115.106 -2.910 1.00 96.84 260 THR D O 1
ATOM 9430 N N . GLU D 1 237 ? 57.810 -116.462 -4.674 1.00 98.03 261 GLU D N 1
ATOM 9431 C CA . GLU D 1 237 ? 59.106 -116.264 -5.317 1.00 98.97 261 GLU D CA 1
ATOM 9432 C C . GLU D 1 237 ? 59.112 -115.104 -6.315 1.00 94.84 261 GLU D C 1
ATOM 9433 O O . GLU D 1 237 ? 60.178 -114.582 -6.647 1.00 99.66 261 GLU D O 1
ATOM 9439 N N . THR D 1 238 ? 57.927 -114.699 -6.770 1.00 85.26 262 THR D N 1
ATOM 9440 C CA . THR D 1 238 ? 57.783 -113.804 -7.921 1.00 79.74 262 THR D CA 1
ATOM 9441 C C . THR D 1 238 ? 58.081 -112.338 -7.616 1.00 75.03 262 THR D C 1
ATOM 9442 O O . THR D 1 238 ? 57.643 -111.819 -6.588 1.00 73.58 262 THR D O 1
ATOM 9446 N N . SER D 1 239 ? 58.826 -111.689 -8.520 1.00 67.42 263 SER D N 1
ATOM 9447 C CA . SER D 1 239 ? 59.033 -110.235 -8.506 1.00 65.98 263 SER D CA 1
ATOM 9448 C C . SER D 1 239 ? 57.713 -109.504 -8.730 1.00 67.76 263 SER D C 1
ATOM 9449 O O . SER D 1 239 ? 57.171 -109.555 -9.833 1.00 71.75 263 SER D O 1
ATOM 9452 N N . ILE D 1 240 ? 57.195 -108.832 -7.700 1.00 63.72 264 ILE D N 1
ATOM 9453 C CA . ILE D 1 240 ? 55.991 -108.008 -7.858 1.00 58.78 264 ILE D CA 1
ATOM 9454 C C . ILE D 1 240 ? 56.380 -106.552 -8.145 1.00 58.45 264 ILE D C 1
ATOM 9455 O O . ILE D 1 240 ? 56.956 -105.862 -7.279 1.00 58.95 264 ILE D O 1
ATOM 9460 N N . ILE D 1 241 ? 56.081 -106.094 -9.360 1.00 53.21 265 ILE D N 1
ATOM 9461 C CA . ILE D 1 241 ? 56.317 -104.699 -9.752 1.00 51.63 265 ILE D CA 1
ATOM 9462 C C . ILE D 1 241 ? 54.994 -103.977 -9.641 1.00 51.12 265 ILE D C 1
ATOM 9463 O O . ILE D 1 241 ? 53.957 -104.578 -9.888 1.00 56.27 265 ILE D O 1
ATOM 9468 N N . LEU D 1 242 ? 55.023 -102.696 -9.295 1.00 47.83 266 LEU D N 1
ATOM 9469 C CA . LEU D 1 242 ? 53.794 -101.930 -9.136 1.00 48.18 266 LEU D CA 1
ATOM 9470 C C . LEU D 1 242 ? 53.865 -100.632 -9.917 1.00 49.32 266 LEU D C 1
ATOM 9471 O O . LEU D 1 242 ? 54.694 -99.776 -9.616 1.00 51.31 266 LEU D O 1
ATOM 9476 N N . PHE D 1 243 ? 53.010 -100.495 -10.929 1.00 47.31 267 PHE D N 1
ATOM 9477 C CA . PHE D 1 243 ? 52.929 -99.256 -11.696 1.00 47.68 267 PHE D CA 1
ATOM 9478 C C . PHE D 1 243 ? 51.772 -98.410 -11.161 1.00 49.36 267 PHE D C 1
ATOM 9479 O O . PHE D 1 243 ? 50.599 -98.694 -11.448 1.00 52.86 267 PHE D O 1
ATOM 9487 N N . LEU D 1 244 ? 52.080 -97.383 -10.377 1.00 44.45 268 LEU D N 1
ATOM 9488 C CA . LEU D 1 244 ? 51.051 -96.434 -9.980 1.00 44.29 268 LEU D CA 1
ATOM 9489 C C . LEU D 1 244 ? 50.837 -95.498 -11.137 1.00 44.52 268 LEU D C 1
ATOM 9490 O O . LEU D 1 244 ? 51.419 -94.424 -11.203 1.00 44.07 268 LEU D O 1
ATOM 9495 N N . ASN D 1 245 ? 49.995 -95.943 -12.063 1.00 46.87 269 ASN D N 1
ATOM 9496 C CA . ASN D 1 245 ? 49.836 -95.307 -13.374 1.00 45.97 269 ASN D CA 1
ATOM 9497 C C . ASN D 1 245 ? 48.862 -94.104 -13.400 1.00 44.76 269 ASN D C 1
ATOM 9498 O O . ASN D 1 245 ? 48.184 -93.813 -12.404 1.00 44.52 269 ASN D O 1
ATOM 9503 N N . LYS D 1 246 ? 48.795 -93.421 -14.541 1.00 40.16 270 LYS D N 1
ATOM 9504 C CA . LYS D 1 246 ? 47.957 -92.236 -14.702 1.00 42.06 270 LYS D CA 1
ATOM 9505 C C . LYS D 1 246 ? 48.381 -91.108 -13.782 1.00 44.36 270 LYS D C 1
ATOM 9506 O O . LYS D 1 246 ? 47.560 -90.279 -13.397 1.00 46.29 270 LYS D O 1
ATOM 9512 N N . LYS D 1 247 ? 49.677 -91.076 -13.448 1.00 46.69 271 LYS D N 1
ATOM 9513 C CA . LYS D 1 247 ? 50.268 -90.008 -12.628 1.00 45.44 271 LYS D CA 1
ATOM 9514 C C . LYS D 1 247 ? 49.980 -88.596 -13.153 1.00 43.63 271 LYS D C 1
ATOM 9515 O O . LYS D 1 247 ? 49.894 -87.639 -12.371 1.00 43.78 271 LYS D O 1
ATOM 9521 N N . ASP D 1 248 ? 49.809 -88.462 -14.462 1.00 40.74 272 ASP D N 1
ATOM 9522 C CA . ASP D 1 248 ? 49.561 -87.137 -15.013 1.00 43.69 272 ASP D CA 1
ATOM 9523 C C . ASP D 1 248 ? 48.208 -86.586 -14.559 1.00 46.84 272 ASP D C 1
ATOM 9524 O O . ASP D 1 248 ? 48.105 -85.435 -14.073 1.00 46.30 272 ASP D O 1
ATOM 9529 N N . LEU D 1 249 ? 47.193 -87.439 -14.681 1.00 45.59 273 LEU D N 1
ATOM 9530 C CA . LEU D 1 249 ? 45.819 -87.084 -14.360 1.00 45.49 273 LEU D CA 1
ATOM 9531 C C . LEU D 1 249 ? 45.672 -86.907 -12.870 1.00 45.32 273 LEU D C 1
ATOM 9532 O O . LEU D 1 249 ? 44.949 -86.009 -12.417 1.00 43.63 273 LEU D O 1
ATOM 9537 N N . PHE D 1 250 ? 46.379 -87.757 -12.118 1.00 45.98 274 PHE D N 1
ATOM 9538 C CA . PHE D 1 250 ? 46.369 -87.691 -10.659 1.00 45.87 274 PHE D CA 1
ATOM 9539 C C . PHE D 1 250 ? 46.866 -86.341 -10.187 1.00 45.01 274 PHE D C 1
ATOM 9540 O O . PHE D 1 250 ? 46.289 -85.744 -9.293 1.00 48.26 274 PHE D O 1
ATOM 9548 N N . GLU D 1 251 ? 47.927 -85.856 -10.813 1.00 45.68 275 GLU D N 1
ATOM 9549 C CA . GLU D 1 251 ? 48.500 -84.592 -10.444 1.00 46.97 275 GLU D CA 1
ATOM 9550 C C . GLU D 1 251 ? 47.524 -83.453 -10.665 1.00 49.54 275 GLU D C 1
ATOM 9551 O O . GLU D 1 251 ? 47.491 -82.520 -9.864 1.00 56.95 275 GLU D O 1
ATOM 9557 N N . GLU D 1 252 ? 46.733 -83.516 -11.733 1.00 49.36 276 GLU D N 1
ATOM 9558 C CA . GLU D 1 252 ? 45.763 -82.446 -12.019 1.00 49.60 276 GLU D CA 1
ATOM 9559 C C . GLU D 1 252 ? 44.574 -82.490 -11.081 1.00 50.71 276 GLU D C 1
ATOM 9560 O O . GLU D 1 252 ? 44.128 -81.454 -10.584 1.00 48.80 276 GLU D O 1
ATOM 9566 N N . LYS D 1 253 ? 44.077 -83.702 -10.834 1.00 48.27 277 LYS D N 1
ATOM 9567 C CA . LYS D 1 253 ? 42.941 -83.903 -9.950 1.00 47.18 277 LYS D CA 1
ATOM 9568 C C . LYS D 1 253 ? 43.237 -83.460 -8.524 1.00 49.40 277 LYS D C 1
ATOM 9569 O O . LYS D 1 253 ? 42.412 -82.801 -7.870 1.00 51.90 277 LYS D O 1
ATOM 9575 N N . ILE D 1 254 ? 44.417 -83.825 -8.035 1.00 48.40 278 ILE D N 1
ATOM 9576 C CA . ILE D 1 254 ? 44.798 -83.508 -6.666 1.00 48.48 278 ILE D CA 1
ATOM 9577 C C . ILE D 1 254 ? 44.792 -81.999 -6.348 1.00 48.34 278 ILE D C 1
ATOM 9578 O O . ILE D 1 254 ? 44.846 -81.626 -5.187 1.00 52.73 278 ILE D O 1
ATOM 9583 N N . LYS D 1 255 ? 44.725 -81.147 -7.370 1.00 44.89 279 LYS D N 1
ATOM 9584 C CA . LYS D 1 255 ? 44.681 -79.716 -7.170 1.00 48.72 279 LYS D CA 1
ATOM 9585 C C . LYS D 1 255 ? 43.341 -79.251 -6.631 1.00 56.60 279 LYS D C 1
ATOM 9586 O O . LYS D 1 255 ? 43.272 -78.227 -5.944 1.00 62.40 279 LYS D O 1
ATOM 9592 N N . ARG D 1 256 ? 42.284 -79.994 -6.956 1.00 61.06 280 ARG D N 1
ATOM 9593 C CA . ARG D 1 256 ? 40.924 -79.701 -6.488 1.00 61.33 280 ARG D CA 1
ATOM 9594 C C . ARG D 1 256 ? 40.371 -80.758 -5.517 1.00 61.30 280 ARG D C 1
ATOM 9595 O O . ARG D 1 256 ? 39.743 -80.410 -4.521 1.00 65.08 280 ARG D O 1
ATOM 9603 N N . SER D 1 257 ? 40.616 -82.036 -5.797 1.00 54.42 281 SER D N 1
ATOM 9604 C CA . SER D 1 257 ? 40.005 -83.112 -5.040 1.00 53.59 281 SER D CA 1
ATOM 9605 C C . SER D 1 257 ? 40.945 -83.742 -4.012 1.00 54.46 281 SER D C 1
ATOM 9606 O O . SER D 1 257 ? 41.841 -84.516 -4.384 1.00 55.11 281 SER D O 1
ATOM 9609 N N . PRO D 1 258 ? 40.719 -83.450 -2.717 1.00 52.07 282 PRO D N 1
ATOM 9610 C CA . PRO D 1 258 ? 41.517 -83.993 -1.636 1.00 49.41 282 PRO D CA 1
ATOM 9611 C C . PRO D 1 258 ? 41.580 -85.501 -1.688 1.00 48.44 282 PRO D C 1
ATOM 9612 O O . PRO D 1 258 ? 40.598 -86.140 -2.031 1.00 48.75 282 PRO D O 1
ATOM 9616 N N . LEU D 1 259 ? 42.726 -86.061 -1.321 1.00 49.81 283 LEU D N 1
ATOM 9617 C CA . LEU D 1 259 ? 42.900 -87.505 -1.296 1.00 47.44 283 LEU D CA 1
ATOM 9618 C C . LEU D 1 259 ? 41.989 -88.156 -0.246 1.00 48.07 283 LEU D C 1
ATOM 9619 O O . LEU D 1 259 ? 41.750 -89.385 -0.266 1.00 48.47 283 LEU D O 1
ATOM 9624 N N . THR D 1 260 ? 41.467 -87.334 0.664 1.00 49.09 284 THR D N 1
ATOM 9625 C CA . THR D 1 260 ? 40.498 -87.827 1.663 1.00 52.23 284 THR D CA 1
ATOM 9626 C C . THR D 1 260 ? 39.215 -88.430 1.071 1.00 54.02 284 THR D C 1
ATOM 9627 O O . THR D 1 260 ? 38.583 -89.256 1.723 1.00 55.78 284 THR D O 1
ATOM 9631 N N . ILE D 1 261 ? 38.840 -87.998 -0.142 1.00 52.63 285 ILE D N 1
ATOM 9632 C CA . ILE D 1 261 ? 37.760 -88.606 -0.935 1.00 48.65 285 ILE D CA 1
ATOM 9633 C C . ILE D 1 261 ? 37.895 -90.125 -0.928 1.00 47.80 285 ILE D C 1
ATOM 9634 O O . ILE D 1 261 ? 36.913 -90.880 -0.763 1.00 46.84 285 ILE D O 1
ATOM 9639 N N . CYS D 1 262 ? 39.138 -90.557 -1.082 1.00 46.34 286 CYS D N 1
ATOM 9640 C CA . CYS D 1 262 ? 39.455 -91.944 -1.279 1.00 46.49 286 CYS D CA 1
ATOM 9641 C C . CYS D 1 262 ? 39.991 -92.566 0.006 1.00 48.73 286 CYS D C 1
ATOM 9642 O O . CYS D 1 262 ? 39.605 -93.680 0.341 1.00 49.98 286 CYS D O 1
ATOM 9645 N N . TYR D 1 263 ? 40.872 -91.853 0.712 1.00 50.77 287 TYR D N 1
ATOM 9646 C CA . TYR D 1 263 ? 41.431 -92.328 1.995 1.00 53.09 287 TYR D CA 1
ATOM 9647 C C . TYR D 1 263 ? 41.049 -91.344 3.085 1.00 54.30 287 TYR D C 1
ATOM 9648 O O . TYR D 1 263 ? 41.786 -90.397 3.353 1.00 57.39 287 TYR D O 1
ATOM 9657 N N . PRO D 1 264 ? 39.899 -91.561 3.729 1.00 53.88 288 PRO D N 1
ATOM 9658 C CA . PRO D 1 264 ? 39.414 -90.525 4.665 1.00 55.31 288 PRO D CA 1
ATOM 9659 C C . PRO D 1 264 ? 40.369 -90.290 5.838 1.00 57.21 288 PRO D C 1
ATOM 9660 O O . PRO D 1 264 ? 40.458 -89.168 6.360 1.00 61.07 288 PRO D O 1
ATOM 9664 N N . GLU D 1 265 ? 41.096 -91.342 6.211 1.00 60.14 289 GLU D N 1
ATOM 9665 C CA . GLU D 1 265 ? 42.046 -91.328 7.336 1.00 63.07 289 GLU D CA 1
ATOM 9666 C C . GLU D 1 265 ? 43.367 -90.599 7.032 1.00 60.45 289 GLU D C 1
ATOM 9667 O O . GLU D 1 265 ? 44.182 -90.421 7.929 1.00 63.08 289 GLU D O 1
ATOM 9673 N N . TYR D 1 266 ? 43.564 -90.191 5.779 1.00 58.48 290 TYR D N 1
ATOM 9674 C CA . TYR D 1 266 ? 44.742 -89.431 5.357 1.00 55.24 290 TYR D CA 1
ATOM 9675 C C . TYR D 1 266 ? 44.766 -88.064 6.008 1.00 57.64 290 TYR D C 1
ATOM 9676 O O . TYR D 1 266 ? 43.783 -87.309 5.949 1.00 56.62 290 TYR D O 1
ATOM 9685 N N . THR D 1 267 ? 45.905 -87.748 6.620 1.00 58.07 291 THR D N 1
ATOM 9686 C CA . THR D 1 267 ? 46.060 -86.469 7.302 1.00 59.68 291 THR D CA 1
ATOM 9687 C C . THR D 1 267 ? 47.184 -85.628 6.721 1.00 56.90 291 THR D C 1
ATOM 9688 O O . THR D 1 267 ? 47.525 -84.605 7.293 1.00 58.33 291 THR D O 1
ATOM 9692 N N . GLY D 1 268 ? 47.745 -86.055 5.588 1.00 54.48 292 GLY D N 1
ATOM 9693 C CA . GLY D 1 268 ? 48.850 -85.342 4.936 1.00 53.21 292 GLY D CA 1
ATOM 9694 C C . GLY D 1 268 ? 48.398 -84.087 4.205 1.00 54.19 292 GLY D C 1
ATOM 9695 O O . GLY D 1 268 ? 47.207 -83.759 4.206 1.00 59.07 292 GLY D O 1
ATOM 9696 N N . SER D 1 269 ? 49.341 -83.383 3.585 1.00 51.53 293 SER D N 1
ATOM 9697 C CA . SER D 1 269 ? 49.025 -82.165 2.829 1.00 55.07 293 SER D CA 1
ATOM 9698 C C . SER D 1 269 ? 48.433 -82.519 1.466 1.00 56.23 293 SER D C 1
ATOM 9699 O O . SER D 1 269 ? 48.518 -83.686 1.020 1.00 55.47 293 SER D O 1
ATOM 9702 N N . ASN D 1 270 ? 47.884 -81.512 0.783 1.00 56.24 294 ASN D N 1
ATOM 9703 C CA . ASN D 1 270 ? 47.240 -81.753 -0.502 1.00 57.03 294 ASN D CA 1
ATOM 9704 C C . ASN D 1 270 ? 48.062 -81.454 -1.723 1.00 55.77 294 ASN D C 1
ATOM 9705 O O . ASN D 1 270 ? 47.614 -80.779 -2.658 1.00 64.59 294 ASN D O 1
ATOM 9710 N N . THR D 1 271 ? 49.270 -81.999 -1.709 1.00 54.07 295 THR D N 1
ATOM 9711 C CA . THR D 1 271 ? 50.223 -81.865 -2.804 1.00 48.53 295 THR D CA 1
ATOM 9712 C C . THR D 1 271 ? 50.270 -83.183 -3.547 1.00 48.25 295 THR D C 1
ATOM 9713 O O . THR D 1 271 ? 49.977 -84.256 -2.989 1.00 52.35 295 THR D O 1
ATOM 9717 N N . TYR D 1 272 ? 50.664 -83.122 -4.806 1.00 46.60 296 TYR D N 1
ATOM 9718 C CA . TYR D 1 272 ? 50.808 -84.339 -5.592 1.00 44.13 296 TYR D CA 1
ATOM 9719 C C . TYR D 1 272 ? 51.810 -85.302 -4.937 1.00 43.52 296 TYR D C 1
ATOM 9720 O O . TYR D 1 272 ? 51.580 -86.523 -4.846 1.00 40.81 296 TYR D O 1
ATOM 9729 N N . GLU D 1 273 ? 52.893 -84.710 -4.439 1.00 42.94 297 GLU D N 1
ATOM 9730 C CA . GLU D 1 273 ? 54.051 -85.433 -3.964 1.00 41.80 297 GLU D CA 1
ATOM 9731 C C . GLU D 1 273 ? 53.749 -86.256 -2.712 1.00 42.49 297 GLU D C 1
ATOM 9732 O O . GLU D 1 273 ? 54.094 -87.443 -2.634 1.00 37.46 297 GLU D O 1
ATOM 9738 N N . GLU D 1 274 ? 53.073 -85.647 -1.743 1.00 43.39 298 GLU D N 1
ATOM 9739 C CA . GLU D 1 274 ? 52.802 -86.369 -0.514 1.00 45.43 298 GLU D CA 1
ATOM 9740 C C . GLU D 1 274 ? 51.699 -87.404 -0.721 1.00 48.08 298 GLU D C 1
ATOM 9741 O O . GLU D 1 274 ? 51.724 -88.489 -0.109 1.00 48.73 298 GLU D O 1
ATOM 9747 N N . ALA D 1 275 ? 50.744 -87.066 -1.597 1.00 48.92 299 ALA D N 1
ATOM 9748 C CA . ALA D 1 275 ? 49.603 -87.941 -1.887 1.00 45.98 299 ALA D CA 1
ATOM 9749 C C . ALA D 1 275 ? 50.090 -89.184 -2.601 1.00 43.46 299 ALA D C 1
ATOM 9750 O O . ALA D 1 275 ? 49.730 -90.293 -2.204 1.00 42.88 299 ALA D O 1
ATOM 9752 N N . ALA D 1 276 ? 50.927 -88.984 -3.622 1.00 41.32 300 ALA D N 1
ATOM 9753 C CA . ALA D 1 276 ? 51.527 -90.088 -4.361 1.00 42.12 300 ALA D CA 1
ATOM 9754 C C . ALA D 1 276 ? 52.200 -91.092 -3.433 1.00 45.17 300 ALA D C 1
ATOM 9755 O O . ALA D 1 276 ? 51.949 -92.320 -3.504 1.00 48.72 300 ALA D O 1
ATOM 9757 N N . ALA D 1 277 ? 53.042 -90.569 -2.545 1.00 42.56 301 ALA D N 1
ATOM 9758 C CA . ALA D 1 277 ? 53.810 -91.409 -1.652 1.00 42.60 301 ALA D CA 1
ATOM 9759 C C . ALA D 1 277 ? 52.929 -92.150 -0.658 1.00 46.86 301 ALA D C 1
ATOM 9760 O O . ALA D 1 277 ? 53.225 -93.288 -0.281 1.00 48.14 301 ALA D O 1
ATOM 9762 N N . TYR D 1 278 ? 51.848 -91.503 -0.228 1.00 50.99 302 TYR D N 1
ATOM 9763 C CA . TYR D 1 278 ? 50.900 -92.127 0.691 1.00 50.73 302 TYR D CA 1
ATOM 9764 C C . TYR D 1 278 ? 50.252 -93.369 0.048 1.00 53.06 302 TYR D C 1
ATOM 9765 O O . TYR D 1 278 ? 50.142 -94.447 0.682 1.00 52.82 302 TYR D O 1
ATOM 9774 N N . ILE D 1 279 ? 49.852 -93.215 -1.221 1.00 49.01 303 ILE D N 1
ATOM 9775 C CA . ILE D 1 279 ? 49.236 -94.298 -1.966 1.00 46.73 303 ILE D CA 1
ATOM 9776 C C . ILE D 1 279 ? 50.214 -95.452 -2.109 1.00 47.74 303 ILE D C 1
ATOM 9777 O O . ILE D 1 279 ? 49.839 -96.614 -1.954 1.00 47.52 303 ILE D O 1
ATOM 9782 N N . GLN D 1 280 ? 51.474 -95.124 -2.391 1.00 50.27 304 GLN D N 1
ATOM 9783 C CA . GLN D 1 280 ? 52.539 -96.137 -2.405 1.00 51.34 304 GLN D CA 1
ATOM 9784 C C . GLN D 1 280 ? 52.591 -96.981 -1.116 1.00 50.08 304 GLN D C 1
ATOM 9785 O O . GLN D 1 280 ? 52.598 -98.201 -1.200 1.00 50.39 304 GLN D O 1
ATOM 9791 N N . CYS D 1 281 ? 52.600 -96.341 0.054 1.00 50.31 305 CYS D N 1
ATOM 9792 C CA . CYS D 1 281 ? 52.597 -97.088 1.325 1.00 54.53 305 CYS D CA 1
ATOM 9793 C C . CYS D 1 281 ? 51.387 -97.977 1.459 1.00 54.46 305 CYS D C 1
ATOM 9794 O O . CYS D 1 281 ? 51.513 -99.108 1.927 1.00 52.21 305 CYS D O 1
ATOM 9797 N N . GLN D 1 282 ? 50.220 -97.458 1.066 1.00 53.03 306 GLN D N 1
ATOM 9798 C CA . GLN D 1 282 ? 48.976 -98.217 1.154 1.00 51.73 306 GLN D CA 1
ATOM 9799 C C . GLN D 1 282 ? 49.065 -99.515 0.359 1.00 52.04 306 GLN D C 1
ATOM 9800 O O . GLN D 1 282 ? 48.678 -100.592 0.837 1.00 55.33 306 GLN D O 1
ATOM 9806 N N . PHE D 1 283 ? 49.594 -99.432 -0.854 1.00 51.80 307 PHE D N 1
ATOM 9807 C CA . PHE D 1 283 ? 49.730 -100.639 -1.646 1.00 53.54 307 PHE D CA 1
ATOM 9808 C C . PHE D 1 283 ? 50.868 -101.529 -1.138 1.00 57.43 307 PHE D C 1
ATOM 9809 O O . PHE D 1 283 ? 50.682 -102.740 -1.005 1.00 63.54 307 PHE D O 1
ATOM 9817 N N . GLU D 1 284 ? 52.016 -100.933 -0.823 1.00 53.11 308 GLU D N 1
ATOM 9818 C CA . GLU D 1 284 ? 53.157 -101.696 -0.353 1.00 54.65 308 GLU D CA 1
ATOM 9819 C C . GLU D 1 284 ? 52.915 -102.398 0.991 1.00 57.73 308 GLU D C 1
ATOM 9820 O O . GLU D 1 284 ? 53.418 -103.512 1.221 1.00 60.56 308 GLU D O 1
ATOM 9826 N N . ASP D 1 285 ? 52.131 -101.764 1.864 1.00 59.42 309 ASP D N 1
ATOM 9827 C CA . ASP D 1 285 ? 51.774 -102.357 3.165 1.00 59.55 309 ASP D CA 1
ATOM 9828 C C . ASP D 1 285 ? 50.871 -103.564 3.039 1.00 61.05 309 ASP D C 1
ATOM 9829 O O . ASP D 1 285 ? 50.478 -104.130 4.044 1.00 62.95 309 ASP D O 1
ATOM 9834 N N . LEU D 1 286 ? 50.551 -103.962 1.810 1.00 63.37 310 LEU D N 1
ATOM 9835 C CA . LEU D 1 286 ? 49.697 -105.124 1.579 1.00 64.95 310 LEU D CA 1
ATOM 9836 C C . LEU D 1 286 ? 50.513 -106.386 1.330 1.00 71.63 310 LEU D C 1
ATOM 9837 O O . LEU D 1 286 ? 49.954 -107.476 1.166 1.00 71.48 310 LEU D O 1
ATOM 9842 N N . ASN D 1 287 ? 51.836 -106.225 1.314 1.00 75.28 311 ASN D N 1
ATOM 9843 C CA . ASN D 1 287 ? 52.758 -107.320 1.083 1.00 74.72 311 ASN D CA 1
ATOM 9844 C C . ASN D 1 287 ? 53.157 -107.981 2.392 1.00 79.21 311 ASN D C 1
ATOM 9845 O O . ASN D 1 287 ? 54.125 -107.570 3.021 1.00 86.71 311 ASN D O 1
ATOM 9850 N N . ARG D 1 288 ? 52.425 -109.006 2.804 1.00 82.26 312 ARG D N 1
ATOM 9851 C CA . ARG D 1 288 ? 52.766 -109.723 4.031 1.00 87.45 312 ARG D CA 1
ATOM 9852 C C . ARG D 1 288 ? 53.528 -110.998 3.697 1.00 93.84 312 ARG D C 1
ATOM 9853 O O . ARG D 1 288 ? 53.104 -112.111 4.026 1.00 92.35 312 ARG D O 1
ATOM 9861 N N . ARG D 1 289 ? 54.661 -110.801 3.029 1.00 97.85 313 ARG D N 1
ATOM 9862 C CA . ARG D 1 289 ? 55.537 -111.873 2.592 1.00 98.15 313 ARG D CA 1
ATOM 9863 C C . ARG D 1 289 ? 56.804 -111.703 3.388 1.00 98.93 313 ARG D C 1
ATOM 9864 O O . ARG D 1 289 ? 57.395 -110.617 3.397 1.00 90.13 313 ARG D O 1
ATOM 9872 N N . LYS D 1 290 ? 57.179 -112.761 4.095 1.00 108.10 314 LYS D N 1
ATOM 9873 C CA . LYS D 1 290 ? 58.407 -112.772 4.886 1.00 114.23 314 LYS D CA 1
ATOM 9874 C C . LYS D 1 290 ? 59.606 -112.988 3.973 1.00 113.99 314 LYS D C 1
ATOM 9875 O O . LYS D 1 290 ? 60.648 -112.330 4.103 1.00 111.86 314 LYS D O 1
ATOM 9877 N N . ASP D 1 291 ? 59.441 -113.934 3.058 1.00 112.24 315 ASP D N 1
ATOM 9878 C CA . ASP D 1 291 ? 60.539 -114.399 2.232 1.00 110.83 315 ASP D CA 1
ATOM 9879 C C . ASP D 1 291 ? 60.946 -113.396 1.148 1.00 109.36 315 ASP D C 1
ATOM 9880 O O . ASP D 1 291 ? 62.128 -113.135 0.956 1.00 110.19 315 ASP D O 1
ATOM 9882 N N . THR D 1 292 ? 59.977 -112.838 0.435 1.00 108.68 316 THR D N 1
ATOM 9883 C CA . THR D 1 292 ? 60.298 -111.971 -0.692 1.00 100.89 316 THR D CA 1
ATOM 9884 C C . THR D 1 292 ? 59.534 -110.692 -0.486 1.00 96.33 316 THR D C 1
ATOM 9885 O O . THR D 1 292 ? 58.550 -110.414 -1.164 1.00 96.91 316 THR D O 1
ATOM 9889 N N . LYS D 1 293 ? 60.010 -109.927 0.480 1.00 96.34 317 LYS D N 1
ATOM 9890 C CA . LYS D 1 293 ? 59.234 -108.845 1.036 1.00 96.79 317 LYS D CA 1
ATOM 9891 C C . LYS D 1 293 ? 59.291 -107.543 0.243 1.00 93.75 317 LYS D C 1
ATOM 9892 O O . LYS D 1 293 ? 58.647 -106.570 0.627 1.00 99.28 317 LYS D O 1
ATOM 9896 N N . GLU D 1 294 ? 60.032 -107.507 -0.857 1.00 84.37 318 GLU D N 1
ATOM 9897 C CA . GLU D 1 294 ? 60.158 -106.240 -1.579 1.00 79.70 318 GLU D CA 1
ATOM 9898 C C . GLU D 1 294 ? 59.233 -106.072 -2.793 1.00 76.27 318 GLU D C 1
ATOM 9899 O O . GLU D 1 294 ? 59.026 -107.009 -3.567 1.00 77.91 318 GLU D O 1
ATOM 9905 N N . ILE D 1 295 ? 58.702 -104.859 -2.951 1.00 67.72 319 ILE D N 1
ATOM 9906 C CA . ILE D 1 295 ? 57.780 -104.515 -4.033 1.00 62.64 319 ILE D CA 1
ATOM 9907 C C . ILE D 1 295 ? 58.272 -103.301 -4.810 1.00 62.00 319 ILE D C 1
ATOM 9908 O O . ILE D 1 295 ? 58.583 -102.262 -4.217 1.00 66.58 319 ILE D O 1
ATOM 9913 N N . TYR D 1 296 ? 58.335 -103.430 -6.133 1.00 56.66 320 TYR D N 1
ATOM 99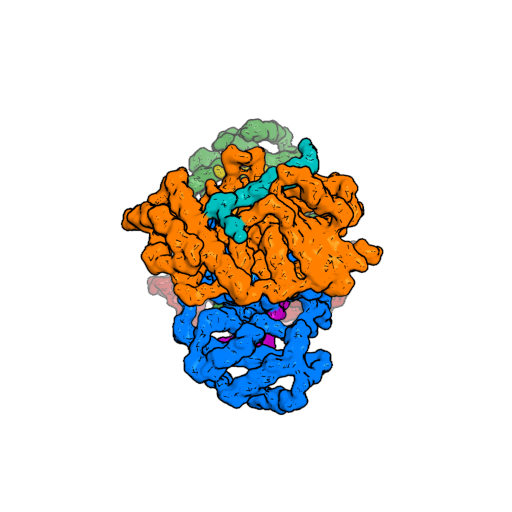14 C CA . TYR D 1 296 ? 59.051 -102.447 -6.949 1.00 53.25 320 TYR D CA 1
ATOM 9915 C C . TYR D 1 296 ? 58.151 -101.372 -7.569 1.00 50.43 320 TYR D C 1
ATOM 9916 O O . TYR D 1 296 ? 57.724 -101.480 -8.732 1.00 50.99 320 TYR D O 1
ATOM 9925 N N . THR D 1 297 ? 57.872 -100.333 -6.787 1.00 47.47 321 THR D N 1
ATOM 9926 C CA . THR D 1 297 ? 56.927 -99.296 -7.200 1.00 47.96 321 THR D CA 1
ATOM 9927 C C . THR D 1 297 ? 57.509 -98.264 -8.156 1.00 49.29 321 THR D C 1
ATOM 9928 O O . THR D 1 297 ? 58.626 -97.777 -7.962 1.00 55.04 321 THR D O 1
ATOM 9932 N N . HIS D 1 298 ? 56.733 -97.935 -9.184 1.00 46.79 322 HIS D N 1
ATOM 9933 C CA . HIS D 1 298 ? 57.073 -96.874 -10.103 1.00 46.31 322 HIS D CA 1
ATOM 9934 C C . HIS D 1 298 ? 55.883 -96.007 -10.331 1.00 47.28 322 HIS D C 1
ATOM 9935 O O . HIS D 1 298 ? 54.755 -96.463 -10.191 1.00 50.28 322 HIS D O 1
ATOM 9942 N N . PHE D 1 299 ? 56.110 -94.745 -10.674 1.00 43.52 323 PHE D N 1
ATOM 9943 C CA . PHE D 1 299 ? 55.016 -93.845 -10.973 1.00 44.82 323 PHE D CA 1
ATOM 9944 C C . PHE D 1 299 ? 55.045 -93.601 -12.453 1.00 47.13 323 PHE D C 1
ATOM 9945 O O . PHE D 1 299 ? 55.915 -92.879 -12.945 1.00 50.95 323 PHE D O 1
ATOM 9953 N N . THR D 1 300 ? 54.096 -94.199 -13.167 1.00 45.38 324 THR D N 1
ATOM 9954 C CA . THR D 1 300 ? 54.133 -94.163 -14.620 1.00 44.43 324 THR D CA 1
ATOM 9955 C C . THR D 1 300 ? 53.055 -93.288 -15.186 1.00 43.82 324 THR D C 1
ATOM 9956 O O . THR D 1 300 ? 52.039 -93.056 -14.544 1.00 46.27 324 THR D O 1
ATOM 9960 N N . CYS D 1 301 ? 53.313 -92.776 -16.382 1.00 42.37 325 CYS D N 1
ATOM 9961 C CA . CYS D 1 301 ? 52.267 -92.326 -17.274 1.00 40.59 325 CYS D CA 1
ATOM 9962 C C . CYS D 1 301 ? 52.362 -93.247 -18.496 1.00 41.59 325 CYS D C 1
ATOM 9963 O O . CYS D 1 301 ? 53.209 -93.049 -19.375 1.00 40.94 325 CYS D O 1
ATOM 9966 N N . ALA D 1 302 ? 51.506 -94.270 -18.526 1.00 41.76 326 ALA D N 1
ATOM 9967 C CA . ALA D 1 302 ? 51.618 -95.372 -19.491 1.00 43.17 326 ALA D CA 1
ATOM 9968 C C . ALA D 1 302 ? 51.602 -94.931 -20.947 1.00 43.20 326 ALA D C 1
ATOM 9969 O O . ALA D 1 302 ? 52.133 -95.631 -21.801 1.00 44.22 326 ALA D O 1
ATOM 9971 N N . THR D 1 303 ? 51.003 -93.777 -21.225 1.00 41.75 327 THR D N 1
ATOM 9972 C CA . THR D 1 303 ? 50.889 -93.294 -22.594 1.00 45.33 327 THR D CA 1
ATOM 9973 C C . THR D 1 303 ? 52.114 -92.498 -23.047 1.00 50.10 327 THR D C 1
ATOM 9974 O O . THR D 1 303 ? 52.192 -92.043 -24.206 1.00 54.20 327 THR D O 1
ATOM 9978 N N . ASP D 1 304 ? 53.066 -92.330 -22.133 1.00 49.81 328 ASP D N 1
ATOM 9979 C CA . ASP D 1 304 ? 54.273 -91.576 -22.413 1.00 48.39 328 ASP D CA 1
ATOM 9980 C C . ASP D 1 304 ? 55.392 -92.563 -22.675 1.00 48.88 328 ASP D C 1
ATOM 9981 O O . ASP D 1 304 ? 55.850 -93.284 -21.782 1.00 47.72 328 ASP D O 1
ATOM 9986 N N . THR D 1 305 ? 55.830 -92.604 -23.924 1.00 49.53 329 THR D N 1
ATOM 9987 C CA . THR D 1 305 ? 56.775 -93.625 -24.338 1.00 48.05 329 THR D CA 1
ATOM 9988 C C . THR D 1 305 ? 58.109 -93.448 -23.632 1.00 46.25 329 THR D C 1
ATOM 9989 O O . THR D 1 305 ? 58.700 -94.431 -23.179 1.00 44.47 329 THR D O 1
ATOM 9993 N N . LYS D 1 306 ? 58.541 -92.191 -23.509 1.00 43.97 330 LYS D N 1
ATOM 9994 C CA . LYS D 1 306 ? 59.778 -91.859 -22.805 1.00 46.88 330 LYS D CA 1
ATOM 9995 C C . LYS D 1 306 ? 59.761 -92.365 -21.355 1.00 48.75 330 LYS D C 1
ATOM 9996 O O . LYS D 1 306 ? 60.729 -93.013 -20.902 1.00 46.50 330 LYS D O 1
ATOM 10002 N N . ASN D 1 307 ? 58.649 -92.104 -20.657 1.00 46.68 331 ASN D N 1
ATOM 10003 C CA . ASN D 1 307 ? 58.483 -92.577 -19.297 1.00 47.68 331 ASN D CA 1
ATOM 10004 C C . ASN D 1 307 ? 58.477 -94.105 -19.161 1.00 48.99 331 ASN D C 1
ATOM 10005 O O . ASN D 1 307 ? 59.156 -94.676 -18.295 1.00 52.05 331 ASN D O 1
ATOM 10010 N N . VAL D 1 308 ? 57.730 -94.771 -20.030 1.00 48.31 332 VAL D N 1
ATOM 10011 C CA . VAL D 1 308 ? 57.615 -96.222 -19.960 1.00 49.30 332 VAL D CA 1
ATOM 10012 C C . VAL D 1 308 ? 58.945 -96.875 -20.315 1.00 48.61 332 VAL D C 1
ATOM 10013 O O . VAL D 1 308 ? 59.325 -97.870 -19.712 1.00 48.03 332 VAL D O 1
ATOM 10017 N N . GLN D 1 309 ? 59.644 -96.302 -21.288 1.00 51.34 333 GLN D N 1
ATOM 10018 C CA . GLN D 1 309 ? 60.987 -96.746 -21.632 1.00 53.09 333 GLN D CA 1
ATOM 10019 C C . GLN D 1 309 ? 61.904 -96.668 -20.415 1.00 53.35 333 GLN D C 1
ATOM 10020 O O . GLN D 1 309 ? 62.552 -97.663 -20.067 1.00 54.48 333 GLN D O 1
ATOM 10026 N N . PHE D 1 310 ? 61.931 -95.505 -19.765 1.00 50.90 334 PHE D N 1
ATOM 10027 C CA . PHE D 1 310 ? 62.749 -95.325 -18.581 1.00 52.76 334 PHE D CA 1
ATOM 10028 C C . PHE D 1 310 ? 62.355 -96.300 -17.475 1.00 54.88 334 PHE D C 1
ATOM 10029 O O . PHE D 1 310 ? 63.222 -96.973 -16.873 1.00 54.34 334 PHE D O 1
ATOM 10037 N N . VAL D 1 311 ? 61.051 -96.361 -17.198 1.00 52.30 335 VAL D N 1
ATOM 10038 C CA . VAL D 1 311 ? 60.555 -97.196 -16.117 1.00 50.65 335 VAL D CA 1
ATOM 10039 C C . VAL D 1 311 ? 60.851 -98.666 -16.406 1.00 53.96 335 VAL D C 1
ATOM 10040 O O . VAL D 1 311 ? 61.262 -99.412 -15.506 1.00 55.59 335 VAL D O 1
ATOM 10044 N N . PHE D 1 312 ? 60.661 -99.086 -17.656 1.00 54.89 336 PHE D N 1
ATOM 10045 C CA . PHE D 1 312 ? 60.834 -100.497 -17.967 1.00 55.99 336 PHE D CA 1
ATOM 10046 C C . PHE D 1 312 ? 62.301 -100.897 -17.931 1.00 59.39 336 PHE D C 1
ATOM 10047 O O . PHE D 1 312 ? 62.633 -102.016 -17.507 1.00 55.35 336 PHE D O 1
ATOM 10055 N N . ASP D 1 313 ? 63.163 -99.976 -18.373 1.00 58.72 337 ASP D N 1
ATOM 10056 C CA . ASP D 1 313 ? 64.604 -100.140 -18.245 1.00 57.76 337 ASP D CA 1
ATOM 10057 C C . ASP D 1 313 ? 64.989 -100.495 -16.799 1.00 59.71 337 ASP D C 1
ATOM 10058 O O . ASP D 1 313 ? 65.668 -101.504 -16.545 1.00 61.53 337 ASP D O 1
ATOM 10063 N N . ALA D 1 314 ? 64.507 -99.685 -15.855 1.00 56.27 338 ALA D N 1
ATOM 10064 C CA . ALA D 1 314 ? 64.638 -99.960 -14.427 1.00 52.37 338 ALA D CA 1
ATOM 10065 C C . ALA D 1 314 ? 64.002 -101.273 -13.983 1.00 54.17 338 ALA D C 1
ATOM 10066 O O . ALA D 1 314 ? 64.509 -101.926 -13.074 1.00 58.55 338 ALA D O 1
ATOM 10068 N N . VAL D 1 315 ? 62.892 -101.656 -14.604 1.00 54.23 339 VAL D N 1
ATOM 10069 C CA . VAL D 1 315 ? 62.234 -102.913 -14.254 1.00 56.65 339 VAL D CA 1
ATOM 10070 C C . VAL D 1 315 ? 63.126 -104.095 -14.668 1.00 60.35 339 VAL D C 1
ATOM 10071 O O . VAL D 1 315 ? 63.273 -105.068 -13.917 1.00 57.56 339 VAL D O 1
ATOM 10075 N N . THR D 1 316 ? 63.726 -103.977 -15.854 1.00 61.57 340 THR D N 1
ATOM 10076 C CA . THR D 1 316 ? 64.576 -105.013 -16.429 1.00 61.66 340 THR D CA 1
ATOM 10077 C C . THR D 1 316 ? 65.769 -105.338 -15.516 1.00 63.15 340 THR D C 1
ATOM 10078 O O . THR D 1 316 ? 66.024 -106.524 -15.229 1.00 61.94 340 THR D O 1
ATOM 10082 N N . ASP D 1 317 ? 66.473 -104.298 -15.055 1.00 59.42 341 ASP D N 1
ATOM 10083 C CA . ASP D 1 317 ? 67.614 -104.468 -14.135 1.00 60.66 341 ASP D CA 1
ATOM 10084 C C . ASP D 1 317 ? 67.247 -105.265 -12.881 1.00 61.72 341 ASP D C 1
ATOM 10085 O O . ASP D 1 317 ? 68.010 -106.137 -12.439 1.00 63.71 341 ASP D O 1
ATOM 10090 N N . VAL D 1 318 ? 66.084 -104.956 -12.313 1.00 60.70 342 VAL D N 1
ATOM 10091 C CA . VAL D 1 318 ? 65.541 -105.700 -11.174 1.00 61.90 342 VAL D CA 1
ATOM 10092 C C . VAL D 1 318 ? 65.368 -107.195 -11.507 1.00 64.36 342 VAL D C 1
ATOM 10093 O O . VAL D 1 318 ? 65.700 -108.071 -10.690 1.00 65.66 342 VAL D O 1
ATOM 10097 N N . ILE D 1 319 ? 64.848 -107.484 -12.701 1.00 61.53 343 ILE D N 1
ATOM 10098 C CA . ILE D 1 319 ? 64.647 -108.866 -13.122 1.00 57.96 343 ILE D CA 1
ATOM 10099 C C . ILE D 1 319 ? 65.996 -109.567 -13.258 1.00 59.97 343 ILE D C 1
ATOM 10100 O O . ILE D 1 319 ? 66.179 -110.673 -12.734 1.00 58.28 343 ILE D O 1
ATOM 10105 N N . ILE D 1 320 ? 66.933 -108.898 -13.941 1.00 59.91 344 ILE D N 1
ATOM 10106 C CA . ILE D 1 320 ? 68.304 -109.392 -14.113 1.00 58.54 344 ILE D CA 1
ATOM 10107 C C . ILE D 1 320 ? 68.956 -109.696 -12.754 1.00 60.16 344 ILE D C 1
ATOM 10108 O O . ILE D 1 320 ? 69.597 -110.734 -12.597 1.00 61.20 344 ILE D O 1
ATOM 10113 N N . LYS D 1 321 ? 68.763 -108.802 -11.784 1.00 61.03 345 LYS D N 1
ATOM 10114 C CA . LYS D 1 321 ? 69.249 -109.001 -10.418 1.00 65.94 345 LYS D CA 1
ATOM 10115 C C . LYS D 1 321 ? 68.647 -110.258 -9.799 1.00 69.64 345 LYS D C 1
ATOM 10116 O O . LYS D 1 321 ? 69.368 -111.084 -9.243 1.00 75.56 345 LYS D O 1
ATOM 10122 N N . ASN D 1 322 ? 67.326 -110.397 -9.899 1.00 73.93 346 ASN D N 1
ATOM 10123 C CA . ASN D 1 322 ? 66.619 -111.562 -9.364 1.00 73.21 346 ASN D CA 1
ATOM 10124 C C . ASN D 1 322 ? 66.862 -112.840 -10.167 1.00 75.14 346 ASN D C 1
ATOM 10125 O O . ASN D 1 322 ? 66.672 -113.947 -9.645 1.00 75.66 346 ASN D O 1
ATOM 10130 N N . ASN D 1 323 ? 67.290 -112.683 -11.425 1.00 75.34 347 ASN D N 1
ATOM 10131 C CA . ASN D 1 323 ? 67.750 -113.814 -12.245 1.00 76.58 347 ASN D CA 1
ATOM 10132 C C . ASN D 1 323 ? 69.086 -114.352 -11.763 1.00 78.07 347 ASN D C 1
ATOM 10133 O O . ASN D 1 323 ? 69.326 -115.560 -11.797 1.00 76.95 347 ASN D O 1
ATOM 10138 N N . LEU D 1 324 ? 69.951 -113.448 -11.309 1.00 76.68 348 LEU D N 1
ATOM 10139 C CA . LEU D 1 324 ? 71.155 -113.851 -10.603 1.00 77.86 348 LEU D CA 1
ATOM 10140 C C . LEU D 1 324 ? 70.830 -114.599 -9.296 1.00 80.83 348 LEU D C 1
ATOM 10141 O O . LEU D 1 324 ? 71.456 -115.615 -9.006 1.00 84.35 348 LEU D O 1
ATOM 10146 N N . LYS D 1 325 ? 69.862 -114.103 -8.521 1.00 81.09 349 LYS D N 1
ATOM 10147 C CA . LYS D 1 325 ? 69.478 -114.732 -7.248 1.00 85.05 349 LYS D CA 1
ATOM 10148 C C . LYS D 1 325 ? 69.114 -116.212 -7.400 1.00 86.68 349 LYS D C 1
ATOM 10149 O O . LYS D 1 325 ? 69.495 -117.031 -6.567 1.00 86.44 349 LYS D O 1
ATOM 10155 N N . GLU D 1 326 ? 68.382 -116.545 -8.463 1.00 92.90 350 GLU D N 1
ATOM 10156 C CA . GLU D 1 326 ? 68.026 -117.938 -8.772 1.00 97.71 350 GLU D CA 1
ATOM 10157 C C . GLU D 1 326 ? 69.265 -118.789 -9.064 1.00 96.07 350 GLU D C 1
ATOM 10158 O O . GLU D 1 326 ? 69.443 -119.859 -8.479 1.00 99.67 350 GLU D O 1
ATOM 10164 N N . CYS D 1 327 ? 70.119 -118.303 -9.962 1.00 88.18 351 CYS D N 1
ATOM 10165 C CA . CYS D 1 327 ? 71.348 -119.001 -10.338 1.00 86.69 351 CYS D CA 1
ATOM 10166 C C . CYS D 1 327 ? 72.390 -119.084 -9.205 1.00 90.64 351 CYS D C 1
ATOM 10167 O O . CYS D 1 327 ? 73.510 -119.565 -9.422 1.00 88.67 351 CYS D O 1
ATOM 10170 N N . GLY D 1 328 ? 72.011 -118.625 -8.007 1.00 94.19 352 GLY D N 1
ATOM 10171 C CA . GLY D 1 328 ? 72.897 -118.584 -6.832 1.00 88.83 352 GLY D CA 1
ATOM 10172 C C . GLY D 1 328 ? 74.106 -117.668 -6.988 1.00 86.82 352 GLY D C 1
ATOM 10173 O O . GLY D 1 328 ? 75.222 -118.048 -6.643 1.00 90.21 352 GLY D O 1
ATOM 10174 N N . LEU D 1 329 ? 73.880 -116.469 -7.524 1.00 83.38 353 LEU D N 1
ATOM 10175 C CA . LEU D 1 329 ? 74.930 -115.478 -7.745 1.00 74.92 353 LEU D CA 1
ATOM 10176 C C . LEU D 1 329 ? 74.549 -114.164 -7.065 1.00 78.82 353 LEU D C 1
ATOM 10177 O O . LEU D 1 329 ? 74.508 -113.115 -7.715 1.00 77.72 353 LEU D O 1
ATOM 10182 N N . TYR D 1 330 ? 74.299 -114.250 -5.776 1.00 80.77 354 TYR D N 1
ATOM 10183 C CA . TYR D 1 330 ? 74.019 -113.096 -4.980 1.00 87.33 354 TYR D CA 1
ATOM 10184 C C . TYR D 1 330 ? 74.098 -113.525 -3.535 1.00 88.15 354 TYR D C 1
ATOM 10185 O O . TYR D 1 330 ? 74.579 -114.611 -3.246 1.00 86.15 354 TYR D O 1
ATOM 10195 N N . GLU E 2 2 ? 67.204 -67.934 22.701 1.00 97.82 622 GLU E N 1
ATOM 10196 C CA . GLU E 2 2 ? 67.657 -66.953 23.721 1.00 103.33 622 GLU E CA 1
ATOM 10197 C C . GLU E 2 2 ? 66.915 -67.105 25.066 1.00 120.13 622 GLU E C 1
ATOM 10198 O O . GLU E 2 2 ? 67.432 -66.669 26.104 1.00 132.88 622 GLU E O 1
ATOM 10200 N N . ASP E 2 3 ? 65.720 -67.724 25.056 1.00 114.97 623 ASP E N 1
ATOM 10201 C CA . ASP E 2 3 ? 64.780 -67.709 26.213 1.00 97.04 623 ASP E CA 1
ATOM 10202 C C . ASP E 2 3 ? 64.568 -66.260 26.745 1.00 94.39 623 ASP E C 1
ATOM 10203 O O . ASP E 2 3 ? 64.323 -66.034 27.934 1.00 89.03 623 ASP E O 1
ATOM 10205 N N . PHE E 2 4 ? 64.682 -65.292 25.828 1.00 88.65 624 PHE E N 1
ATOM 10206 C CA . PHE E 2 4 ? 64.656 -63.856 26.125 1.00 76.92 624 PHE E CA 1
ATOM 10207 C C . PHE E 2 4 ? 63.265 -63.357 26.526 1.00 76.54 624 PHE E C 1
ATOM 10208 O O . PHE E 2 4 ? 63.130 -62.555 27.454 1.00 76.44 624 PHE E O 1
ATOM 10216 N N . PHE E 2 5 ? 62.239 -63.827 25.821 1.00 74.57 625 PHE E N 1
ATOM 10217 C CA . PHE E 2 5 ? 60.866 -63.424 26.109 1.00 70.17 625 PHE E CA 1
ATOM 10218 C C . PHE E 2 5 ? 60.354 -64.009 27.422 1.00 67.69 625 PHE E C 1
ATOM 10219 O O . PHE E 2 5 ? 59.574 -63.371 28.134 1.00 63.78 625 PHE E O 1
ATOM 10227 N N . SER E 2 6 ? 60.800 -65.224 27.728 1.00 68.00 626 SER E N 1
ATOM 10228 C CA . SER E 2 6 ? 60.458 -65.886 28.976 1.00 69.50 626 SER E CA 1
ATOM 10229 C C . SER E 2 6 ? 60.964 -65.048 30.132 1.00 67.90 626 SER E C 1
ATOM 10230 O O . SER E 2 6 ? 60.179 -64.633 30.974 1.00 66.05 626 SER E O 1
ATOM 10233 N N . LEU E 2 7 ? 62.273 -64.798 30.142 1.00 65.47 627 LEU E N 1
ATOM 10234 C CA . LEU E 2 7 ? 62.957 -64.069 31.210 1.00 63.54 627 LEU E CA 1
ATOM 10235 C C . LEU E 2 7 ? 62.238 -62.772 31.569 1.00 59.76 627 LEU E C 1
ATOM 10236 O O . LEU E 2 7 ? 62.078 -62.441 32.756 1.00 58.38 627 LEU E O 1
ATOM 10241 N N . ILE E 2 8 ? 61.806 -62.044 30.541 1.00 58.76 628 ILE E N 1
ATOM 10242 C CA . ILE E 2 8 ? 61.036 -60.816 30.735 1.00 60.51 628 ILE E CA 1
ATOM 10243 C C . ILE E 2 8 ? 59.704 -61.145 31.379 1.00 61.99 628 ILE E C 1
ATOM 10244 O O . ILE E 2 8 ? 59.403 -60.602 32.443 1.00 63.47 628 ILE E O 1
ATOM 10249 N N . LEU E 2 9 ? 58.937 -62.046 30.749 1.00 66.44 629 LEU E N 1
ATOM 10250 C CA . LEU E 2 9 ? 57.632 -62.503 31.265 1.00 69.12 629 LEU E CA 1
ATOM 10251 C C . LEU E 2 9 ? 57.644 -62.835 32.752 1.00 68.67 629 LEU E C 1
ATOM 10252 O O . LEU E 2 9 ? 56.792 -62.348 33.506 1.00 65.70 629 LEU E O 1
ATOM 10257 N N . ARG E 2 10 ? 58.616 -63.654 33.160 1.00 64.93 630 ARG E N 1
ATOM 10258 C CA . ARG E 2 10 ? 58.816 -64.000 34.561 1.00 68.22 630 ARG E CA 1
ATOM 10259 C C . ARG E 2 10 ? 59.076 -62.764 35.425 1.00 71.85 630 ARG E C 1
ATOM 10260 O O . ARG E 2 10 ? 58.413 -62.611 36.441 1.00 77.63 630 ARG E O 1
ATOM 10268 N N . SER E 2 11 ? 59.988 -61.881 34.995 1.00 72.00 631 SER E N 1
ATOM 10269 C CA . SER E 2 11 ? 60.418 -60.701 35.782 1.00 72.23 631 SER E CA 1
ATOM 10270 C C . SER E 2 11 ? 59.338 -59.708 36.121 1.00 72.39 631 SER E C 1
ATOM 10271 O O . SER E 2 11 ? 59.211 -59.266 37.274 1.00 69.95 631 SER E O 1
ATOM 10274 N N . GLN E 2 12 ? 58.595 -59.327 35.085 1.00 74.31 632 GLN E N 1
ATOM 10275 C CA . GLN E 2 12 ? 57.637 -58.224 35.157 1.00 74.58 632 GLN E CA 1
ATOM 10276 C C . GLN E 2 12 ? 56.338 -58.661 35.802 1.00 75.28 632 GLN E C 1
ATOM 10277 O O . GLN E 2 12 ? 55.539 -57.827 36.211 1.00 76.35 632 GLN E O 1
ATOM 10283 N N . ALA E 2 13 ? 56.154 -59.975 35.912 1.00 80.75 633 ALA E N 1
ATOM 10284 C CA . ALA E 2 13 ? 54.968 -60.547 36.537 1.00 79.56 633 ALA E CA 1
ATOM 10285 C C . ALA E 2 13 ? 55.092 -60.543 38.054 1.00 76.69 633 ALA E C 1
ATOM 10286 O O . ALA E 2 13 ? 54.082 -60.401 38.738 1.00 76.31 633 ALA E O 1
ATOM 10288 N N . LYS E 2 14 ? 56.320 -60.684 38.566 1.00 71.11 634 LYS E N 1
ATOM 10289 C CA . LYS E 2 14 ? 56.582 -60.623 40.006 1.00 74.49 634 LYS E CA 1
ATOM 10290 C C . LYS E 2 14 ? 56.349 -59.203 40.586 1.00 81.18 634 LYS E C 1
ATOM 10291 O O . LYS E 2 14 ? 57.319 -58.464 40.817 1.00 86.47 634 LYS E O 1
ATOM 10293 N N . ARG E 2 15 ? 55.074 -58.833 40.812 1.00 76.16 635 ARG E N 1
ATOM 10294 C CA . ARG E 2 15 ? 54.700 -57.481 41.294 1.00 70.26 635 ARG E CA 1
ATOM 10295 C C . ARG E 2 15 ? 53.572 -57.378 42.360 1.00 69.00 635 ARG E C 1
ATOM 10296 O O . ARG E 2 15 ? 52.580 -56.655 42.164 1.00 62.68 635 ARG E O 1
ATOM 10304 N N . MET E 2 16 ? 53.755 -58.090 43.481 1.00 69.27 636 MET E N 1
ATOM 10305 C CA . MET E 2 16 ? 52.874 -58.016 44.667 1.00 66.08 636 MET E CA 1
ATOM 10306 C C . MET E 2 16 ? 51.379 -57.963 44.372 1.00 67.77 636 MET E C 1
ATOM 10307 O O . MET E 2 16 ? 50.718 -56.936 44.610 1.00 63.15 636 MET E O 1
ATOM 10312 N N . ASP E 2 17 ? 50.831 -59.073 43.881 1.00 71.27 637 ASP E N 1
ATOM 10313 C CA . ASP E 2 17 ? 49.447 -59.054 43.414 1.00 71.13 637 ASP E CA 1
ATOM 10314 C C . ASP E 2 17 ? 48.386 -59.031 44.528 1.00 68.69 637 ASP E C 1
ATOM 10315 O O . ASP E 2 17 ? 47.309 -58.470 44.337 1.00 66.92 637 ASP E O 1
ATOM 10320 N N . GLU E 2 18 ? 48.713 -59.571 45.701 1.00 64.61 638 GLU E N 1
ATOM 10321 C CA . GLU E 2 18 ? 47.834 -59.453 46.882 1.00 66.82 638 GLU E CA 1
ATOM 10322 C C . GLU E 2 18 ? 47.731 -58.004 47.415 1.00 70.54 638 GLU E C 1
ATOM 10323 O O . GLU E 2 18 ? 46.984 -57.728 48.369 1.00 70.90 638 GLU E O 1
ATOM 10329 N N . GLN E 2 19 ? 48.497 -57.092 46.810 1.00 68.92 639 GLN E N 1
ATOM 10330 C CA . GLN E 2 19 ? 48.525 -55.690 47.220 1.00 60.46 639 GLN E CA 1
ATOM 10331 C C . GLN E 2 19 ? 48.134 -54.772 46.073 1.00 59.81 639 GLN E C 1
ATOM 10332 O O . GLN E 2 19 ? 48.348 -53.571 46.153 1.00 58.72 639 GLN E O 1
ATOM 10338 N N . ARG E 2 20 ? 47.599 -55.347 44.996 1.00 61.96 640 ARG E N 1
ATOM 10339 C CA . ARG E 2 20 ? 47.003 -54.567 43.890 1.00 64.91 640 ARG E CA 1
ATOM 10340 C C . ARG E 2 20 ? 45.548 -54.980 43.768 1.00 67.21 640 ARG E C 1
ATOM 10341 O O . ARG E 2 20 ? 45.118 -55.921 44.436 1.00 71.33 640 ARG E O 1
ATOM 10349 N N . VAL E 2 21 ? 44.797 -54.295 42.912 1.00 65.74 641 VAL E N 1
ATOM 10350 C CA . VAL E 2 21 ? 43.345 -54.437 42.884 1.00 68.52 641 VAL E CA 1
ATOM 10351 C C . VAL E 2 21 ? 42.845 -54.300 41.447 1.00 75.95 641 VAL E C 1
ATOM 10352 O O . VAL E 2 21 ? 43.490 -53.631 40.626 1.00 81.19 641 VAL E O 1
ATOM 10356 N N . LEU E 2 22 ? 41.721 -54.941 41.122 1.00 78.55 642 LEU E N 1
ATOM 10357 C CA . LEU E 2 22 ? 41.229 -54.894 39.743 1.00 84.48 642 LEU E CA 1
ATOM 10358 C C . LEU E 2 22 ? 40.457 -53.590 39.497 1.00 87.42 642 LEU E C 1
ATOM 10359 O O . LEU E 2 22 ? 40.003 -52.953 40.454 1.00 87.86 642 LEU E O 1
ATOM 10364 N N . LEU E 2 23 ? 40.334 -53.173 38.235 1.00 91.80 643 LEU E N 1
ATOM 10365 C CA . LEU E 2 23 ? 39.562 -51.960 37.904 1.00 91.00 643 LEU E CA 1
ATOM 10366 C C . LEU E 2 23 ? 38.346 -52.231 37.007 1.00 90.61 643 LEU E C 1
ATOM 10367 O O . LEU E 2 23 ? 37.255 -51.692 37.238 1.00 90.11 643 LEU E O 1
ATOM 10372 N N . GLU F 2 2 ? 104.489 -20.809 44.676 1.00 113.52 622 GLU F N 1
ATOM 10373 C CA . GLU F 2 2 ? 103.574 -20.211 45.693 1.00 116.44 622 GLU F CA 1
ATOM 10374 C C . GLU F 2 2 ? 103.802 -20.770 47.118 1.00 118.11 622 GLU F C 1
ATOM 10375 O O . GLU F 2 2 ? 103.925 -21.986 47.322 1.00 116.15 622 GLU F O 1
ATOM 10377 N N . ASP F 2 3 ? 103.895 -19.854 48.084 1.00 112.10 623 ASP F N 1
ATOM 10378 C CA . ASP F 2 3 ? 103.857 -20.157 49.518 1.00 99.40 623 ASP F CA 1
ATOM 10379 C C . ASP F 2 3 ? 102.469 -20.752 49.856 1.00 94.23 623 ASP F C 1
ATOM 10380 O O . ASP F 2 3 ? 101.441 -20.331 49.298 1.00 93.89 623 ASP F O 1
ATOM 10385 N N . PHE F 2 4 ? 102.442 -21.730 50.759 1.00 84.74 624 PHE F N 1
ATOM 10386 C CA . PHE F 2 4 ? 101.194 -22.413 51.120 1.00 75.69 624 PHE F CA 1
ATOM 10387 C C . PHE F 2 4 ? 100.155 -21.465 51.739 1.00 72.26 624 PHE F C 1
ATOM 10388 O O . PHE F 2 4 ? 98.968 -21.499 51.363 1.00 66.71 624 PHE F O 1
ATOM 10396 N N . PHE F 2 5 ? 100.605 -20.631 52.679 1.00 65.60 625 PHE F N 1
ATOM 10397 C CA . PHE F 2 5 ? 99.712 -19.704 53.366 1.00 65.31 625 PHE F CA 1
ATOM 10398 C C . PHE F 2 5 ? 99.177 -18.574 52.491 1.00 67.33 625 PHE F C 1
ATOM 10399 O O . PHE F 2 5 ? 98.027 -18.159 52.662 1.00 60.69 625 PHE F O 1
ATOM 10407 N N . SER F 2 6 ? 100.020 -18.080 51.579 1.00 69.47 626 SER F N 1
ATOM 10408 C CA . SER F 2 6 ? 99.655 -17.016 50.642 1.00 70.46 626 SER F CA 1
ATOM 10409 C C . SER F 2 6 ? 98.389 -17.413 49.927 1.00 68.62 626 SER F C 1
ATOM 10410 O O . SER F 2 6 ? 97.384 -16.691 49.944 1.00 71.32 626 SER F O 1
ATOM 10413 N N . LEU F 2 7 ? 98.464 -18.581 49.300 1.00 63.60 627 LEU F N 1
ATOM 10414 C CA . LEU F 2 7 ? 97.382 -19.155 48.521 1.00 60.93 627 LEU F CA 1
ATOM 10415 C C . LEU F 2 7 ? 96.076 -19.249 49.317 1.00 55.98 627 LEU F C 1
ATOM 10416 O O . LEU F 2 7 ? 95.000 -18.978 48.793 1.00 51.68 627 LEU F O 1
ATOM 10421 N N . ILE F 2 8 ? 96.183 -19.598 50.597 1.00 56.81 628 ILE F N 1
ATOM 10422 C CA . ILE F 2 8 ? 95.008 -19.687 51.468 1.00 58.06 628 ILE F CA 1
ATOM 10423 C C . ILE F 2 8 ? 94.390 -18.306 51.644 1.00 58.93 628 ILE F C 1
ATOM 10424 O O . ILE F 2 8 ? 93.193 -18.128 51.430 1.00 58.32 628 ILE F O 1
ATOM 10429 N N . LEU F 2 9 ? 95.239 -17.340 51.999 1.00 63.55 629 LEU F N 1
ATOM 10430 C CA . LEU F 2 9 ? 94.834 -15.967 52.287 1.00 64.73 629 LEU F CA 1
ATOM 10431 C C . LEU F 2 9 ? 94.029 -15.320 51.177 1.00 64.53 629 LEU F C 1
ATOM 10432 O O . LEU F 2 9 ? 92.937 -14.818 51.431 1.00 61.87 629 LEU F O 1
ATOM 10437 N N . ARG F 2 10 ? 94.568 -15.342 49.960 1.00 61.99 630 ARG F N 1
ATOM 10438 C CA . ARG F 2 10 ? 93.898 -14.746 48.818 1.00 67.55 630 ARG F CA 1
ATOM 10439 C C . ARG F 2 10 ? 92.527 -15.374 48.541 1.00 71.42 630 ARG F C 1
ATOM 10440 O O . ARG F 2 10 ? 91.539 -14.652 48.392 1.00 73.80 630 ARG F O 1
ATOM 10448 N N . SER F 2 11 ? 92.470 -16.709 48.497 1.00 70.82 631 SER F N 1
ATOM 10449 C CA . SER F 2 11 ? 91.253 -17.444 48.098 1.00 71.69 631 SER F CA 1
ATOM 10450 C C . SER F 2 11 ? 90.118 -17.263 49.068 1.00 66.99 631 SER F C 1
ATOM 10451 O O . SER F 2 11 ? 88.957 -17.109 48.673 1.00 67.08 631 SER F O 1
ATOM 10454 N N . GLN F 2 12 ? 90.475 -17.307 50.343 1.00 65.44 632 GLN F N 1
ATOM 10455 C CA . GLN F 2 12 ? 89.505 -17.243 51.407 1.00 66.34 632 GLN F CA 1
ATOM 10456 C C . GLN F 2 12 ? 89.039 -15.837 51.677 1.00 65.10 632 GLN F C 1
ATOM 10457 O O . GLN F 2 12 ? 88.020 -15.643 52.325 1.00 69.02 632 GLN F O 1
ATOM 10463 N N . ALA F 2 13 ? 89.790 -14.868 51.170 1.00 67.32 633 ALA F N 1
ATOM 10464 C CA . ALA F 2 13 ? 89.447 -13.450 51.267 1.00 66.04 633 ALA F CA 1
ATOM 10465 C C . ALA F 2 13 ? 88.314 -13.086 50.351 1.00 68.61 633 ALA F C 1
ATOM 10466 O O . ALA F 2 13 ? 87.529 -12.207 50.655 1.00 71.27 633 ALA F O 1
ATOM 10468 N N . LYS F 2 14 ? 88.243 -13.737 49.207 1.00 70.81 634 LYS F N 1
ATOM 10469 C CA . LYS F 2 14 ? 87.321 -13.288 48.196 1.00 69.82 634 LYS F CA 1
ATOM 10470 C C . LYS F 2 14 ? 85.957 -13.741 48.579 1.00 66.13 634 LYS F C 1
ATOM 10471 O O . LYS F 2 14 ? 85.429 -14.657 47.995 1.00 73.13 634 LYS F O 1
ATOM 10477 N N . ARG F 2 15 ? 85.386 -13.130 49.587 1.00 64.04 635 ARG F N 1
ATOM 10478 C CA . ARG F 2 15 ? 83.955 -13.201 49.714 1.00 62.62 635 ARG F CA 1
ATOM 10479 C C . ARG F 2 15 ? 83.402 -12.060 48.846 1.00 70.87 635 ARG F C 1
ATOM 10480 O O . ARG F 2 15 ? 84.108 -11.566 47.936 1.00 79.66 635 ARG F O 1
ATOM 10488 N N . MET F 2 16 ? 82.149 -11.673 49.090 1.00 64.29 636 MET F N 1
ATOM 10489 C CA . MET F 2 16 ? 81.516 -10.561 48.393 1.00 61.80 636 MET F CA 1
ATOM 10490 C C . MET F 2 16 ? 81.276 -9.479 49.429 1.00 64.69 636 MET F C 1
ATOM 10491 O O . MET F 2 16 ? 80.219 -9.430 50.070 1.00 59.63 636 MET F O 1
ATOM 10496 N N . ASP F 2 17 ? 82.268 -8.615 49.603 1.00 74.97 637 ASP F N 1
ATOM 10497 C CA . ASP F 2 17 ? 82.249 -7.655 50.714 1.00 80.98 637 ASP F CA 1
ATOM 10498 C C . ASP F 2 17 ? 81.176 -6.566 50.616 1.00 73.61 637 ASP F C 1
ATOM 10499 O O . ASP F 2 17 ? 80.653 -6.114 51.638 1.00 74.53 637 ASP F O 1
ATOM 10504 N N . GLU F 2 18 ? 80.822 -6.183 49.395 1.00 65.38 638 GLU F N 1
ATOM 10505 C CA . GLU F 2 18 ? 79.689 -5.284 49.169 1.00 60.90 638 GLU F CA 1
ATOM 10506 C C . GLU F 2 18 ? 78.322 -5.935 49.527 1.00 56.67 638 GLU F C 1
ATOM 10507 O O . GLU F 2 18 ? 77.271 -5.288 49.464 1.00 55.69 638 GLU F O 1
ATOM 10513 N N . GLN F 2 19 ? 78.346 -7.219 49.884 1.00 55.78 639 GLN F N 1
ATOM 10514 C CA . GLN F 2 19 ? 77.127 -7.977 50.195 1.00 51.90 639 GLN F CA 1
ATOM 10515 C C . GLN F 2 19 ? 77.219 -8.638 51.566 1.00 52.54 639 GLN F C 1
ATOM 10516 O O . GLN F 2 19 ? 76.555 -9.639 51.853 1.00 55.32 639 GLN F O 1
ATOM 10522 N N . ARG F 2 20 ? 78.068 -8.066 52.402 1.00 55.04 640 ARG F N 1
ATOM 10523 C CA . ARG F 2 20 ? 78.197 -8.462 53.788 1.00 55.60 640 ARG F CA 1
ATOM 10524 C C . ARG F 2 20 ? 78.185 -7.198 54.658 1.00 58.89 640 ARG F C 1
ATOM 10525 O O . ARG F 2 20 ? 78.491 -6.083 54.200 1.00 51.76 640 ARG F O 1
ATOM 10533 N N . VAL F 2 21 ? 77.869 -7.406 55.931 1.00 61.56 641 VAL F N 1
ATOM 10534 C CA . VAL F 2 21 ? 77.725 -6.335 56.894 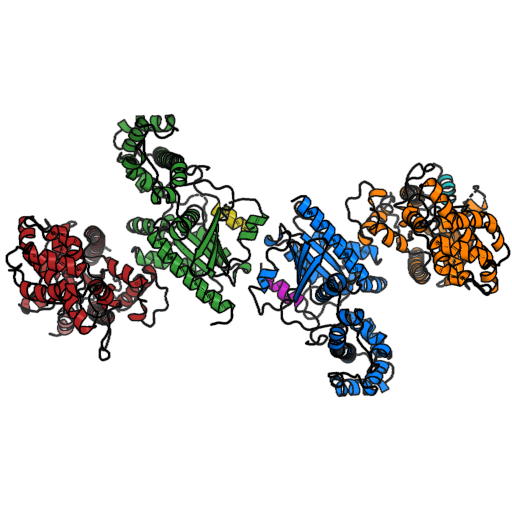1.00 60.07 641 VAL F CA 1
ATOM 10535 C C . VAL F 2 21 ? 78.523 -6.616 58.179 1.00 64.99 641 VAL F C 1
ATOM 10536 O O . VAL F 2 21 ? 78.633 -7.781 58.590 1.00 67.70 641 VAL F O 1
ATOM 10540 N N . LEU F 2 22 ? 79.108 -5.569 58.781 1.00 69.58 642 LEU F N 1
ATOM 10541 C CA . LEU F 2 22 ? 79.765 -5.673 60.114 1.00 75.08 642 LEU F CA 1
ATOM 10542 C C . LEU F 2 22 ? 78.745 -5.877 61.243 1.00 79.65 642 LEU F C 1
ATOM 10543 O O . LEU F 2 22 ? 77.573 -5.525 61.109 1.00 88.69 642 LEU F O 1
ATOM 10548 N N . LEU F 2 23 ? 79.180 -6.444 62.359 1.00 83.95 643 LEU F N 1
ATOM 10549 C CA . LEU F 2 23 ? 78.281 -6.613 63.501 1.00 83.93 643 LEU F CA 1
ATOM 10550 C C . LEU F 2 23 ? 78.971 -6.328 64.839 1.00 91.81 643 LEU F C 1
ATOM 10551 O O . LEU F 2 23 ? 78.497 -5.504 65.628 1.00 100.82 643 LEU F O 1
ATOM 10556 N N . GLU G 2 2 ? 77.523 -68.262 15.633 1.00 93.78 622 GLU G N 1
ATOM 10557 C CA . GLU G 2 2 ? 76.635 -67.289 14.929 1.00 94.73 622 GLU G CA 1
ATOM 10558 C C . GLU G 2 2 ? 75.302 -67.075 15.678 1.00 92.60 622 GLU G C 1
ATOM 10559 O O . GLU G 2 2 ? 74.698 -68.018 16.205 1.00 86.73 622 GLU G O 1
ATOM 10565 N N . ASP G 2 3 ? 74.877 -65.816 15.749 1.00 86.73 623 ASP G N 1
ATOM 10566 C CA . ASP G 2 3 ? 73.511 -65.480 16.128 1.00 82.73 623 ASP G CA 1
ATOM 10567 C C . ASP G 2 3 ? 72.579 -65.640 14.908 1.00 81.85 623 ASP G C 1
ATOM 10568 O O . ASP G 2 3 ? 73.008 -66.002 13.805 1.00 76.56 623 ASP G O 1
ATOM 10573 N N . PHE G 2 4 ? 71.302 -65.344 15.115 1.00 78.21 624 PHE G N 1
ATOM 10574 C CA . PHE G 2 4 ? 70.296 -65.506 14.086 1.00 71.10 624 PHE G CA 1
ATOM 10575 C C . PHE G 2 4 ? 70.609 -64.703 12.816 1.00 70.88 624 PHE G C 1
ATOM 10576 O O . PHE G 2 4 ? 70.755 -65.293 11.734 1.00 70.97 624 PHE G O 1
ATOM 10584 N N . PHE G 2 5 ? 70.725 -63.379 12.946 1.00 65.33 625 PHE G N 1
ATOM 10585 C CA . PHE G 2 5 ? 70.935 -62.513 11.781 1.00 62.96 625 PHE G CA 1
ATOM 10586 C C . PHE G 2 5 ? 72.261 -62.765 11.060 1.00 61.85 625 PHE G C 1
ATOM 10587 O O . PHE G 2 5 ? 72.366 -62.555 9.849 1.00 64.25 625 PHE G O 1
ATOM 10595 N N . SER G 2 6 ? 73.271 -63.208 11.797 1.00 60.49 626 SER G N 1
ATOM 10596 C CA . SER G 2 6 ? 74.553 -63.526 11.191 1.00 63.12 626 SER G CA 1
ATOM 10597 C C . SER G 2 6 ? 74.404 -64.709 10.266 1.00 65.10 626 SER G C 1
ATOM 10598 O O . SER G 2 6 ? 74.785 -64.627 9.105 1.00 67.93 626 SER G O 1
ATOM 10601 N N . LEU G 2 7 ? 73.836 -65.794 10.794 1.00 67.15 627 LEU G N 1
ATOM 10602 C CA . LEU G 2 7 ? 73.586 -67.018 10.045 1.00 64.04 627 LEU G CA 1
ATOM 10603 C C . LEU G 2 7 ? 72.819 -66.737 8.751 1.00 60.98 627 LEU G C 1
ATOM 10604 O O . LEU G 2 7 ? 73.142 -67.300 7.710 1.00 62.04 627 LEU G O 1
ATOM 10609 N N . ILE G 2 8 ? 71.808 -65.873 8.822 1.00 56.41 628 ILE G N 1
ATOM 10610 C CA . ILE G 2 8 ? 71.021 -65.516 7.649 1.00 54.96 628 ILE G CA 1
ATOM 10611 C C . ILE G 2 8 ? 71.864 -64.846 6.574 1.00 58.52 628 ILE G C 1
ATOM 10612 O O . ILE G 2 8 ? 71.913 -65.323 5.441 1.00 62.72 628 ILE G O 1
ATOM 10617 N N . LEU G 2 9 ? 72.534 -63.755 6.935 1.00 60.89 629 LEU G N 1
ATOM 10618 C CA . LEU G 2 9 ? 73.449 -63.076 6.034 1.00 58.07 629 LEU G CA 1
ATOM 10619 C C . LEU G 2 9 ? 74.450 -64.028 5.392 1.00 57.89 629 LEU G C 1
ATOM 10620 O O . LEU G 2 9 ? 74.662 -63.979 4.188 1.00 58.54 629 LEU G O 1
ATOM 10625 N N . ARG G 2 10 ? 75.060 -64.889 6.192 1.00 57.44 630 ARG G N 1
ATOM 10626 C CA . ARG G 2 10 ? 76.062 -65.801 5.680 1.00 61.16 630 ARG G CA 1
ATOM 10627 C C . ARG G 2 10 ? 75.447 -66.770 4.673 1.00 63.17 630 ARG G C 1
ATOM 10628 O O . ARG G 2 10 ? 75.993 -66.969 3.583 1.00 68.49 630 ARG G O 1
ATOM 10636 N N . SER G 2 11 ? 74.301 -67.355 5.023 1.00 64.41 631 SER G N 1
ATOM 10637 C CA . SER G 2 11 ? 73.636 -68.336 4.157 1.00 66.94 631 SER G CA 1
ATOM 10638 C C . SER G 2 11 ? 73.080 -67.749 2.858 1.00 68.41 631 SER G C 1
ATOM 10639 O O . SER G 2 11 ? 73.174 -68.384 1.806 1.00 68.83 631 SER G O 1
ATOM 10642 N N . GLN G 2 12 ? 72.535 -66.537 2.935 1.00 62.25 632 GLN G N 1
ATOM 10643 C CA . GLN G 2 12 ? 71.926 -65.894 1.779 1.00 64.35 632 GLN G CA 1
ATOM 10644 C C . GLN G 2 12 ? 72.926 -65.127 0.911 1.00 67.03 632 GLN G C 1
ATOM 10645 O O . GLN G 2 12 ? 72.540 -64.491 -0.062 1.00 69.93 632 GLN G O 1
ATOM 10651 N N . ALA G 2 13 ? 74.209 -65.223 1.241 1.00 70.22 633 ALA G N 1
ATOM 10652 C CA . ALA G 2 13 ? 75.218 -64.353 0.641 1.00 69.88 633 ALA G CA 1
ATOM 10653 C C . ALA G 2 13 ? 75.678 -64.796 -0.743 1.00 70.17 633 ALA G C 1
ATOM 10654 O O . ALA G 2 13 ? 75.624 -64.001 -1.685 1.00 68.26 633 ALA G O 1
ATOM 10656 N N . LYS G 2 14 ? 76.140 -66.043 -0.866 1.00 72.47 634 LYS G N 1
ATOM 10657 C CA . LYS G 2 14 ? 76.643 -66.540 -2.157 1.00 80.75 634 LYS G CA 1
ATOM 10658 C C . LYS G 2 14 ? 75.533 -66.816 -3.201 1.00 80.16 634 LYS G C 1
ATOM 10659 O O . LYS G 2 14 ? 74.675 -67.688 -3.011 1.00 76.70 634 LYS G O 1
ATOM 10665 N N . ARG G 2 15 ? 75.584 -66.060 -4.299 1.00 75.76 635 ARG G N 1
ATOM 10666 C CA . ARG G 2 15 ? 74.522 -65.992 -5.304 1.00 72.65 635 ARG G CA 1
ATOM 10667 C C . ARG G 2 15 ? 75.104 -66.057 -6.701 1.00 77.37 635 ARG G C 1
ATOM 10668 O O . ARG G 2 15 ? 74.521 -65.476 -7.635 1.00 82.07 635 ARG G O 1
ATOM 10676 N N . MET G 2 16 ? 76.250 -66.729 -6.846 1.00 71.53 636 MET G N 1
ATOM 10677 C CA . MET G 2 16 ? 76.970 -66.794 -8.125 1.00 67.44 636 MET G CA 1
ATOM 10678 C C . MET G 2 16 ? 77.041 -65.425 -8.783 1.00 68.18 636 MET G C 1
ATOM 10679 O O . MET G 2 16 ? 76.595 -65.267 -9.912 1.00 69.34 636 MET G O 1
ATOM 10684 N N . ASP G 2 17 ? 77.595 -64.442 -8.075 1.00 75.33 637 ASP G N 1
ATOM 10685 C CA . ASP G 2 17 ? 77.529 -63.047 -8.512 1.00 74.42 637 ASP G CA 1
ATOM 10686 C C . ASP G 2 17 ? 78.199 -62.782 -9.859 1.00 73.91 637 ASP G C 1
ATOM 10687 O O . ASP G 2 17 ? 77.755 -61.897 -10.614 1.00 71.80 637 ASP G O 1
ATOM 10692 N N . GLU G 2 18 ? 79.246 -63.549 -10.168 1.00 71.44 638 GLU G N 1
ATOM 10693 C CA . GLU G 2 18 ? 79.936 -63.401 -11.452 1.00 75.21 638 GLU G CA 1
ATOM 10694 C C . GLU G 2 18 ? 79.080 -63.911 -12.620 1.00 76.19 638 GLU G C 1
ATOM 10695 O O . GLU G 2 18 ? 79.478 -63.833 -13.791 1.00 83.51 638 GLU G O 1
ATOM 10701 N N . GLN G 2 19 ? 77.909 -64.442 -12.280 1.00 73.99 639 GLN G N 1
ATOM 10702 C CA . GLN G 2 19 ? 76.918 -64.879 -13.254 1.00 67.08 639 GLN G CA 1
ATOM 10703 C C . GLN G 2 19 ? 75.623 -64.099 -13.051 1.00 70.11 639 GLN G C 1
ATOM 10704 O O . GLN G 2 19 ? 74.541 -64.593 -13.382 1.00 75.62 639 GLN G O 1
ATOM 10710 N N . ARG G 2 20 ? 75.741 -62.898 -12.474 1.00 69.47 640 ARG G N 1
ATOM 10711 C CA . ARG G 2 20 ? 74.643 -61.912 -12.416 1.00 67.96 640 ARG G CA 1
ATOM 10712 C C . ARG G 2 20 ? 75.202 -60.598 -12.946 1.00 70.80 640 ARG G C 1
ATOM 10713 O O . ARG G 2 20 ? 76.365 -60.531 -13.333 1.00 73.13 640 ARG G O 1
ATOM 10721 N N . VAL G 2 21 ? 74.382 -59.553 -12.950 1.00 75.03 641 VAL G N 1
ATOM 10722 C CA . VAL G 2 21 ? 74.733 -58.270 -13.569 1.00 77.22 641 VAL G CA 1
ATOM 10723 C C . VAL G 2 21 ? 74.029 -57.157 -12.797 1.00 80.45 641 VAL G C 1
ATOM 10724 O O . VAL G 2 21 ? 72.861 -57.303 -12.430 1.00 85.88 641 VAL G O 1
ATOM 10728 N N . LEU G 2 22 ? 74.735 -56.059 -12.531 1.00 80.91 642 LEU G N 1
ATOM 10729 C CA . LEU G 2 22 ? 74.126 -54.887 -11.878 1.00 84.00 642 LEU G CA 1
ATOM 10730 C C . LEU G 2 22 ? 73.131 -54.184 -12.792 1.00 84.63 642 LEU G C 1
ATOM 10731 O O . LEU G 2 22 ? 73.323 -54.144 -14.000 1.00 89.35 642 LEU G O 1
ATOM 10736 N N . LEU G 2 23 ? 72.067 -53.632 -12.221 1.00 91.81 643 LEU G N 1
ATOM 10737 C CA . LEU G 2 23 ? 71.074 -52.907 -13.017 1.00 95.52 643 LEU G CA 1
ATOM 10738 C C . LEU G 2 23 ? 71.061 -51.412 -12.687 1.00 106.70 643 LEU G C 1
ATOM 10739 O O . LEU G 2 23 ? 71.430 -50.569 -13.515 1.00 120.15 643 LEU G O 1
ATOM 10744 N N . GLU H 2 2 ? 38.888 -121.480 -11.722 1.00 118.73 622 GLU H N 1
ATOM 10745 C CA . GLU H 2 2 ? 37.795 -120.740 -11.026 1.00 129.52 622 GLU H CA 1
ATOM 10746 C C . GLU H 2 2 ? 38.053 -120.589 -9.516 1.00 141.88 622 GLU H C 1
ATOM 10747 O O . GLU H 2 2 ? 37.148 -120.193 -8.774 1.00 152.54 622 GLU H O 1
ATOM 10749 N N . ASP H 2 3 ? 39.281 -120.890 -9.078 1.00 143.21 623 ASP H N 1
ATOM 10750 C CA . ASP H 2 3 ? 39.663 -120.850 -7.653 1.00 139.73 623 ASP H CA 1
ATOM 10751 C C . ASP H 2 3 ? 39.905 -119.425 -7.139 1.00 138.14 623 ASP H C 1
ATOM 10752 O O . ASP H 2 3 ? 39.093 -118.861 -6.392 1.00 130.15 623 ASP H O 1
ATOM 10754 N N . PHE H 2 4 ? 41.043 -118.865 -7.544 1.00 135.98 624 PHE H N 1
ATOM 10755 C CA . PHE H 2 4 ? 41.475 -117.514 -7.167 1.00 121.59 624 PHE H CA 1
ATOM 10756 C C . PHE H 2 4 ? 41.237 -116.561 -8.337 1.00 110.05 624 PHE H C 1
ATOM 10757 O O . PHE H 2 4 ? 41.122 -115.346 -8.160 1.00 100.09 624 PHE H O 1
ATOM 10765 N N . PHE H 2 5 ? 41.119 -117.152 -9.525 1.00 102.88 625 PHE H N 1
ATOM 10766 C CA . PHE H 2 5 ? 40.943 -116.434 -10.779 1.00 99.61 625 PHE H CA 1
ATOM 10767 C C . PHE H 2 5 ? 39.559 -115.817 -10.914 1.00 102.19 625 PHE H C 1
ATOM 10768 O O . PHE H 2 5 ? 39.331 -114.992 -11.793 1.00 99.35 625 PHE H O 1
ATOM 10776 N N . SER H 2 6 ? 38.640 -116.216 -10.036 1.00 109.45 626 SER H N 1
ATOM 10777 C CA . SER H 2 6 ? 37.309 -115.601 -9.958 1.00 108.90 626 SER H CA 1
ATOM 10778 C C . SER H 2 6 ? 37.417 -114.107 -9.642 1.00 107.44 626 SER H C 1
ATOM 10779 O O . SER H 2 6 ? 36.706 -113.282 -10.231 1.00 105.03 626 SER H O 1
ATOM 10782 N N . LEU H 2 7 ? 38.317 -113.762 -8.717 1.00 103.42 627 LEU H N 1
ATOM 10783 C CA . LEU H 2 7 ? 38.493 -112.373 -8.303 1.00 97.61 627 LEU H CA 1
ATOM 10784 C C . LEU H 2 7 ? 39.109 -111.534 -9.423 1.00 93.23 627 LEU H C 1
ATOM 10785 O O . LEU H 2 7 ? 38.664 -110.412 -9.661 1.00 87.51 627 LEU H O 1
ATOM 10790 N N . ILE H 2 8 ? 40.100 -112.100 -10.114 1.00 85.50 628 ILE H N 1
ATOM 10791 C CA . ILE H 2 8 ? 40.817 -111.396 -11.178 1.00 82.71 628 ILE H CA 1
ATOM 10792 C C . ILE H 2 8 ? 39.880 -110.999 -12.315 1.00 85.29 628 ILE H C 1
ATOM 10793 O O . ILE H 2 8 ? 39.768 -109.818 -12.657 1.00 80.86 628 ILE H O 1
ATOM 10798 N N . LEU H 2 9 ? 39.192 -111.993 -12.876 1.00 92.10 629 LEU H N 1
ATOM 10799 C CA . LEU H 2 9 ? 38.236 -111.777 -13.965 1.00 91.95 629 LEU H CA 1
ATOM 10800 C C . LEU H 2 9 ? 37.188 -110.714 -13.648 1.00 90.59 629 LEU H C 1
ATOM 10801 O O . LEU H 2 9 ? 36.969 -109.812 -14.452 1.00 88.63 629 LEU H O 1
ATOM 10806 N N . ARG H 2 10 ? 36.560 -110.810 -12.477 1.00 90.80 630 ARG H N 1
ATOM 10807 C CA . ARG H 2 10 ? 35.577 -109.810 -12.044 1.00 96.92 630 ARG H CA 1
ATOM 10808 C C . ARG H 2 10 ? 36.208 -108.416 -11.961 1.00 94.38 630 ARG H C 1
ATOM 10809 O O . ARG H 2 10 ? 35.651 -107.441 -12.484 1.00 93.99 630 ARG H O 1
ATOM 10817 N N . SER H 2 11 ? 37.390 -108.342 -11.341 1.00 90.24 631 SER H N 1
ATOM 10818 C CA . SER H 2 11 ? 38.097 -107.077 -11.138 1.00 79.06 631 SER H CA 1
ATOM 10819 C C . SER H 2 11 ? 38.536 -106.449 -12.453 1.00 76.54 631 SER H C 1
ATOM 10820 O O . SER H 2 11 ? 38.492 -105.232 -12.606 1.00 79.41 631 SER H O 1
ATOM 10823 N N . GLN H 2 12 ? 38.924 -107.286 -13.407 1.00 72.15 632 GLN H N 1
ATOM 10824 C CA . GLN H 2 12 ? 39.518 -106.807 -14.649 1.00 74.77 632 GLN H CA 1
ATOM 10825 C C . GLN H 2 12 ? 38.530 -106.615 -15.796 1.00 74.53 632 GLN H C 1
ATOM 10826 O O . GLN H 2 12 ? 38.834 -105.911 -16.756 1.00 75.31 632 GLN H O 1
ATOM 10832 N N . ALA H 2 13 ? 37.352 -107.225 -15.678 1.00 80.87 633 ALA H N 1
ATOM 10833 C CA . ALA H 2 13 ? 36.382 -107.305 -16.777 1.00 77.62 633 ALA H CA 1
ATOM 10834 C C . ALA H 2 13 ? 35.819 -105.960 -17.226 1.00 74.79 633 ALA H C 1
ATOM 10835 O O . ALA H 2 13 ? 35.727 -105.703 -18.422 1.00 71.31 633 ALA H O 1
ATOM 10837 N N . LYS H 2 14 ? 35.432 -105.114 -16.275 1.00 76.99 634 LYS H N 1
ATOM 10838 C CA . LYS H 2 14 ? 34.817 -103.822 -16.614 1.00 78.35 634 LYS H CA 1
ATOM 10839 C C . LYS H 2 14 ? 35.840 -102.812 -17.161 1.00 70.88 634 LYS H C 1
ATOM 10840 O O . LYS H 2 14 ? 36.712 -102.326 -16.439 1.00 67.06 634 LYS H O 1
ATOM 10846 N N . ARG H 2 15 ? 35.720 -102.528 -18.454 1.00 67.80 635 ARG H N 1
ATOM 10847 C CA . ARG H 2 15 ? 36.678 -101.715 -19.189 1.00 63.79 635 ARG H CA 1
ATOM 10848 C C . ARG H 2 15 ? 35.979 -100.677 -20.053 1.00 65.64 635 ARG H C 1
ATOM 10849 O O . ARG H 2 15 ? 36.432 -100.382 -21.176 1.00 72.88 635 ARG H O 1
ATOM 10857 N N . MET H 2 16 ? 34.883 -100.112 -19.549 1.00 60.52 636 MET H N 1
ATOM 10858 C CA . MET H 2 16 ? 34.075 -99.184 -20.339 1.00 60.14 636 MET H CA 1
ATOM 10859 C C . MET H 2 16 ? 33.866 -99.693 -21.776 1.00 63.80 636 MET H C 1
ATOM 10860 O O . MET H 2 16 ? 34.079 -98.924 -22.716 1.00 60.34 636 MET H O 1
ATOM 10865 N N . ASP H 2 17 ? 33.451 -100.965 -21.933 1.00 64.52 637 ASP H N 1
ATOM 10866 C CA . ASP H 2 17 ? 33.327 -101.620 -23.265 1.00 64.32 637 ASP H CA 1
ATOM 10867 C C . ASP H 2 17 ? 32.497 -100.857 -24.325 1.00 62.58 637 ASP H C 1
ATOM 10868 O O . ASP H 2 17 ? 32.818 -100.895 -25.518 1.00 55.82 637 ASP H O 1
ATOM 10873 N N . GLU H 2 18 ? 31.451 -100.157 -23.885 1.00 63.20 638 GLU H N 1
ATOM 10874 C CA . GLU H 2 18 ? 30.627 -99.345 -24.778 1.00 67.63 638 GLU H CA 1
ATOM 10875 C C . GLU H 2 18 ? 31.391 -98.111 -25.294 1.00 71.25 638 GLU H C 1
ATOM 10876 O O . GLU H 2 18 ? 30.853 -97.323 -26.081 1.00 68.84 638 GLU H O 1
ATOM 10882 N N . GLN H 2 19 ? 32.633 -97.947 -24.825 1.00 71.50 639 GLN H N 1
ATOM 10883 C CA . GLN H 2 19 ? 33.536 -96.903 -25.309 1.00 65.07 639 GLN H CA 1
ATOM 10884 C C . GLN H 2 19 ? 34.781 -97.495 -25.977 1.00 64.26 639 GLN H C 1
ATOM 10885 O O . GLN H 2 19 ? 35.706 -96.754 -26.320 1.00 67.59 639 GLN H O 1
ATOM 10891 N N . ARG H 2 20 ? 34.782 -98.819 -26.170 1.00 63.25 640 ARG H N 1
ATOM 10892 C CA . ARG H 2 20 ? 35.798 -99.528 -26.971 1.00 64.37 640 ARG H CA 1
ATOM 10893 C C . ARG H 2 20 ? 35.176 -100.042 -28.280 1.00 65.67 640 ARG H C 1
ATOM 10894 O O . ARG H 2 20 ? 33.981 -99.903 -28.486 1.00 64.76 640 ARG H O 1
ATOM 10902 N N . VAL H 2 21 ? 35.985 -100.616 -29.171 1.00 72.28 641 VAL H N 1
ATOM 10903 C CA . VAL H 2 21 ? 35.493 -101.193 -30.444 1.00 72.31 641 VAL H CA 1
ATOM 10904 C C . VAL H 2 21 ? 36.229 -102.482 -30.772 1.00 74.35 641 VAL H C 1
ATOM 10905 O O . VAL H 2 21 ? 37.433 -102.574 -30.553 1.00 74.94 641 VAL H O 1
ATOM 10909 N N . LEU H 2 22 ? 35.520 -103.465 -31.326 1.00 79.95 642 LEU H N 1
ATOM 10910 C CA . LEU H 2 22 ? 36.184 -104.647 -31.901 1.00 82.21 642 LEU H CA 1
ATOM 10911 C C . LEU H 2 22 ? 37.053 -104.283 -33.116 1.00 81.66 642 LEU H C 1
ATOM 10912 O O . LEU H 2 22 ? 36.682 -103.433 -33.932 1.00 75.83 642 LEU H O 1
ATOM 10917 N N . LEU H 2 23 ? 38.227 -104.902 -33.194 1.00 85.82 643 LEU H N 1
ATOM 10918 C CA . LEU H 2 23 ? 39.132 -104.718 -34.316 1.00 92.04 643 LEU H CA 1
ATOM 10919 C C . LEU H 2 23 ? 38.892 -105.879 -35.297 1.00 102.90 643 LEU H C 1
ATOM 10920 O O . LEU H 2 23 ? 39.063 -107.046 -34.931 1.00 105.43 643 LEU H O 1
ATOM 10925 N N . GLN H 2 24 ? 38.466 -105.557 -36.524 1.00 106.05 644 GLN H N 1
ATOM 10926 C CA . GLN H 2 24 ? 38.213 -106.562 -37.572 1.00 102.93 644 GLN H CA 1
ATOM 10927 C C . GLN H 2 24 ? 39.511 -107.032 -38.263 1.00 101.29 644 GLN H C 1
ATOM 10928 O O . GLN H 2 24 ? 40.168 -107.998 -37.838 1.00 90.21 644 GLN H O 1
#

Solvent-accessible surface area: 61535 Å² total; per-residue (Å²): 150,66,100,4,27,0,0,0,0,0,12,1,19,2,11,13,30,18,2,11,27,0,0,64,30,31,42,46,150,7,24,64,104,98,50,8,108,106,30,46,49,1,0,0,21,0,0,9,30,0,0,30,16,0,15,160,1,7,57,168,37,184,27,132,52,58,48,94,60,35,30,87,8,13,149,63,0,105,111,24,35,47,41,1,128,129,30,76,6,35,118,103,0,14,18,2,0,98,88,0,26,161,12,50,7,0,59,44,0,60,67,83,28,70,59,16,95,19,2,56,9,1,34,46,0,2,104,44,11,111,91,0,25,87,92,122,15,78,4,65,66,69,0,0,3,43,4,13,25,63,49,98,28,56,41,68,12,94,8,92,36,84,144,16,82,0,67,0,29,10,0,11,18,62,25,92,112,59,85,121,0,9,92,5,2,12,30,4,40,0,0,0,0,1,1,5,0,5,24,1,2,29,67,101,41,188,132,37,155,57,26,29,2,54,54,6,23,106,1,0,39,32,0,0,13,20,93,18,2,34,68,12,24,0,7,0,3,0,4,30,47,66,66,0,70,103,54,2,95,198,18,51,0,56,74,1,2,108,104,14,136,39,42,70,23,18,8,48,0,0,22,51,0,11,60,39,0,42,90,35,4,170,39,128,152,118,20,111,22,54,10,26,7,0,12,4,28,62,31,96,25,1,91,87,8,2,49,30,3,0,68,51,4,52,69,60,75,147,92,126,113,110,3,26,0,0,0,0,0,6,1,26,2,12,7,25,20,2,12,28,0,0,56,32,31,31,61,151,2,28,58,111,110,54,8,110,97,31,43,45,0,0,2,25,1,0,10,30,1,0,35,16,0,16,157,8,6,54,85,40,181,26,128,52,47,127,90,52,37,29,84,11,12,145,64,0,100,111,26,35,51,37,2,127,141,11,87,13,47,119,98,0,14,15,5,0,104,89,0,28,167,10,49,9,0,58,42,0,57,60,83,29,64,57,41,95,18,4,52,8,1,34,46,0,3,100,46,13,106,88,0,24,87,100,125,11,76,5,62,70,69,0,0,3,41,3,14,30,62,70,117,32,56,44,69,13,100,8,93,33,87,144,16,80,0,66,0,24,6,1,14,44,88,85,126,87,59,6,57,102,3,12,92,71,14,41,0,0,0,0,1,1,4,0,2,22,2,4,37,68,99,41,189,121,26,141,56,27,22,1,58,27,6,22,83,0,0,48,31,0,0,23,25,170,166,1,65,169,6,16,0,1,0,3,0,3,27,39,65,60,0,76,102,47,3,88,179,12,56,0,55,69,1,4,107,108,15,136,32,49,68,24,19,10,44,0,0,23,53,0,12,61,37,0,47,85,36,5,194,44,131,139,111,15,116,24,46,12,24,8,0,14,5,26,61,35,102,23,1,88,91,7,1,49,31,1,0,63,39,2,63,160,77,86,192,112,108,96,0,20,0,0,0,0,0,9,1,29,2,14,7,21,20,1,13,21,0,0,52,29,37,37,56,157,4,25,60,120,110,59,8,116,110,29,48,85,0,0,6,24,1,0,26,31,0,0,48,14,0,15,124,8,6,50,172,47,183,28,129,54,53,112,92,61,29,32,86,15,14,154,73,1,112,117,50,81,92,98,14,68,116,106,5,12,25,4,0,107,100,0,22,78,9,50,7,0,63,46,0,58,56,86,32,86,52,31,110,15,3,61,9,1,35,43,0,2,100,46,2,95,90,0,33,95,108,123,15,73,3,70,65,66,0,0,2,46,6,12,34,69,64,115,27,58,44,72,12,100,7,90,42,89,135,14,64,0,59,0,28,8,0,26,36,106,113,129,101,129,6,9,94,4,2,12,36,13,34,0,0,0,0,1,2,5,0,4,27,2,5,37,88,88,81,159,86,151,55,26,52,2,51,43,8,23,94,1,0,47,35,0,2,34,24,82,18,3,51,86,11,17,0,0,0,2,0,5,26,41,64,57,0,70,98,48,6,82,181,14,55,0,56,72,1,2,107,107,14,137,29,42,75,17,18,9,41,0,0,12,52,0,4,61,33,0,57,107,36,14,201,38,76,153,106,26,106,18,36,5,28,8,0,16,5,24,65,36,99,23,2,93,84,6,0,54,35,1,0,72,35,1,56,95,23,19,79,87,96,74,64,115,179,116,106,101,0,30,0,0,0,0,0,11,1,28,2,13,8,23,19,1,11,25,0,0,46,29,34,33,54,153,4,29,62,114,107,56,5,110,115,27,38,53,2,0,2,20,0,0,12,33,0,0,24,19,0,14,154,8,8,49,214,46,180,26,124,52,49,114,91,59,41,30,89,13,11,156,64,0,87,118,25,35,58,24,2,115,148,14,83,10,43,127,94,0,14,22,4,0,121,100,0,30,83,8,52,6,0,61,45,0,55,92,87,33,84,59,33,105,17,3,60,9,1,34,43,0,4,98,45,11,98,93,0,26,101,87,136,11,59,4,66,69,70,0,0,5,48,7,9,27,84,46,86,13,50,43,97,12,114,6,91,37,85,137,12,61,0,65,0,23,7,0,10,12,43,68,67,54,44,85,144,0,59,114,6,3,81,72,16,32,0,0,0,0,1,2,5,0,4,29,3,5,39,91,84,55,172,122,88,146,52,25,67,3,52,64,9,22,98,1,0,33,32,0,0,48,11,172,119,4,54,148,9,13,0,0,0,1,0,5,27,40,65,60,0,73,97,49,8,82,188,10,53,0,57,69,1,1,102,105,13,134,26,39,83,18,18,9,41,0,0,13,49,0,8,63,38,0,53,110,30,21,161,19,94,76,39,103,113,15,44,7,28,8,0,16,5,23,60,36,166,26,0,89,89,6,1,52,33,1,0,74,28,2,57,95,29,12,73,103,123,82,62,108,169,131,61,8,10,21,55,0,36,170,23,3,48,62,40,28,68,107,1,14,35,120,120,120,85,27,15,41,15,0,28,123,8,1,58,69,53,23,75,97,1,18,35,124,120,132,55,32,15,46,18,0,66,110,14,5,64,114,34,34,60,119,3,16,31,120,133,95,97,41,14,48,36,0,32,161,23,0,38,157,25,34,52,114,2,23,38,116,80,153

CATH classification: 3.40.50.300 (+1 more: 1.10.400.10)

Organism: Homo sapiens (NCBI:txid9606)

Foldseek 3Di:
DFAAAEEEDEDPQLCRVLLVLLCCVLFVVHDDLVRLQVCLLLLVLVQLVQLLVLVVVCVVVVFDWQDNVLVVLNVVSVVCSCVSNDQADDPVNLVSLLVSVPIPRSVVSVVVCLADPGHPLHCVSSVCSVQSNDRVDGGDSLSVSSGDDDDQAKDWDWGADPNYTYIYIHGDPHCVPPPVSVCSLPPHAEYEYGDALLQLQRPQDPPDPAGPLVVRLVVLLCVLPPPRCLNHAYEYEDEPLVNNQVPLVPDPSCSRVVPDPDHSHSVVSVVVSVCSNQVSNPPVVSHDYHYDYAHSSDSVRSSVVVVVVVVVVVVVVVVD/DAAEEEEAEDPQLQQVLLVLLCCCQFHDQADQVRQLVCLLLLVLLQLVQLLQLVVQCVVVVFDWQDPVLVVLNVVSVVCNCVSNVSADDVVNLVSLLVLVVIPSSVVSVVVPLADDGRPLHCVSSVCSVQSNPRVHGGDSLSVSSGDDDDDAKDWDWGDDPNYIYIYIHGPDPCDPVSVCSLPPHAEYEYGGALLQLQRQQDPPDPAGSLVVRLVVLLCQLPPPSCLNHAYEYEDEPLVNNQVVLVVDPSCSRVVPDPDHSHSVVSVVVSVCSNLVSNPPPPSHDYHYDYAHSSDSVRSSVVVVVVVVVSVVSVD/DAAAEEEEAEDPQQCRVLLVLLCCCQFHPHADQVRLQVCLQLLVVLQLVQLLQLLVVCVVVVFAWQDVVLVVLNVVSVVPPDSADVVPLVSLLVSCPIPRSVVSVVVCLADPGHPLHCVSSVCSVPSNDPPDGGDSLSVSSGDDDDAAKDWDWGDDPNYIYIYIYGPYDPPPVSVCSLPPHQAYEYGDALLQLQHDDDVDPAGPLVVRLVVLLCVQPPPRCLLHAAEYEDEPLVNNQVCLVPDPSCSHVVVDPDDSHSVVSVVVSVCSNQVSNPPPVSHGYHYDYDHSSPSVRSSVSVVVVVVVSVVSVCVVVVND/DAEAAEEEAFDPQQCRVLLVLLCCVQFNVHADLVRLLVCLLLLVLLQLVQLLQLLVVCVVVVFDWQDPVLVVLNVVSVVCNPPCNVSADPPVNLVSLLVSVPIPRSVVSVVVCLADPGHPLHCVSSVCSVQSNPSPRGDDSLSVSSGDDDDQAKDWDWGDDPNYTYIYIHGHPHCDPVVVSVVSLPPHQAYEYGDALLQLQRDDDPPDPAGPLVVRLVVLLCVQVDPSPLLHAYEYEDEPLVNNQVCLVPDPSCSHVVPDDDDSHSVVSVVVSVCSNLVSRPHPRPNDYHYDYAHSSDSVRSSVVVVVVVVVSVVSVCVVVVND/DCVVVVVVVVVVPDPPVPDDDD/DDPVVVVVVVVPPDPVVPDDDD/DDDVVVVCVVVPDDVVVPDDDD/DVCCVVVCVVPVDDVVVPDDDDD

GO terms:
  GO:0005737 cytoplasm (C, IDA)
  GO:0005813 centrosome (C, IDA)
  GO:0009898 cytoplasmic side of plasma membrane (C, IDA)
  GO:0030496 midbody (C, IDA)
  GO:0003924 GTPase activity (F, IDA)
  GO:0051301 cell division (P, IDA)
  GO:0046039 GTP metabolic process (P, IDA)
  GO:0007193 adenylate cyclase-inhibiting G protein-coupled receptor signaling pathway (P, IDA)
  GO:0019003 GDP binding (F, IDA)
  GO:0005886 plasma membrane (C, EXP)
  GO:0005515 protein binding (F, IPI)
  GO:0003924 GTPase activity (F, TAS)
  GO:0007194 negative regulation of adenylate cyclase activity (P, TAS)
  GO:0005886 plasma membrane (C, TAS)
  GO:0005829 cytosol (C, IDA)
  GO:0000139 Golgi membrane (C, IDA)
  GO:0005789 endoplasmic reticulum membrane (C, IDA)
  GO:0005886 plasma membrane (C, IDA)
  GO:0070062 extracellular exosome (C, HDA)
  GO:0005765 lysosomal membrane (C, HDA)

Radius of gyration: 48.1 Å; Cα contacts (8 Å, |Δi|>4): 2104; chains: 8; bounding box: 84×131×121 Å

B-factor: mean 67.42, std 20.32, range [20.0, 160.75]

Secondary structure (DSSP, 8-state):
--EEEEEEE-STTSSHHHHHHHHHHHHS----HHHHHHTHHHHHHHHHHHHHHHHHHHHHHT---SSTTHHHHHHHHHHHTTTTSSS---HHHHHHHHHHHH-HHHHHHHHTGGGS---TTHHHHHTTHHHHTSTT----HHHHHT--B---S-EEEEEEETTEEEEEEE--S--TTTTHHHHTTSS-SEEEEEEEGGGGG----TT-SS-HHHHHHHHHHHHHT-GGGTTSEEEEEEE-HHHHHHHHHHS-GGGT-TT--S---HHHHHHHHHHHHHTT-S-TTT--EEEEE--TT-HHHHHHHHHHHHHHHHHHHTT-/-EEEEEEE-STTSSHHHHHHHHHHHHS----HHHHHHHHHHHHHHHHHHHHHHHHHHHHHT---SSTTHHHHHHHHHHHTTGGGGS---HHHHHHHHHHHH-HHHHHHHHTGGGS---TTHHHHHHTHHHHTSTT----HHHHHH--B--SS-EEEEEEETTEEEEEEE------HHHHHTTSS-SEEEEEEEGGGTT----TT-SS-HHHHHHHHHHHHHT-GGGTTSEEEEEEE-HHHHHHHHHHS-GGGT-TT--S---HHHHHHHHHHHHHTT-S-TTT--EEEEE--TT-HHHHHHHHHHHHHHHHHTT-/-EEEEEEEE--TTSSHHHHHHHHHHHHS----HHHHHHTHHHHHHHHHHHHHHHHHHHHHTT---SSGGGHHHHHHHHHH-----HHHHHHHHHHHHSHHHHHHHTTGGGS---TTHHHHHHTHHHHTSTT----HHHHHT--B---S-EEEEEEETTEEEEEEE-----HHHHHHTTSS-SEEEEEEEGGGGGPPP---SS-HHHHHHHHHHHHHT-GGGTTSEEEEEEE-HHHHHHHTTTS-GGGT-TT--S-S-HHHHHHHHHHHHHTT-S-TTT--EEEEE--TT-HHHHHHHHHHHHHHHHHHHHHTTT--/-EEEEEEEE-STTSSHHHHHHHHHHHHS----HHHHHHHHHHHHHHHHHHHHHHHHHHHHHT---SSTTHHHHHHHHHHHGGGSTTS---HHHHHHHHHHHH-HHHHHHHTTGGGS---TTHHHHHTTHHHHTSTT----HHHHHH--B---S-EEEEEEETTEEEEEEE--SS-SSHHHHHHTTSS-SEEEEEEEGGGGG----TT-SS-HHHHHHHHHHHHHT-GGGSSSEEEEEEE-HHHHHHHTTTS-GGGT-TT--S-SSHHHHHHHHHHHHHTT---SSS--EEEEE--TT-HHHHHHHHHHHHHHHHHHHHHHTT--/--HHHHHHHHHH-S-GGG-B--/--HHHHHHHHHH-S-GGG-B--/--HHHHHHHHTT---GGGSB--/--SHHHHHHHHH-S-GGG-B---

Nearest PDB structures (foldseek):
  4g5o-assembly3_G  TM=1.048E+00  e=1.939E-02  Mus musculus
  4g5q-assembly3_G  TM=1.015E+00  e=5.513E-02  Mus musculus
  4g5r-assembly2_F  TM=8.781E-01  e=7.858E-02  Mus musculus
  4g5o-assembly3_C  TM=1.003E+00  e=1.702E-58  Homo sapiens
  4g5q-assembly3_C  TM=9.985E-01  e=1.549E-53  Homo sapiens